Protein 2Y27 (pdb70)

Structure (mmCIF, N/CA/C/O backbone):
data_2Y27
#
_entry.id   2Y27
#
_cell.length_a   56.710
_cell.length_b   62.470
_cell.length_c   78.490
_cell.angle_alpha   90.97
_cell.angle_beta   109.81
_cell.angle_gamma   106.51
#
_symmetry.space_group_name_H-M   'P 1'
#
loop_
_entity.id
_entity.type
_entity.pdbx_description
1 polymer 'PHENYLACETATE-COENZYME A LIGASE'
2 non-polymer 'THIOCYANATE ION'
3 non-polymer GLYCEROL
4 non-polymer BETA-MERCAPTOETHANOL
5 non-polymer 'TETRAETHYLENE GLYCOL'
6 non-polymer "ADENOSINE-5'-TRIPHOSPHATE"
7 non-polymer 'MAGNESIUM ION'
8 water water
#
loop_
_atom_site.group_PDB
_atom_site.id
_atom_site.type_symbol
_atom_site.label_atom_id
_atom_site.label_alt_id
_atom_site.label_comp_id
_atom_site.label_asym_id
_atom_site.label_entity_id
_atom_site.label_seq_id
_atom_site.pdbx_PDB_ins_code
_atom_site.Cartn_x
_atom_site.Cartn_y
_atom_site.Cartn_z
_atom_site.occupancy
_atom_site.B_iso_or_equiv
_atom_site.auth_seq_id
_atom_site.auth_comp_id
_atom_site.auth_asym_id
_atom_site.auth_atom_id
_atom_site.pdbx_PDB_model_num
ATOM 1 N N . LEU A 1 12 ? 6.372 50.797 9.185 1.00 41.23 7 LEU A N 1
ATOM 2 C CA . LEU A 1 12 ? 6.283 49.319 8.961 1.00 40.37 7 LEU A CA 1
ATOM 3 C C . LEU A 1 12 ? 7.164 48.567 9.952 1.00 39.29 7 LEU A C 1
ATOM 4 O O . LEU A 1 12 ? 8.169 49.097 10.421 1.00 40.43 7 LEU A O 1
ATOM 9 N N . GLU A 1 13 ? 6.816 47.314 10.231 1.00 35.14 8 GLU A N 1
ATOM 10 C CA . GLU A 1 13 ? 7.703 46.430 10.983 1.00 33.21 8 GLU A CA 1
ATOM 11 C C . GLU A 1 13 ? 8.858 46.005 10.083 1.00 30.51 8 GLU A C 1
ATOM 12 O O . GLU A 1 13 ? 8.676 45.857 8.877 1.00 29.31 8 GLU A O 1
ATOM 18 N N . PRO A 1 14 ? 10.056 45.824 10.665 1.00 31.50 9 PRO A N 1
ATOM 19 C CA . PRO A 1 14 ? 11.213 45.314 9.928 1.00 31.78 9 PRO A CA 1
ATOM 20 C C . PRO A 1 14 ? 10.887 44.097 9.050 1.00 30.50 9 PRO A C 1
ATOM 21 O O . PRO A 1 14 ? 11.243 44.077 7.869 1.00 29.52 9 PRO A O 1
ATOM 25 N N . ILE A 1 15 ? 10.104 43.157 9.580 1.00 29.45 10 ILE A N 1
ATOM 26 C CA . ILE A 1 15 ? 9.824 41.917 8.859 1.00 25.96 10 ILE A CA 1
ATOM 27 C C . ILE A 1 15 ? 9.092 42.157 7.538 1.00 24.28 10 ILE A C 1
ATOM 28 O O . ILE A 1 15 ? 9.217 41.368 6.601 1.00 24.17 10 ILE A O 1
ATOM 33 N N . GLU A 1 16 ? 8.334 43.248 7.450 1.00 25.49 11 GLU A N 1
ATOM 34 C CA . GLU A 1 16 ? 7.497 43.483 6.281 1.00 27.17 11 GLU A CA 1
ATOM 35 C C . GLU A 1 16 ? 8.302 43.807 5.023 1.00 28.99 11 GLU A C 1
ATOM 36 O O . GLU A 1 16 ? 7.800 43.672 3.907 1.00 29.54 11 GLU A O 1
ATOM 42 N N . THR A 1 17 ? 9.553 44.217 5.212 1.00 30.45 12 THR A N 1
ATOM 43 C CA . THR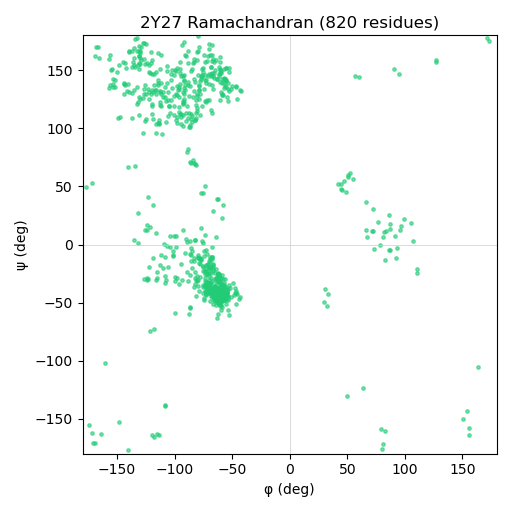 A 1 17 ? 10.456 44.461 4.091 1.00 32.94 12 THR A CA 1
ATOM 44 C C . THR A 1 17 ? 11.750 43.645 4.186 1.00 33.79 12 THR A C 1
ATOM 45 O O . THR A 1 17 ? 12.727 43.949 3.496 1.00 35.97 12 THR A O 1
ATOM 49 N N . ALA A 1 18 ? 11.757 42.613 5.028 1.00 31.09 13 ALA A N 1
ATOM 50 C CA . ALA A 1 18 ? 12.913 41.720 5.134 1.00 29.80 13 ALA A CA 1
ATOM 51 C C . ALA A 1 18 ? 13.161 41.057 3.789 1.00 28.24 13 ALA A C 1
ATOM 52 O O . ALA A 1 18 ? 12.231 40.909 2.995 1.00 30.83 13 ALA A O 1
ATOM 54 N N . SER A 1 19 ? 14.365 40.517 3.592 1.00 27.38 14 SER A N 1
ATOM 55 C CA . SER A 1 19 ? 14.613 39.667 2.424 1.00 27.39 14 SER A CA 1
ATOM 56 C C . SER A 1 19 ? 13.792 38.377 2.503 1.00 25.95 14 SER A C 1
ATOM 57 O O . SER A 1 19 ? 13.474 37.909 3.595 1.00 25.40 14 SER A O 1
ATOM 60 N N . ARG A 1 20 ? 13.555 37.753 1.354 1.00 26.64 15 ARG A N 1
ATOM 61 C CA . ARG A 1 20 ? 12.900 36.451 1.319 1.00 27.61 15 ARG A CA 1
ATOM 62 C C . ARG A 1 20 ? 13.726 35.383 2.035 1.00 27.68 15 ARG A C 1
ATOM 63 O O . ARG A 1 20 ? 13.173 34.522 2.714 1.00 27.20 15 ARG A O 1
ATOM 71 N N . ASP A 1 21 ? 15.049 35.510 1.985 1.00 25.99 16 ASP A N 1
ATOM 72 C CA . ASP A 1 21 ? 15.916 34.594 2.712 1.00 27.81 16 ASP A CA 1
ATOM 73 C C . ASP A 1 21 ? 15.664 34.721 4.214 1.00 24.16 16 ASP A C 1
ATOM 74 O O . ASP A 1 21 ? 15.662 33.731 4.942 1.00 23.78 16 ASP A O 1
ATOM 79 N N . GLU A 1 22 ? 15.565 35.958 4.687 1.00 24.94 17 GLU A N 1
ATOM 80 C CA . GLU A 1 22 ? 15.321 36.207 6.099 1.00 26.77 17 GLU A CA 1
ATOM 81 C C . GLU A 1 22 ? 13.943 35.677 6.508 1.00 24.47 17 GLU A C 1
ATOM 82 O O . GLU A 1 22 ? 13.803 35.062 7.560 1.00 24.42 17 GLU A O 1
ATOM 88 N N . LEU A 1 23 ? 12.941 35.913 5.665 1.00 25.21 18 LEU A N 1
ATOM 89 C CA . LEU A 1 23 ? 11.574 35.475 5.964 1.00 25.70 18 LEU A CA 1
ATOM 90 C C . LEU A 1 23 ? 11.489 33.955 6.030 1.00 26.79 18 LEU A C 1
ATOM 91 O O . LEU A 1 23 ? 11.044 33.393 7.041 1.00 26.05 18 LEU A O 1
ATOM 96 N N . THR A 1 24 ? 11.989 33.298 4.979 1.00 26.49 19 THR A N 1
ATOM 97 C CA . THR A 1 24 ? 12.129 31.841 4.955 1.00 27.96 19 THR A CA 1
ATOM 98 C C . THR A 1 24 ? 12.752 31.283 6.231 1.00 26.90 19 THR A C 1
ATOM 99 O O . THR A 1 24 ? 12.291 30.268 6.758 1.00 25.11 19 THR A O 1
ATOM 103 N N . ALA A 1 25 ? 13.888 31.838 6.642 1.00 24.49 20 ALA A N 1
ATOM 104 C CA . ALA A 1 25 ? 14.570 31.320 7.824 1.00 25.59 20 ALA A CA 1
ATOM 105 C C . ALA A 1 25 ? 13.674 31.426 9.055 1.00 23.36 20 ALA A C 1
ATOM 106 O O . ALA A 1 25 ? 13.651 30.531 9.903 1.00 23.08 20 ALA A O 1
ATOM 108 N N . LEU A 1 26 ? 12.972 32.551 9.160 1.00 23.22 21 LEU A N 1
ATOM 109 C CA . LEU A 1 26 ? 12.064 32.811 10.277 1.00 23.16 21 LEU A CA 1
ATOM 110 C C . LEU A 1 26 ? 10.902 31.814 10.252 1.00 21.05 21 LEU A C 1
ATOM 111 O O . LEU A 1 26 ? 10.599 31.192 11.271 1.00 20.93 21 LEU A O 1
ATOM 116 N N . GLN A 1 27 ? 10.369 31.556 9.057 1.00 21.64 22 GLN A N 1
ATOM 117 C CA . GLN A 1 27 ? 9.251 30.625 8.906 1.00 20.50 22 GLN A CA 1
ATOM 118 C C . GLN A 1 27 ? 9.651 29.222 9.303 1.00 20.73 22 GLN A C 1
ATOM 119 O O . GLN A 1 27 ? 8.868 28.486 9.910 1.00 18.07 22 GLN A O 1
ATOM 125 N N . LEU A 1 28 ? 10.853 28.827 8.905 1.00 22.00 23 LEU A N 1
ATOM 126 C CA . LEU A 1 28 ? 11.344 27.501 9.227 1.00 22.48 23 LEU A CA 1
ATOM 127 C C . LEU A 1 28 ? 11.488 27.279 10.734 1.00 22.82 23 LEU A C 1
ATOM 128 O O . LEU A 1 28 ? 10.988 26.286 11.268 1.00 21.03 23 LEU A O 1
ATOM 133 N N . GLU A 1 29 ? 12.129 28.223 11.423 1.00 21.75 24 GLU A N 1
ATOM 134 C CA . GLU A 1 29 ? 12.254 28.168 12.879 1.00 23.77 24 GLU A CA 1
ATOM 135 C C . GLU A 1 29 ? 10.877 28.091 13.529 1.00 20.72 24 GLU A C 1
ATOM 136 O O . GLU A 1 29 ? 10.632 27.256 14.403 1.00 20.15 24 GLU A O 1
ATOM 142 N N . ARG A 1 30 ? 9.952 28.922 13.065 1.00 18.04 25 ARG A N 1
ATOM 143 C CA . ARG A 1 30 ? 8.650 28.968 13.712 1.00 18.05 25 ARG A CA 1
ATOM 144 C C . ARG A 1 30 ? 7.796 27.744 13.390 1.00 16.09 25 ARG A C 1
ATOM 145 O O . ARG A 1 30 ? 7.118 27.211 14.276 1.00 17.56 25 ARG A O 1
ATOM 153 N N . LEU A 1 31 ? 7.917 27.238 12.166 1.00 16.04 26 LEU A N 1
ATOM 154 C CA . LEU A 1 31 ? 7.200 26.029 11.771 1.00 15.32 26 LEU A CA 1
ATOM 155 C C . LEU A 1 31 ? 7.663 24.835 12.604 1.00 16.66 26 LEU A C 1
ATOM 156 O O . LEU A 1 31 ? 6.858 24.030 13.057 1.00 18.21 26 LEU A O 1
ATOM 161 N N . LYS A 1 32 ? 8.965 24.710 12.798 1.00 17.25 27 LYS A N 1
ATOM 162 C CA . LYS A 1 32 ? 9.470 23.646 13.655 1.00 17.77 27 LYS A CA 1
ATOM 163 C C . LYS A 1 32 ? 8.874 23.754 15.059 1.00 17.20 27 LYS A C 1
ATOM 164 O O . LYS A 1 32 ? 8.499 22.746 15.663 1.00 18.67 27 LYS A O 1
ATOM 170 N N . TRP A 1 33 ? 8.826 24.970 15.601 1.00 16.48 28 TRP A N 1
ATOM 171 C CA . TRP A 1 33 ? 8.276 25.177 16.937 1.00 16.76 28 TRP A CA 1
ATOM 172 C C . TRP A 1 33 ? 6.808 24.756 16.947 1.00 13.15 28 TRP A C 1
ATOM 173 O O . TRP A 1 33 ? 6.342 24.064 17.868 1.00 15.60 28 TRP A O 1
ATOM 184 N N . SER A 1 34 ? 6.079 25.208 15.940 1.00 14.93 29 SER A N 1
ATOM 185 C CA . SER A 1 34 ? 4.626 24.985 15.891 1.00 13.33 29 SER A CA 1
ATOM 186 C C . SER A 1 34 ? 4.264 23.494 15.779 1.00 17.21 29 SER A C 1
ATOM 187 O O . SER A 1 34 ? 3.340 23.002 16.450 1.00 15.55 29 SER A O 1
ATOM 190 N N . LEU A 1 35 ? 4.969 22.786 14.899 1.00 16.70 30 LEU A N 1
ATOM 191 C CA . LEU A 1 35 ? 4.772 21.349 14.751 1.00 17.18 30 LEU A CA 1
ATOM 192 C C . LEU A 1 35 ? 5.080 20.608 16.041 1.00 15.43 30 LEU A C 1
ATOM 193 O O . LEU A 1 35 ? 4.349 19.702 16.421 1.00 15.15 30 LEU A O 1
ATOM 198 N N . ARG A 1 36 ? 6.175 20.979 16.711 1.00 16.22 31 ARG A N 1
ATOM 199 C CA . ARG A 1 36 ? 6.511 20.367 18.008 1.00 16.31 31 ARG A CA 1
ATOM 200 C C . ARG A 1 36 ? 5.474 20.686 19.095 1.00 16.41 31 ARG A C 1
ATOM 201 O O . ARG A 1 36 ? 5.099 19.826 19.900 1.00 16.06 31 ARG A O 1
ATOM 209 N N . HIS A 1 37 ? 5.045 21.940 19.136 1.00 15.66 32 HIS A N 1
ATOM 210 C CA . HIS A 1 37 ? 4.008 22.345 20.073 1.00 15.04 32 HIS A CA 1
ATOM 211 C C . HIS A 1 37 ? 2.692 21.596 19.869 1.00 13.77 32 HIS A C 1
ATOM 212 O O . HIS A 1 37 ? 2.154 21.028 20.819 1.00 12.68 32 HIS A O 1
ATOM 219 N N . ALA A 1 38 ? 2.309 21.402 18.611 1.00 15.01 33 ALA A N 1
ATOM 220 C CA . ALA A 1 38 ? 1.084 20.653 18.291 1.00 14.72 33 ALA A CA 1
ATOM 221 C C . ALA A 1 38 ? 1.235 19.183 18.716 1.00 15.71 33 ALA A C 1
ATOM 222 O O . ALA A 1 38 ? 0.363 18.621 19.376 1.00 13.51 33 ALA A O 1
ATOM 224 N N . TYR A 1 39 ? 2.360 18.573 18.345 1.00 14.83 34 TYR A N 1
ATOM 225 C CA . TYR A 1 39 ? 2.581 17.152 18.611 1.00 13.96 34 TYR A CA 1
ATOM 226 C C . TYR A 1 39 ? 2.632 16.876 20.120 1.00 15.17 34 TYR A C 1
ATOM 227 O O . TYR A 1 39 ? 2.109 15.869 20.617 1.00 13.75 34 TYR A O 1
ATOM 236 N N . ASP A 1 40 ? 3.253 17.788 20.861 1.00 15.30 35 ASP A N 1
ATOM 237 C CA . ASP A 1 40 ? 3.484 17.578 22.279 1.00 18.04 35 ASP A CA 1
ATOM 238 C C . ASP A 1 40 ? 2.268 17.932 23.119 1.00 16.91 35 ASP A C 1
ATOM 239 O O . ASP A 1 40 ? 2.048 17.331 24.166 1.00 15.80 35 ASP A O 1
ATOM 244 N N . HIS A 1 41 ? 1.508 18.947 22.691 1.00 15.49 36 HIS A N 1
ATOM 245 C CA . HIS A 1 41 ? 0.532 19.581 23.578 1.00 15.74 36 HIS A CA 1
ATOM 246 C C . HIS A 1 41 ? -0.903 19.485 23.088 1.00 14.68 36 HIS A C 1
ATOM 247 O O . HIS A 1 41 ? -1.833 19.756 23.846 1.00 17.37 36 HIS A O 1
ATOM 254 N N . SER A 1 42 ? -1.083 19.060 21.840 1.00 14.69 37 SER A N 1
ATOM 255 C CA . SER A 1 42 ? -2.431 18.923 21.291 1.00 16.35 37 SER A CA 1
ATOM 256 C C . SER A 1 42 ? -2.755 17.452 21.014 1.00 16.28 37 SER A C 1
ATOM 257 O O . SER A 1 42 ? -2.270 16.890 20.030 1.00 17.68 37 SER A O 1
ATOM 260 N N . PRO A 1 43 ? -3.573 16.822 21.879 1.00 17.51 38 PRO A N 1
ATOM 261 C CA . PRO A 1 43 ? -3.798 15.393 21.698 1.00 16.98 38 PRO A CA 1
ATOM 262 C C . PRO A 1 43 ? -4.266 15.027 20.285 1.00 15.99 38 PRO A C 1
ATOM 263 O O . PRO A 1 43 ? -3.919 13.956 19.761 1.00 14.85 38 PRO A O 1
ATOM 267 N N . VAL A 1 44 ? -5.111 15.864 19.689 1.00 15.88 39 VAL A N 1
ATOM 268 C CA . VAL A 1 44 ? -5.526 15.616 18.304 1.00 15.46 39 VAL A CA 1
ATOM 269 C C . VAL A 1 44 ? -4.365 15.486 17.309 1.00 14.74 39 VAL A C 1
ATOM 270 O O . VAL A 1 44 ? -4.355 14.585 16.461 1.00 14.08 39 VAL A O 1
ATOM 274 N N . TYR A 1 45 ? -3.330 16.302 17.488 1.00 15.93 40 TYR A N 1
ATOM 275 C CA . TYR A 1 45 ? -2.188 16.297 16.589 1.00 16.99 40 TYR A CA 1
ATOM 276 C C . TYR A 1 45 ? -1.176 15.211 16.912 1.00 13.40 40 TYR A C 1
ATOM 277 O O . TYR A 1 45 ? -0.609 14.611 15.996 1.00 15.64 40 TYR A O 1
ATOM 286 N N . ARG A 1 46 ? -1.096 14.821 18.181 1.00 13.45 41 ARG A N 1
ATOM 287 C CA . ARG A 1 46 ? -0.291 13.635 18.502 1.00 13.45 41 ARG A CA 1
ATOM 288 C C . ARG A 1 46 ? -0.855 12.442 17.728 1.00 14.11 41 ARG A C 1
ATOM 289 O O . ARG A 1 46 ? -0.117 11.703 17.066 1.00 14.75 41 ARG A O 1
ATOM 297 N N . ARG A 1 47 ? -2.176 12.266 17.795 1.00 13.03 42 ARG A N 1
ATOM 298 C CA . ARG A 1 47 ? -2.833 11.180 17.071 1.00 14.48 42 ARG A CA 1
ATOM 299 C C . ARG A 1 47 ? -2.733 11.311 15.545 1.00 14.68 42 ARG A C 1
ATOM 300 O O . ARG A 1 47 ? -2.398 10.357 14.854 1.00 15.35 42 ARG A O 1
ATOM 308 N N . LYS A 1 48 ? -3.049 12.491 15.011 1.00 13.82 43 LYS A N 1
ATOM 309 C CA . LYS A 1 48 ? -2.995 12.701 13.560 1.00 15.95 43 LYS A CA 1
ATOM 310 C C . LYS A 1 48 ? -1.622 12.450 12.954 1.00 15.05 43 LYS A C 1
ATOM 311 O O . LYS A 1 48 ? -1.515 11.773 11.939 1.00 15.65 43 LYS A O 1
ATOM 317 N N . PHE A 1 49 ? -0.581 12.946 13.621 1.00 14.94 44 PHE A N 1
ATOM 318 C CA . PHE A 1 49 ? 0.788 12.788 13.167 1.00 13.76 44 PHE A CA 1
ATOM 319 C C . PHE A 1 49 ? 1.202 11.315 13.262 1.00 13.37 44 PHE A C 1
ATOM 320 O O . PHE A 1 49 ? 1.612 10.730 12.254 1.00 15.22 44 PHE A O 1
ATOM 328 N N . ASP A 1 50 ? 0.884 10.671 14.385 1.00 15.25 45 ASP A N 1
ATOM 329 C CA . ASP A 1 50 ? 1.238 9.254 14.536 1.00 13.88 45 ASP A CA 1
ATOM 330 C C . ASP A 1 50 ? 0.509 8.390 13.517 1.00 14.15 45 ASP A C 1
ATOM 331 O O . ASP A 1 50 ? 1.106 7.501 12.886 1.00 14.86 45 ASP A O 1
ATOM 336 N N . GLU A 1 51 ? -0.789 8.646 13.345 1.00 12.23 46 GLU A N 1
ATOM 337 C CA . GLU A 1 51 ? -1.551 7.886 12.360 1.00 16.87 46 GLU A CA 1
ATOM 338 C C . GLU A 1 51 ? -1.212 8.236 10.902 1.00 18.60 46 GLU A C 1
ATOM 339 O O . GLU A 1 51 ? -1.558 7.476 9.992 1.00 21.36 46 GLU A O 1
ATOM 345 N N . ALA A 1 52 ? -0.408 9.279 10.690 1.00 16.68 47 ALA A N 1
ATOM 346 C CA . ALA A 1 52 ? 0.077 9.628 9.355 1.00 16.17 47 ALA A CA 1
ATOM 347 C C . ALA A 1 52 ? 1.522 9.164 9.157 1.00 17.45 47 ALA A C 1
ATOM 348 O O . ALA A 1 52 ? 2.090 9.315 8.073 1.00 17.59 47 ALA A O 1
ATOM 350 N N . GLY A 1 53 ? 2.140 8.721 10.249 1.00 18.65 48 GLY A N 1
ATOM 351 C CA . GLY A 1 53 ? 3.542 8.306 10.224 1.00 18.18 48 GLY A CA 1
ATOM 352 C C . GLY A 1 53 ? 4.594 9.393 10.101 1.00 21.47 48 GLY A C 1
ATOM 353 O O . GLY A 1 53 ? 5.726 9.112 9.694 1.00 21.48 48 GLY A O 1
ATOM 354 N N . VAL A 1 54 ? 4.292 10.582 10.628 1.00 19.88 49 VAL A N 1
ATOM 355 C CA . VAL A 1 54 ? 5.256 11.681 10.651 1.00 19.14 49 VAL A CA 1
ATOM 356 C C . VAL A 1 54 ? 5.523 12.189 12.067 1.00 17.93 49 VAL A C 1
ATOM 357 O O . VAL A 1 54 ? 4.677 12.076 12.945 1.00 18.07 49 VAL A O 1
ATOM 361 N N . HIS A 1 55 ? 6.703 12.775 12.248 1.00 16.51 50 HIS A N 1
ATOM 362 C CA A HIS A 1 55 ? 7.104 13.398 13.509 0.70 17.51 50 HIS A CA 1
ATOM 363 C CA B HIS A 1 55 ? 7.113 13.381 13.508 0.30 17.49 50 HIS A CA 1
ATOM 364 C C . HIS A 1 55 ? 7.544 14.805 13.181 1.00 18.23 50 HIS A C 1
ATOM 365 O O . HIS A 1 55 ? 8.011 15.055 12.087 1.00 19.44 50 HIS A O 1
ATOM 378 N N . PRO A 1 56 ? 7.439 15.724 14.152 1.00 19.08 51 PRO A N 1
ATOM 379 C CA . PRO A 1 56 ? 7.925 17.087 13.938 1.00 20.60 51 PRO A CA 1
ATOM 380 C C . PRO A 1 56 ? 9.349 17.128 13.377 1.00 23.26 51 PRO A C 1
ATOM 381 O O . PRO A 1 56 ? 9.668 18.006 12.574 1.00 22.98 51 PRO A O 1
ATOM 385 N N . ASP A 1 57 ? 10.178 16.163 13.757 1.00 24.74 52 ASP A N 1
ATOM 386 C CA . ASP A 1 57 ? 11.577 16.160 13.321 1.00 28.52 52 ASP A CA 1
ATOM 387 C C . ASP A 1 57 ? 11.748 15.947 11.817 1.00 26.50 52 ASP A C 1
ATOM 388 O O . ASP A 1 57 ? 12.840 16.147 11.276 1.00 28.20 52 ASP A O 1
ATOM 393 N N . ASP A 1 58 ? 10.703 15.456 11.162 1.00 22.63 53 ASP A N 1
ATOM 394 C CA . ASP A 1 58 ? 10.745 15.190 9.731 1.00 24.00 53 ASP A CA 1
ATOM 395 C C . ASP A 1 58 ? 10.758 16.469 8.898 1.00 25.14 53 ASP A C 1
ATOM 396 O O . ASP A 1 58 ? 11.035 16.432 7.709 1.00 28.37 53 ASP A O 1
ATOM 401 N N . LEU A 1 59 ? 10.388 17.595 9.501 1.00 23.49 54 LEU A N 1
ATOM 402 C CA . LEU A 1 59 ? 10.464 18.856 8.784 1.00 22.51 54 LEU A CA 1
ATOM 403 C C . LEU A 1 59 ? 11.882 19.409 8.839 1.00 23.88 54 LEU A C 1
ATOM 404 O O . LEU A 1 59 ? 12.291 19.977 9.856 1.00 24.30 54 LEU A O 1
ATOM 409 N N . LYS A 1 60 ? 12.577 19.336 7.708 1.00 23.54 55 LYS A N 1
ATOM 410 C CA . LYS A 1 60 ? 13.954 19.825 7.605 1.00 24.69 55 LYS A CA 1
ATOM 411 C C . LYS A 1 60 ? 13.967 21.107 6.793 1.00 23.63 55 LYS A C 1
ATOM 412 O O . LYS A 1 60 ? 14.770 22.001 7.044 1.00 24.87 55 LYS A O 1
ATOM 418 N N . THR A 1 61 ? 13.027 21.209 5.860 1.00 23.03 56 THR A N 1
ATOM 419 C CA . THR A 1 61 ? 12.854 22.402 5.043 1.00 23.18 56 THR A CA 1
ATOM 420 C C . THR A 1 61 ? 11.358 22.697 4.936 1.00 20.75 56 THR A C 1
ATOM 421 O O . THR A 1 61 ? 10.523 21.835 5.231 1.00 20.71 56 THR A O 1
ATOM 425 N N . LEU A 1 62 ? 11.023 23.890 4.458 1.00 21.35 57 LEU A N 1
ATOM 426 C CA . LEU A 1 62 ? 9.623 24.251 4.246 1.00 21.39 57 LEU A CA 1
ATOM 427 C C . LEU A 1 62 ? 8.904 23.314 3.280 1.00 23.47 57 LEU A C 1
ATOM 428 O O . LEU A 1 62 ? 7.703 23.064 3.429 1.00 20.90 57 LEU A O 1
ATOM 433 N N . ALA A 1 63 ? 9.627 22.808 2.281 1.00 24.37 58 ALA A N 1
ATOM 434 C CA . ALA A 1 63 ? 9.048 21.873 1.320 1.00 24.65 58 ALA A CA 1
ATOM 435 C C . ALA A 1 63 ? 8.579 20.580 1.986 1.00 24.89 58 ALA A C 1
ATOM 436 O O . ALA A 1 63 ? 7.608 19.962 1.530 1.00 24.42 58 ALA A O 1
ATOM 438 N N . ASP A 1 64 ? 9.168 20.255 3.135 1.00 22.80 59 ASP A N 1
ATOM 439 C CA . ASP A 1 64 ? 8.781 19.053 3.883 1.00 23.30 59 ASP A CA 1
ATOM 440 C C . ASP A 1 64 ? 7.397 19.124 4.516 1.00 22.05 59 ASP A C 1
ATOM 441 O O . ASP A 1 64 ? 6.940 18.149 5.103 1.00 21.80 59 ASP A O 1
ATOM 446 N N . LEU A 1 65 ? 6.789 20.307 4.526 1.00 20.17 60 LEU A N 1
ATOM 447 C CA . LEU A 1 65 ? 5.478 20.442 5.154 1.00 18.41 60 LEU A CA 1
ATOM 448 C C . LEU A 1 65 ? 4.458 19.533 4.497 1.00 19.10 60 LEU A C 1
ATOM 449 O O . LEU A 1 65 ? 3.497 19.092 5.130 1.00 20.46 60 LEU A O 1
ATOM 454 N N . SER A 1 66 ? 4.660 19.252 3.218 1.00 21.15 61 SER A N 1
ATOM 455 C CA . SER A 1 66 ? 3.724 18.415 2.478 1.00 20.97 61 SER A CA 1
ATOM 456 C C . SER A 1 66 ? 3.712 16.964 2.965 1.00 20.93 61 SER A C 1
ATOM 457 O O . SER A 1 66 ? 2.797 16.207 2.650 1.00 21.66 61 SER A O 1
ATOM 460 N N . ARG A 1 67 ? 4.694 16.583 3.775 1.00 20.54 62 ARG A N 1
ATOM 461 C CA . ARG A 1 67 ? 4.625 15.275 4.413 1.00 21.96 62 ARG A CA 1
ATOM 462 C C . ARG A 1 67 ? 3.463 15.142 5.390 1.00 23.25 62 ARG A C 1
ATOM 463 O O . ARG A 1 67 ? 2.826 14.082 5.465 1.00 29.11 62 ARG A O 1
ATOM 471 N N . PHE A 1 68 ? 3.066 16.265 6.000 1.00 19.00 63 PHE A N 1
ATOM 472 C CA . PHE A 1 68 ? 2.202 16.214 7.164 1.00 14.68 63 PHE A CA 1
ATOM 473 C C . PHE A 1 68 ? 0.746 16.145 6.743 1.00 16.13 63 PHE A C 1
ATOM 474 O O . PHE A 1 68 ? 0.379 16.611 5.669 1.00 16.58 63 PHE A O 1
ATOM 482 N N . PRO A 1 69 ? -0.079 15.493 7.565 1.00 16.47 64 PRO A N 1
ATOM 483 C CA . PRO A 1 69 ? -1.477 15.362 7.193 1.00 15.02 64 PRO A CA 1
ATOM 484 C C . PRO A 1 69 ? -2.197 16.705 7.202 1.00 14.31 64 PRO A C 1
ATOM 485 O O . PRO A 1 69 ? -1.765 17.642 7.870 1.00 16.52 64 PRO A O 1
ATOM 489 N N . PHE A 1 70 ? -3.357 16.737 6.554 1.00 15.82 65 PHE A N 1
ATOM 490 C CA . PHE A 1 70 ? -4.251 17.900 6.581 1.00 16.99 65 PHE A CA 1
ATOM 491 C C . PHE A 1 70 ? -5.137 17.895 7.824 1.00 16.88 65 PHE A C 1
ATOM 492 O O . PHE A 1 70 ? -5.448 16.836 8.379 1.00 16.36 65 PHE A O 1
ATOM 500 N N . THR A 1 71 ? -5.627 19.073 8.208 1.00 17.49 66 THR A N 1
ATOM 501 C CA . THR A 1 71 ? -6.695 19.178 9.188 1.00 16.56 66 THR A CA 1
ATOM 502 C C . THR A 1 71 ? -7.899 19.745 8.464 1.00 14.95 66 THR A C 1
ATOM 503 O O . THR A 1 71 ? -7.732 20.540 7.533 1.00 16.05 66 THR A O 1
ATOM 507 N N . THR A 1 72 ? -9.066 19.180 8.742 1.00 17.56 67 THR A N 1
ATOM 508 C CA . THR A 1 72 ? -10.306 19.613 8.095 1.00 18.60 67 THR A CA 1
ATOM 509 C C . THR A 1 72 ? -11.345 20.102 9.095 1.00 16.96 67 THR A C 1
ATOM 510 O O . THR A 1 72 ? -11.225 19.911 10.305 1.00 14.95 67 THR A O 1
ATOM 514 N N . LYS A 1 73 ? -12.366 20.773 8.573 1.00 16.36 68 LYS A N 1
ATOM 515 C CA . LYS A 1 73 ? -13.520 21.134 9.376 1.00 18.90 68 LYS A CA 1
ATOM 516 C C . LYS A 1 73 ? -13.987 19.995 10.295 1.00 18.35 68 LYS A C 1
ATOM 517 O O . LYS A 1 73 ? -14.280 20.216 11.469 1.00 15.75 68 LYS A O 1
ATOM 523 N N . GLY A 1 74 ? -14.059 18.786 9.751 1.00 17.57 69 GLY A N 1
ATOM 524 C CA . GLY A 1 74 ? -14.491 17.616 10.506 1.00 19.16 69 GLY A CA 1
ATOM 525 C C . GLY A 1 74 ? -13.693 17.364 11.767 1.00 19.79 69 GLY A C 1
ATOM 526 O O . GLY A 1 74 ? -14.243 16.921 12.773 1.00 20.49 69 GLY A O 1
ATOM 527 N N . ASP A 1 75 ? -12.378 17.550 11.687 1.00 19.31 70 ASP A N 1
ATOM 528 C CA . ASP A 1 75 ? -11.530 17.439 12.859 1.00 19.33 70 ASP A CA 1
ATOM 529 C C . ASP A 1 75 ? -12.018 18.364 13.962 1.00 18.17 70 ASP A C 1
ATOM 530 O O . ASP A 1 75 ? -12.058 17.981 15.129 1.00 17.34 70 ASP A O 1
ATOM 535 N N . LEU A 1 76 ? -12.356 19.600 13.606 1.00 16.85 71 LEU A N 1
ATOM 536 C CA . LEU A 1 76 ? -12.781 20.543 14.628 1.00 18.94 71 LEU A CA 1
ATOM 537 C C . LEU A 1 76 ? -14.173 20.214 15.145 1.00 18.55 71 LEU A C 1
ATOM 538 O O . LEU A 1 76 ? -14.426 20.250 16.354 1.00 19.22 71 LEU A O 1
ATOM 543 N N . ARG A 1 77 ? -15.060 19.817 14.239 1.00 16.48 72 ARG A N 1
ATOM 544 C CA . ARG A 1 77 ? -16.419 19.457 14.653 1.00 17.60 72 ARG A CA 1
ATOM 545 C C . ARG A 1 77 ? -16.411 18.265 15.606 1.00 19.74 72 ARG A C 1
ATOM 546 O O . ARG A 1 77 ? -17.145 18.239 16.592 1.00 21.08 72 ARG A O 1
ATOM 554 N N . ASP A 1 78 ? -15.520 17.315 15.341 1.00 18.34 73 ASP A N 1
ATOM 555 C CA . ASP A 1 78 ? -15.423 16.124 16.164 1.00 20.50 73 ASP A CA 1
ATOM 556 C C . ASP A 1 78 ? -14.900 16.409 17.564 1.00 19.22 73 ASP A C 1
ATOM 557 O O . ASP A 1 78 ? -15.088 15.608 18.477 1.00 20.29 73 ASP A O 1
ATOM 562 N N . SER A 1 79 ? -14.150 17.497 17.704 1.00 18.11 74 SER A N 1
ATOM 563 C CA . SER A 1 79 ? -13.502 17.808 18.980 1.00 19.19 74 SER A CA 1
ATOM 564 C C . SER A 1 79 ? -14.254 18.865 19.795 1.00 19.15 74 SER A C 1
ATOM 565 O O . SER A 1 79 ? -13.762 19.338 20.820 1.00 20.22 74 SER A O 1
ATOM 568 N N . TYR A 1 80 ? -15.444 19.243 19.342 1.00 18.35 75 TYR A N 1
ATOM 569 C CA . TYR A 1 80 ? -16.229 20.263 20.024 1.00 17.74 75 TYR A CA 1
ATOM 570 C C . TYR A 1 80 ? -16.500 19.924 21.493 1.00 16.84 75 TYR A C 1
ATOM 571 O O . TYR A 1 80 ? -16.800 18.764 21.829 1.00 17.35 75 TYR A O 1
ATOM 580 N N . PRO A 1 81 ? -16.478 20.942 22.383 1.00 15.70 76 PRO A N 1
ATOM 581 C CA . PRO A 1 81 ? -16.117 22.349 22.142 1.00 14.39 76 PRO A CA 1
ATOM 582 C C . PRO A 1 81 ? -14.596 22.628 22.174 1.00 13.25 76 PRO A C 1
ATOM 583 O O . PRO A 1 81 ? -14.142 23.552 21.502 1.00 14.16 76 PRO A O 1
ATOM 587 N N . PHE A 1 82 ? -13.861 21.959 23.060 1.00 15.20 77 PHE A N 1
ATOM 588 C CA . PHE A 1 82 ? -12.533 22.455 23.445 1.00 14.10 77 PHE A CA 1
ATOM 589 C C . PHE A 1 82 ? -11.420 21.454 23.158 1.00 16.02 77 PHE A C 1
ATOM 590 O O . PHE A 1 82 ? -10.304 21.629 23.627 1.00 17.11 77 PHE A O 1
ATOM 598 N N . GLY A 1 83 ? -11.692 20.437 22.347 1.00 14.53 78 GLY A N 1
ATOM 599 C CA . GLY A 1 83 ? -10.719 19.344 22.182 1.00 14.70 78 GLY A CA 1
ATOM 600 C C . GLY A 1 83 ? -9.479 19.671 21.353 1.00 16.11 78 GLY A C 1
ATOM 601 O O . GLY A 1 83 ? -8.472 18.955 21.435 1.00 18.96 78 GLY A O 1
ATOM 610 N N . PHE A 1 85 ? -7.649 22.310 21.910 1.00 12.97 80 PHE A N 1
ATOM 611 C CA . PHE A 1 85 ? -6.768 23.245 22.606 1.00 14.59 80 PHE A CA 1
ATOM 612 C C . PHE A 1 85 ? -5.470 22.574 23.058 1.00 16.61 80 PHE A C 1
ATOM 613 O O . PHE A 1 85 ? -5.470 21.409 23.473 1.00 17.88 80 PHE A O 1
ATOM 621 N N . ALA A 1 86 ? -4.385 23.343 23.018 1.00 14.33 81 ALA A N 1
ATOM 622 C CA . ALA A 1 86 ? -3.043 22.837 23.291 1.00 15.31 81 ALA A CA 1
ATOM 623 C C . ALA A 1 86 ? -2.443 23.491 24.538 1.00 15.58 81 ALA A C 1
ATOM 624 O O . ALA A 1 86 ? -1.214 23.495 24.734 1.00 14.26 81 ALA A O 1
ATOM 626 N N . VAL A 1 87 ? -3.288 24.214 25.258 1.00 14.45 82 VAL A N 1
ATOM 627 C CA . VAL A 1 87 ? -2.960 24.755 26.574 1.00 13.30 82 VAL A CA 1
ATOM 628 C C . VAL A 1 87 ? -4.088 24.429 27.559 1.00 14.54 82 VAL A C 1
ATOM 629 O O . VAL A 1 87 ? -5.247 24.216 27.159 1.00 16.76 82 VAL A O 1
ATOM 633 N N . PRO A 1 88 ? -3.796 24.519 28.861 1.00 16.25 83 PRO A N 1
ATOM 634 C CA . PRO A 1 88 ? -4.846 24.251 29.847 1.00 17.93 83 PRO A CA 1
ATOM 635 C C . PRO A 1 88 ? -5.923 25.337 29.817 1.00 16.64 83 PRO A C 1
ATOM 636 O O . PRO A 1 88 ? -5.669 26.455 29.353 1.00 16.02 83 PRO A O 1
ATOM 640 N N . GLN A 1 89 ? -7.142 24.978 30.204 1.00 19.24 84 GLN A N 1
ATOM 641 C CA . GLN A 1 89 ? -8.259 25.924 30.104 1.00 20.70 84 GLN A CA 1
ATOM 642 C C . GLN A 1 89 ? -8.018 27.260 30.842 1.00 20.03 84 GLN A C 1
ATOM 643 O O . GLN A 1 89 ? -8.431 28.321 30.362 1.00 20.06 84 GLN A O 1
ATOM 649 N N . ASP A 1 90 ? -7.228 27.241 31.909 1.00 18.30 85 ASP A N 1
ATOM 650 C CA . ASP A 1 90 ? -6.917 28.465 32.640 1.00 20.29 85 ASP A CA 1
ATOM 651 C C . ASP A 1 90 ? -6.015 29.439 31.875 1.00 21.66 85 ASP A C 1
ATOM 652 O O . ASP A 1 90 ? -5.937 30.617 32.220 1.00 23.70 85 ASP A O 1
ATOM 657 N N . ARG A 1 91 ? -5.417 28.979 30.782 1.00 16.68 86 ARG A N 1
ATOM 658 C CA . ARG A 1 91 ? -4.642 29.875 29.940 1.00 15.38 86 ARG A CA 1
ATOM 659 C C . ARG A 1 91 ? -5.407 30.368 28.730 1.00 13.88 86 ARG A C 1
ATOM 660 O O . ARG A 1 91 ? -4.897 31.179 27.966 1.00 15.19 86 ARG A O 1
ATOM 668 N N . ILE A 1 92 ? -6.637 29.896 28.560 1.00 14.40 87 ILE A N 1
ATOM 669 C CA . ILE A 1 92 ? -7.479 30.363 27.466 1.00 14.63 87 ILE A CA 1
ATOM 670 C C . ILE A 1 92 ? -8.099 31.688 27.882 1.00 14.74 87 ILE A C 1
ATOM 671 O O . ILE A 1 92 ? -8.865 31.746 28.836 1.00 16.65 87 ILE A O 1
ATOM 676 N N . SER A 1 93 ? -7.713 32.756 27.202 1.00 11.56 88 SER A N 1
ATOM 677 C CA . SER A 1 93 ? -8.187 34.097 27.558 1.00 12.62 88 SER A CA 1
ATOM 678 C C . SER A 1 93 ? -9.518 34.380 26.857 1.00 12.82 88 SER A C 1
ATOM 679 O O . SER A 1 93 ? -10.310 35.212 27.318 1.00 12.45 88 SER A O 1
ATOM 682 N N . ARG A 1 94 ? -9.735 33.715 25.716 1.00 10.72 89 ARG A N 1
ATOM 683 C CA . ARG A 1 94 ? -10.838 34.086 24.811 1.00 11.32 89 ARG A CA 1
ATOM 684 C C . ARG A 1 94 ? -11.325 32.884 24.022 1.00 11.51 89 ARG A C 1
ATOM 685 O O . ARG A 1 94 ? -10.521 32.098 23.515 1.00 12.19 89 ARG A O 1
ATOM 693 N N . ILE A 1 95 ? -12.648 32.754 23.944 1.00 10.01 90 ILE A N 1
ATOM 694 C CA . ILE A 1 95 ? -13.323 31.815 23.038 1.00 14.49 90 ILE A CA 1
ATOM 695 C C . ILE A 1 95 ? -13.999 32.571 21.908 1.00 12.42 90 ILE A C 1
ATOM 696 O O . ILE A 1 95 ? -14.665 33.568 22.153 1.00 13.43 90 ILE A O 1
ATOM 701 N N . HIS A 1 96 ? -13.849 32.068 20.682 1.00 12.68 91 HIS A N 1
ATOM 702 C CA . HIS A 1 96 ? -14.630 32.540 19.536 1.00 12.48 91 HIS A CA 1
ATOM 703 C C . HIS A 1 96 ? -15.113 31.322 18.740 1.00 11.96 91 HIS A C 1
ATOM 704 O O . HIS A 1 96 ? -14.880 30.182 19.157 1.00 11.49 91 HIS A O 1
ATOM 711 N N . ALA A 1 97 ? -16.024 31.561 17.801 1.00 11.01 92 ALA A N 1
ATOM 712 C CA . ALA A 1 97 ? -16.525 30.479 16.939 1.00 11.74 92 ALA A CA 1
ATOM 713 C C . ALA A 1 97 ? -16.597 30.908 15.486 1.00 13.67 92 ALA A C 1
ATOM 714 O O . ALA A 1 97 ? -16.617 32.102 15.186 1.00 14.84 92 ALA A O 1
ATOM 716 N N . SER A 1 98 ? -16.639 29.933 14.570 1.00 12.75 93 SER A N 1
ATOM 717 C CA . SER A 1 98 ? -16.936 30.251 13.173 1.00 13.97 93 SER A CA 1
ATOM 718 C C . SER A 1 98 ? -18.408 30.661 13.061 1.00 15.78 93 SER A C 1
ATOM 719 O O . SER A 1 98 ? -19.129 30.626 14.041 1.00 17.48 93 SER A O 1
ATOM 722 N N . SER A 1 99 ? -18.809 31.132 11.886 1.00 15.04 94 SER A N 1
ATOM 723 C CA . SER A 1 99 ? -20.109 31.793 11.747 1.00 15.15 94 SER A CA 1
ATOM 724 C C . SER A 1 99 ? -21.275 30.859 11.508 1.00 18.07 94 SER A C 1
ATOM 725 O O . SER A 1 99 ? -22.426 31.307 11.501 1.00 18.74 94 SER A O 1
ATOM 728 N N . GLY A 1 100 ? -20.984 29.605 11.164 1.00 16.35 95 GLY A N 1
ATOM 729 C CA . GLY A 1 100 ? -22.041 28.605 10.934 1.00 18.00 95 GLY A CA 1
ATOM 730 C C . GLY A 1 100 ? -22.519 28.509 9.498 1.00 20.08 95 GLY A C 1
ATOM 731 O O . GLY A 1 100 ? -23.570 27.913 9.224 1.00 21.11 95 GLY A O 1
ATOM 732 N N . THR A 1 101 ? -21.834 29.218 8.612 1.00 19.23 96 THR A N 1
ATOM 733 C CA . THR A 1 101 ? -22.161 29.247 7.186 1.00 22.42 96 THR A CA 1
ATOM 734 C C . THR A 1 101 ? -22.396 27.862 6.560 1.00 23.94 96 THR A C 1
ATOM 735 O O . THR A 1 101 ? -23.331 27.679 5.774 1.00 24.69 96 THR A O 1
ATOM 739 N N . THR A 1 102 ? -21.571 26.888 6.928 1.00 21.85 97 THR A N 1
ATOM 740 C CA . THR A 1 102 ? -21.639 25.551 6.330 1.00 22.87 97 THR A CA 1
ATOM 741 C C . THR A 1 102 ? -22.176 24.477 7.286 1.00 23.24 97 THR A C 1
ATOM 742 O O . THR A 1 102 ? -22.209 23.299 6.944 1.00 25.53 97 THR A O 1
ATOM 746 N N . GLY A 1 103 ? -22.513 24.855 8.511 1.00 20.85 98 GLY A N 1
ATOM 747 C CA . GLY A 1 103 ? -22.841 23.845 9.515 1.00 19.76 98 GLY A CA 1
ATOM 748 C C . GLY A 1 103 ? -22.622 24.328 10.933 1.00 18.92 98 GLY A C 1
ATOM 749 O O . GLY A 1 103 ? -22.606 25.529 11.181 1.00 20.75 98 GLY A O 1
ATOM 750 N N . LYS A 1 104 ? -22.579 23.390 11.878 1.00 21.12 99 LYS A N 1
ATOM 751 C CA . LYS A 1 104 ? -22.431 23.749 13.283 1.00 19.43 99 LYS A CA 1
ATOM 752 C C . LYS A 1 104 ? -21.122 24.521 13.457 1.00 17.95 99 LYS A C 1
ATOM 753 O O . LYS A 1 104 ? -20.065 24.019 13.074 1.00 18.67 99 LYS A O 1
ATOM 759 N N . PRO A 1 105 ? -21.171 25.677 14.150 1.00 17.54 100 PRO A N 1
ATOM 760 C CA . PRO A 1 105 ? -19.942 26.450 14.287 1.00 14.57 100 PRO A CA 1
ATOM 761 C C . PRO A 1 105 ? -18.877 25.632 14.977 1.00 15.56 100 PRO A C 1
ATOM 762 O O . PRO A 1 105 ? -19.173 24.826 15.878 1.00 16.03 100 PRO A O 1
ATOM 766 N N . THR A 1 106 ? -17.638 25.909 14.614 1.00 14.06 101 THR A N 1
ATOM 767 C CA . THR A 1 106 ? -16.526 25.343 15.319 1.00 15.42 101 THR A CA 1
ATOM 768 C C . THR A 1 106 ? -15.926 26.380 16.260 1.00 13.88 101 THR A C 1
ATOM 769 O O . THR A 1 106 ? -15.878 27.571 15.934 1.00 14.30 101 THR A O 1
ATOM 773 N N . VAL A 1 107 ? -15.366 25.894 17.355 1.00 12.50 102 VAL A N 1
ATOM 774 C CA . VAL A 1 107 ? -14.992 26.745 18.485 1.00 11.69 102 VAL A CA 1
ATOM 775 C C . VAL A 1 107 ? -13.470 26.866 18.464 1.00 14.22 102 VAL A C 1
ATOM 776 O O . VAL A 1 107 ? -12.759 25.902 18.144 1.00 16.10 102 VAL A O 1
ATOM 780 N N . VAL A 1 108 ? -12.986 28.069 18.727 1.00 11.40 103 VAL A N 1
ATOM 781 C CA . VAL A 1 108 ? -11.545 28.317 18.777 1.00 9.94 103 VAL A CA 1
ATOM 782 C C . VAL A 1 108 ? -11.227 29.059 20.061 1.00 11.56 103 VAL A C 1
ATOM 783 O O . VAL A 1 108 ? -12.114 29.602 20.718 1.00 16.29 103 VAL A O 1
ATOM 787 N N . GLY A 1 109 ? -9.957 29.004 20.460 1.00 11.93 104 GLY A N 1
ATOM 788 C CA . GLY A 1 109 ? -9.538 29.689 21.670 1.00 10.60 104 GLY A CA 1
ATOM 789 C C . GLY A 1 109 ? -8.187 30.349 21.487 1.00 11.37 104 GLY A C 1
ATOM 790 O O . GLY A 1 109 ? -7.489 30.084 20.515 1.00 12.69 104 GLY A O 1
ATOM 791 N N . TYR A 1 110 ? -7.855 31.227 22.424 1.00 9.06 105 TYR A N 1
ATOM 792 C CA . TYR A 1 110 ? -6.684 32.101 22.304 1.00 10.47 105 TYR A CA 1
ATOM 793 C C . TYR A 1 110 ? -6.097 32.248 23.691 1.00 12.61 105 TYR A C 1
ATOM 794 O O . TYR A 1 110 ? -6.814 32.558 24.632 1.00 12.39 105 TYR A O 1
ATOM 803 N N . THR A 1 111 ? -4.771 32.195 23.803 1.00 9.72 106 THR A N 1
ATOM 804 C CA . THR A 1 111 ? -4.125 32.749 24.993 1.00 12.87 106 THR A CA 1
ATOM 805 C C . THR A 1 111 ? -4.029 34.262 24.914 1.00 11.76 106 THR A C 1
ATOM 806 O O . THR A 1 111 ? -4.303 34.867 23.868 1.00 13.15 106 THR A O 1
ATOM 810 N N . ALA A 1 112 ? -3.651 34.889 26.034 1.00 12.58 107 ALA A N 1
ATOM 811 C CA . ALA A 1 112 ? -3.398 36.320 26.007 1.00 14.18 107 ALA A CA 1
ATOM 812 C C . ALA A 1 112 ? -2.367 36.714 24.948 1.00 12.82 107 ALA A C 1
ATOM 813 O O . ALA A 1 112 ? -2.563 37.695 24.237 1.00 12.97 107 ALA A O 1
ATOM 815 N N . ALA A 1 113 ? -1.268 35.960 24.824 1.00 13.95 108 ALA A N 1
ATOM 816 C CA . ALA A 1 113 ? -0.329 36.212 23.740 1.00 14.92 108 ALA A CA 1
ATOM 817 C C . ALA A 1 113 ? -0.920 36.089 22.344 1.00 14.16 108 ALA A C 1
ATOM 818 O O . ALA A 1 113 ? -0.631 36.917 21.487 1.00 13.54 108 ALA A O 1
ATOM 820 N N . ASP A 1 114 ? -1.861 35.156 22.160 1.00 14.44 109 ASP A N 1
ATOM 821 C CA . ASP A 1 114 ? -2.496 34.995 20.860 1.00 13.31 109 ASP A CA 1
ATOM 822 C C . ASP A 1 114 ? -3.367 36.229 20.577 1.00 13.85 109 ASP A C 1
ATOM 823 O O . ASP A 1 114 ? -3.367 36.752 19.463 1.00 12.90 109 ASP A O 1
ATOM 828 N N . ILE A 1 115 ? -4.064 36.723 21.603 1.00 15.15 110 ILE A N 1
ATOM 829 C CA . ILE A 1 115 ? -4.869 37.950 21.427 1.00 14.10 110 ILE A CA 1
ATOM 830 C C . ILE A 1 115 ? -3.962 39.113 21.000 1.00 10.90 110 ILE A C 1
ATOM 831 O O . ILE A 1 115 ? -4.339 39.934 20.172 1.00 11.82 110 ILE A O 1
ATOM 836 N N . ASP A 1 116 ? -2.801 39.212 21.648 1.00 11.10 111 ASP A N 1
ATOM 837 C CA A ASP A 1 116 ? -1.787 40.216 21.328 0.50 12.87 111 ASP A CA 1
ATOM 838 C CA B ASP A 1 116 ? -1.800 40.227 21.319 0.50 13.13 111 ASP A CA 1
ATOM 839 C C . ASP A 1 116 ? -1.295 40.121 19.876 1.00 15.35 111 ASP A C 1
ATOM 840 O O . ASP A 1 116 ? -1.214 41.127 19.154 1.00 13.96 111 ASP A O 1
ATOM 849 N N . THR A 1 117 ? -0.937 38.908 19.456 1.00 14.42 112 THR A N 1
ATOM 850 C CA . THR A 1 117 ? -0.519 38.646 18.086 1.00 16.02 112 THR A CA 1
ATOM 851 C C . THR A 1 117 ? -1.580 39.089 17.070 1.00 16.84 112 THR A C 1
ATOM 852 O O . THR A 1 117 ? -1.289 39.792 16.103 1.00 15.77 112 THR A O 1
ATOM 856 N N . TRP A 1 118 ? -2.807 38.639 17.295 1.00 12.80 113 TRP A N 1
ATOM 857 C CA . TRP A 1 118 ? -3.951 38.990 16.479 1.00 13.58 113 TRP A CA 1
ATOM 858 C C . TRP A 1 118 ? -4.151 40.502 16.392 1.00 12.72 113 TRP A C 1
ATOM 859 O O . TRP A 1 118 ? -4.311 41.045 15.302 1.00 13.48 113 TRP A O 1
ATOM 870 N N . ALA A 1 119 ? -4.042 41.187 17.534 1.00 11.43 114 ALA A N 1
ATOM 871 C CA . ALA A 1 119 ? -4.192 42.632 17.552 1.00 10.25 114 ALA A CA 1
ATOM 872 C C . ALA A 1 119 ? -3.100 43.303 16.723 1.00 11.61 114 ALA A C 1
ATOM 873 O O . ALA A 1 119 ? -3.380 44.243 15.978 1.00 11.56 114 ALA A O 1
ATOM 875 N N . ASN A 1 120 ? -1.866 42.802 16.834 1.00 12.06 115 ASN A N 1
ATOM 876 C CA . ASN A 1 120 ? -0.775 43.350 16.028 1.00 14.70 115 ASN A CA 1
ATOM 877 C C . ASN A 1 120 ? -0.979 43.109 14.543 1.00 13.62 115 ASN A C 1
ATOM 878 O O . ASN A 1 120 ? -0.600 43.938 13.717 1.00 15.04 115 ASN A O 1
ATOM 883 N N . LEU A 1 121 ? -1.547 41.963 14.193 1.00 14.10 116 LEU A N 1
ATOM 884 C CA . LEU A 1 121 ? -1.716 41.635 12.779 1.00 13.55 116 LEU A CA 1
ATOM 885 C C . LEU A 1 121 ? -2.857 42.445 12.186 1.00 15.62 116 LEU A C 1
ATOM 886 O O . LEU A 1 121 ? -2.788 42.863 11.034 1.00 18.21 116 LEU A O 1
ATOM 891 N N . VAL A 1 122 ? -3.912 42.665 12.965 1.00 13.17 117 VAL A N 1
ATOM 892 C CA . VAL A 1 122 ? -4.998 43.509 12.450 1.00 12.89 117 VAL A CA 1
ATOM 893 C C . VAL A 1 122 ? -4.539 44.968 12.338 1.00 15.38 117 VAL A C 1
ATOM 894 O O . VAL A 1 122 ? -4.826 45.650 11.345 1.00 15.66 117 VAL A O 1
ATOM 898 N N . ALA A 1 123 ? -3.740 45.415 13.303 1.00 14.49 118 ALA A N 1
ATOM 899 C CA . ALA A 1 123 ? -3.092 46.725 13.221 1.00 16.42 118 ALA A CA 1
ATOM 900 C C . ALA A 1 123 ? -2.184 46.852 12.008 1.00 16.86 118 ALA A C 1
ATOM 901 O O . ALA A 1 123 ? -2.256 47.840 11.279 1.00 15.83 118 ALA A O 1
ATOM 903 N N . ARG A 1 124 ? -1.379 45.822 11.739 1.00 16.80 119 ARG A N 1
ATOM 904 C CA . ARG A 1 124 ? -0.604 45.774 10.501 1.00 17.71 119 ARG A CA 1
ATOM 905 C C . ARG A 1 124 ? -1.456 45.928 9.235 1.00 17.24 119 ARG A C 1
ATOM 906 O O . ARG A 1 124 ? -1.099 46.662 8.298 1.00 17.82 119 ARG A O 1
ATOM 914 N N . SER A 1 125 ? -2.592 45.235 9.213 1.00 14.64 120 SER A N 1
ATOM 915 C CA . SER A 1 125 ? -3.504 45.275 8.091 1.00 14.70 120 SER A CA 1
ATOM 916 C C . SER A 1 125 ? -4.143 46.653 7.913 1.00 16.88 120 SER A C 1
ATOM 917 O O . SER A 1 125 ? -4.171 47.191 6.796 1.00 16.50 120 SER A O 1
ATOM 920 N N . ILE A 1 126 ? -4.473 47.290 9.042 1.00 15.15 121 ILE A N 1
ATOM 921 C CA . ILE A 1 126 ? -5.029 48.641 9.027 1.00 14.66 121 ILE A CA 1
ATOM 922 C C . ILE A 1 126 ? -3.976 49.652 8.538 1.00 16.12 121 ILE A C 1
ATOM 923 O O . ILE A 1 126 ? -4.283 50.538 7.744 1.00 15.69 121 ILE A O 1
ATOM 928 N N . ARG A 1 127 ? -2.723 49.476 8.950 1.00 15.70 122 ARG A N 1
ATOM 929 C CA . ARG A 1 127 ? -1.637 50.296 8.402 1.00 18.61 122 ARG A CA 1
ATOM 930 C C . ARG A 1 127 ? -1.516 50.109 6.890 1.00 19.57 122 ARG A C 1
ATOM 931 O O . ARG A 1 127 ? -1.277 51.071 6.138 1.00 18.68 122 ARG A O 1
ATOM 939 N N . ALA A 1 128 ? -1.584 48.856 6.455 1.00 19.75 123 ALA A N 1
ATOM 940 C CA . ALA A 1 128 ? -1.407 48.543 5.045 1.00 19.83 123 ALA A CA 1
ATOM 941 C C . ALA A 1 128 ? -2.493 49.217 4.211 1.00 21.00 123 ALA A C 1
ATOM 942 O O . ALA A 1 128 ? -2.320 49.438 3.006 1.00 19.35 123 ALA A O 1
ATOM 944 N N . ALA A 1 129 ? -3.632 49.472 4.846 1.00 19.96 124 ALA A N 1
ATOM 945 C CA . ALA A 1 129 ? -4.780 50.069 4.184 1.00 19.08 124 ALA A CA 1
ATOM 946 C C . ALA A 1 129 ? -4.605 51.571 3.993 1.00 20.53 124 ALA A C 1
ATOM 947 O O . ALA A 1 129 ? -5.429 52.204 3.340 1.00 19.47 124 ALA A O 1
ATOM 949 N N . GLY A 1 130 ? -3.602 52.136 4.664 1.00 20.14 125 GLY A N 1
ATOM 950 C CA . GLY A 1 130 ? -3.286 53.557 4.536 1.00 19.54 125 GLY A CA 1
ATOM 951 C C . GLY A 1 130 ? -3.707 54.407 5.721 1.00 20.62 125 GLY A C 1
ATOM 952 O O . GLY A 1 130 ? -3.767 55.629 5.610 1.00 20.26 125 GLY A O 1
ATOM 953 N N . ALA A 1 131 ? -3.954 53.773 6.867 1.00 15.01 126 ALA A N 1
ATOM 954 C CA . ALA A 1 131 ? -4.265 54.511 8.096 1.00 15.05 126 ALA A CA 1
ATOM 955 C C . ALA A 1 131 ? -3.198 55.525 8.467 1.00 17.50 126 ALA A C 1
ATOM 956 O O . ALA A 1 131 ? -1.997 55.294 8.258 1.00 20.40 126 ALA A O 1
ATOM 958 N N . ARG A 1 132 ? -3.640 56.571 9.158 1.00 19.22 127 ARG A N 1
ATOM 959 C CA . ARG A 1 132 ? -2.791 57.680 9.579 1.00 21.02 127 ARG A CA 1
ATOM 960 C C . ARG A 1 132 ? -3.054 57.909 11.063 1.00 20.80 127 ARG A C 1
ATOM 961 O O . ARG A 1 132 ? -4.192 57.779 11.523 1.00 20.89 127 ARG A O 1
ATOM 969 N N . ARG A 1 133 ? -2.047 58.402 11.772 1.00 19.87 128 ARG A N 1
ATOM 970 C CA . ARG A 1 133 ? -2.266 58.961 13.100 1.00 20.49 128 ARG A CA 1
ATOM 971 C C . ARG A 1 133 ? -3.461 59.910 13.089 1.00 19.76 128 ARG A C 1
ATOM 972 O O . ARG A 1 133 ? -3.602 60.730 12.170 1.00 19.39 128 ARG A O 1
ATOM 980 N N . GLY A 1 134 ? -4.321 59.788 14.104 1.00 21.22 129 GLY A N 1
ATOM 981 C CA . GLY A 1 134 ? -5.501 60.642 14.239 1.00 22.37 129 GLY A CA 1
ATOM 982 C C . GLY A 1 134 ? -6.758 60.075 13.611 1.00 17.35 129 GLY A C 1
ATOM 983 O O . GLY A 1 134 ? -7.845 60.639 13.775 1.00 20.58 129 GLY A O 1
ATOM 984 N N . ASP A 1 135 ? -6.608 59.009 12.820 1.00 16.45 130 ASP A N 1
ATOM 985 C CA . ASP A 1 135 ? -7.769 58.369 12.189 1.00 15.54 130 ASP A CA 1
ATOM 986 C C . ASP A 1 135 ? -8.744 57.778 13.220 1.00 16.82 130 ASP A C 1
ATOM 987 O O . ASP A 1 135 ? -8.333 57.249 14.258 1.00 16.31 130 ASP A O 1
ATOM 992 N N . LYS A 1 136 ? -10.037 57.887 12.932 1.00 13.32 131 LYS A N 1
ATOM 993 C CA . LYS A 1 136 ? -11.051 57.122 13.616 1.00 14.58 131 LYS A CA 1
ATOM 994 C C . LYS A 1 136 ? -11.471 55.935 12.772 1.00 14.89 131 LYS A C 1
ATOM 995 O O . LYS A 1 136 ? -11.624 56.042 11.546 1.00 15.58 131 LYS A O 1
ATOM 1001 N N . VAL A 1 137 ? -11.794 54.853 13.466 1.00 13.08 132 VAL A N 1
ATOM 1002 C CA . VAL A 1 137 ? -12.255 53.629 12.824 1.00 13.98 132 VAL A CA 1
ATOM 1003 C C . VAL A 1 137 ? -13.648 53.286 13.297 1.00 15.63 132 VAL A C 1
ATOM 1004 O O . VAL A 1 137 ? -13.865 53.028 14.490 1.00 15.53 132 VAL A O 1
ATOM 1008 N N . HIS A 1 138 ? -14.575 53.241 12.344 1.00 13.43 133 HIS A N 1
ATOM 1009 C CA . HIS A 1 138 ? -15.941 52.819 12.582 1.00 13.10 133 HIS A CA 1
ATOM 1010 C C . HIS A 1 138 ? -16.020 51.330 12.285 1.00 11.18 133 HIS A C 1
ATOM 1011 O O . HIS A 1 138 ? -15.863 50.915 11.131 1.00 13.77 133 HIS A O 1
ATOM 1018 N N . VAL A 1 139 ? -16.224 50.530 13.326 1.00 10.75 134 VAL A N 1
ATOM 1019 C CA . VAL A 1 139 ? -16.305 49.084 13.177 1.00 12.78 134 VAL A CA 1
ATOM 1020 C C . VAL A 1 139 ? -17.761 48.659 13.071 1.00 11.37 134 VAL A C 1
ATOM 1021 O O . VAL A 1 139 ? -18.500 48.747 14.042 1.00 15.91 134 VAL A O 1
ATOM 1025 N N . SER A 1 140 ? -18.111 48.059 11.931 1.00 10.23 135 SER A N 1
ATOM 1026 C CA . SER A 1 140 ? -19.467 47.535 11.709 1.00 14.74 135 SER A CA 1
ATOM 1027 C C . SER A 1 140 ? -19.535 46.005 11.622 1.00 14.13 135 SER A C 1
ATOM 1028 O O . SER A 1 140 ? -20.632 45.426 11.712 1.00 17.44 135 SER A O 1
ATOM 1031 N N . TYR A 1 141 ? -18.376 45.342 11.571 1.00 13.11 136 TYR A N 1
ATOM 1032 C CA A TYR A 1 141 ? -18.340 43.901 11.766 0.60 14.06 136 TYR A CA 1
ATOM 1033 C CA B TYR A 1 141 ? -18.286 43.895 11.792 0.40 13.97 136 TYR A CA 1
ATOM 1034 C C . TYR A 1 141 ? -18.993 43.547 13.100 1.00 14.70 136 TYR A C 1
ATOM 1035 O O . TYR A 1 141 ? -18.865 44.282 14.097 1.00 13.59 136 TYR A O 1
ATOM 1052 N N . GLY A 1 142 ? -19.678 42.408 13.129 1.00 14.57 137 GLY A N 1
ATOM 1053 C CA . GLY A 1 142 ? -20.438 42.014 14.316 1.00 14.78 137 GLY A CA 1
ATOM 1054 C C . GLY A 1 142 ? -19.580 41.704 15.533 1.00 14.26 137 GLY A C 1
ATOM 1055 O O . GLY A 1 142 ? -18.540 41.048 15.411 1.00 14.30 137 GLY A O 1
ATOM 1056 N N . TYR A 1 143 ? -19.969 42.234 16.693 1.00 13.53 138 TYR A N 1
ATOM 1057 C CA . TYR A 1 143 ? -19.297 41.904 17.952 1.00 13.64 138 TYR A CA 1
ATOM 1058 C C . TYR A 1 143 ? -19.993 40.712 18.575 1.00 15.27 138 TYR A C 1
ATOM 1059 O O . TYR A 1 143 ? -21.214 40.703 18.714 1.00 17.44 138 TYR A O 1
ATOM 1068 N N . GLY A 1 144 ? -19.218 39.730 19.008 1.00 13.78 139 GLY A N 1
ATOM 1069 C CA . GLY A 1 144 ? -19.788 38.588 19.712 1.00 13.16 139 GLY A CA 1
ATOM 1070 C C . GLY A 1 144 ? -18.884 37.388 19.516 1.00 13.31 139 GLY A C 1
ATOM 1071 O O . GLY A 1 144 ? -17.666 37.534 19.495 1.00 11.41 139 GLY A O 1
ATOM 1072 N N . LEU A 1 145 ? -19.454 36.196 19.376 1.00 14.32 140 LEU A N 1
ATOM 1073 C CA . LEU A 1 145 ? -18.610 34.991 19.203 1.00 15.92 140 LEU A CA 1
ATOM 1074 C C . LEU A 1 145 ? -17.919 34.952 17.838 1.00 14.77 140 LEU A C 1
ATOM 1075 O O . LEU A 1 145 ? -16.794 34.465 17.734 1.00 16.24 140 LEU A O 1
ATOM 1080 N N . PHE A 1 146 ? -18.500 35.630 16.847 1.00 14.72 141 PHE A N 1
ATOM 1081 C CA . PHE A 1 146 ? -17.845 35.890 15.562 1.00 14.60 141 PHE A CA 1
ATOM 1082 C C . PHE A 1 146 ? -16.508 36.578 15.781 1.00 13.75 141 PHE A C 1
ATOM 1083 O O . PHE A 1 146 ? -16.375 37.431 16.666 1.00 14.00 141 PHE A O 1
ATOM 1091 N N . THR A 1 147 ? -15.508 36.199 15.005 1.00 13.27 142 THR A N 1
ATOM 1092 C CA . THR A 1 147 ? -14.191 36.806 15.164 1.00 13.42 142 THR A CA 1
ATOM 1093 C C . THR A 1 147 ? -14.057 38.222 14.598 1.00 14.78 142 THR A C 1
ATOM 1094 O O . THR A 1 147 ? -13.136 38.952 14.969 1.00 15.60 142 THR A O 1
ATOM 1098 N N . GLY A 1 148 ? -14.961 38.618 13.712 1.00 14.03 143 GLY A N 1
ATOM 1099 C CA . GLY A 1 148 ? -14.763 39.847 12.935 1.00 16.06 143 GLY A CA 1
ATOM 1100 C C . GLY A 1 148 ? -14.707 41.109 13.794 1.00 16.63 143 GLY A C 1
ATOM 1101 O O . GLY A 1 148 ? -13.730 41.876 13.742 1.00 14.19 143 GLY A O 1
ATOM 1102 N N . GLY A 1 149 ? -15.810 41.403 14.475 1.00 12.39 144 GLY A N 1
ATOM 1103 C CA . GLY A 1 149 ? -15.901 42.628 15.279 1.00 12.95 144 GLY A CA 1
ATOM 1104 C C . GLY A 1 149 ? -14.789 42.825 16.307 1.00 13.20 144 GLY A C 1
ATOM 1105 O O . GLY A 1 149 ? -14.094 43.849 16.300 1.00 11.91 144 GLY A O 1
ATOM 1106 N N . LEU A 1 150 ? -14.620 41.852 17.195 1.00 11.89 145 LEU A N 1
ATOM 1107 C CA . LEU A 1 150 ? -13.646 42.010 18.266 1.00 13.63 145 LEU A CA 1
ATOM 1108 C C . LEU A 1 150 ? -12.244 41.963 17.690 1.00 12.46 145 LEU A C 1
ATOM 1109 O O . LEU A 1 150 ? -11.352 42.634 18.194 1.00 12.74 145 LEU A O 1
ATOM 1114 N N . GLY A 1 151 ? -12.046 41.219 16.600 1.00 12.62 146 GLY A N 1
ATOM 1115 C CA . GLY A 1 151 ? -10.739 41.255 15.945 1.00 12.69 146 GLY A CA 1
ATOM 1116 C C . GLY A 1 151 ? -10.401 42.605 15.335 1.00 12.54 146 GLY A C 1
ATOM 1117 O O . GLY A 1 151 ? -9.291 43.118 15.526 1.00 12.10 146 GLY A O 1
ATOM 1118 N N . ALA A 1 152 ? -11.382 43.229 14.678 1.00 11.49 147 ALA A N 1
ATOM 1119 C CA . ALA A 1 152 ? -11.206 44.565 14.094 1.00 12.24 147 ALA A CA 1
ATOM 1120 C C . ALA A 1 152 ? -10.986 45.604 15.207 1.00 10.36 147 ALA A C 1
ATOM 1121 O O . ALA A 1 152 ? -10.092 46.444 15.141 1.00 13.02 147 ALA A O 1
ATOM 1123 N N . HIS A 1 153 ? -11.808 45.492 16.234 1.00 11.31 148 HIS A N 1
ATOM 1124 C CA . HIS A 1 153 ? -11.751 46.353 17.416 1.00 11.27 148 HIS A CA 1
ATOM 1125 C C . HIS A 1 153 ? -10.338 46.385 18.011 1.00 11.47 148 HIS A C 1
ATOM 1126 O O . HIS A 1 153 ? -9.771 47.444 18.245 1.00 13.21 148 HIS A O 1
ATOM 1133 N N . TYR A 1 154 ? -9.853 45.220 18.419 1.00 11.70 149 TYR A N 1
ATOM 1134 C CA . TYR A 1 154 ? -8.550 45.172 19.077 1.00 12.80 149 TYR A CA 1
ATOM 1135 C C . TYR A 1 154 ? -7.425 45.687 18.185 1.00 12.79 149 TYR A C 1
ATOM 1136 O O . TYR A 1 154 ? -6.456 46.250 18.687 1.00 14.25 149 TYR A O 1
ATOM 1145 N N . GLY A 1 155 ? -7.500 45.406 16.884 1.00 12.56 150 GLY A N 1
ATOM 1146 C CA . GLY A 1 155 ? -6.450 45.842 15.971 1.00 14.73 150 GLY A CA 1
ATOM 1147 C C . GLY A 1 155 ? -6.438 47.347 15.746 1.00 13.58 150 GLY A C 1
ATOM 1148 O O . GLY A 1 155 ? -5.385 47.985 15.701 1.00 12.82 150 GLY A O 1
ATOM 1149 N N . ALA A 1 156 ? -7.620 47.933 15.621 1.00 12.75 151 ALA A N 1
ATOM 1150 C CA . ALA A 1 156 ? -7.719 49.401 15.506 1.00 14.43 151 ALA A CA 1
ATOM 1151 C C . ALA A 1 156 ? -7.250 50.088 16.792 1.00 12.67 151 ALA A C 1
ATOM 1152 O O . ALA A 1 156 ? -6.535 51.090 16.762 1.00 13.73 151 ALA A O 1
ATOM 1154 N N . GLU A 1 157 ? -7.534 49.459 17.919 1.00 12.25 152 GLU A N 1
ATOM 1155 C CA . GLU A 1 157 ? -7.147 50.010 19.217 1.00 10.56 152 GLU A CA 1
ATOM 1156 C C . GLU A 1 157 ? -5.627 49.907 19.351 1.00 12.89 152 GLU A C 1
ATOM 1157 O O . GLU A 1 157 ? -4.969 50.856 19.752 1.00 14.54 152 GLU A O 1
ATOM 1163 N N . ARG A 1 158 ? -5.077 48.781 18.900 1.00 12.80 153 ARG A N 1
ATOM 1164 C CA . ARG A 1 158 ? -3.630 48.540 18.973 1.00 12.70 153 ARG A CA 1
ATOM 1165 C C . ARG A 1 158 ? -2.872 49.512 18.074 1.00 16.13 153 ARG A C 1
ATOM 1166 O O . ARG A 1 158 ? -1.728 49.863 18.359 1.00 16.20 153 ARG A O 1
ATOM 1174 N N . ALA A 1 159 ? -3.463 49.827 16.925 1.00 13.99 154 ALA A N 1
ATOM 1175 C CA . ALA A 1 159 ? -2.908 50.799 15.985 1.00 15.33 154 ALA A CA 1
ATOM 1176 C C . ALA A 1 159 ? -2.901 52.241 16.512 1.00 16.88 154 ALA A C 1
ATOM 1177 O O . ALA A 1 159 ? -2.300 53.129 15.887 1.00 18.21 154 ALA A O 1
ATOM 1179 N N . GLY A 1 160 ? -3.434 52.450 17.715 1.00 15.03 155 GLY A N 1
ATOM 1180 C CA . GLY A 1 160 ? -3.464 53.777 18.329 1.00 13.97 155 GLY A CA 1
ATOM 1181 C C . GLY A 1 160 ? -4.527 54.700 17.766 1.00 14.90 155 GLY A C 1
ATOM 1182 O O . GLY A 1 160 ? -4.481 55.914 17.985 1.00 17.11 155 GLY A O 1
ATOM 1183 N N . LEU A 1 161 ? -5.527 54.119 17.104 1.00 14.42 156 LEU A N 1
ATOM 1184 C CA . LEU A 1 161 ? -6.620 54.895 16.494 1.00 13.72 156 LEU A CA 1
ATOM 1185 C C . LEU A 1 161 ? -7.828 55.044 17.405 1.00 13.31 156 LEU A C 1
ATOM 1186 O O . LEU A 1 161 ? -7.904 54.420 18.453 1.00 12.17 156 LEU A O 1
ATOM 1191 N N . THR A 1 162 ? -8.779 55.870 16.986 1.00 13.42 157 THR A N 1
ATOM 1192 C CA . THR A 1 162 ? -9.997 56.100 17.759 1.00 13.08 157 THR A CA 1
ATOM 1193 C C . THR A 1 162 ? -11.063 55.089 17.333 1.00 12.61 157 THR A C 1
ATOM 1194 O O . THR A 1 162 ? -11.478 55.079 16.175 1.00 12.88 157 THR A O 1
ATOM 1198 N N . VAL A 1 163 ? -11.430 54.180 18.240 1.00 10.68 158 VAL A N 1
ATOM 1199 C CA . VAL A 1 163 ? -12.292 53.082 17.867 1.00 12.62 158 VAL A CA 1
ATOM 1200 C C . VAL A 1 163 ? -13.720 53.439 18.199 1.00 10.83 158 VAL A C 1
ATOM 1201 O O . VAL A 1 163 ? -14.019 53.881 19.316 1.00 12.97 158 VAL A O 1
ATOM 1205 N N . ILE A 1 164 ? -14.569 53.303 17.189 1.00 12.08 159 ILE A N 1
ATOM 1206 C CA . ILE A 1 164 ? -16.014 53.490 17.313 1.00 10.59 159 ILE A CA 1
ATOM 1207 C C . ILE A 1 164 ? -16.698 52.146 17.154 1.00 10.96 159 ILE A C 1
ATOM 1208 O O . ILE A 1 164 ? -16.808 51.630 16.044 1.00 11.09 159 ILE A O 1
ATOM 1213 N N . PRO A 1 165 ? -16.996 51.477 18.288 1.00 10.48 160 PRO A N 1
ATOM 1214 C CA . PRO A 1 165 ? -17.365 50.069 18.215 1.00 10.77 160 PRO A CA 1
ATOM 1215 C C . PRO A 1 165 ? -18.862 49.870 17.955 1.00 13.56 160 PRO A C 1
ATOM 1216 O O . PRO A 1 165 ? -19.570 49.400 18.837 1.00 15.25 160 PRO A O 1
ATOM 1220 N N . PHE A 1 166 ? -19.328 50.172 16.755 1.00 12.96 161 PHE A N 1
ATOM 1221 C CA . PHE A 1 166 ? -20.772 50.141 16.530 1.00 13.51 161 PHE A CA 1
ATOM 1222 C C . PHE A 1 166 ? -21.317 48.714 16.439 1.00 14.84 161 PHE A C 1
ATOM 1223 O O . PHE A 1 166 ? -22.362 48.381 17.044 1.00 14.49 161 PHE A O 1
ATOM 1231 N N . GLY A 1 167 ? -20.640 47.882 15.649 1.00 13.75 162 GLY A N 1
ATOM 1232 C CA . GLY A 1 167 ? -21.110 46.532 15.346 1.00 16.18 162 GLY A CA 1
ATOM 1233 C C . GLY A 1 167 ? -22.186 46.525 14.271 1.00 16.32 162 GLY A C 1
ATOM 1234 O O . GLY A 1 167 ? -22.310 47.480 13.498 1.00 15.02 162 GLY A O 1
ATOM 1235 N N . GLY A 1 168 ? -22.972 45.456 14.232 1.00 16.61 163 GLY A N 1
ATOM 1236 C CA . GLY A 1 168 ? -23.908 45.233 13.143 1.00 16.46 163 GLY A CA 1
ATOM 1237 C C . GLY A 1 168 ? -25.230 45.954 13.303 1.00 18.80 163 GLY A C 1
ATOM 1238 O O . GLY A 1 168 ? -25.649 46.288 14.419 1.00 18.78 163 GLY A O 1
ATOM 1239 N N . GLY A 1 169 ? -25.891 46.191 12.176 1.00 19.30 164 GLY A N 1
ATOM 1240 C CA . GLY A 1 169 ? -27.297 46.590 12.179 1.00 19.26 164 GLY A CA 1
ATOM 1241 C C . GLY A 1 169 ? -27.538 48.062 12.450 1.00 19.42 164 GLY A C 1
ATOM 1242 O O . GLY A 1 169 ? -26.615 48.869 12.450 1.00 19.35 164 GLY A O 1
ATOM 1243 N N . GLN A 1 170 ? -28.806 48.416 12.624 1.00 18.13 165 GLN A N 1
ATOM 1244 C CA . GLN A 1 170 ? -29.202 49.810 12.824 1.00 18.07 165 GLN A CA 1
ATOM 1245 C C . GLN A 1 170 ? -28.622 50.752 11.763 1.00 19.17 165 GLN A C 1
ATOM 1246 O O . GLN A 1 170 ? -27.924 51.729 12.077 1.00 17.46 165 GLN A O 1
ATOM 1252 N N . THR A 1 171 ? -28.929 50.475 10.503 1.00 17.23 166 THR A N 1
ATOM 1253 C CA . THR A 1 171 ? -28.310 51.196 9.413 1.00 18.26 166 THR A CA 1
ATOM 1254 C C . THR A 1 171 ? -28.509 52.702 9.500 1.00 18.04 166 THR A C 1
ATOM 1255 O O . THR A 1 171 ? -27.582 53.458 9.265 1.00 15.85 166 THR A O 1
ATOM 1259 N N . GLU A 1 172 ? -29.722 53.138 9.817 1.00 16.68 167 GLU A N 1
ATOM 1260 C CA . GLU A 1 172 ? -29.992 54.570 9.943 1.00 19.77 167 GLU A CA 1
ATOM 1261 C C . GLU A 1 172 ? -29.119 55.242 11.005 1.00 18.76 167 GLU A C 1
ATOM 1262 O O . GLU A 1 172 ? -28.523 56.301 10.749 1.00 18.41 167 GLU A O 1
ATOM 1268 N N . LYS A 1 173 ? -28.926 54.561 12.137 1.00 19.02 168 LYS A N 1
ATOM 1269 C CA . LYS A 1 173 ? -28.040 55.076 13.180 1.00 16.70 168 LYS A CA 1
ATOM 1270 C C . LYS A 1 173 ? -26.579 55.083 12.754 1.00 16.30 168 LYS A C 1
ATOM 1271 O O . LYS A 1 173 ? -25.853 56.002 13.108 1.00 15.52 168 LYS A O 1
ATOM 1277 N N . GLN A 1 174 ? -26.131 54.049 12.032 1.00 16.40 169 GLN A N 1
ATOM 1278 C CA . GLN A 1 174 ? -24.735 54.008 11.600 1.00 15.87 169 GLN A CA 1
ATOM 1279 C C . GLN A 1 174 ? -24.442 55.187 10.683 1.00 16.59 169 GLN A C 1
ATOM 1280 O O . GLN A 1 174 ? -23.430 55.861 10.823 1.00 16.83 169 GLN A O 1
ATOM 1286 N N . VAL A 1 175 ? -25.413 55.522 9.848 1.00 16.67 170 VAL A N 1
ATOM 1287 C CA . VAL A 1 175 ? -25.262 56.653 8.945 1.00 16.41 170 VAL A CA 1
ATOM 1288 C C . VAL A 1 175 ? -25.289 57.986 9.696 1.00 14.32 170 VAL A C 1
ATOM 1289 O O . VAL A 1 175 ? -24.412 58.819 9.468 1.00 16.58 170 VAL A O 1
ATOM 1293 N N . GLN A 1 176 ? -26.119 58.076 10.737 1.00 15.49 171 GLN A N 1
ATOM 1294 C CA . GLN A 1 176 ? -26.113 59.261 11.610 1.00 16.30 171 GLN A CA 1
ATOM 1295 C C . GLN A 1 176 ? -24.746 59.472 12.242 1.00 16.15 171 GLN A C 1
ATOM 1296 O O . GLN A 1 176 ? -24.206 60.571 12.205 1.00 15.40 171 GLN A O 1
ATOM 1302 N N . LEU A 1 177 ? -24.131 58.391 12.714 1.00 14.19 172 LEU A N 1
ATOM 1303 C CA . LEU A 1 177 ? -22.827 58.511 13.354 1.00 16.40 172 LEU A CA 1
ATOM 1304 C C . LEU A 1 177 ? -21.659 58.673 12.396 1.00 14.21 172 LEU A C 1
ATOM 1305 O O . LEU A 1 177 ? -20.650 59.259 12.753 1.00 15.74 172 LEU A O 1
ATOM 1310 N N . ILE A 1 178 ? -21.775 58.150 11.184 1.00 13.98 173 ILE A N 1
ATOM 1311 C CA . ILE A 1 178 ? -20.776 58.480 10.190 1.00 13.70 173 ILE A CA 1
ATOM 1312 C C . ILE A 1 178 ? -20.747 59.986 9.887 1.00 15.68 173 ILE A C 1
ATOM 1313 O O . ILE A 1 178 ? -19.678 60.585 9.720 1.00 14.25 173 ILE A O 1
ATOM 1318 N N . GLN A 1 179 ? -21.922 60.597 9.798 1.00 15.64 174 GLN A N 1
ATOM 1319 C CA . GLN A 1 179 ? -22.001 62.048 9.646 1.00 15.45 174 GLN A CA 1
ATOM 1320 C C . GLN A 1 179 ? -21.442 62.782 10.870 1.00 15.83 174 GLN A C 1
ATOM 1321 O O . GLN A 1 179 ? -20.655 63.716 10.733 1.00 19.53 174 GLN A O 1
ATOM 1327 N N . ASP A 1 180 ? -21.838 62.352 12.060 1.00 15.38 175 ASP A N 1
ATOM 1328 C CA . ASP A 1 180 ? -21.593 63.155 13.264 1.00 14.81 175 ASP A CA 1
ATOM 1329 C C . ASP A 1 180 ? -20.168 62.963 13.782 1.00 14.96 175 ASP A C 1
ATOM 1330 O O . ASP A 1 180 ? -19.573 63.904 14.333 1.00 17.88 175 ASP A O 1
ATOM 1335 N N . PHE A 1 181 ? -19.714 61.710 13.824 1.00 13.63 176 PHE A N 1
ATOM 1336 C CA . PHE A 1 181 ? -18.376 61.400 14.361 1.00 13.85 176 PHE A CA 1
ATOM 1337 C C . PHE A 1 181 ? -17.255 61.549 13.328 1.00 14.11 176 PHE A C 1
ATOM 1338 O O . PHE A 1 181 ? -16.073 61.571 13.691 1.00 14.81 176 PHE A O 1
ATOM 1346 N N . ARG A 1 182 ? -17.602 61.521 12.039 1.00 14.74 177 ARG A N 1
ATOM 1347 C CA . ARG A 1 182 ? -16.627 61.632 10.954 1.00 16.97 177 ARG A CA 1
ATOM 1348 C C . ARG A 1 182 ? -15.476 60.640 11.078 1.00 15.47 177 ARG A C 1
ATOM 1349 O O . ARG A 1 182 ? -14.306 61.025 11.061 1.00 14.45 177 ARG A O 1
ATOM 1357 N N . PRO A 1 183 ? -15.802 59.347 11.039 1.00 14.59 178 PRO A N 1
ATOM 1358 C CA . PRO A 1 183 ? -14.756 58.330 10.931 1.00 15.74 178 PRO A CA 1
ATOM 1359 C C . PRO A 1 183 ? -14.005 58.396 9.607 1.00 14.54 178 PRO A C 1
ATOM 1360 O O . PRO A 1 183 ? -14.559 58.831 8.595 1.00 16.08 178 PRO A O 1
ATOM 1364 N N . ASP A 1 184 ? -12.721 58.038 9.656 1.00 13.79 179 ASP A N 1
ATOM 1365 C CA . ASP A 1 184 ? -11.859 58.031 8.470 1.00 14.25 179 ASP A CA 1
ATOM 1366 C C . ASP A 1 184 ? -11.843 56.660 7.823 1.00 15.70 179 ASP A C 1
ATOM 1367 O O . ASP A 1 184 ? -11.605 56.538 6.628 1.00 16.38 179 ASP A O 1
ATOM 1372 N N . ILE A 1 185 ? -12.012 55.625 8.643 1.00 14.19 180 ILE A N 1
ATOM 1373 C CA . ILE A 1 185 ? -11.966 54.231 8.176 1.00 15.19 180 ILE A CA 1
ATOM 1374 C C . ILE A 1 185 ? -13.244 53.501 8.591 1.00 16.46 180 ILE A C 1
ATOM 1375 O O . ILE A 1 185 ? -13.720 53.662 9.714 1.00 14.05 180 ILE A O 1
ATOM 1380 N N . ILE A 1 186 ? -13.801 52.702 7.688 1.00 14.43 181 ILE A N 1
ATOM 1381 C CA . ILE A 1 186 ? -14.851 51.762 8.068 1.00 14.62 181 ILE A CA 1
ATOM 1382 C C . ILE A 1 186 ? -14.397 50.330 7.817 1.00 14.83 181 ILE A C 1
ATOM 1383 O O . ILE A 1 186 ? -13.798 50.029 6.793 1.00 16.41 181 ILE A O 1
ATOM 1396 N N . VAL A 1 188 ? -16.060 46.662 7.597 1.00 13.69 183 VAL A N 1
ATOM 1397 C CA . VAL A 1 188 ? -17.433 46.189 7.407 1.00 12.82 183 VAL A CA 1
ATOM 1398 C C . VAL A 1 188 ? -17.431 45.194 6.226 1.00 12.75 183 VAL A C 1
ATOM 1399 O O . VAL A 1 188 ? -16.484 45.186 5.440 1.00 13.55 183 VAL A O 1
ATOM 1403 N N . THR A 1 189 ? -18.430 44.317 6.135 1.00 11.79 184 THR A N 1
ATOM 1404 C CA . THR A 1 189 ? -18.528 43.458 4.954 1.00 12.60 184 THR A CA 1
ATOM 1405 C C . THR A 1 189 ? -18.847 44.340 3.766 1.00 14.10 184 THR A C 1
ATOM 1406 O O . THR A 1 189 ? -19.530 45.358 3.914 1.00 14.18 184 THR A O 1
ATOM 1410 N N . PRO A 1 190 ? -18.526 43.850 2.566 1.00 12.07 185 PRO A N 1
ATOM 1411 C CA . PRO A 1 190 ? -18.815 44.670 1.392 1.00 16.44 185 PRO A CA 1
ATOM 1412 C C . PRO A 1 190 ? -20.311 44.715 1.136 1.00 14.71 185 PRO A C 1
ATOM 1413 O O . PRO A 1 190 ? -20.818 45.753 0.699 1.00 14.98 185 PRO A O 1
ATOM 1417 N N . SER A 1 191 ? -21.028 43.641 1.458 1.00 15.26 186 SER A N 1
ATOM 1418 C CA . SER A 1 191 ? -22.469 43.644 1.217 1.00 15.59 186 SER A CA 1
ATOM 1419 C C . SER A 1 191 ? -23.201 44.598 2.150 1.00 18.93 186 SER A C 1
ATOM 1420 O O . SER A 1 191 ? -24.210 45.212 1.768 1.00 16.37 186 SER A O 1
ATOM 1423 N N . TYR A 1 192 ? -22.725 44.712 3.381 1.00 16.56 187 TYR A N 1
ATOM 1424 C CA . TYR A 1 192 ? -23.363 45.643 4.304 1.00 18.04 187 TYR A CA 1
ATOM 1425 C C . TYR A 1 192 ? -22.988 47.082 3.986 1.00 17.42 187 TYR A C 1
ATOM 1426 O O . TYR A 1 192 ? -23.809 47.983 4.148 1.00 19.23 187 TYR A O 1
ATOM 1443 N N . LEU A 1 194 ? -22.945 48.247 1.143 1.00 21.02 189 LEU A N 1
ATOM 1444 C CA . LEU A 1 194 ? -23.923 48.684 0.143 1.00 22.95 189 LEU A CA 1
ATOM 1445 C C . LEU A 1 194 ? -25.181 49.236 0.809 1.00 22.81 189 LEU A C 1
ATOM 1446 O O . LEU A 1 194 ? -25.806 50.185 0.306 1.00 22.32 189 LEU A O 1
ATOM 1451 N N . SER A 1 195 ? -25.602 48.609 1.902 1.00 21.66 190 SER A N 1
ATOM 1452 C CA . SER A 1 195 ? -26.786 49.087 2.606 1.00 24.33 190 SER A CA 1
ATOM 1453 C C . SER A 1 195 ? -26.522 50.455 3.215 1.00 21.33 190 SER A C 1
ATOM 1454 O O . SER A 1 195 ? -27.379 51.328 3.186 1.00 20.68 190 SER A O 1
ATOM 1457 N N . ILE A 1 196 ? -25.311 50.656 3.724 1.00 19.67 191 ILE A N 1
ATOM 1458 C CA . ILE A 1 196 ? -24.969 51.926 4.367 1.00 17.60 191 ILE A CA 1
ATOM 1459 C C . ILE A 1 196 ? -24.922 53.030 3.307 1.00 19.57 191 ILE A C 1
ATOM 1460 O O . ILE A 1 196 ? -25.494 54.109 3.489 1.00 19.77 191 ILE A O 1
ATOM 1465 N N . ALA A 1 197 ? -24.401 52.683 2.136 1.00 17.34 192 ALA A N 1
ATOM 1466 C CA . ALA A 1 197 ? -24.321 53.622 1.015 1.00 19.60 192 ALA A CA 1
ATOM 1467 C C . ALA A 1 197 ? -25.725 54.000 0.543 1.00 20.23 192 ALA A C 1
ATOM 1468 O O . ALA A 1 197 ? -25.980 55.168 0.250 1.00 19.20 192 ALA A O 1
ATOM 1470 N N . ASP A 1 198 ? -26.624 53.015 0.486 1.00 20.75 193 ASP A N 1
ATOM 1471 C CA . ASP A 1 198 ? -28.020 53.263 0.096 1.00 22.08 193 ASP A CA 1
ATOM 1472 C C . ASP A 1 198 ? -28.658 54.256 1.058 1.00 24.56 193 ASP A C 1
ATOM 1473 O O . ASP A 1 198 ? -29.453 55.111 0.648 1.00 24.09 193 ASP A O 1
ATOM 1478 N N . GLU A 1 199 ? -28.509 53.983 2.350 1.00 23.29 194 GLU A N 1
ATOM 1479 C CA . GLU A 1 199 ? -29.083 54.843 3.378 1.00 23.19 194 GLU A CA 1
ATOM 1480 C C . GLU A 1 199 ? -28.572 56.285 3.318 1.00 25.24 194 GLU A C 1
ATOM 1481 O O . GLU A 1 199 ? -29.361 57.235 3.416 1.00 26.68 194 GLU A O 1
ATOM 1487 N N . ILE A 1 200 ? -27.275 56.449 3.072 1.00 24.04 195 ILE A N 1
ATOM 1488 C CA . ILE A 1 200 ? -26.708 57.773 2.855 1.00 25.44 195 ILE A CA 1
ATOM 1489 C C . ILE A 1 200 ? -27.407 58.507 1.709 1.00 29.18 195 ILE A C 1
ATOM 1490 O O . ILE A 1 200 ? -27.839 59.654 1.869 1.00 29.70 195 ILE A O 1
ATOM 1495 N N . GLU A 1 201 ? -27.600 57.808 0.591 1.00 28.94 196 GLU A N 1
ATOM 1496 C CA . GLU A 1 201 ? -28.270 58.387 -0.568 1.00 29.52 196 GLU A CA 1
ATOM 1497 C C . GLU A 1 201 ? -29.764 58.600 -0.320 1.00 31.46 196 GLU A C 1
ATOM 1498 O O . GLU A 1 201 ? -30.337 59.586 -0.779 1.00 32.24 196 GLU A O 1
ATOM 1504 N N . ARG A 1 202 ? -30.383 57.688 0.422 1.00 31.41 197 ARG A N 1
ATOM 1505 C CA . ARG A 1 202 ? -31.808 57.776 0.709 1.00 35.39 197 ARG A CA 1
ATOM 1506 C C . ARG A 1 202 ? -32.126 59.089 1.407 1.00 38.38 197 ARG A C 1
ATOM 1507 O O . ARG A 1 202 ? -33.195 59.668 1.212 1.00 39.78 197 ARG A O 1
ATOM 1515 N N . GLN A 1 203 ? -31.156 59.593 2.156 1.00 39.41 198 GLN A N 1
ATOM 1516 C CA . GLN A 1 203 ? -31.342 60.813 2.929 1.00 41.51 198 GLN A CA 1
ATOM 1517 C C . GLN A 1 203 ? -30.975 62.069 2.148 1.00 41.11 198 GLN A C 1
ATOM 1518 O O . GLN A 1 203 ? -30.924 63.158 2.717 1.00 43.64 198 GLN A O 1
ATOM 1524 N N . GLY A 1 204 ? -30.639 61.904 0.872 1.00 40.14 199 GLY A N 1
ATOM 1525 C CA . GLY A 1 204 ? -30.337 63.038 0.002 1.00 38.92 199 GLY A CA 1
ATOM 1526 C C . GLY A 1 204 ? -28.913 63.532 0.165 1.00 38.82 199 GLY A C 1
ATOM 1527 O O . GLY A 1 204 ? -28.559 64.611 -0.315 1.00 40.07 199 GLY A O 1
ATOM 1528 N N . LEU A 1 205 ? -28.094 62.759 0.869 1.00 35.59 200 LEU A N 1
ATOM 1529 C CA . LEU A 1 205 ? -26.691 63.115 1.031 1.00 32.28 200 LEU A CA 1
ATOM 1530 C C . LEU A 1 205 ? -25.858 62.554 -0.110 1.00 31.01 200 LEU A C 1
ATOM 1531 O O . LEU A 1 205 ? -26.262 61.604 -0.781 1.00 29.87 200 LEU A O 1
ATOM 1536 N N . ASP A 1 206 ? -24.718 63.183 -0.367 1.00 31.16 201 ASP A N 1
ATOM 1537 C CA . ASP A 1 206 ? -23.801 62.689 -1.383 1.00 30.67 201 ASP A CA 1
ATOM 1538 C C . ASP A 1 206 ? -22.679 61.862 -0.747 1.00 28.31 201 ASP A C 1
ATOM 1539 O O . ASP A 1 206 ? -21.777 62.413 -0.106 1.00 25.47 201 ASP A O 1
ATOM 1544 N N . PRO A 1 207 ? -22.704 60.537 -0.975 1.00 28.44 202 PRO A N 1
ATOM 1545 C CA . PRO A 1 207 ? -21.821 59.610 -0.258 1.00 26.33 202 PRO A CA 1
ATOM 1546 C C . PRO A 1 207 ? -20.343 59.876 -0.519 1.00 24.08 202 PRO A C 1
ATOM 1547 O O . PRO A 1 207 ? -19.517 59.663 0.367 1.00 25.78 202 PRO A O 1
ATOM 1551 N N . VAL A 1 208 ? -20.025 60.475 -1.665 1.00 23.63 203 VAL A N 1
ATOM 1552 C CA . VAL A 1 208 ? -18.639 60.835 -1.967 1.00 24.19 203 VAL A CA 1
ATOM 1553 C C . VAL A 1 208 ? -18.066 61.811 -0.938 1.00 23.95 203 VAL A C 1
ATOM 1554 O O . VAL A 1 208 ? -16.860 61.803 -0.661 1.00 25.74 203 VAL A O 1
ATOM 1558 N N . GLN A 1 209 ? -18.932 62.654 -0.378 1.00 24.57 204 GLN A N 1
ATOM 1559 C CA . GLN A 1 209 ? -18.499 63.701 0.547 1.00 26.61 204 GLN A CA 1
ATOM 1560 C C . GLN A 1 209 ? -18.464 63.217 2.006 1.00 26.22 204 GLN A C 1
ATOM 1561 O O . GLN A 1 209 ? -18.178 64.002 2.920 1.00 25.56 204 GLN A O 1
ATOM 1567 N N . SER A 1 210 ? -18.770 61.940 2.224 1.00 25.92 205 SER A N 1
ATOM 1568 C CA . SER A 1 210 ? -18.596 61.343 3.550 1.00 24.68 205 SER A CA 1
ATOM 1569 C C . SER A 1 210 ? -17.161 61.529 4.023 1.00 21.75 205 SER A C 1
ATOM 1570 O O . SER A 1 210 ? -16.239 61.641 3.211 1.00 21.87 205 SER A O 1
ATOM 1573 N N . SER A 1 211 ? -16.973 61.580 5.343 1.00 19.54 206 SER A N 1
ATOM 1574 C CA . SER A 1 211 ? -15.638 61.696 5.922 1.00 18.18 206 SER A CA 1
ATOM 1575 C C . SER A 1 211 ? -14.752 60.499 5.572 1.00 19.10 206 SER A C 1
ATOM 1576 O O . SER A 1 211 ? -13.524 60.592 5.612 1.00 18.50 206 SER A O 1
ATOM 1579 N N . LEU A 1 212 ? -15.376 59.361 5.304 1.00 18.56 207 LEU A N 1
ATOM 1580 C CA . LEU A 1 212 ? -14.628 58.128 5.063 1.00 17.69 207 LEU A CA 1
ATOM 1581 C C . LEU A 1 212 ? -13.611 58.295 3.944 1.00 19.16 207 LEU A C 1
ATOM 1582 O O . LEU A 1 212 ? -13.908 58.845 2.876 1.00 19.77 207 LEU A O 1
ATOM 1587 N N . ARG A 1 213 ? -12.417 57.776 4.192 1.00 15.92 208 ARG A N 1
ATOM 1588 C CA . ARG A 1 213 ? -11.302 57.849 3.259 1.00 19.10 208 ARG A CA 1
ATOM 1589 C C . ARG A 1 213 ? -10.960 56.417 2.835 1.00 17.79 208 ARG A C 1
ATOM 1590 O O . ARG A 1 213 ? -10.488 56.191 1.726 1.00 19.72 208 ARG A O 1
ATOM 1598 N N . ILE A 1 214 ? -11.202 55.469 3.748 1.00 16.16 209 ILE A N 1
ATOM 1599 C CA . ILE A 1 214 ? -10.755 54.064 3.608 1.00 17.29 209 ILE A CA 1
ATOM 1600 C C . ILE A 1 214 ? -11.879 53.121 4.031 1.00 16.40 209 ILE A C 1
ATOM 1601 O O . ILE A 1 214 ? -12.502 53.321 5.074 1.00 16.31 209 ILE A O 1
ATOM 1606 N N . GLY A 1 215 ? -12.172 52.122 3.189 1.00 14.88 210 GLY A N 1
ATOM 1607 C CA . GLY A 1 215 ? -12.965 50.971 3.603 1.00 15.80 210 GLY A CA 1
ATOM 1608 C C . GLY A 1 215 ? -12.098 49.728 3.611 1.00 17.30 210 GLY A C 1
ATOM 1609 O O . GLY A 1 215 ? -11.343 49.472 2.656 1.00 16.73 210 GLY A O 1
ATOM 1610 N N . ILE A 1 216 ? -12.181 48.979 4.707 1.00 14.54 211 ILE A N 1
ATOM 1611 C CA . ILE A 1 216 ? -11.506 47.686 4.814 1.00 14.87 211 ILE A CA 1
ATOM 1612 C C . ILE A 1 216 ? -12.581 46.616 4.904 1.00 15.64 211 ILE A C 1
ATOM 1613 O O . ILE A 1 216 ? -13.319 46.558 5.883 1.00 17.17 211 ILE A O 1
ATOM 1618 N N . PHE A 1 217 ? -12.783 45.905 3.792 1.00 15.50 212 PHE A N 1
ATOM 1619 C CA . PHE A 1 217 ? -13.940 45.035 3.610 1.00 16.49 212 PHE A CA 1
ATOM 1620 C C . PHE A 1 217 ? -13.465 43.577 3.585 1.00 16.28 212 PHE A C 1
ATOM 1621 O O . PHE A 1 217 ? -12.517 43.235 2.886 1.00 16.52 212 PHE A O 1
ATOM 1629 N N . GLY A 1 218 ? -14.217 42.703 4.238 1.00 17.77 213 GLY A N 1
ATOM 1630 C CA . GLY A 1 218 ? -13.850 41.290 4.263 1.00 16.61 213 GLY A CA 1
ATOM 1631 C C . GLY A 1 218 ? -15.015 40.447 4.713 1.00 17.43 213 GLY A C 1
ATOM 1632 O O . GLY A 1 218 ? -16.171 40.900 4.675 1.00 17.74 213 GLY A O 1
ATOM 1633 N N . ALA A 1 219 ? -14.713 39.213 5.119 1.00 16.08 214 ALA A N 1
ATOM 1634 C CA . ALA A 1 219 ? -15.713 38.260 5.612 1.00 16.03 214 ALA A CA 1
ATOM 1635 C C . ALA A 1 219 ? -16.468 37.501 4.531 1.00 15.12 214 ALA A C 1
ATOM 1636 O O . ALA A 1 219 ? -17.215 36.571 4.837 1.00 15.60 214 ALA A O 1
ATOM 1638 N N . GLU A 1 220 ? -16.352 37.968 3.285 1.00 15.03 215 GLU A N 1
ATOM 1639 C CA . GLU A 1 220 ? -17.052 37.331 2.176 1.00 15.54 215 GLU A CA 1
ATOM 1640 C C . GLU A 1 220 ? -16.460 37.833 0.872 1.00 15.01 215 GLU A C 1
ATOM 1641 O O . GLU A 1 220 ? -15.707 38.801 0.861 1.00 15.79 215 GLU A O 1
ATOM 1647 N N . PRO A 1 221 ? -16.685 37.084 -0.221 1.00 16.63 216 PRO A N 1
ATOM 1648 C CA . PRO A 1 221 ? -16.086 37.465 -1.493 1.00 17.00 216 PRO A CA 1
ATOM 1649 C C . PRO A 1 221 ? -16.656 38.761 -2.064 1.00 16.56 216 PRO A C 1
ATOM 1650 O O . PRO A 1 221 ? -17.847 39.050 -1.868 1.00 19.35 216 PRO A O 1
ATOM 1654 N N . TRP A 1 222 ? -15.813 39.510 -2.757 1.00 17.17 217 TRP A N 1
ATOM 1655 C CA . TRP A 1 222 ? -16.259 40.670 -3.507 1.00 18.62 217 TRP A CA 1
ATOM 1656 C C . TRP A 1 222 ? -15.267 40.951 -4.624 1.00 19.71 217 TRP A C 1
ATOM 1657 O O . TRP A 1 222 ? -14.053 40.847 -4.429 1.00 19.26 217 TRP A O 1
ATOM 1668 N N . THR A 1 223 ? -15.785 41.267 -5.807 1.00 20.11 218 THR A N 1
ATOM 1669 C CA . THR A 1 223 ? -14.941 41.385 -7.001 1.00 23.51 218 THR A CA 1
ATOM 1670 C C . THR A 1 223 ? -14.219 42.725 -7.069 1.00 26.36 218 THR A C 1
ATOM 1671 O O . THR A 1 223 ? -14.643 43.706 -6.450 1.00 24.44 218 THR A O 1
ATOM 1675 N N . ASN A 1 224 ? -13.135 42.765 -7.838 1.00 25.98 219 ASN A N 1
ATOM 1676 C CA . ASN A 1 224 ? -12.584 44.037 -8.313 1.00 28.66 219 ASN A CA 1
ATOM 1677 C C . ASN A 1 224 ? -13.595 45.026 -8.887 1.00 27.42 219 ASN A C 1
ATOM 1678 O O . ASN A 1 224 ? -13.504 46.225 -8.613 1.00 27.73 219 ASN A O 1
ATOM 1683 N N . ASP A 1 225 ? -14.566 44.521 -9.646 1.00 26.24 220 ASP A N 1
ATOM 1684 C CA . ASP A 1 225 ? -15.648 45.350 -10.170 1.00 27.70 220 ASP A CA 1
ATOM 1685 C C . ASP A 1 225 ? -16.408 46.005 -9.023 1.00 27.91 220 ASP A C 1
ATOM 1686 O O . ASP A 1 225 ? -16.776 47.182 -9.102 1.00 28.18 220 ASP A O 1
ATOM 1699 N N . ARG A 1 227 ? -15.238 46.517 -6.038 1.00 20.38 222 ARG A N 1
ATOM 1700 C CA . ARG A 1 227 ? -14.336 47.457 -5.377 1.00 21.74 222 ARG A CA 1
ATOM 1701 C C . ARG A 1 227 ? -14.380 48.809 -6.079 1.00 21.91 222 ARG A C 1
ATOM 1702 O O . ARG A 1 227 ? -14.538 49.846 -5.436 1.00 22.75 222 ARG A O 1
ATOM 1710 N N . VAL A 1 228 ? -14.239 48.797 -7.398 1.00 23.06 223 VAL A N 1
ATOM 1711 C CA . VAL A 1 228 ? -14.251 50.055 -8.153 1.00 22.16 223 VAL A CA 1
ATOM 1712 C C . VAL A 1 228 ? -15.586 50.788 -8.035 1.00 24.47 223 VAL A C 1
ATOM 1713 O O . VAL A 1 228 ? -15.604 51.989 -7.761 1.00 26.54 223 VAL A O 1
ATOM 1717 N N . ALA A 1 229 ? -16.689 50.043 -8.038 1.00 24.14 224 ALA A N 1
ATOM 1718 C CA . ALA A 1 229 ? -18.008 50.640 -7.853 1.00 23.78 224 ALA A CA 1
ATOM 1719 C C . ALA A 1 229 ? -18.130 51.317 -6.488 1.00 25.37 224 ALA A C 1
ATOM 1720 O O . ALA A 1 229 ? -18.614 52.448 -6.387 1.00 25.72 224 ALA A O 1
ATOM 1722 N N . ILE A 1 230 ? -17.761 50.590 -5.435 1.00 22.74 225 ILE A N 1
ATOM 1723 C CA . ILE A 1 230 ? -17.819 51.136 -4.088 1.00 21.13 225 ILE A CA 1
ATOM 1724 C C . ILE A 1 230 ? -16.890 52.329 -3.917 1.00 23.53 225 ILE A C 1
ATOM 1725 O O . ILE A 1 230 ? -17.284 53.348 -3.349 1.00 19.64 225 ILE A O 1
ATOM 1730 N N . GLU A 1 231 ? -15.674 52.228 -4.443 1.00 20.48 226 GLU A N 1
ATOM 1731 C CA . GLU A 1 231 ? -14.744 53.340 -4.373 1.00 20.26 226 GLU A CA 1
ATOM 1732 C C . GLU A 1 231 ? -15.306 54.610 -5.028 1.00 24.35 226 GLU A C 1
ATOM 1733 O O . GLU A 1 231 ? -15.179 55.707 -4.470 1.00 20.94 226 GLU A O 1
ATOM 1739 N N . GLN A 1 232 ? -15.949 54.457 -6.186 1.00 22.32 227 GLN A N 1
ATOM 1740 C CA . GLN A 1 232 ? -16.471 55.616 -6.915 1.00 25.01 227 GLN A CA 1
ATOM 1741 C C . GLN A 1 232 ? -17.667 56.188 -6.177 1.00 24.35 227 GLN A C 1
ATOM 1742 O O . GLN A 1 232 ? -17.886 57.400 -6.163 1.00 26.84 227 GLN A O 1
ATOM 1748 N N . ARG A 1 233 ? -18.456 55.312 -5.570 1.00 24.01 228 ARG A N 1
ATOM 1749 C CA . ARG A 1 233 ? -19.689 55.737 -4.940 1.00 25.70 228 ARG A CA 1
ATOM 1750 C C . ARG A 1 233 ? -19.428 56.422 -3.594 1.00 26.75 228 ARG A C 1
ATOM 1751 O O . ARG A 1 233 ? -20.085 57.413 -3.268 1.00 24.62 228 ARG A O 1
ATOM 1767 N N . GLY A 1 235 ? -16.346 57.544 -2.492 1.00 20.94 230 GLY A N 1
ATOM 1768 C CA . GLY A 1 235 ? -15.146 58.374 -2.494 1.00 21.64 230 GLY A CA 1
ATOM 1769 C C . GLY A 1 235 ? -14.109 57.879 -1.503 1.00 22.16 230 GLY A C 1
ATOM 1770 O O . GLY A 1 235 ? -13.597 58.654 -0.676 1.00 21.56 230 GLY A O 1
ATOM 1771 N N . ILE A 1 236 ? -13.775 56.592 -1.605 1.00 19.78 231 ILE A N 1
ATOM 1772 C CA . ILE A 1 236 ? -12.773 55.975 -0.729 1.00 19.86 231 ILE A CA 1
ATOM 1773 C C . ILE A 1 236 ? -11.763 55.146 -1.521 1.00 20.71 231 ILE A C 1
ATOM 1774 O O . ILE A 1 236 ? -12.003 54.813 -2.679 1.00 20.20 231 ILE A O 1
ATOM 1779 N N . ASP A 1 237 ? -10.666 54.764 -0.878 1.00 21.73 232 ASP A N 1
ATOM 1780 C CA . ASP A 1 237 ? -9.958 53.546 -1.253 1.00 20.63 232 ASP A CA 1
ATOM 1781 C C . ASP A 1 237 ? -10.575 52.365 -0.512 1.00 20.30 232 ASP A C 1
ATOM 1782 O O . ASP A 1 237 ? -10.872 52.459 0.677 1.00 19.76 232 ASP A O 1
ATOM 1787 N N . ALA A 1 238 ? -10.786 51.260 -1.214 1.00 19.02 233 ALA A N 1
ATOM 1788 C CA . ALA A 1 238 ? -11.307 50.068 -0.567 1.00 18.56 233 ALA A CA 1
ATOM 1789 C C . ALA A 1 238 ? -10.280 48.955 -0.719 1.00 21.17 233 ALA A C 1
ATOM 1790 O O . ALA A 1 238 ? -9.798 48.688 -1.824 1.00 20.32 233 ALA A O 1
ATOM 1792 N N . VAL A 1 239 ? -9.978 48.289 0.391 1.00 17.15 234 VAL A N 1
ATOM 1793 C CA . VAL A 1 239 ? -9.020 47.191 0.390 1.00 17.80 234 VAL A CA 1
ATOM 1794 C C . VAL A 1 239 ? -9.609 45.948 1.062 1.00 18.49 234 VAL A C 1
ATOM 1795 O O . VAL A 1 239 ? -10.572 46.038 1.820 1.00 16.69 234 VAL A O 1
ATOM 1799 N N . ASP A 1 240 ? -9.038 44.789 0.740 1.00 16.87 235 ASP A N 1
ATOM 1800 C CA . ASP A 1 240 ? -9.627 43.489 1.057 1.00 14.87 235 ASP A CA 1
ATOM 1801 C C . ASP A 1 240 ? -8.890 42.901 2.252 1.00 16.03 235 ASP A C 1
ATOM 1802 O O . ASP A 1 240 ? -7.663 42.863 2.254 1.00 19.69 235 ASP A O 1
ATOM 1807 N N . ILE A 1 241 ? -9.624 42.558 3.310 1.00 15.88 236 ILE A N 1
ATOM 1808 C CA . ILE A 1 241 ? -9.009 41.893 4.470 1.00 13.18 236 ILE A CA 1
ATOM 1809 C C . ILE A 1 241 ? -9.593 40.496 4.618 1.00 13.52 236 ILE A C 1
ATOM 1810 O O . ILE A 1 241 ? -10.800 40.296 4.467 1.00 15.71 236 ILE A O 1
ATOM 1815 N N . TYR A 1 242 ? -8.713 39.517 4.802 1.00 17.44 237 TYR A N 1
ATOM 1816 C CA . TYR A 1 242 ? -9.132 38.127 4.824 1.00 15.92 237 TYR A CA 1
ATOM 1817 C C . TYR A 1 242 ? -8.810 37.468 6.154 1.00 16.39 237 TYR A C 1
ATOM 1818 O O . TYR A 1 242 ? -7.827 37.803 6.819 1.00 15.16 237 TYR A O 1
ATOM 1827 N N . GLY A 1 243 ? -9.668 36.545 6.549 1.00 15.69 238 GLY A N 1
ATOM 1828 C CA . GLY A 1 243 ? -9.384 35.709 7.706 1.00 15.93 238 GLY A CA 1
ATOM 1829 C C . GLY A 1 243 ? -10.323 34.531 7.783 1.00 16.21 238 GLY A C 1
ATOM 1830 O O . GLY A 1 243 ? -11.330 34.490 7.090 1.00 15.19 238 GLY A O 1
ATOM 1831 N N . LEU A 1 244 ? -10.026 33.591 8.670 1.00 13.01 239 LEU A N 1
ATOM 1832 C CA . LEU A 1 244 ? -11.061 32.667 9.153 1.00 14.82 239 LEU A CA 1
ATOM 1833 C C . LEU A 1 244 ? -10.729 32.297 10.579 1.00 12.65 239 LEU A C 1
ATOM 1834 O O . LEU A 1 244 ? -9.549 32.301 10.969 1.00 13.97 239 LEU A O 1
ATOM 1839 N N . SER A 1 245 ? -11.766 31.922 11.318 1.00 15.21 240 SER A N 1
ATOM 1840 C CA . SER A 1 245 ? -11.706 31.735 12.761 1.00 13.46 240 SER A CA 1
ATOM 1841 C C . SER A 1 245 ? -10.761 30.605 13.154 1.00 16.38 240 SER A C 1
ATOM 1842 O O . SER A 1 245 ? -10.076 30.728 14.157 1.00 14.76 240 SER A O 1
ATOM 1845 N N . GLU A 1 246 ? -10.649 29.569 12.314 1.00 13.56 241 GLU A N 1
ATOM 1846 C CA . GLU A 1 246 ? -9.816 28.415 12.654 1.00 14.03 241 GLU A CA 1
ATOM 1847 C C . GLU A 1 246 ? -8.385 28.869 12.738 1.00 14.67 241 GLU A C 1
ATOM 1848 O O . GLU A 1 246 ? -7.586 28.291 13.487 1.00 18.24 241 GLU A O 1
ATOM 1854 N N . VAL A 1 247 ? -8.023 29.784 11.852 1.00 16.21 242 VAL A N 1
ATOM 1855 C CA . VAL A 1 247 ? -6.634 30.203 11.724 1.00 17.57 242 VAL A CA 1
ATOM 1856 C C . VAL A 1 247 ? -6.334 31.331 12.715 1.00 19.55 242 VAL A C 1
ATOM 1857 O O . VAL A 1 247 ? -5.386 31.244 13.488 1.00 19.21 242 VAL A O 1
ATOM 1874 N N . GLY A 1 249 ? -8.705 34.723 12.643 1.00 14.08 244 GLY A N 1
ATOM 1875 C CA . GLY A 1 249 ? -9.812 35.664 12.483 1.00 13.71 244 GLY A CA 1
ATOM 1876 C C . GLY A 1 249 ? -9.415 36.625 11.377 1.00 13.85 244 GLY A C 1
ATOM 1877 O O . GLY A 1 249 ? -8.532 36.320 10.603 1.00 16.01 244 GLY A O 1
ATOM 1878 N N . PRO A 1 250 ? -10.103 37.770 11.257 1.00 14.78 245 PRO A N 1
ATOM 1879 C CA . PRO A 1 250 ? -9.595 38.769 10.295 1.00 15.80 245 PRO A CA 1
ATOM 1880 C C . PRO A 1 250 ? -8.125 39.095 10.543 1.00 16.62 245 PRO A C 1
ATOM 1881 O O . PRO A 1 250 ? -7.704 39.196 11.706 1.00 14.39 245 PRO A O 1
ATOM 1885 N N . GLY A 1 251 ? -7.399 39.413 9.475 1.00 12.98 246 GLY A N 1
ATOM 1886 C CA . GLY A 1 251 ? -5.988 39.810 9.604 1.00 14.46 246 GLY A CA 1
ATOM 1887 C C . GLY A 1 251 ? -4.997 38.686 9.364 1.00 14.72 246 GLY A C 1
ATOM 1888 O O . GLY A 1 251 ? -3.810 38.841 9.642 1.00 17.24 246 GLY A O 1
ATOM 1889 N N . VAL A 1 252 ? -5.449 37.589 8.765 1.00 14.91 247 VAL A N 1
ATOM 1890 C CA . VAL A 1 252 ? -4.539 36.579 8.188 1.00 15.42 247 VAL A CA 1
ATOM 1891 C C . VAL A 1 252 ? -3.816 37.121 6.938 1.00 14.85 247 VAL A C 1
ATOM 1892 O O . VAL A 1 252 ? -2.632 36.864 6.737 1.00 16.42 247 VAL A O 1
ATOM 1896 N N . ALA A 1 253 ? -4.502 37.975 6.189 1.00 13.32 248 ALA A N 1
ATOM 1897 C CA . ALA A 1 253 ? -3.936 38.613 5.007 1.00 14.92 248 ALA A CA 1
ATOM 1898 C C . ALA A 1 253 ? -4.691 39.905 4.816 1.00 14.50 248 ALA A C 1
ATOM 1899 O O . ALA A 1 253 ? -5.893 39.968 5.067 1.00 15.99 248 ALA A O 1
ATOM 1901 N N . SER A 1 254 ? -4.035 40.891 4.230 1.00 15.02 249 SER A N 1
ATOM 1902 C CA . SER A 1 254 ? -4.734 42.136 3.923 1.00 16.27 249 SER A CA 1
ATOM 1903 C C . SER A 1 254 ? -4.046 42.849 2.771 1.00 16.43 249 SER A C 1
ATOM 1904 O O . SER A 1 254 ? -2.820 42.808 2.645 1.00 17.26 249 SER A O 1
ATOM 1907 N N . GLU A 1 255 ? -4.837 43.591 2.008 1.00 17.41 250 GLU A N 1
ATOM 1908 C CA . GLU A 1 255 ? -4.346 44.251 0.808 1.00 20.98 250 GLU A CA 1
ATOM 1909 C C . GLU A 1 255 ? -3.585 45.510 1.152 1.00 21.61 250 GLU A C 1
ATOM 1910 O O . GLU A 1 255 ? -4.055 46.335 1.949 1.00 21.21 250 GLU A O 1
ATOM 1916 N N . CYS A 1 256 ? -2.453 45.704 0.485 1.00 21.86 251 CYS A N 1
ATOM 1917 C CA . CYS A 1 256 ? -1.776 46.990 0.499 1.00 22.66 251 CYS A CA 1
ATOM 1918 C C . CYS A 1 256 ? -2.430 47.998 -0.443 1.00 21.33 251 CYS A C 1
ATOM 1919 O O . CYS A 1 256 ? -2.828 47.653 -1.554 1.00 21.52 251 CYS A O 1
ATOM 1922 N N . VAL A 1 257 ? -2.789 49.145 0.125 1.00 22.27 252 VAL A N 1
ATOM 1923 C CA . VAL A 1 257 ? -3.609 50.125 -0.578 1.00 22.96 252 VAL A CA 1
ATOM 1924 C C . VAL A 1 257 ? -2.863 50.702 -1.785 1.00 21.87 252 VAL A C 1
ATOM 1925 O O . VAL A 1 257 ? -3.483 51.103 -2.768 1.00 23.38 252 VAL A O 1
ATOM 1929 N N . GLU A 1 258 ? -1.537 50.658 -1.741 1.00 22.38 253 GLU A N 1
ATOM 1930 C CA . GLU A 1 258 ? -0.724 51.195 -2.832 1.00 26.92 253 GLU A CA 1
ATOM 1931 C C . GLU A 1 258 ? -0.669 50.287 -4.065 1.00 28.05 253 GLU A C 1
ATOM 1932 O O . GLU A 1 258 ? -0.354 50.758 -5.161 1.00 29.03 253 GLU A O 1
ATOM 1938 N N . THR A 1 259 ? -1.119 49.037 -3.920 1.00 26.68 254 THR A N 1
ATOM 1939 C CA . THR A 1 259 ? -1.153 48.100 -5.052 1.00 24.51 254 THR A CA 1
ATOM 1940 C C . THR A 1 259 ? -2.523 47.499 -5.356 1.00 25.32 254 THR A C 1
ATOM 1941 O O . THR A 1 259 ? -2.808 47.146 -6.503 1.00 26.61 254 THR A O 1
ATOM 1945 N N . LYS A 1 260 ? -3.356 47.330 -4.328 1.00 23.04 255 LYS A N 1
ATOM 1946 C CA . LYS A 1 260 ? -4.679 46.724 -4.504 1.00 19.89 255 LYS A CA 1
ATOM 1947 C C . LYS A 1 260 ? -4.650 45.519 -5.443 1.00 21.29 255 LYS A C 1
ATOM 1948 O O . LYS A 1 260 ? -5.552 45.327 -6.264 1.00 23.00 255 LYS A O 1
ATOM 1954 N N . ASP A 1 261 ? -3.748 44.595 -5.144 1.00 21.83 256 ASP A N 1
ATOM 1955 C CA . ASP A 1 261 ? -3.527 43.441 -6.013 1.00 20.61 256 ASP A CA 1
ATOM 1956 C C . ASP A 1 261 ? -3.730 42.129 -5.251 1.00 23.67 256 ASP A C 1
ATOM 1957 O O . ASP A 1 261 ? -3.031 41.138 -5.505 1.00 24.31 256 ASP A O 1
ATOM 1962 N N . GLY A 1 262 ? -4.761 42.101 -4.411 1.00 21.90 257 GLY A N 1
ATOM 1963 C CA . GLY A 1 262 ? -5.066 40.934 -3.584 1.00 20.99 257 GLY A CA 1
ATOM 1964 C C . GLY A 1 262 ? -4.381 40.978 -2.232 1.00 20.51 257 GLY A C 1
ATOM 1965 O O . GLY A 1 262 ? -3.264 41.488 -2.112 1.00 21.48 257 GLY A O 1
ATOM 1966 N N . PRO A 1 263 ? -5.006 40.362 -1.221 1.00 17.12 258 PRO A N 1
ATOM 1967 C CA . PRO A 1 263 ? -4.461 40.447 0.136 1.00 17.13 258 PRO A CA 1
ATOM 1968 C C . PRO A 1 263 ? -3.038 39.916 0.191 1.00 18.28 258 PRO A C 1
ATOM 1969 O O . PRO A 1 263 ? -2.772 38.823 -0.322 1.00 19.69 258 PRO A O 1
ATOM 1973 N N . THR A 1 264 ? -2.128 40.704 0.755 1.00 17.39 259 THR A N 1
ATOM 1974 C CA . THR A 1 264 ? -0.817 40.207 1.165 1.00 19.07 259 THR A CA 1
ATOM 1975 C C . THR A 1 264 ? -0.963 39.317 2.400 1.00 19.38 259 THR A C 1
ATOM 1976 O O . THR A 1 264 ? -1.539 39.726 3.410 1.00 16.78 259 THR A O 1
ATOM 1980 N N . ILE A 1 265 ? -0.474 38.086 2.285 1.00 17.14 260 ILE A N 1
ATOM 1981 C CA . ILE A 1 265 ? -0.540 37.110 3.369 1.00 15.76 260 ILE A CA 1
ATOM 1982 C C . ILE A 1 265 ? 0.513 37.376 4.437 1.00 18.14 260 ILE A C 1
ATOM 1983 O O . ILE A 1 265 ? 1.695 37.528 4.134 1.00 16.81 260 ILE A O 1
ATOM 1988 N N . TRP A 1 266 ? 0.101 37.432 5.699 1.00 18.55 261 TRP A N 1
ATOM 1989 C CA . TRP A 1 266 ? 1.072 37.656 6.760 1.00 15.22 261 TRP A CA 1
ATOM 1990 C C . TRP A 1 266 ? 1.763 36.348 7.105 1.00 17.32 261 TRP A C 1
ATOM 1991 O O . TRP A 1 266 ? 1.509 35.716 8.143 1.00 19.74 261 TRP A O 1
ATOM 2002 N N . GLU A 1 267 ? 2.553 35.885 6.145 1.00 18.94 262 GLU A N 1
ATOM 2003 C CA . GLU A 1 267 ? 3.123 34.552 6.212 1.00 17.98 262 GLU A CA 1
ATOM 2004 C C . GLU A 1 267 ? 4.294 34.401 7.179 1.00 18.03 262 GLU A C 1
ATOM 2005 O O . GLU A 1 267 ? 4.774 33.282 7.392 1.00 19.50 262 GLU A O 1
ATOM 2011 N N . ASP A 1 268 ? 4.639 35.471 7.898 1.00 17.68 263 ASP A N 1
ATOM 2012 C CA . ASP A 1 268 ? 5.490 35.347 9.086 1.00 20.23 263 ASP A CA 1
ATOM 2013 C C . ASP A 1 268 ? 4.721 34.754 10.277 1.00 18.38 263 ASP A C 1
ATOM 2014 O O . ASP A 1 268 ? 5.320 34.246 11.216 1.00 17.94 263 ASP A O 1
ATOM 2019 N N . HIS A 1 269 ? 3.402 34.657 10.115 1.00 15.92 264 HIS A N 1
ATOM 2020 C CA . HIS A 1 269 ? 2.520 34.069 11.122 1.00 17.19 264 HIS A CA 1
ATOM 2021 C C . HIS A 1 269 ? 1.652 32.907 10.629 1.00 16.41 264 HIS A C 1
ATOM 2022 O O . HIS A 1 269 ? 1.221 32.052 11.433 1.00 13.49 264 HIS A O 1
ATOM 2029 N N . PHE A 1 270 ? 1.313 32.920 9.344 1.00 15.10 265 PHE A N 1
ATOM 2030 C CA . PHE A 1 270 ? 0.414 31.927 8.775 1.00 14.90 265 PHE A CA 1
ATOM 2031 C C . PHE A 1 270 ? 0.926 31.466 7.438 1.00 17.34 265 PHE A C 1
ATOM 2032 O O . PHE A 1 270 ? 1.027 32.257 6.489 1.00 18.11 265 PHE A O 1
ATOM 2040 N N . TYR A 1 271 ? 1.403 30.230 7.402 1.00 18.14 266 TYR A N 1
ATOM 2041 C CA . TYR A 1 271 ? 2.107 29.742 6.225 1.00 16.06 266 TYR A CA 1
ATOM 2042 C C . TYR A 1 271 ? 1.151 29.109 5.211 1.00 15.54 266 TYR A C 1
ATOM 2043 O O . TYR A 1 271 ? 0.454 28.147 5.531 1.00 14.28 266 TYR A O 1
ATOM 2052 N N . PRO A 1 272 ? 1.090 29.667 3.988 1.00 15.40 267 PRO A N 1
ATOM 2053 C CA . PRO A 1 272 ? 0.065 29.293 3.027 1.00 14.59 267 PRO A CA 1
ATOM 2054 C C . PRO A 1 272 ? 0.576 28.209 2.080 1.00 16.00 267 PRO A C 1
ATOM 2055 O O . PRO A 1 272 ? 1.755 28.191 1.722 1.00 18.34 267 PRO A O 1
ATOM 2059 N N . GLU A 1 273 ? -0.317 27.318 1.699 1.00 16.03 268 GLU A N 1
ATOM 2060 C CA . GLU A 1 273 ? -0.105 26.457 0.543 1.00 16.18 268 GLU A CA 1
ATOM 2061 C C . GLU A 1 273 ? -1.327 26.494 -0.349 1.00 18.45 268 GLU A C 1
ATOM 2062 O O . GLU A 1 273 ? -2.419 26.825 0.096 1.00 19.03 268 GLU A O 1
ATOM 2068 N N . ILE A 1 274 ? -1.169 26.063 -1.597 1.00 16.65 269 ILE A N 1
ATOM 2069 C CA . ILE A 1 274 ? -2.333 25.803 -2.434 1.00 18.01 269 ILE A CA 1
ATOM 2070 C C . ILE A 1 274 ? -2.315 24.360 -2.913 1.00 19.08 269 ILE A C 1
ATOM 2071 O O . ILE A 1 274 ? -1.263 23.849 -3.294 1.00 20.96 269 ILE A O 1
ATOM 2076 N N . ILE A 1 275 ? -3.444 23.670 -2.761 1.00 17.17 270 ILE A N 1
ATOM 2077 C CA . ILE A 1 275 ? -3.521 22.278 -3.194 1.00 19.60 270 ILE A CA 1
ATOM 2078 C C . ILE A 1 275 ? -4.588 22.043 -4.249 1.00 18.69 270 ILE A C 1
ATOM 2079 O O . ILE A 1 275 ? -5.533 22.817 -4.388 1.00 17.88 270 ILE A O 1
ATOM 2084 N N . ASP A 1 276 ? -4.407 20.976 -5.027 1.00 19.16 271 ASP A N 1
ATOM 2085 C CA . ASP A 1 276 ? -5.520 20.387 -5.751 1.00 21.41 271 ASP A CA 1
ATOM 2086 C C . ASP A 1 276 ? -6.506 19.745 -4.770 1.00 22.65 271 ASP A C 1
ATOM 2087 O O . ASP A 1 276 ? -6.141 18.857 -4.007 1.00 25.15 271 ASP A O 1
ATOM 2092 N N . PRO A 1 277 ? -7.732 20.271 -4.711 1.00 23.90 272 PRO A N 1
ATOM 2093 C CA . PRO A 1 277 ? -8.685 19.804 -3.711 1.00 24.73 272 PRO A CA 1
ATOM 2094 C C . PRO A 1 277 ? -9.031 18.327 -3.881 1.00 25.79 272 PRO A C 1
ATOM 2095 O O . PRO A 1 277 ? -9.437 17.666 -2.929 1.00 27.45 272 PRO A O 1
ATOM 2099 N N . GLU A 1 278 ? -8.886 17.819 -5.100 1.00 27.52 273 GLU A N 1
ATOM 2100 C CA . GLU A 1 278 ? -9.276 16.452 -5.399 1.00 29.43 273 GLU A CA 1
ATOM 2101 C C . GLU A 1 278 ? -8.220 15.441 -4.979 1.00 28.85 273 GLU A C 1
ATOM 2102 O O . GLU A 1 278 ? -8.549 14.313 -4.611 1.00 33.13 273 GLU A O 1
ATOM 2108 N N . THR A 1 279 ? -6.954 15.844 -5.018 1.00 27.99 274 THR A N 1
ATOM 2109 C CA . THR A 1 279 ? -5.857 14.918 -4.782 1.00 26.86 274 THR A CA 1
ATOM 2110 C C . THR A 1 279 ? -5.057 15.246 -3.523 1.00 26.67 274 THR A C 1
ATOM 2111 O O . THR A 1 279 ? -4.298 14.412 -3.027 1.00 26.64 274 THR A O 1
ATOM 2115 N N . GLY A 1 280 ? -5.106 16.506 -3.106 1.00 23.86 275 GLY A N 1
ATOM 2116 C CA . GLY A 1 280 ? -4.334 16.951 -1.961 1.00 24.05 275 GLY A CA 1
ATOM 2117 C C . GLY A 1 280 ? -2.886 17.251 -2.299 1.00 23.16 275 GLY A C 1
ATOM 2118 O O . GLY A 1 280 ? -2.081 17.487 -1.402 1.00 25.77 275 GLY A O 1
ATOM 2119 N N . GLU A 1 281 ? -2.536 17.200 -3.586 1.00 23.51 276 GLU A N 1
ATOM 2120 C CA . GLU A 1 281 ? -1.183 17.554 -4.018 1.00 25.35 276 GLU A CA 1
ATOM 2121 C C . GLU A 1 281 ? -0.983 19.063 -4.032 1.00 23.11 276 GLU A C 1
ATOM 2122 O O . GLU A 1 281 ? -1.883 19.809 -4.399 1.00 23.27 276 GLU A O 1
ATOM 2128 N N . VAL A 1 282 ? 0.229 19.490 -3.702 1.00 23.82 277 VAL A N 1
ATOM 2129 C CA . VAL A 1 282 ? 0.576 20.902 -3.649 1.00 25.46 277 VAL A CA 1
ATOM 2130 C C . VAL A 1 282 ? 0.824 21.455 -5.053 1.00 26.01 277 VAL A C 1
ATOM 2131 O O . VAL A 1 282 ? 1.479 20.807 -5.880 1.00 28.43 277 VAL A O 1
ATOM 2135 N N . LEU A 1 283 ? 0.238 22.612 -5.347 1.00 23.39 278 LEU A N 1
ATOM 2136 C CA . LEU A 1 283 ? 0.374 23.234 -6.667 1.00 24.36 278 LEU A CA 1
ATOM 2137 C C . LEU A 1 283 ? 1.437 24.331 -6.670 1.00 24.54 278 LEU A C 1
ATOM 2138 O O . LEU A 1 283 ? 1.660 24.997 -5.651 1.00 24.54 278 LEU A O 1
ATOM 2143 N N . PRO A 1 284 ? 2.103 24.532 -7.819 1.00 27.56 279 PRO A N 1
ATOM 2144 C CA . PRO A 1 284 ? 3.066 25.637 -7.912 1.00 28.07 279 PRO A CA 1
ATOM 2145 C C . PRO A 1 284 ? 2.373 26.997 -7.869 1.00 26.76 279 PRO A C 1
ATOM 2146 O O . PRO A 1 284 ? 1.191 27.098 -8.209 1.00 25.84 279 PRO A O 1
ATOM 2150 N N . ASP A 1 285 ? 3.045 27.976 -7.277 1.00 27.59 280 ASP A N 1
ATOM 2151 C CA . ASP A 1 285 ? 2.489 29.322 -7.137 1.00 27.82 280 ASP A CA 1
ATOM 2152 C C . ASP A 1 285 ? 1.980 29.866 -8.473 1.00 26.59 280 ASP A C 1
ATOM 2153 O O . ASP A 1 285 ? 2.550 29.581 -9.527 1.00 25.58 280 ASP A O 1
ATOM 2158 N N . GLY A 1 286 ? 0.784 30.442 -8.450 1.00 24.34 281 GLY A N 1
ATOM 2159 C CA . GLY A 1 286 ? 0.153 30.879 -9.687 1.00 24.63 281 GLY A CA 1
ATOM 2160 C C . GLY A 1 286 ? -1.062 30.068 -10.078 1.00 23.98 281 GLY A C 1
ATOM 2161 O O . GLY A 1 286 ? -1.912 30.547 -10.827 1.00 26.24 281 GLY A O 1
ATOM 2162 N N . GLU A 1 287 ? -1.133 28.822 -9.616 1.00 25.47 282 GLU A N 1
ATOM 2163 C CA . GLU A 1 287 ? -2.246 27.952 -9.987 1.00 25.07 282 GLU A CA 1
ATOM 2164 C C . GLU A 1 287 ? -3.376 28.054 -8.985 1.00 24.19 282 GLU A C 1
ATOM 2165 O O . GLU A 1 287 ? -3.139 28.155 -7.778 1.00 24.21 282 GLU A O 1
ATOM 2171 N N . LEU A 1 288 ? -4.602 28.029 -9.495 1.00 21.22 283 LEU A N 1
ATOM 2172 C CA . LEU A 1 288 ? -5.795 28.064 -8.662 1.00 23.34 283 LEU A CA 1
ATOM 2173 C C . LEU A 1 288 ? -6.024 26.720 -7.970 1.00 23.32 283 LEU A C 1
ATOM 2174 O O . LEU A 1 288 ? -5.943 25.659 -8.597 1.00 22.79 283 LEU A O 1
ATOM 2179 N N . GLY A 1 289 ? -6.323 26.770 -6.675 1.00 19.01 284 GLY A N 1
ATOM 2180 C CA . GLY A 1 289 ? -6.849 25.611 -5.959 1.00 16.76 284 GLY A CA 1
ATOM 2181 C C . GLY A 1 289 ? -7.235 25.993 -4.539 1.00 18.22 284 GLY A C 1
ATOM 2182 O O . GLY A 1 289 ? -7.675 27.117 -4.293 1.00 18.27 284 GLY A O 1
ATOM 2183 N N . GLU A 1 290 ? -7.240 25.008 -3.651 1.00 15.98 285 GLU A N 1
ATOM 2184 C CA . GLU A 1 290 ? -7.652 25.227 -2.274 1.00 18.25 285 GLU A CA 1
ATOM 2185 C C . GLU A 1 290 ? -6.524 25.786 -1.409 1.00 15.08 285 GLU A C 1
ATOM 2186 O O . GLU A 1 290 ? -5.446 25.199 -1.315 1.00 17.88 285 GLU A O 1
ATOM 2192 N N . LEU A 1 291 ? -6.849 26.837 -0.655 1.00 14.84 286 LEU A N 1
ATOM 2193 C CA . LEU A 1 291 ? -5.936 27.475 0.287 1.00 13.61 286 LEU A CA 1
ATOM 2194 C C . LEU A 1 291 ? -5.837 26.722 1.613 1.00 13.15 286 LEU A C 1
ATOM 2195 O O . LEU A 1 291 ? -6.830 26.237 2.121 1.00 15.07 286 LEU A O 1
ATOM 2200 N N . VAL A 1 292 ? -4.598 26.433 1.998 1.00 13.05 287 VAL A N 1
ATOM 2201 C CA . VAL A 1 292 ? -4.268 25.654 3.201 1.00 15.03 287 VAL A CA 1
ATOM 2202 C C . VAL A 1 292 ? -3.335 26.522 4.072 1.00 15.95 287 VAL A C 1
ATOM 2203 O O . VAL A 1 292 ? -2.452 27.206 3.545 1.00 15.25 287 VAL A O 1
ATOM 2207 N N . PHE A 1 293 ? -3.607 26.591 5.380 1.00 13.79 288 PHE A N 1
ATOM 2208 C CA . PHE A 1 293 ? -2.743 27.353 6.289 1.00 12.39 288 PHE A CA 1
ATOM 2209 C C . PHE A 1 293 ? -2.194 26.508 7.411 1.00 12.05 288 PHE A C 1
ATOM 2210 O O . PHE A 1 293 ? -2.929 25.705 8.017 1.00 13.74 288 PHE A O 1
ATOM 2218 N N . THR A 1 294 ? -0.991 26.879 7.839 1.00 12.44 289 THR A N 1
ATOM 2219 C CA . THR A 1 294 ? -0.413 26.355 9.062 1.00 14.41 289 THR A CA 1
ATOM 2220 C C . THR A 1 294 ? 0.003 27.542 9.926 1.00 14.17 289 THR A C 1
ATOM 2221 O O . THR A 1 294 ? 0.694 28.458 9.448 1.00 15.31 289 THR A O 1
ATOM 2225 N N . SER A 1 295 ? -0.407 27.536 11.187 1.00 13.45 290 SER A N 1
ATOM 2226 C CA . SER A 1 295 ? -0.031 28.612 12.107 1.00 13.89 290 SER A CA 1
ATOM 2227 C C . SER A 1 295 ? 1.413 28.452 12.572 1.00 15.35 290 SER A C 1
ATOM 2228 O O . SER A 1 295 ? 1.897 27.332 12.741 1.00 15.47 290 SER A O 1
ATOM 2231 N N . LEU A 1 296 ? 2.097 29.578 12.744 1.00 14.83 291 LEU A N 1
ATOM 2232 C CA . LEU A 1 296 ? 3.529 29.567 13.061 1.00 13.27 291 LEU A CA 1
ATOM 2233 C C . LEU A 1 296 ? 3.786 30.088 14.481 1.00 16.16 291 LEU A C 1
ATOM 2234 O O . LEU A 1 296 ? 4.892 29.957 15.010 1.00 17.30 291 LEU A O 1
ATOM 2239 N N . THR A 1 297 ? 2.802 30.781 15.037 1.00 15.45 292 THR A N 1
ATOM 2240 C CA . THR A 1 297 ? 2.969 31.481 16.315 1.00 15.78 292 THR A CA 1
ATOM 2241 C C . THR A 1 297 ? 1.789 31.291 17.298 1.00 16.26 292 THR A C 1
ATOM 2242 O O . THR A 1 297 ? 1.772 31.911 18.366 1.00 17.76 292 THR A O 1
ATOM 2246 N N . LYS A 1 298 ? 0.804 30.468 16.934 1.00 14.33 293 LYS A N 1
ATOM 2247 C CA . LYS A 1 298 ? -0.389 30.276 17.756 1.00 14.55 293 LYS A CA 1
ATOM 2248 C C . LYS A 1 298 ? -0.142 29.308 18.894 1.00 12.55 293 LYS A C 1
ATOM 2249 O O . LYS A 1 298 ? 0.332 28.197 18.668 1.00 14.20 293 LYS A O 1
ATOM 2255 N N . GLU A 1 299 ? -0.507 29.727 20.101 1.00 12.06 294 GLU A N 1
ATOM 2256 C CA . GLU A 1 299 ? -0.398 28.886 21.309 1.00 11.31 294 GLU A CA 1
ATOM 2257 C C . GLU A 1 299 ? -1.588 27.983 21.608 1.00 14.07 294 GLU A C 1
ATOM 2258 O O . GLU A 1 299 ? -1.411 26.809 21.922 1.00 14.24 294 GLU A O 1
ATOM 2264 N N . ALA A 1 300 ? -2.753 28.599 21.803 1.00 11.37 295 ALA A N 1
ATOM 2265 C CA . ALA A 1 300 ? -3.903 27.867 22.328 1.00 13.31 295 ALA A CA 1
ATOM 2266 C C . ALA A 1 300 ? -4.378 26.812 21.332 1.00 13.20 295 ALA A C 1
ATOM 2267 O O . ALA A 1 300 ? -4.840 25.747 21.733 1.00 14.26 295 ALA A O 1
ATOM 2269 N N . LEU A 1 301 ? -4.349 27.152 20.049 1.00 12.45 296 LEU A N 1
ATOM 2270 C CA . LEU A 1 301 ? -4.959 26.295 19.026 1.00 12.18 296 LEU A CA 1
ATOM 2271 C C . LEU A 1 301 ? -4.068 26.275 17.801 1.00 11.49 296 LEU A C 1
ATOM 2272 O O . LEU A 1 301 ? -4.379 26.880 16.778 1.00 14.11 296 LEU A O 1
ATOM 2277 N N . PRO A 1 302 ? -2.870 25.693 17.954 1.00 12.12 297 PRO A N 1
ATOM 2278 C CA . PRO A 1 302 ? -2.061 25.522 16.755 1.00 12.67 297 PRO A CA 1
ATOM 2279 C C . PRO A 1 302 ? -2.831 24.720 15.715 1.00 12.25 297 PRO A C 1
ATOM 2280 O O . PRO A 1 302 ? -3.620 23.845 16.066 1.00 14.14 297 PRO A O 1
ATOM 2284 N N . ILE A 1 303 ? -2.721 25.135 14.459 1.00 11.30 298 ILE A N 1
ATOM 2285 C CA . ILE A 1 303 ? -3.494 24.499 13.404 1.00 13.38 298 ILE A CA 1
ATOM 2286 C C . ILE A 1 303 ? -2.610 24.173 12.214 1.00 15.52 298 ILE A C 1
ATOM 2287 O O . ILE A 1 303 ? -1.807 25.013 11.773 1.00 14.10 298 ILE A O 1
ATOM 2292 N N . ILE A 1 304 ? -2.554 22.889 11.877 1.00 13.73 299 ILE A N 1
ATOM 2293 C CA . ILE A 1 304 ? -1.530 22.400 10.964 1.00 15.41 299 ILE A CA 1
ATOM 2294 C C . ILE A 1 304 ? -2.146 21.956 9.639 1.00 14.20 299 ILE A C 1
ATOM 2295 O O . ILE A 1 304 ? -3.061 21.134 9.620 1.00 14.82 299 ILE A O 1
ATOM 2300 N N . ARG A 1 305 ? -1.730 22.609 8.552 1.00 12.41 300 ARG A N 1
ATOM 2301 C CA . ARG A 1 305 ? -2.263 22.350 7.200 1.00 12.35 300 ARG A CA 1
ATOM 2302 C C . ARG A 1 305 ? -3.774 22.287 7.153 1.00 13.08 300 ARG A C 1
ATOM 2303 O O . ARG A 1 305 ? -4.348 21.294 6.707 1.00 14.75 300 ARG A O 1
ATOM 2311 N N . TYR A 1 306 ? -4.411 23.351 7.643 1.00 13.81 301 TYR A N 1
ATOM 2312 C CA . TYR A 1 306 ? -5.870 23.447 7.632 1.00 14.52 301 TYR A CA 1
ATOM 2313 C C . TYR A 1 306 ? -6.411 23.700 6.236 1.00 15.04 301 TYR A C 1
ATOM 2314 O O . TYR A 1 306 ? -6.151 24.750 5.637 1.00 14.89 301 TYR A O 1
ATOM 2323 N N . ARG A 1 307 ? -7.280 22.809 5.782 1.00 16.36 302 ARG A N 1
ATOM 2324 C CA . ARG A 1 307 ? -7.875 22.978 4.472 1.00 17.51 302 ARG A CA 1
ATOM 2325 C C . ARG A 1 307 ? -9.030 23.964 4.615 1.00 14.82 302 ARG A C 1
ATOM 2326 O O . ARG A 1 307 ? -10.049 23.626 5.204 1.00 16.68 302 ARG A O 1
ATOM 2334 N N . THR A 1 308 ? -8.865 25.179 4.089 1.00 13.28 303 THR A N 1
ATOM 2335 C CA . THR A 1 308 ? -9.834 26.263 4.304 1.00 15.24 303 THR A CA 1
ATOM 2336 C C . THR A 1 308 ? -11.136 26.084 3.521 1.00 16.37 303 THR A C 1
ATOM 2337 O O . THR A 1 308 ? -12.171 26.651 3.887 1.00 17.99 303 THR A O 1
ATOM 2341 N N . ARG A 1 309 ? -11.066 25.344 2.416 1.00 15.94 304 ARG A N 1
ATOM 2342 C CA . ARG A 1 309 ? -12.162 25.287 1.433 1.00 17.47 304 ARG A CA 1
ATOM 2343 C C . ARG A 1 309 ? -12.395 26.613 0.716 1.00 17.64 304 ARG A C 1
ATOM 2344 O O . ARG A 1 309 ? -13.349 26.739 -0.047 1.00 17.64 304 ARG A O 1
ATOM 2352 N N . ASP A 1 310 ? -11.455 27.542 0.857 1.00 16.37 305 ASP A N 1
ATOM 2353 C CA . ASP A 1 310 ? -11.470 28.777 0.077 1.00 17.49 305 ASP A CA 1
ATOM 2354 C C . ASP A 1 310 ? -10.582 28.589 -1.147 1.00 16.77 305 ASP A C 1
ATOM 2355 O O . ASP A 1 310 ? -9.487 28.015 -1.045 1.00 18.70 305 ASP A O 1
ATOM 2360 N N . LEU A 1 311 ? -11.036 29.082 -2.299 1.00 16.79 306 LEU A N 1
ATOM 2361 C CA . LEU A 1 311 ? -10.338 28.856 -3.552 1.00 18.63 306 LEU A CA 1
ATOM 2362 C C . LEU A 1 311 ? -9.669 30.135 -4.048 1.00 18.77 306 LEU A C 1
ATOM 2363 O O . LEU A 1 311 ? -10.296 31.194 -4.103 1.00 21.40 306 LEU A O 1
ATOM 2368 N N . THR A 1 312 ? -8.372 30.046 -4.329 1.00 17.69 307 THR A N 1
ATOM 2369 C CA . THR A 1 312 ? -7.575 31.191 -4.751 1.00 18.83 307 THR A CA 1
ATOM 2370 C C . THR A 1 312 ? -6.220 30.687 -5.233 1.00 20.98 307 THR A C 1
ATOM 2371 O O . THR A 1 312 ? -6.064 29.496 -5.534 1.00 20.07 307 THR A O 1
ATOM 2375 N N . ARG A 1 313 ? -5.299 31.612 -5.478 1.00 18.88 308 ARG A N 1
ATOM 2376 C CA . ARG A 1 313 ? -3.974 31.262 -5.961 1.00 20.92 308 ARG A CA 1
ATOM 2377 C C . ARG A 1 313 ? -2.953 32.174 -5.320 1.00 21.30 308 ARG A C 1
ATOM 2378 O O . ARG A 1 313 ? -3.302 33.239 -4.818 1.00 21.80 308 ARG A O 1
ATOM 2386 N N . LEU A 1 314 ? -1.733 31.668 -5.178 1.00 19.44 309 LEU A N 1
ATOM 2387 C CA . LEU A 1 314 ? -0.649 32.422 -4.565 1.00 21.67 309 LEU A CA 1
ATOM 2388 C C . LEU A 1 314 ? 0.142 33.176 -5.620 1.00 22.93 309 LEU A C 1
ATOM 2389 O O . LEU A 1 314 ? 0.405 32.652 -6.710 1.00 23.07 309 LEU A O 1
ATOM 2394 N N . LEU A 1 315 ? 0.535 34.397 -5.274 1.00 20.80 310 LEU A N 1
ATOM 2395 C CA . LEU A 1 315 ? 1.165 35.322 -6.208 1.00 22.93 310 LEU A CA 1
ATOM 2396 C C . LEU A 1 315 ? 2.362 35.985 -5.532 1.00 23.02 310 LEU A C 1
ATOM 2397 O O . LEU A 1 315 ? 2.398 36.110 -4.307 1.00 23.99 310 LEU A O 1
ATOM 2402 N N . PRO A 1 316 ? 3.351 36.432 -6.330 1.00 24.70 311 PRO A N 1
ATOM 2403 C CA . PRO A 1 316 ? 4.593 36.966 -5.755 1.00 24.48 311 PRO A CA 1
ATOM 2404 C C . PRO A 1 316 ? 4.359 38.249 -4.950 1.00 23.03 311 PRO A C 1
ATOM 2405 O O . PRO A 1 316 ? 3.436 39.005 -5.255 1.00 23.93 311 PRO A O 1
ATOM 2409 N N . GLY A 1 317 ? 5.185 38.491 -3.938 1.00 23.39 312 GLY A N 1
ATOM 2410 C CA . GLY A 1 317 ? 5.088 39.727 -3.178 1.00 26.47 312 GLY A CA 1
ATOM 2411 C C . GLY A 1 317 ? 5.312 40.918 -4.091 1.00 31.25 312 GLY A C 1
ATOM 2412 O O . GLY A 1 317 ? 6.127 40.854 -5.015 1.00 29.76 312 GLY A O 1
ATOM 2413 N N . THR A 1 318 ? 4.531 41.974 -3.887 1.00 31.33 313 THR A N 1
ATOM 2414 C CA . THR A 1 318 ? 4.766 43.240 -4.573 1.00 32.70 313 THR A CA 1
ATOM 2415 C C . THR A 1 318 ? 5.067 44.343 -3.564 1.00 33.66 313 THR A C 1
ATOM 2416 O O . THR A 1 318 ? 6.227 44.687 -3.346 1.00 34.07 313 THR A O 1
ATOM 2420 N N . ALA A 1 319 ? 4.034 44.773 -2.841 1.00 33.10 314 ALA A N 1
ATOM 2421 C CA . ALA A 1 319 ? 4.152 45.868 -1.885 1.00 32.05 314 ALA A CA 1
ATOM 2422 C C . ALA A 1 319 ? 4.799 45.417 -0.584 1.00 31.98 314 ALA A C 1
ATOM 2423 O O . ALA A 1 319 ? 5.229 46.239 0.230 1.00 32.03 314 ALA A O 1
ATOM 2425 N N . ARG A 1 320 ? 4.826 44.106 -0.366 1.00 30.38 315 ARG A N 1
ATOM 2426 C CA . ARG A 1 320 ? 5.630 43.529 0.709 1.00 30.29 315 ARG A CA 1
ATOM 2427 C C . ARG A 1 320 ? 6.478 42.371 0.173 1.00 29.63 315 ARG A C 1
ATOM 2428 O O . ARG A 1 320 ? 6.245 41.885 -0.931 1.00 27.71 315 ARG A O 1
ATOM 2436 N N . THR A 1 321 ? 7.448 41.932 0.970 1.00 31.97 316 THR A N 1
ATOM 2437 C CA . THR A 1 321 ? 8.169 40.685 0.714 1.00 33.40 316 THR A CA 1
ATOM 2438 C C . THR A 1 321 ? 7.210 39.493 0.644 1.00 31.16 316 THR A C 1
ATOM 2439 O O . THR A 1 321 ? 7.418 38.539 -0.119 1.00 28.30 316 THR A O 1
ATOM 2451 N N . ARG A 1 323 ? 4.092 37.004 0.070 1.00 21.81 318 ARG A N 1
ATOM 2452 C CA . ARG A 1 323 ? 3.289 36.683 -1.101 1.00 20.80 318 ARG A CA 1
ATOM 2453 C C . ARG A 1 323 ? 1.861 37.158 -0.886 1.00 20.38 318 ARG A C 1
ATOM 2454 O O . ARG A 1 323 ? 1.492 37.508 0.230 1.00 20.50 318 ARG A O 1
ATOM 2462 N N . ARG A 1 324 ? 1.095 37.228 -1.967 1.00 20.90 319 ARG A N 1
ATOM 2463 C CA . ARG A 1 324 ? -0.317 37.596 -1.905 1.00 19.00 319 ARG A CA 1
ATOM 2464 C C . ARG A 1 324 ? -1.163 36.358 -2.175 1.00 20.21 319 ARG A C 1
ATOM 2465 O O . ARG A 1 324 ? -0.719 35.429 -2.868 1.00 20.80 319 ARG A O 1
ATOM 2481 N N . GLU A 1 326 ? -4.718 35.875 -4.521 1.00 17.35 321 GLU A N 1
ATOM 2482 C CA . GLU A 1 326 ? -5.754 36.490 -5.332 1.00 20.42 321 GLU A CA 1
ATOM 2483 C C . GLU A 1 326 ? -7.000 36.679 -4.472 1.00 20.81 321 GLU A C 1
ATOM 2484 O O . GLU A 1 326 ? -7.272 35.883 -3.568 1.00 19.90 321 GLU A O 1
ATOM 2490 N N . LYS A 1 327 ? -7.793 37.699 -4.772 1.00 20.04 322 LYS A N 1
ATOM 2491 C CA . LYS A 1 327 ? -9.139 37.750 -4.230 1.00 20.00 322 LYS A CA 1
ATOM 2492 C C . LYS A 1 327 ? -9.797 36.372 -4.309 1.00 21.01 322 LYS A C 1
ATOM 2493 O O . LYS A 1 327 ? -9.696 35.679 -5.337 1.00 19.57 322 LYS A O 1
ATOM 2499 N N . ILE A 1 328 ? -10.406 35.945 -3.205 1.00 19.95 323 ILE A N 1
ATOM 2500 C CA . ILE A 1 328 ? -11.110 34.652 -3.152 1.00 20.21 323 ILE A CA 1
ATOM 2501 C C . ILE A 1 328 ? -12.149 34.508 -4.266 1.00 20.93 323 ILE A C 1
ATOM 2502 O O . ILE A 1 328 ? -13.083 35.311 -4.370 1.00 21.22 323 ILE A O 1
ATOM 2507 N N . THR A 1 329 ? -12.014 33.454 -5.072 1.00 17.36 324 THR A N 1
ATOM 2508 C CA . THR A 1 329 ? -13.050 33.096 -6.033 1.00 20.64 324 THR A CA 1
ATOM 2509 C C . THR A 1 329 ? -14.370 32.691 -5.362 1.00 20.10 324 THR A C 1
ATOM 2510 O O . THR A 1 329 ? -15.462 33.118 -5.768 1.00 21.98 324 THR A O 1
ATOM 2514 N N . GLY A 1 330 ? -14.283 31.842 -4.341 1.00 17.45 325 GLY A N 1
ATOM 2515 C CA . GLY A 1 330 ? -15.466 31.448 -3.585 1.00 17.74 325 GLY A CA 1
ATOM 2516 C C . GLY A 1 330 ? -15.039 30.356 -2.632 1.00 16.88 325 GLY A C 1
ATOM 2517 O O . GLY A 1 330 ? -13.897 29.882 -2.713 1.00 19.64 325 GLY A O 1
ATOM 2518 N N . ARG A 1 331 ? -15.957 29.924 -1.777 1.00 16.09 326 ARG A N 1
ATOM 2519 C CA . ARG A 1 331 ? -15.765 28.674 -1.044 1.00 14.83 326 ARG A CA 1
ATOM 2520 C C . ARG A 1 331 ? -15.976 27.569 -2.062 1.00 18.80 326 ARG A C 1
ATOM 2521 O O . ARG A 1 331 ? -16.818 27.706 -2.947 1.00 19.05 326 ARG A O 1
ATOM 2529 N N . SER A 1 332 ? -15.418 26.396 -1.803 1.00 16.54 327 SER A N 1
ATOM 2530 C CA . SER A 1 332 ? -15.778 25.271 -2.646 1.00 19.63 327 SER A CA 1
ATOM 2531 C C . SER A 1 332 ? -17.281 25.019 -2.500 1.00 19.71 327 SER A C 1
ATOM 2532 O O . SER A 1 332 ? -17.944 24.635 -3.470 1.00 21.32 327 SER A O 1
ATOM 2535 N N . ASP A 1 333 ? -17.830 25.401 -1.341 1.00 20.55 328 ASP A N 1
ATOM 2536 C CA . ASP A 1 333 ? -19.255 25.227 -1.044 1.00 21.73 328 ASP A CA 1
ATOM 2537 C C . ASP A 1 333 ? -20.109 26.185 -1.850 1.00 21.52 328 ASP A C 1
ATOM 2538 O O . ASP A 1 333 ? -21.336 26.056 -1.864 1.00 22.83 328 ASP A O 1
ATOM 2543 N N . ASP A 1 334 ? -19.480 27.225 -2.382 1.00 19.56 329 ASP A N 1
ATOM 2544 C CA . ASP A 1 334 ? -20.214 28.268 -3.106 1.00 20.29 329 ASP A CA 1
ATOM 2545 C C . ASP A 1 334 ? -20.486 27.839 -4.541 1.00 22.33 329 ASP A C 1
ATOM 2546 O O . ASP A 1 334 ? -21.320 28.441 -5.230 1.00 21.17 329 ASP A O 1
ATOM 2572 N N . ILE A 1 337 ? -23.506 24.004 -9.737 1.00 18.72 332 ILE A N 1
ATOM 2573 C CA . ILE A 1 337 ? -23.480 23.257 -10.991 1.00 19.81 332 ILE A CA 1
ATOM 2574 C C . ILE A 1 337 ? -24.830 23.424 -11.645 1.00 19.16 332 ILE A C 1
ATOM 2575 O O . ILE A 1 337 ? -25.847 23.100 -11.044 1.00 21.73 332 ILE A O 1
ATOM 2580 N N . VAL A 1 338 ? -24.833 24.189 -12.728 1.00 18.07 333 VAL A N 1
ATOM 2581 C CA . VAL A 1 338 ? -26.068 24.584 -13.374 1.00 18.62 333 VAL A CA 1
ATOM 2582 C C . VAL A 1 338 ? -26.064 24.057 -14.798 1.00 18.35 333 VAL A C 1
ATOM 2583 O O . VAL A 1 338 ? -25.242 24.481 -15.619 1.00 18.74 333 VAL A O 1
ATOM 2587 N N . ARG A 1 339 ? -26.954 23.106 -15.058 1.00 18.52 334 ARG A N 1
ATOM 2588 C CA . ARG A 1 339 ? -27.063 22.471 -16.365 1.00 22.09 334 ARG A CA 1
ATOM 2589 C C . ARG A 1 339 ? -25.676 22.134 -16.897 1.00 22.42 334 ARG A C 1
ATOM 2590 O O . ARG A 1 339 ? -25.292 22.575 -17.981 1.00 24.48 334 ARG A O 1
ATOM 2598 N N . GLY A 1 340 ? -24.863 21.526 -16.042 1.00 20.86 335 GLY A N 1
ATOM 2599 C CA . GLY A 1 340 ? -23.549 21.039 -16.443 1.00 21.42 335 GLY A CA 1
ATOM 2600 C C . GLY A 1 340 ? -22.393 22.022 -16.357 1.00 22.34 335 GLY A C 1
ATOM 2601 O O . GLY A 1 340 ? -21.242 21.641 -16.549 1.00 23.54 335 GLY A O 1
ATOM 2602 N N . VAL A 1 341 ? -22.668 23.277 -16.017 1.00 20.73 336 VAL A N 1
ATOM 2603 C CA . VAL A 1 341 ? -21.603 24.274 -15.950 1.00 17.97 336 VAL A CA 1
ATOM 2604 C C . VAL A 1 341 ? -21.350 24.671 -14.496 1.00 18.36 336 VAL A C 1
ATOM 2605 O O . VAL A 1 341 ? -22.283 24.861 -13.741 1.00 19.72 336 VAL A O 1
ATOM 2609 N N . ASN A 1 342 ? -20.081 24.668 -14.096 1.00 19.25 337 ASN A N 1
ATOM 2610 C CA . ASN A 1 342 ? -19.678 25.123 -12.768 1.00 23.03 337 ASN A CA 1
ATOM 2611 C C . ASN A 1 342 ? -19.560 26.640 -12.721 1.00 23.01 337 ASN A C 1
ATOM 2612 O O . ASN A 1 342 ? -18.896 27.240 -13.565 1.00 26.27 337 ASN A O 1
ATOM 2617 N N . VAL A 1 343 ? -20.272 27.263 -11.787 1.00 22.92 338 VAL A N 1
ATOM 2618 C CA . VAL A 1 343 ? -20.325 28.719 -11.721 1.00 20.38 338 VAL A CA 1
ATOM 2619 C C . VAL A 1 343 ? -20.316 29.185 -10.269 1.00 18.63 338 VAL A C 1
ATOM 2620 O O . VAL A 1 343 ? -20.914 28.554 -9.412 1.00 18.46 338 VAL A O 1
ATOM 2624 N N 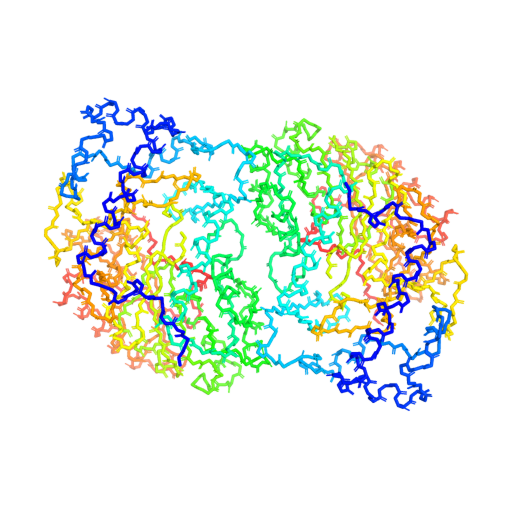. PHE A 1 344 ? -19.466 30.159 -9.981 1.00 18.86 339 PHE A N 1
ATOM 2625 C CA . PHE A 1 344 ? -19.463 30.806 -8.676 1.00 17.23 339 PHE A CA 1
ATOM 2626 C C . PHE A 1 344 ? -20.295 32.078 -8.662 1.00 16.94 339 PHE A C 1
ATOM 2627 O O . PHE A 1 344 ? -20.274 32.836 -9.639 1.00 17.88 339 PHE A O 1
ATOM 2635 N N . PRO A 1 345 ? -20.756 32.477 -7.463 1.00 19.13 340 PRO A N 1
ATOM 2636 C CA . PRO A 1 345 ? -21.472 33.756 -7.373 1.00 18.79 340 PRO A CA 1
ATOM 2637 C C . PRO A 1 345 ? -20.641 34.975 -7.793 1.00 19.78 340 PRO A C 1
ATOM 2638 O O . PRO A 1 345 ? -21.178 35.885 -8.432 1.00 18.99 340 PRO A O 1
ATOM 2642 N N . THR A 1 346 ? -19.328 34.969 -7.539 1.00 15.64 341 THR A N 1
ATOM 2643 C CA . THR A 1 346 ? -18.503 36.099 -7.961 1.00 18.58 341 THR A CA 1
ATOM 2644 C C . THR A 1 346 ? -18.509 36.291 -9.478 1.00 16.31 341 THR A C 1
ATOM 2645 O O . THR A 1 346 ? -18.273 37.407 -9.959 1.00 19.29 341 THR A O 1
ATOM 2649 N N . GLN A 1 347 ? -18.634 35.195 -10.229 1.00 15.62 342 GLN A N 1
ATOM 2650 C CA . GLN A 1 347 ? -18.639 35.310 -11.683 1.00 17.08 342 GLN A CA 1
ATOM 2651 C C . GLN A 1 347 ? -19.874 36.076 -12.126 1.00 16.83 342 GLN A C 1
ATOM 2652 O O . GLN A 1 347 ? -19.803 36.940 -12.998 1.00 18.66 342 GLN A O 1
ATOM 2658 N N . ILE A 1 348 ? -20.994 35.769 -11.493 1.00 16.02 343 ILE A N 1
ATOM 2659 C CA . ILE A 1 348 ? -22.242 36.457 -11.770 1.00 17.74 343 ILE A CA 1
ATOM 2660 C C . ILE A 1 348 ? -22.136 37.924 -11.362 1.00 20.93 343 ILE A C 1
ATOM 2661 O O . ILE A 1 348 ? -22.528 38.838 -12.110 1.00 19.38 343 ILE A O 1
ATOM 2666 N N . GLU A 1 349 ? -21.599 38.149 -10.165 1.00 19.55 344 GLU A N 1
ATOM 2667 C CA . GLU A 1 349 ? -21.409 39.500 -9.643 1.00 18.06 344 GLU A CA 1
ATOM 2668 C C . GLU A 1 349 ? -20.600 40.404 -10.586 1.00 18.44 344 GLU A C 1
ATOM 2669 O O . GLU A 1 349 ? -20.980 41.548 -10.824 1.00 16.62 344 GLU A O 1
ATOM 2675 N N . GLU A 1 350 ? -19.536 39.866 -11.188 1.00 16.27 345 GLU A N 1
ATOM 2676 C CA . GLU A 1 350 ? -18.705 40.628 -12.108 1.00 19.57 345 GLU A CA 1
ATOM 2677 C C . GLU A 1 350 ? -19.535 41.172 -13.284 1.00 17.99 345 GLU A C 1
ATOM 2678 O O . GLU A 1 350 ? -19.389 42.334 -13.667 1.00 18.33 345 GLU A O 1
ATOM 2684 N N . GLN A 1 351 ? -20.445 40.342 -13.801 1.00 18.04 346 GLN A N 1
ATOM 2685 C CA . GLN A 1 351 ? -21.316 40.751 -14.901 1.00 16.94 346 GLN A CA 1
ATOM 2686 C C . GLN A 1 351 ? -22.402 41.734 -14.477 1.00 16.47 346 GLN A C 1
ATOM 2687 O O . GLN A 1 351 ? -22.653 42.738 -15.166 1.00 14.32 346 GLN A O 1
ATOM 2693 N N . LEU A 1 352 ? -23.004 41.485 -13.319 1.00 16.67 347 LEU A N 1
ATOM 2694 C CA . LEU A 1 352 ? -24.004 42.411 -12.768 1.00 17.73 347 LEU A CA 1
ATOM 2695 C C . LEU A 1 352 ? -23.436 43.808 -12.598 1.00 18.17 347 LEU A C 1
ATOM 2696 O O . LEU A 1 352 ? -24.048 44.798 -13.003 1.00 15.38 347 LEU A O 1
ATOM 2701 N N . LEU A 1 353 ? -22.204 43.890 -12.114 1.00 17.13 348 LEU A N 1
ATOM 2702 C CA . LEU A 1 353 ? -21.635 45.192 -11.802 1.00 19.78 348 LEU A CA 1
ATOM 2703 C C . LEU A 1 353 ? -21.223 46.004 -13.041 1.00 17.85 348 LEU A C 1
ATOM 2704 O O . LEU A 1 353 ? -21.000 47.207 -12.946 1.00 20.94 348 LEU A O 1
ATOM 2709 N N . LYS A 1 354 ? -21.319 45.397 -14.224 1.00 15.71 349 LYS A N 1
ATOM 2710 C CA . LYS A 1 354 ? -21.166 46.139 -15.476 1.00 15.04 349 LYS A CA 1
ATOM 2711 C C . LYS A 1 354 ? -22.376 47.016 -15.775 1.00 13.99 349 LYS A C 1
ATOM 2712 O O . LYS A 1 354 ? -22.294 47.924 -16.597 1.00 18.60 349 LYS A O 1
ATOM 2718 N N . GLN A 1 355 ? -23.521 46.672 -15.196 1.00 16.25 350 GLN A N 1
ATOM 2719 C CA . GLN A 1 355 ? -24.756 47.390 -15.502 1.00 12.61 350 GLN A CA 1
ATOM 2720 C C . GLN A 1 355 ? -24.942 48.565 -14.553 1.00 15.78 350 GLN A C 1
ATOM 2721 O O . GLN A 1 355 ? -25.369 48.384 -13.409 1.00 16.02 350 GLN A O 1
ATOM 2727 N N . ARG A 1 356 ? -24.722 49.777 -15.064 1.00 15.21 351 ARG A N 1
ATOM 2728 C CA . ARG A 1 356 ? -24.843 50.984 -14.237 1.00 16.31 351 ARG A CA 1
ATOM 2729 C C . ARG A 1 356 ? -26.297 51.303 -13.857 1.00 17.77 351 ARG A C 1
ATOM 2730 O O . ARG A 1 356 ? -26.557 51.970 -12.844 1.00 17.82 351 ARG A O 1
ATOM 2738 N N . ALA A 1 357 ? -27.243 50.761 -14.615 1.00 19.16 352 ALA A N 1
ATOM 2739 C CA . ALA A 1 357 ? -28.656 51.021 -14.365 1.00 19.04 352 ALA A CA 1
ATOM 2740 C C . ALA A 1 357 ? -29.230 50.110 -13.273 1.00 18.57 352 ALA A C 1
ATOM 2741 O O . ALA A 1 357 ? -30.333 50.343 -12.785 1.00 18.92 352 ALA A O 1
ATOM 2743 N N . LEU A 1 358 ? -28.478 49.075 -12.889 1.00 15.03 353 LEU A N 1
ATOM 2744 C CA . LEU A 1 358 ? -28.949 48.123 -11.864 1.00 14.83 353 LEU A CA 1
ATOM 2745 C C . LEU A 1 358 ? -28.216 48.340 -10.540 1.00 15.03 353 LEU A C 1
ATOM 2746 O O . LEU A 1 358 ? -27.047 48.746 -10.540 1.00 15.32 353 LEU A O 1
ATOM 2751 N N . ALA A 1 359 ? -28.854 47.973 -9.431 1.00 16.78 354 ALA A N 1
ATOM 2752 C CA . ALA A 1 359 ? -28.194 48.040 -8.110 1.00 15.92 354 ALA A CA 1
ATOM 2753 C C . ALA A 1 359 ? -27.130 46.952 -8.017 1.00 16.09 354 ALA A C 1
ATOM 2754 O O . ALA A 1 359 ? -27.156 45.984 -8.772 1.00 17.76 354 ALA A O 1
ATOM 2756 N N . PRO A 1 360 ? -26.205 47.091 -7.062 1.00 17.10 355 PRO A N 1
ATOM 2757 C CA . PRO A 1 360 ? -25.202 46.040 -6.846 1.00 18.73 355 PRO A CA 1
ATOM 2758 C C . PRO A 1 360 ? -25.725 44.878 -5.977 1.00 19.89 355 PRO A C 1
ATOM 2759 O O . PRO A 1 360 ? -24.980 43.936 -5.690 1.00 22.88 355 PRO A O 1
ATOM 2763 N N . HIS A 1 361 ? -27.001 44.925 -5.600 1.00 20.22 356 HIS A N 1
ATOM 2764 C CA . HIS A 1 361 ? -27.645 43.865 -4.820 1.00 22.24 356 HIS A CA 1
ATOM 2765 C C . HIS A 1 361 ? -28.111 42.756 -5.754 1.00 22.85 356 HIS A C 1
ATOM 2766 O O . HIS A 1 361 ? -28.696 43.036 -6.796 1.00 22.97 356 HIS A O 1
ATOM 2773 N N . TYR A 1 362 ? -27.992 41.506 -5.324 1.00 20.45 357 TYR A N 1
ATOM 2774 C CA . TYR A 1 362 ? -28.548 40.405 -6.115 1.00 21.33 357 TYR A CA 1
ATOM 2775 C C . TYR A 1 362 ? -28.816 39.203 -5.224 1.00 22.51 357 TYR A C 1
ATOM 2776 O O . TYR A 1 362 ? -28.209 39.059 -4.170 1.00 24.02 357 TYR A O 1
ATOM 2785 N N . GLN A 1 363 ? -29.674 38.312 -5.695 1.00 23.65 358 GLN A N 1
ATOM 2786 C CA . GLN A 1 363 ? -29.712 36.964 -5.166 1.00 25.65 358 GLN A CA 1
ATOM 2787 C C . GLN A 1 363 ? -29.985 35.964 -6.278 1.00 22.72 358 GLN A C 1
ATOM 2788 O O . GLN A 1 363 ? -30.724 36.248 -7.220 1.00 19.64 358 GLN A O 1
ATOM 2794 N N . ILE A 1 364 ? -29.255 34.858 -6.241 1.00 20.61 359 ILE A N 1
ATOM 2795 C CA . ILE A 1 364 ? -29.426 33.793 -7.227 1.00 19.95 359 ILE A CA 1
ATOM 2796 C C . ILE A 1 364 ? -30.310 32.692 -6.625 1.00 22.53 359 ILE A C 1
ATOM 2797 O O . ILE A 1 364 ? -30.086 32.257 -5.483 1.00 21.11 359 ILE A O 1
ATOM 2802 N N . VAL A 1 365 ? -31.350 32.296 -7.362 1.00 20.64 360 VAL A N 1
ATOM 2803 C CA . VAL A 1 365 ? -32.274 31.262 -6.918 1.00 20.76 360 VAL A CA 1
ATOM 2804 C C . VAL A 1 365 ? -32.249 30.109 -7.918 1.00 21.03 360 VAL A C 1
ATOM 2805 O O . VAL A 1 365 ? -32.397 30.329 -9.124 1.00 21.83 360 VAL A O 1
ATOM 2809 N N . LEU A 1 366 ? -31.892 28.917 -7.435 1.00 21.20 361 LEU A N 1
ATOM 2810 C CA . LEU A 1 366 ? -31.793 27.743 -8.295 1.00 20.24 361 LEU A CA 1
ATOM 2811 C C . LEU A 1 366 ? -33.032 26.864 -8.157 1.00 25.06 361 LEU A C 1
ATOM 2812 O O . LEU A 1 366 ? -33.467 26.564 -7.043 1.00 25.76 361 LEU A O 1
ATOM 2817 N N . THR A 1 367 ? -33.650 26.534 -9.288 1.00 25.15 362 THR A N 1
ATOM 2818 C CA . THR A 1 367 ? -34.805 25.639 -9.287 1.00 27.05 362 THR A CA 1
ATOM 2819 C C . THR A 1 367 ? -34.681 24.584 -10.376 1.00 29.04 362 THR A C 1
ATOM 2820 O O . THR A 1 367 ? -33.736 24.592 -11.171 1.00 26.97 362 THR A O 1
ATOM 2824 N N . LYS A 1 368 ? -35.654 23.681 -10.406 1.00 31.51 363 LYS A N 1
ATOM 2825 C CA . LYS A 1 368 ? -35.805 22.738 -11.500 1.00 32.93 363 LYS A CA 1
ATOM 2826 C C . LYS A 1 368 ? -37.149 22.972 -12.176 1.00 36.10 363 LYS A C 1
ATOM 2827 O O . LYS A 1 368 ? -38.141 23.283 -11.514 1.00 37.25 363 LYS A O 1
ATOM 2833 N N . GLU A 1 369 ? -37.142 22.946 -13.504 1.00 37.80 364 GLU A N 1
ATOM 2834 C CA . GLU A 1 369 ? -38.371 22.962 -14.284 1.00 40.43 364 GLU A CA 1
ATOM 2835 C C . GLU A 1 369 ? -38.378 21.760 -15.223 1.00 40.82 364 GLU A C 1
ATOM 2836 O O . GLU A 1 369 ? -37.514 21.640 -16.093 1.00 40.53 364 GLU A O 1
ATOM 2842 N N . GLY A 1 370 ? -39.229 20.784 -14.917 1.00 41.54 365 GLY A N 1
ATOM 2843 C CA . GLY A 1 370 ? -38.964 19.402 -15.305 1.00 40.71 365 GLY A CA 1
ATOM 2844 C C . GLY A 1 370 ? -37.561 18.975 -14.913 1.00 41.10 365 GLY A C 1
ATOM 2845 O O . GLY A 1 370 ? -37.118 19.252 -13.798 1.00 44.12 365 GLY A O 1
ATOM 2846 N N . PRO A 1 371 ? -36.815 18.382 -15.862 1.00 40.53 366 PRO A N 1
ATOM 2847 C CA . PRO A 1 371 ? -35.479 17.859 -15.579 1.00 38.46 366 PRO A CA 1
ATOM 2848 C C . PRO A 1 371 ? -34.360 18.899 -15.685 1.00 38.04 366 PRO A C 1
ATOM 2849 O O . PRO A 1 371 ? -33.227 18.620 -15.290 1.00 37.63 366 PRO A O 1
ATOM 2853 N N . LEU A 1 372 ? -34.674 20.090 -16.190 1.00 34.52 367 LEU A N 1
ATOM 2854 C CA . LEU A 1 372 ? -33.643 21.108 -16.429 1.00 32.54 367 LEU A CA 1
ATOM 2855 C C . LEU A 1 372 ? -33.432 22.046 -15.232 1.00 28.97 367 LEU A C 1
ATOM 2856 O O . LEU A 1 372 ? -34.396 22.524 -14.621 1.00 27.51 367 LEU A O 1
ATOM 2861 N N . ASP A 1 373 ? -32.164 22.335 -14.933 1.00 25.17 368 ASP A N 1
ATOM 2862 C CA . ASP A 1 373 ? -31.813 23.401 -13.993 1.00 25.51 368 ASP A CA 1
ATOM 2863 C C . ASP A 1 373 ? -32.278 24.753 -14.512 1.00 24.46 368 ASP A C 1
ATOM 2864 O O . ASP A 1 373 ? -32.051 25.084 -15.684 1.00 25.14 368 ASP A O 1
ATOM 2869 N N . VAL A 1 374 ? -32.735 25.601 -13.590 1.00 22.27 369 VAL A N 1
ATOM 2870 C CA . VAL A 1 374 ? -33.031 26.999 -13.899 1.00 22.48 369 VAL A CA 1
ATOM 2871 C C . VAL A 1 374 ? -32.318 27.921 -12.911 1.00 22.00 369 VAL A C 1
ATOM 2872 O O . VAL A 1 374 ? -32.420 27.757 -11.689 1.00 21.63 369 VAL A O 1
ATOM 2876 N N . LEU A 1 375 ? -31.549 28.858 -13.445 1.00 19.23 370 LEU A N 1
ATOM 2877 C CA . LEU A 1 375 ? -30.950 29.875 -12.595 1.00 18.70 370 LEU A CA 1
ATOM 2878 C C . LEU A 1 375 ? -31.690 31.192 -12.787 1.00 20.17 370 LEU A C 1
ATOM 2879 O O . LEU A 1 375 ? -31.670 31.777 -13.874 1.00 20.38 370 LEU A O 1
ATOM 2884 N N . THR A 1 376 ? -32.277 31.683 -11.704 1.00 18.98 371 THR A N 1
ATOM 2885 C CA . THR A 1 376 ? -32.944 32.972 -11.708 1.00 20.87 371 THR A CA 1
ATOM 2886 C C . THR A 1 376 ? -32.110 33.983 -10.938 1.00 20.55 371 THR A C 1
ATOM 2887 O O . THR A 1 376 ? -31.644 33.698 -9.834 1.00 22.11 371 THR A O 1
ATOM 2891 N N . LEU A 1 377 ? -31.758 35.075 -11.609 1.00 18.68 372 LEU A N 1
ATOM 2892 C CA . LEU A 1 377 ? -30.983 36.127 -10.975 1.00 20.08 372 LEU A CA 1
ATOM 2893 C C . LEU A 1 377 ? -31.912 37.282 -10.655 1.00 22.89 372 LEU A C 1
ATOM 2894 O O . LEU A 1 377 ? -32.457 37.928 -11.558 1.00 23.01 372 LEU A O 1
ATOM 2899 N N . ASN A 1 378 ? -32.114 37.519 -9.366 1.00 21.36 373 ASN A N 1
ATOM 2900 C CA . ASN A 1 378 ? -32.985 38.599 -8.919 1.00 21.78 373 ASN A CA 1
ATOM 2901 C C . ASN A 1 378 ? -32.165 39.854 -8.677 1.00 21.31 373 ASN A C 1
ATOM 2902 O O . ASN A 1 378 ? -31.125 39.806 -8.023 1.00 20.88 373 ASN A O 1
ATOM 2907 N N . VAL A 1 379 ? -32.537 40.920 -9.382 1.00 19.00 374 VAL A N 1
ATOM 2908 C CA . VAL A 1 379 ? -31.818 42.186 -9.332 1.00 18.51 374 VAL A CA 1
ATOM 2909 C C . VAL A 1 379 ? -32.828 43.323 -9.097 1.00 19.32 374 VAL A C 1
ATOM 2910 O O . VAL A 1 379 ? -34.034 43.077 -9.015 1.00 18.75 374 VAL A O 1
ATOM 2914 N N . GLU A 1 380 ? -32.313 44.521 -8.830 1.00 18.70 375 GLU A N 1
ATOM 2915 C CA . GLU A 1 380 ? -33.147 45.727 -8.663 1.00 18.39 375 GLU A CA 1
ATOM 2916 C C . GLU A 1 380 ? -32.583 46.839 -9.544 1.00 17.81 375 GLU A C 1
ATOM 2917 O O . GLU A 1 380 ? -31.367 46.951 -9.693 1.00 16.22 375 GLU A O 1
ATOM 2923 N N . PRO A 1 381 ? -33.433 47.797 -9.933 1.00 17.39 376 PRO A N 1
ATOM 2924 C CA . PRO A 1 381 ? -32.900 49.033 -10.509 1.00 17.20 376 PRO A CA 1
ATOM 2925 C C . PRO A 1 381 ? -32.242 49.877 -9.425 1.00 19.87 376 PRO A C 1
ATOM 2926 O O . PRO A 1 381 ? -32.528 49.674 -8.251 1.00 21.08 376 PRO A O 1
ATOM 2930 N N . CYS A 1 382 ? -31.343 50.781 -9.812 1.00 20.50 377 CYS A N 1
ATOM 2931 C CA . CYS A 1 382 ? -30.989 51.909 -8.956 1.00 21.57 377 CYS A CA 1
ATOM 2932 C C . CYS A 1 382 ? -32.230 52.735 -8.698 1.00 24.22 377 CYS A C 1
ATOM 2933 O O . CYS A 1 382 ? -33.098 52.812 -9.550 1.00 24.17 377 CYS A O 1
ATOM 2936 N N . PRO A 1 383 ? -32.300 53.400 -7.536 1.00 24.24 378 PRO A N 1
ATOM 2937 C CA . PRO A 1 383 ? -33.549 54.094 -7.280 1.00 24.76 378 PRO A CA 1
ATOM 2938 C C . PRO A 1 383 ? -33.809 55.190 -8.305 1.00 26.45 378 PRO A C 1
ATOM 2939 O O . PRO A 1 383 ? -34.953 55.381 -8.712 1.00 28.46 378 PRO A O 1
ATOM 2943 N N . GLU A 1 384 ? -32.748 55.784 -8.844 1.00 24.88 379 GLU A N 1
ATOM 2944 C CA . GLU A 1 384 ? -32.904 56.837 -9.846 1.00 29.83 379 GLU A CA 1
ATOM 2945 C C . GLU A 1 384 ? -33.411 56.270 -11.171 1.00 29.00 379 GLU A C 1
ATOM 2946 O O . GLU A 1 384 ? -34.188 56.911 -11.880 1.00 32.32 379 GLU A O 1
ATOM 2952 N N . THR A 1 385 ? -32.998 55.050 -11.489 1.00 25.75 380 THR A N 1
ATOM 2953 C CA . THR A 1 385 ? -33.310 54.482 -12.796 1.00 25.85 380 THR A CA 1
ATOM 2954 C C . THR A 1 385 ? -34.608 53.677 -12.835 1.00 24.99 380 THR A C 1
ATOM 2955 O O . THR A 1 385 ? -34.984 53.161 -13.889 1.00 21.30 380 THR A O 1
ATOM 2959 N N . ALA A 1 386 ? -35.216 53.455 -11.670 1.00 22.97 381 ALA A N 1
ATOM 2960 C CA . ALA A 1 386 ? -36.411 52.614 -11.587 1.00 23.43 381 ALA A CA 1
ATOM 2961 C C . ALA A 1 386 ? -37.481 52.974 -12.627 1.00 24.13 381 ALA A C 1
ATOM 2962 O O . ALA A 1 386 ? -38.073 52.085 -13.239 1.00 26.29 381 ALA A O 1
ATOM 2964 N N . PRO A 1 387 ? -37.731 54.275 -12.829 1.00 24.59 382 PRO A N 1
ATOM 2965 C CA . PRO A 1 387 ? -38.813 54.588 -13.770 1.00 25.67 382 PRO A CA 1
ATOM 2966 C C . PRO A 1 387 ? -38.356 54.485 -15.229 1.00 23.65 382 PRO A C 1
ATOM 2967 O O . PRO A 1 387 ? -39.169 54.569 -16.160 1.00 24.52 382 PRO A O 1
ATOM 2971 N N . ASP A 1 388 ? -37.054 54.322 -15.432 1.00 20.83 383 ASP A N 1
ATOM 2972 C CA . ASP A 1 388 ? -36.500 54.395 -16.768 1.00 19.03 383 ASP A CA 1
ATOM 2973 C C . ASP A 1 388 ? -36.509 53.015 -17.423 1.00 19.58 383 ASP A C 1
ATOM 2974 O O . ASP A 1 388 ? -35.514 52.299 -17.400 1.00 17.79 383 ASP A O 1
ATOM 2979 N N . THR A 1 389 ? -37.667 52.604 -17.931 1.00 19.19 384 THR A N 1
ATOM 2980 C CA . THR A 1 389 ? -37.835 51.270 -18.480 1.00 18.80 384 THR A CA 1
ATOM 2981 C C . THR A 1 389 ? -36.833 50.925 -19.569 1.00 18.14 384 THR A C 1
ATOM 2982 O O . THR A 1 389 ? -36.384 49.787 -19.657 1.00 19.59 384 THR A O 1
ATOM 2986 N N . ALA A 1 390 ? -36.480 51.906 -20.396 1.00 17.08 385 ALA A N 1
ATOM 2987 C CA . ALA A 1 390 ? -35.581 51.670 -21.510 1.00 15.71 385 ALA A CA 1
ATOM 2988 C C . ALA A 1 390 ? -34.206 51.279 -20.969 1.00 14.56 385 ALA A C 1
ATOM 2989 O O . ALA A 1 390 ? -33.629 50.280 -21.390 1.00 17.95 385 ALA A O 1
ATOM 2991 N N . ALA A 1 391 ? -33.761 51.990 -19.941 1.00 13.14 386 ALA A N 1
ATOM 2992 C CA . ALA A 1 391 ? -32.460 51.670 -19.343 1.00 12.60 386 ALA A CA 1
ATOM 2993 C C . ALA A 1 391 ? -32.459 50.308 -18.678 1.00 13.70 386 ALA A C 1
ATOM 2994 O O . ALA A 1 391 ? -31.475 49.533 -18.790 1.00 14.88 386 ALA A O 1
ATOM 2996 N N . ILE A 1 392 ? -33.555 49.988 -17.989 1.00 14.46 387 ILE A N 1
ATOM 2997 C CA . ILE A 1 392 ? -33.621 48.724 -17.272 1.00 16.44 387 ILE A CA 1
ATOM 2998 C C . ILE A 1 392 ? -33.672 47.558 -18.276 1.00 16.50 387 ILE A C 1
ATOM 2999 O O . ILE A 1 392 ? -33.051 46.506 -18.069 1.00 15.70 387 ILE A O 1
ATOM 3004 N N . GLN A 1 393 ? -34.448 47.738 -19.340 1.00 15.58 388 GLN A N 1
ATOM 3005 C CA . GLN A 1 393 ? -34.589 46.711 -20.364 1.00 18.47 388 GLN A CA 1
ATOM 3006 C C . GLN A 1 393 ? -33.245 46.360 -21.006 1.00 18.41 388 GLN A C 1
ATOM 3007 O O . GLN A 1 393 ? -32.930 45.188 -21.198 1.00 19.24 388 GLN A O 1
ATOM 3013 N N . VAL A 1 394 ? -32.456 47.378 -21.331 1.00 16.99 389 VAL A N 1
ATOM 3014 C CA . VAL A 1 394 ? -31.144 47.168 -21.942 1.00 17.27 389 VAL A CA 1
ATOM 3015 C C . VAL A 1 394 ? -30.260 46.430 -20.940 1.00 15.37 389 VAL A C 1
ATOM 3016 O O . VAL A 1 394 ? -29.552 45.479 -21.297 1.00 15.35 389 VAL A O 1
ATOM 3020 N N . ALA A 1 395 ? -30.301 46.878 -19.683 1.00 14.25 390 ALA A N 1
ATOM 3021 C CA . ALA A 1 395 ? -29.518 46.221 -18.637 1.00 13.45 390 ALA A CA 1
ATOM 3022 C C . ALA A 1 395 ? -29.834 44.741 -18.500 1.00 13.38 390 ALA A C 1
ATOM 3023 O O . ALA A 1 395 ? -28.921 43.923 -18.383 1.00 16.80 390 ALA A O 1
ATOM 3025 N N . LYS A 1 396 ? -31.120 44.404 -18.457 1.00 15.50 391 LYS A N 1
ATOM 3026 C CA . LYS A 1 396 ? -31.549 43.033 -18.269 1.00 14.53 391 LYS A CA 1
ATOM 3027 C C . LYS A 1 396 ? -31.057 42.176 -19.443 1.00 14.58 391 LYS A C 1
ATOM 3028 O O . LYS A 1 396 ? -30.473 41.117 -19.237 1.00 16.34 391 LYS A O 1
ATOM 3034 N N . GLN A 1 397 ? -31.113 42.719 -20.659 1.00 14.89 392 GLN A N 1
ATOM 3035 C CA . GLN A 1 397 ? -30.757 41.937 -21.829 1.00 13.94 392 GLN A CA 1
ATOM 3036 C C . GLN A 1 397 ? -29.245 41.779 -21.920 1.00 13.62 392 GLN A C 1
ATOM 3037 O O . GLN A 1 397 ? -28.750 40.717 -22.304 1.00 15.52 392 GLN A O 1
ATOM 3043 N N . ALA A 1 398 ? -28.528 42.860 -21.638 1.00 14.07 393 ALA A N 1
ATOM 3044 C CA . ALA A 1 398 ? -27.070 42.856 -21.757 1.00 12.45 393 ALA A CA 1
ATOM 3045 C C . ALA A 1 398 ? -26.502 41.939 -20.676 1.00 14.97 393 ALA A C 1
ATOM 3046 O O . ALA A 1 398 ? -25.537 41.210 -20.913 1.00 14.37 393 ALA A O 1
ATOM 3048 N N . LEU A 1 399 ? -27.069 42.017 -19.477 1.00 13.36 394 LEU A N 1
ATOM 3049 C CA . LEU A 1 399 ? -26.646 41.105 -18.399 1.00 14.04 394 LEU A CA 1
ATOM 3050 C C . LEU A 1 399 ? -26.855 39.626 -18.744 1.00 16.42 394 LEU A C 1
ATOM 3051 O O . LEU A 1 399 ? -25.959 38.789 -18.545 1.00 15.55 394 LEU A O 1
ATOM 3056 N N . ALA A 1 400 ? -28.030 39.296 -19.275 1.00 14.68 395 ALA A N 1
ATOM 3057 C CA . ALA A 1 400 ? -28.275 37.937 -19.741 1.00 16.01 395 ALA A CA 1
ATOM 3058 C C . ALA A 1 400 ? -27.280 37.498 -20.815 1.00 14.23 395 ALA A C 1
ATOM 3059 O O . ALA A 1 400 ? -26.734 36.399 -20.745 1.00 13.41 395 ALA A O 1
ATOM 3061 N N . TYR A 1 401 ? -26.943 38.404 -21.733 1.00 14.67 396 TYR A N 1
ATOM 3062 C CA . TYR A 1 401 ? -26.034 38.077 -22.813 1.00 14.89 396 TYR A CA 1
ATOM 3063 C C . TYR A 1 401 ? -24.613 37.902 -22.290 1.00 13.60 396 TYR A C 1
ATOM 3064 O O . TYR A 1 401 ? -23.922 36.958 -22.671 1.00 16.38 396 TYR A O 1
ATOM 3073 N N . ASP A 1 402 ? -24.226 38.726 -21.320 1.00 14.05 397 ASP A N 1
ATOM 3074 C CA . ASP A 1 402 ? -22.893 38.583 -20.707 1.00 14.80 397 ASP A CA 1
ATOM 3075 C C . ASP A 1 402 ? -22.754 37.275 -19.936 1.00 15.40 397 ASP A C 1
ATOM 3076 O O . ASP A 1 402 ? -21.724 36.597 -20.019 1.00 16.66 397 ASP A O 1
ATOM 3081 N N . ILE A 1 403 ? -23.793 36.885 -19.216 1.00 14.36 398 ILE A N 1
ATOM 3082 C CA . ILE A 1 403 ? -23.709 35.655 -18.443 1.00 15.85 398 ILE A CA 1
ATOM 3083 C C . ILE A 1 403 ? -23.645 34.452 -19.395 1.00 17.78 398 ILE A C 1
ATOM 3084 O O . ILE A 1 403 ? -22.794 33.573 -19.245 1.00 15.20 398 ILE A O 1
ATOM 3089 N N . LYS A 1 404 ? -24.488 34.454 -20.426 1.00 16.02 399 LYS A N 1
ATOM 3090 C CA . LYS A 1 404 ? -24.451 33.371 -21.414 1.00 18.46 399 LYS A CA 1
ATOM 3091 C C . LYS A 1 404 ? -23.095 33.280 -22.140 1.00 18.77 399 LYS A C 1
ATOM 3092 O O . LYS A 1 404 ? -22.472 32.213 -22.209 1.00 18.33 399 LYS A O 1
ATOM 3098 N N . SER A 1 405 ? -22.623 34.404 -22.668 1.00 17.11 400 SER A N 1
ATOM 3099 C CA . SER A 1 405 ? -21.461 34.384 -23.520 1.00 19.49 400 SER A CA 1
ATOM 3100 C C . SER A 1 405 ? -20.184 34.161 -22.724 1.00 20.51 400 SER A C 1
ATOM 3101 O O . SER A 1 405 ? -19.251 33.533 -23.214 1.00 22.62 400 SER A O 1
ATOM 3104 N N . LEU A 1 406 ? -20.117 34.686 -21.504 1.00 17.48 401 LEU A N 1
ATOM 3105 C CA . LEU A 1 406 ? -18.848 34.645 -20.769 1.00 19.67 401 LEU A CA 1
ATOM 3106 C C . LEU A 1 406 ? -18.798 33.523 -19.748 1.00 21.67 401 LEU A C 1
ATOM 3107 O O . LEU A 1 406 ? -17.718 33.046 -19.407 1.00 25.70 401 LEU A O 1
ATOM 3112 N N . ILE A 1 407 ? -19.960 33.123 -19.240 1.00 21.40 402 ILE A N 1
ATOM 3113 C CA . ILE A 1 407 ? -20.019 32.109 -18.187 1.00 20.80 402 ILE A CA 1
ATOM 3114 C C . ILE A 1 407 ? -20.567 30.780 -18.702 1.00 21.73 402 ILE A C 1
ATOM 3115 O O . ILE A 1 407 ? -20.214 29.707 -18.195 1.00 24.16 402 ILE A O 1
ATOM 3120 N N . GLY A 1 408 ? -21.480 30.852 -19.666 1.00 22.11 403 GLY A N 1
ATOM 3121 C CA . GLY A 1 408 ? -22.070 29.666 -20.266 1.00 23.36 403 GLY A CA 1
ATOM 3122 C C . GLY A 1 408 ? -23.403 29.285 -19.644 1.00 24.19 403 GLY A C 1
ATOM 3123 O O . GLY A 1 408 ? -23.956 28.228 -19.943 1.00 27.45 403 GLY A O 1
ATOM 3124 N N . VAL A 1 409 ? -23.973 30.183 -18.849 1.00 21.29 404 VAL A N 1
ATOM 3125 C CA . VAL A 1 409 ? -25.258 29.902 -18.232 1.00 21.73 404 VAL A CA 1
ATOM 3126 C C . VAL A 1 409 ? -26.359 30.815 -18.729 1.00 20.93 404 VAL A C 1
ATOM 3127 O O . VAL A 1 409 ? -26.122 31.976 -19.082 1.00 19.38 404 VAL A O 1
ATOM 3131 N N . THR A 1 410 ? -27.519 30.211 -18.947 1.00 20.46 405 THR A N 1
ATOM 3132 C CA . THR A 1 410 ? -28.724 30.950 -19.277 1.00 23.10 405 THR A CA 1
ATOM 3133 C C . THR A 1 410 ? -29.432 31.356 -17.991 1.00 25.69 405 THR A C 1
ATOM 3134 O O . THR A 1 410 ? -29.699 30.517 -17.122 1.00 29.11 405 THR A O 1
ATOM 3138 N N . ALA A 1 411 ? -29.458 32.658 -17.751 1.00 22.10 406 ALA A N 1
ATOM 3139 C CA . ALA A 1 411 ? -29.982 33.191 -16.508 1.00 21.05 406 ALA A CA 1
ATOM 3140 C C . ALA A 1 411 ? -31.273 33.903 -16.813 1.00 22.76 406 ALA A C 1
ATOM 3141 O O . ALA A 1 411 ? -31.338 34.682 -17.763 1.00 25.12 406 ALA A O 1
ATOM 3143 N N . VAL A 1 412 ? -32.322 33.535 -16.092 1.00 21.17 407 VAL A N 1
ATOM 3144 C CA . VAL A 1 412 ? -33.562 34.306 -16.095 1.00 22.37 407 VAL A CA 1
ATOM 3145 C C . VAL A 1 412 ? -33.354 35.522 -15.203 1.00 25.15 407 VAL A C 1
ATOM 3146 O O . VAL A 1 412 ? -33.037 35.371 -14.022 1.00 25.06 407 VAL A O 1
ATOM 3150 N N . ILE A 1 413 ? -33.315 36.706 -15.811 1.00 23.32 408 ILE A N 1
ATOM 3151 C CA . ILE A 1 413 ? -33.112 37.925 -15.045 1.00 22.86 408 ILE A CA 1
ATOM 3152 C C . ILE A 1 413 ? -34.470 38.418 -14.581 1.00 23.45 408 ILE A C 1
ATOM 3153 O O . ILE A 1 413 ? -35.350 38.701 -15.391 1.00 25.53 408 ILE A O 1
ATOM 3158 N N . ASN A 1 414 ? -34.590 38.661 -13.287 1.00 21.96 409 ASN A N 1
ATOM 3159 C CA . ASN A 1 414 ? -35.861 39.063 -12.738 1.00 21.59 409 ASN A CA 1
ATOM 3160 C C . ASN A 1 414 ? -35.693 40.374 -11.971 1.00 20.77 409 ASN A C 1
ATOM 3161 O O . ASN A 1 414 ? -34.970 40.419 -10.985 1.00 19.08 409 ASN A O 1
ATOM 3166 N N . VAL A 1 415 ? -36.182 41.473 -12.544 1.00 20.15 410 VAL A N 1
ATOM 3167 C CA . VAL A 1 415 ? -35.993 42.791 -11.947 1.00 21.91 410 VAL A CA 1
ATOM 3168 C C . VAL A 1 415 ? -37.083 43.080 -10.926 1.00 23.68 410 VAL A C 1
ATOM 3169 O O . VAL A 1 415 ? -38.267 43.170 -11.270 1.00 24.06 410 VAL A O 1
ATOM 3173 N N . LEU A 1 416 ? -36.692 43.154 -9.658 1.00 25.72 411 LEU A N 1
ATOM 3174 C CA . LEU A 1 416 ? -37.642 43.400 -8.576 1.00 25.49 411 LEU A CA 1
ATOM 3175 C C . LEU A 1 416 ? -37.777 44.898 -8.317 1.00 26.59 411 LEU A C 1
ATOM 3176 O O . LEU A 1 416 ? -36.944 45.686 -8.772 1.00 22.52 411 LEU A O 1
ATOM 3181 N N . PRO A 1 417 ? -38.851 45.306 -7.622 1.00 27.28 412 PRO A N 1
ATOM 3182 C CA . PRO A 1 417 ? -38.902 46.687 -7.149 1.00 28.25 412 PRO A CA 1
ATOM 3183 C C . PRO A 1 417 ? -37.697 47.033 -6.263 1.00 28.35 412 PRO A C 1
ATOM 3184 O O . PRO A 1 417 ? -37.060 46.135 -5.699 1.00 26.60 412 PRO A O 1
ATOM 3188 N N . VAL A 1 418 ? -37.303 48.303 -6.271 1.00 26.48 413 VAL A N 1
ATOM 3189 C CA . VAL A 1 418 ? -36.345 48.824 -5.292 1.00 27.86 413 VAL A CA 1
ATOM 3190 C C . VAL A 1 418 ? -36.662 48.290 -3.893 1.00 27.97 413 VAL A C 1
ATOM 3191 O O . VAL A 1 418 ? -37.835 48.191 -3.510 1.00 26.62 413 VAL A O 1
ATOM 3195 N N . ASN A 1 419 ? -35.630 47.792 -3.213 1.00 27.57 414 ASN A N 1
ATOM 3196 C CA . ASN A 1 419 ? -35.775 47.151 -1.898 1.00 29.92 414 ASN A CA 1
ATOM 3197 C C . ASN A 1 419 ? -36.422 45.766 -1.920 1.00 28.63 414 ASN A C 1
ATOM 3198 O O . ASN A 1 419 ? -36.638 45.151 -0.868 1.00 28.66 414 ASN A O 1
ATOM 3203 N N . GLY A 1 420 ? -36.558 45.201 -3.114 1.00 29.22 415 GLY A N 1
ATOM 3204 C CA . GLY A 1 420 ? -37.126 43.861 -3.263 1.00 28.13 415 GLY A CA 1
ATOM 3205 C C . GLY A 1 420 ? -36.270 42.738 -2.705 1.00 27.89 415 GLY A C 1
ATOM 3206 O O . GLY A 1 420 ? -36.788 41.708 -2.284 1.00 29.82 415 GLY A O 1
ATOM 3207 N N . ILE A 1 421 ? -34.954 42.911 -2.755 1.00 26.41 416 ILE A N 1
ATOM 3208 C CA . ILE A 1 421 ? -34.025 41.878 -2.299 1.00 27.46 416 ILE A CA 1
ATOM 3209 C C . ILE A 1 421 ? -33.676 42.122 -0.836 1.00 26.85 416 ILE A C 1
ATOM 3210 O O . ILE A 1 421 ? -33.390 43.256 -0.448 1.00 26.41 416 ILE A O 1
ATOM 3215 N N . GLU A 1 422 ? -33.757 41.078 -0.013 1.00 29.76 417 GLU A N 1
ATOM 3216 C CA . GLU A 1 422 ? -33.375 41.209 1.389 1.00 30.54 417 GLU A CA 1
ATOM 3217 C C . GLU A 1 422 ? -31.922 41.656 1.511 1.00 29.96 417 GLU A C 1
ATOM 3218 O O . GLU A 1 422 ? -31.035 41.089 0.866 1.00 28.63 417 GLU A O 1
ATOM 3224 N N . ARG A 1 423 ? -31.704 42.712 2.293 1.00 31.14 418 ARG A N 1
ATOM 3225 C CA . ARG A 1 423 ? -30.382 43.311 2.447 1.00 32.08 418 ARG A CA 1
ATOM 3226 C C . ARG A 1 423 ? -29.526 42.434 3.357 1.00 31.43 418 ARG A C 1
ATOM 3227 O O . ARG A 1 423 ? -30.058 41.665 4.157 1.00 31.99 418 ARG A O 1
ATOM 3235 N N . SER A 1 424 ? -28.211 42.466 3.159 1.00 29.75 419 SER A N 1
ATOM 3236 C CA . SER A 1 424 ? -27.308 41.690 3.999 1.00 29.57 419 SER A CA 1
ATOM 3237 C C . SER A 1 424 ? -27.298 42.258 5.407 1.00 32.24 419 SER A C 1
ATOM 3238 O O . SER A 1 424 ? -27.366 43.474 5.585 1.00 31.23 419 SER A O 1
ATOM 3241 N N . VAL A 1 425 ? -27.177 41.375 6.398 1.00 33.53 420 VAL A N 1
ATOM 3242 C CA . VAL A 1 425 ? -26.909 41.788 7.775 1.00 34.21 420 VAL A CA 1
ATOM 3243 C C . VAL A 1 425 ? -25.453 41.542 8.164 1.00 34.03 420 VAL A C 1
ATOM 3244 O O . VAL A 1 425 ? -25.079 41.729 9.320 1.00 35.93 420 VAL A O 1
ATOM 3248 N N . GLY A 1 426 ? -24.632 41.152 7.192 1.00 29.29 421 GLY A N 1
ATOM 3249 C CA . GLY A 1 426 ? -23.274 40.686 7.468 1.00 26.50 421 GLY A CA 1
ATOM 3250 C C . GLY A 1 426 ? -22.682 39.937 6.286 1.00 25.98 421 GLY A C 1
ATOM 3251 O O . GLY A 1 426 ? -22.324 40.544 5.272 1.00 24.67 421 GLY A O 1
ATOM 3252 N N . LYS A 1 427 ? -22.605 38.614 6.398 1.00 23.03 422 LYS A N 1
ATOM 3253 C CA . LYS A 1 427 ? -22.233 37.776 5.257 1.00 23.08 422 LYS A CA 1
ATOM 3254 C C . LYS A 1 427 ? -23.473 37.541 4.405 1.00 25.50 422 LYS A C 1
ATOM 3255 O O . LYS A 1 427 ? -24.425 36.918 4.861 1.00 27.04 422 LYS A O 1
ATOM 3261 N N . ALA A 1 428 ? -23.525 38.181 3.242 1.00 23.38 423 ALA A N 1
ATOM 3262 C CA . ALA A 1 428 ? -24.662 38.029 2.343 1.00 23.91 423 ALA A CA 1
ATOM 3263 C C . ALA A 1 428 ? -24.850 36.573 1.955 1.00 25.97 423 ALA A C 1
ATOM 3264 O O . ALA A 1 428 ? -23.880 35.867 1.669 1.00 26.58 423 ALA A O 1
ATOM 3266 N N . ARG A 1 429 ? -26.100 36.135 1.916 1.00 26.22 424 ARG A N 1
ATOM 3267 C CA . ARG A 1 429 ? -26.442 34.860 1.290 1.00 29.30 424 ARG A CA 1
ATOM 3268 C C . ARG A 1 429 ? -26.677 35.033 -0.218 1.00 28.12 424 ARG A C 1
ATOM 3269 O O . ARG A 1 429 ? -27.727 35.509 -0.641 1.00 30.63 424 ARG A O 1
ATOM 3277 N N . ARG A 1 430 ? -25.676 34.676 -1.018 1.00 30.08 425 ARG A N 1
ATOM 3278 C CA . ARG A 1 430 ? -25.701 34.944 -2.463 1.00 31.99 425 ARG A CA 1
ATOM 3279 C C . ARG A 1 430 ? -26.689 34.024 -3.201 1.00 31.88 425 ARG A C 1
ATOM 3280 O O . ARG A 1 430 ? -27.075 34.310 -4.333 1.00 29.87 425 ARG A O 1
ATOM 3288 N N . VAL A 1 431 ? -27.028 32.886 -2.594 1.00 28.66 426 VAL A N 1
ATOM 3289 C CA . VAL A 1 431 ? -27.639 31.775 -3.332 1.00 25.76 426 VAL A CA 1
ATOM 3290 C C . VAL A 1 431 ? -28.682 31.023 -2.496 1.00 26.28 426 VAL A C 1
ATOM 3291 O O . VAL A 1 431 ? -28.405 30.613 -1.364 1.00 29.45 426 VAL A O 1
ATOM 3295 N N . VAL A 1 432 ? -29.866 30.835 -3.071 1.00 24.68 427 VAL A N 1
ATOM 3296 C CA . VAL A 1 432 ? -30.902 29.969 -2.508 1.00 25.61 427 VAL A CA 1
ATOM 3297 C C . VAL A 1 432 ? -31.165 28.811 -3.473 1.00 25.65 427 VAL A C 1
ATOM 3298 O O . VAL A 1 432 ? -31.685 29.020 -4.570 1.00 23.37 427 VAL A O 1
ATOM 3302 N N . ASP A 1 433 ? -30.650 27.632 -3.129 1.00 24.65 428 ASP A N 1
ATOM 3303 C CA . ASP A 1 433 ? -30.796 26.448 -3.972 1.00 27.17 428 ASP A CA 1
ATOM 3304 C C . ASP A 1 433 ? -32.028 25.648 -3.547 1.00 30.42 428 ASP A C 1
ATOM 3305 O O . ASP A 1 433 ? -32.037 25.011 -2.487 1.00 30.98 428 ASP A O 1
ATOM 3310 N N . LYS A 1 434 ? -33.106 25.798 -4.312 1.00 29.93 429 LYS A N 1
ATOM 3311 C CA . LYS A 1 434 ? -34.378 25.155 -4.002 1.00 32.34 429 LYS A CA 1
ATOM 3312 C C . LYS A 1 434 ? -34.563 23.802 -4.682 1.00 35.23 429 LYS A C 1
ATOM 3313 O O . LYS A 1 434 ? -35.662 23.251 -4.677 1.00 37.92 429 LYS A O 1
ATOM 3319 N N . ARG A 1 435 ? -33.496 23.253 -5.254 1.00 37.24 430 ARG A N 1
ATOM 3320 C CA . ARG A 1 435 ? -33.632 22.077 -6.105 1.00 39.19 430 ARG A CA 1
ATOM 3321 C C . ARG A 1 435 ? -33.907 20.788 -5.335 1.00 43.45 430 ARG A C 1
ATOM 3322 O O . ARG A 1 435 ? -34.740 19.980 -5.751 1.00 45.33 430 ARG A O 1
ATOM 3330 N N . LYS A 1 436 ? -33.242 20.614 -4.196 1.00 46.22 431 LYS A N 1
ATOM 3331 C CA . LYS A 1 436 ? -33.586 19.538 -3.263 1.00 51.35 431 LYS A CA 1
ATOM 3332 C C . LYS A 1 436 ? -33.558 18.168 -3.940 1.00 52.27 431 LYS A C 1
ATOM 3333 O O . LYS A 1 436 ? -32.509 17.528 -4.028 1.00 54.11 431 LYS A O 1
ATOM 3339 N N . PRO B 1 9 ? -8.577 32.512 46.620 1.00 38.94 4 PRO B N 1
ATOM 3340 C CA . PRO B 1 9 ? -9.211 33.719 46.105 1.00 36.88 4 PRO B CA 1
ATOM 3341 C C . PRO B 1 9 ? -8.266 34.511 45.201 1.00 32.08 4 PRO B C 1
ATOM 3342 O O . PRO B 1 9 ? -7.045 34.515 45.411 1.00 31.45 4 PRO B O 1
ATOM 3346 N N . LEU B 1 10 ? -8.822 35.165 44.188 1.00 26.48 5 LEU B N 1
ATOM 3347 C CA . LEU B 1 10 ? -8.051 36.129 43.441 1.00 24.91 5 LEU B CA 1
ATOM 3348 C C . LEU B 1 10 ? -7.704 37.315 44.338 1.00 24.18 5 LEU B C 1
ATOM 3349 O O . LEU B 1 10 ? -8.433 37.627 45.275 1.00 26.29 5 LEU B O 1
ATOM 3354 N N . PRO B 1 11 ? -6.504 37.870 44.159 1.00 25.38 6 PRO B N 1
ATOM 3355 C CA . PRO B 1 11 ? -5.961 38.744 45.198 1.00 26.22 6 PRO B CA 1
ATOM 3356 C C . PRO B 1 11 ? -6.673 40.089 45.249 1.00 23.46 6 PRO B C 1
ATOM 3357 O O . PRO B 1 11 ? -6.817 40.737 44.217 1.00 25.25 6 PRO B O 1
ATOM 3361 N N . LEU B 1 12 ? -6.874 40.600 46.462 1.00 20.96 7 LEU B N 1
ATOM 3362 C CA . LEU B 1 12 ? -7.173 42.017 46.672 1.00 19.07 7 LEU B CA 1
ATOM 3363 C C . LEU B 1 12 ? -6.040 42.923 46.186 1.00 20.93 7 LEU B C 1
ATOM 3364 O O . LEU B 1 12 ? -4.856 42.619 46.392 1.00 21.21 7 LEU B O 1
ATOM 3369 N N . GLU B 1 13 ? -6.384 44.109 45.691 1.00 18.74 8 GLU B N 1
ATOM 3370 C CA . GLU B 1 13 ? -5.381 45.180 45.629 1.00 16.82 8 GLU B CA 1
ATOM 3371 C C . GLU B 1 13 ? -5.189 45.748 47.033 1.00 17.99 8 GLU B C 1
ATOM 3372 O O . GLU B 1 13 ? -6.151 45.921 47.768 1.00 15.85 8 GLU B O 1
ATOM 3378 N N . PRO B 1 14 ? -3.961 46.157 47.368 1.00 15.83 9 PRO B N 1
ATOM 3379 C CA . PRO B 1 14 ? -3.781 46.688 48.707 1.00 15.33 9 PRO B CA 1
ATOM 3380 C C . PRO B 1 14 ? -4.709 47.861 49.047 1.00 16.32 9 PRO B C 1
ATOM 3381 O O . PRO B 1 14 ? -5.184 47.966 50.178 1.00 16.18 9 PRO B O 1
ATOM 3385 N N . ILE B 1 15 ? -4.955 48.750 48.091 1.00 15.01 10 ILE B N 1
ATOM 3386 C CA . ILE B 1 15 ? -5.782 49.908 48.369 1.00 14.60 10 ILE B CA 1
ATOM 3387 C C . ILE B 1 15 ? -7.183 49.500 48.848 1.00 14.63 10 ILE B C 1
ATOM 3388 O O . ILE B 1 15 ? -7.867 50.272 49.537 1.00 15.33 10 ILE B O 1
ATOM 3393 N N . GLU B 1 16 ? -7.627 48.316 48.452 1.00 14.64 11 GLU B N 1
ATOM 3394 C CA . GLU B 1 16 ? -9.011 47.917 48.779 1.00 14.76 11 GLU B CA 1
ATOM 3395 C C . GLU B 1 16 ? -9.252 47.822 50.291 1.00 17.06 11 GLU B C 1
ATOM 3396 O O . GLU B 1 16 ? -10.375 47.988 50.757 1.00 15.18 11 GLU B O 1
ATOM 3402 N N . THR B 1 17 ? -8.202 47.563 51.066 1.00 16.71 12 THR B N 1
ATOM 3403 C CA . THR B 1 17 ? -8.364 47.515 52.520 1.00 15.81 12 THR B CA 1
ATOM 3404 C C . THR B 1 17 ? -7.310 48.322 53.275 1.00 14.02 12 THR B C 1
ATOM 3405 O O . THR B 1 17 ? -7.112 48.116 54.474 1.00 19.56 12 THR B O 1
ATOM 3409 N N . ALA B 1 18 ? -6.782 49.345 52.621 1.00 16.46 13 ALA B N 1
ATOM 3410 C CA . ALA B 1 18 ? -5.824 50.247 53.260 1.00 18.50 13 ALA B CA 1
ATOM 3411 C C . ALA B 1 18 ? -6.595 51.249 54.110 1.00 19.09 13 ALA B C 1
ATOM 3412 O O . ALA B 1 18 ? -7.808 51.338 54.002 1.00 19.36 13 ALA B O 1
ATOM 3414 N N . SER B 1 19 ? -5.916 51.963 55.001 1.00 17.77 14 SER B N 1
ATOM 3415 C CA . SER B 1 19 ? -6.630 52.816 55.955 1.00 20.68 14 SER B CA 1
ATOM 3416 C C . SER B 1 19 ? -7.460 53.906 55.281 1.00 18.88 14 SER B C 1
ATOM 3417 O O . SER B 1 19 ? -7.084 54.436 54.236 1.00 18.22 14 SER B O 1
ATOM 3420 N N . ARG B 1 20 ? -8.538 54.310 55.933 1.00 20.31 15 ARG B N 1
ATOM 3421 C CA . ARG B 1 20 ? -9.323 55.432 55.438 1.00 19.92 15 ARG B CA 1
ATOM 3422 C C . ARG B 1 20 ? -8.503 56.722 55.376 1.00 19.52 15 ARG B C 1
ATOM 3423 O O . ARG B 1 20 ? -8.702 57.543 54.481 1.00 18.23 15 ARG B O 1
ATOM 3431 N N . ASP B 1 21 ? -7.549 56.899 56.292 1.00 19.12 16 ASP B N 1
ATOM 3432 C CA . ASP B 1 21 ? -6.676 58.062 56.220 1.00 22.91 16 ASP B CA 1
ATOM 3433 C C . ASP B 1 21 ? -5.871 58.097 54.920 1.00 19.20 16 ASP B C 1
ATOM 3434 O O . ASP B 1 21 ? -5.716 59.152 54.321 1.00 16.68 16 ASP B O 1
ATOM 3439 N N . GLU B 1 22 ? -5.280 56.964 54.545 1.00 18.75 17 GLU B N 1
ATOM 3440 C CA . GLU B 1 22 ? -4.525 56.871 53.306 1.00 20.38 17 GLU B CA 1
ATOM 3441 C C . GLU B 1 22 ? -5.409 57.115 52.073 1.00 18.62 17 GLU B C 1
ATOM 3442 O O . GLU B 1 22 ? -5.049 57.894 51.195 1.00 17.78 17 GLU B O 1
ATOM 3448 N N . LEU B 1 23 ? -6.621 56.569 52.107 1.00 18.01 18 LEU B N 1
ATOM 3449 C CA . LEU B 1 23 ? -7.586 56.738 51.016 1.00 15.39 18 LEU B CA 1
ATOM 3450 C C . LEU B 1 23 ? -8.004 58.191 50.846 1.00 13.89 18 LEU B C 1
ATOM 3451 O O . LEU B 1 23 ? -7.953 58.735 49.739 1.00 14.63 18 LEU B O 1
ATOM 3456 N N . THR B 1 24 ? -8.264 58.872 51.965 1.00 14.02 19 THR B N 1
ATOM 3457 C CA . THR B 1 24 ? -8.618 60.286 51.905 1.00 14.85 19 THR B CA 1
ATOM 3458 C C . THR B 1 24 ? -7.500 61.091 51.263 1.00 16.32 19 THR B C 1
ATOM 3459 O O . THR B 1 24 ? -7.743 62.001 50.460 1.00 15.23 19 THR B O 1
ATOM 3463 N N . ALA B 1 25 ? -6.272 60.814 51.682 1.00 16.01 20 ALA B N 1
ATOM 3464 C CA . ALA B 1 25 ? -5.167 61.607 51.220 1.00 15.65 20 ALA B CA 1
ATOM 3465 C C . ALA B 1 25 ? -4.989 61.444 49.708 1.00 14.48 20 ALA B C 1
ATOM 3466 O O . ALA B 1 25 ? -4.763 62.428 48.998 1.00 16.94 20 ALA B O 1
ATOM 3468 N N . LEU B 1 26 ? -5.105 60.218 49.210 1.00 16.51 21 LEU B N 1
ATOM 3469 C CA . LEU B 1 26 ? -4.966 59.993 47.773 1.00 17.90 21 LEU B CA 1
ATOM 3470 C C . LEU B 1 26 ? -6.155 60.493 46.960 1.00 16.03 21 LEU B C 1
ATOM 3471 O O . LEU B 1 26 ? -5.967 61.099 45.914 1.00 15.62 21 LEU B O 1
ATOM 3476 N N . GLN B 1 27 ? -7.350 60.439 47.537 1.00 15.96 22 GLN B N 1
ATOM 3477 C CA . GLN B 1 27 ? -8.485 61.092 46.884 1.00 16.12 22 GLN B CA 1
ATOM 3478 C C . GLN B 1 27 ? -8.245 62.593 46.728 1.00 16.43 22 GLN B C 1
ATOM 3479 O O . GLN B 1 27 ? -8.502 63.176 45.667 1.00 14.40 22 GLN B O 1
ATOM 3485 N N . LEU B 1 28 ? -7.859 63.248 47.821 1.00 16.52 23 LEU B N 1
ATOM 3486 C CA . LEU B 1 28 ? -7.595 64.682 47.762 1.00 15.43 23 LEU B CA 1
ATOM 3487 C C . LEU B 1 28 ? -6.590 65.050 46.671 1.00 13.74 23 LEU B C 1
ATOM 3488 O O . LEU B 1 28 ? -6.809 65.986 45.900 1.00 14.36 23 LEU B O 1
ATOM 3493 N N . GLU B 1 29 ? -5.469 64.334 46.603 1.00 14.46 24 GLU B N 1
ATOM 3494 C CA . GLU B 1 29 ? -4.462 64.648 45.595 1.00 15.75 24 GLU B CA 1
ATOM 3495 C C . GLU B 1 29 ? -4.990 64.451 44.169 1.00 14.26 24 GLU B C 1
ATOM 3496 O O . GLU B 1 29 ? -4.754 65.275 43.272 1.00 15.11 24 GLU B O 1
ATOM 3502 N N . ARG B 1 30 ? -5.780 63.396 43.985 1.00 13.61 25 ARG B N 1
ATOM 3503 C CA . ARG B 1 30 ? -6.284 63.069 42.657 1.00 14.45 25 ARG B CA 1
ATOM 3504 C C . ARG B 1 30 ? -7.370 64.075 42.265 1.00 12.56 25 ARG B C 1
ATOM 3505 O O . ARG B 1 30 ? -7.452 64.508 41.109 1.00 13.18 25 ARG B O 1
ATOM 3513 N N . LEU B 1 31 ? -8.146 64.492 43.251 1.00 13.63 26 LEU B N 1
ATOM 3514 C CA . LEU B 1 31 ? -9.232 65.454 42.998 1.00 15.25 26 LEU B CA 1
ATOM 3515 C C . LEU B 1 31 ? -8.648 66.812 42.596 1.00 16.22 26 LEU B C 1
ATOM 3516 O O . LEU B 1 31 ? -9.197 67.497 41.737 1.00 14.80 26 LEU B O 1
ATOM 3521 N N . LYS B 1 32 ? -7.563 67.217 43.253 1.00 15.07 27 LYS B N 1
ATOM 3522 C CA . LYS B 1 32 ? -6.910 68.463 42.883 1.00 15.60 27 LYS B CA 1
ATOM 3523 C C . LYS B 1 32 ? -6.444 68.408 41.434 1.00 13.03 27 LYS B C 1
ATOM 3524 O O . LYS B 1 32 ? -6.646 69.364 40.683 1.00 15.03 27 LYS B O 1
ATOM 3530 N N . TRP B 1 33 ? -5.908 67.263 41.017 1.00 13.75 28 TRP B N 1
ATOM 3531 C CA . TRP B 1 33 ? -5.457 67.081 39.645 1.00 15.12 28 TRP B CA 1
ATOM 3532 C C . TRP B 1 33 ? -6.628 67.116 38.686 1.00 12.86 28 TRP B C 1
ATOM 3533 O O . TRP B 1 33 ? -6.591 67.799 37.670 1.00 15.30 28 TRP B O 1
ATOM 3544 N N . SER B 1 34 ? -7.706 66.433 39.055 1.00 14.72 29 SER B N 1
ATOM 3545 C CA . SER B 1 34 ? -8.839 66.315 38.145 1.00 11.89 29 SER B CA 1
ATOM 3546 C C . SER B 1 34 ? -9.536 67.659 37.920 1.00 11.27 29 SER B C 1
ATOM 3547 O O . SER B 1 34 ? -9.877 68.015 36.795 1.00 13.23 29 SER B O 1
ATOM 3550 N N . LEU B 1 35 ? -9.670 68.447 38.987 1.00 11.04 30 LEU B N 1
ATOM 3551 C CA . LEU B 1 35 ? -10.283 69.765 38.851 1.00 10.93 30 LEU B CA 1
ATOM 3552 C C . LEU B 1 35 ? -9.416 70.677 37.987 1.00 10.07 30 LEU B C 1
ATOM 3553 O O . LEU B 1 35 ? -9.926 71.450 37.197 1.00 14.38 30 LEU B O 1
ATOM 3558 N N . ARG B 1 36 ? -8.091 70.600 38.158 1.00 11.60 31 ARG B N 1
ATOM 3559 C CA . ARG B 1 36 ? -7.217 71.391 37.314 1.00 13.71 31 ARG B CA 1
ATOM 3560 C C . ARG B 1 36 ? -7.293 70.946 35.848 1.00 13.96 31 ARG B C 1
ATOM 3561 O O . ARG B 1 36 ? -7.188 71.771 34.929 1.00 15.44 31 ARG B O 1
ATOM 3569 N N . HIS B 1 37 ? -7.267 69.636 35.634 1.00 14.20 32 HIS B N 1
ATOM 3570 C CA . HIS B 1 37 ? -7.294 69.073 34.279 1.00 14.02 32 HIS B CA 1
ATOM 3571 C C . HIS B 1 37 ? -8.576 69.493 33.554 1.00 14.95 32 HIS B C 1
ATOM 3572 O O . HIS B 1 37 ? -8.530 69.988 32.422 1.00 16.32 32 HIS B O 1
ATOM 3579 N N . ALA B 1 38 ? -9.695 69.397 34.262 1.00 14.46 33 ALA B N 1
ATOM 3580 C CA . ALA B 1 38 ? -10.993 69.838 33.740 1.00 14.49 33 ALA B CA 1
ATOM 3581 C C . ALA B 1 38 ? -10.958 71.321 33.399 1.00 16.11 33 ALA B C 1
ATOM 3582 O O . ALA B 1 38 ? -11.299 71.722 32.296 1.00 15.72 33 ALA B O 1
ATOM 3584 N N . TYR B 1 39 ? -10.615 72.149 34.386 1.00 14.96 34 TYR B N 1
ATOM 3585 C CA . TYR B 1 39 ? -10.584 73.594 34.166 1.00 13.95 34 TYR B CA 1
ATOM 3586 C C . TYR B 1 39 ? -9.660 73.984 33.019 1.00 15.17 34 TYR B C 1
ATOM 3587 O O . TYR B 1 39 ? -9.970 74.883 32.238 1.00 17.39 34 TYR B O 1
ATOM 3596 N N . ASP B 1 40 ? -8.498 73.349 32.952 1.00 15.60 35 ASP B N 1
ATOM 3597 C CA . ASP B 1 40 ? -7.476 73.757 32.005 1.00 15.12 35 ASP B CA 1
ATOM 3598 C C . ASP B 1 40 ? -7.734 73.247 30.595 1.00 16.83 35 ASP B C 1
ATOM 3599 O O . ASP B 1 40 ? -7.301 73.864 29.629 1.00 18.54 35 ASP B O 1
ATOM 3604 N N . HIS B 1 41 ? -8.376 72.089 30.478 1.00 15.18 36 HIS B N 1
ATOM 3605 C CA . HIS B 1 41 ? -8.395 71.371 29.201 1.00 13.64 36 HIS B CA 1
ATOM 3606 C C . HIS B 1 41 ? -9.790 71.089 28.644 1.00 15.80 36 HIS B C 1
ATOM 3607 O O . HIS B 1 41 ? -9.925 70.627 27.508 1.00 16.03 36 HIS B O 1
ATOM 3614 N N . SER B 1 42 ? -10.792 71.154 29.508 1.00 14.34 37 SER B N 1
ATOM 3615 C CA . SER B 1 42 ? -12.168 70.951 29.065 1.00 14.33 37 SER B CA 1
ATOM 3616 C C . SER B 1 42 ? -12.886 72.281 28.909 1.00 17.27 37 SER B C 1
ATOM 3617 O O . SER B 1 42 ? -13.163 72.961 29.905 1.00 15.89 37 SER B O 1
ATOM 3620 N N . PRO B 1 43 ? -13.202 72.660 27.666 1.00 19.03 38 PRO B N 1
ATOM 3621 C CA . PRO B 1 43 ? -13.683 74.026 27.510 1.00 21.53 38 PRO B CA 1
ATOM 3622 C C . PRO B 1 43 ? -15.039 74.232 28.189 1.00 19.86 38 PRO B C 1
ATOM 3623 O O . PRO B 1 43 ? -15.321 75.333 28.655 1.00 20.00 38 PRO B O 1
ATOM 3627 N N . VAL B 1 44 ? -15.795 73.154 28.400 1.00 17.35 39 VAL B N 1
ATOM 3628 C CA . VAL B 1 44 ? -17.040 73.249 29.156 1.00 16.67 39 VAL B CA 1
ATOM 3629 C C . VAL B 1 44 ? -16.828 73.583 30.633 1.00 15.54 39 VAL B C 1
ATOM 3630 O O . VAL B 1 44 ? -17.583 74.353 31.216 1.00 14.33 39 VAL B O 1
ATOM 3634 N N . TYR B 1 45 ? -15.820 72.971 31.254 1.00 14.92 40 TYR B N 1
ATOM 3635 C CA . TYR B 1 45 ? -15.524 73.253 32.654 1.00 13.99 40 TYR B CA 1
ATOM 3636 C C . TYR B 1 45 ? -14.877 74.609 32.876 1.00 14.04 40 TYR B C 1
ATOM 3637 O O . TYR B 1 45 ? -15.056 75.220 33.942 1.00 14.82 40 TYR B O 1
ATOM 3646 N N . ARG B 1 46 ? -14.107 75.070 31.899 1.00 14.56 41 ARG B N 1
ATOM 3647 C CA . ARG B 1 46 ? -13.584 76.423 31.974 1.00 17.14 41 ARG B CA 1
ATOM 3648 C C . ARG B 1 46 ? -14.761 77.385 32.107 1.00 17.11 41 ARG B C 1
ATOM 3649 O O . ARG B 1 46 ? -14.794 78.210 33.024 1.00 16.28 41 ARG B O 1
ATOM 3657 N N . ARG B 1 47 ? -15.775 77.201 31.259 1.00 17.19 42 ARG B N 1
ATOM 3658 C CA . ARG B 1 47 ? -16.974 78.046 31.291 1.00 17.73 42 ARG B CA 1
ATOM 3659 C C . ARG B 1 47 ? -17.758 77.859 32.591 1.00 17.62 42 ARG B C 1
ATOM 3660 O O . ARG B 1 47 ? -18.122 78.827 33.273 1.00 16.23 42 ARG B O 1
ATOM 3668 N N . LYS B 1 48 ? -17.968 76.602 32.974 1.00 15.42 43 LYS B N 1
ATOM 3669 C CA . LYS B 1 48 ? -18.775 76.298 34.153 1.00 16.65 43 LYS B CA 1
ATOM 3670 C C . LYS B 1 48 ? -18.162 76.854 35.444 1.00 15.80 43 LYS B C 1
ATOM 3671 O O . LYS B 1 48 ? -18.848 77.425 36.272 1.00 16.56 43 LYS B O 1
ATOM 3677 N N . PHE B 1 49 ? -16.872 76.622 35.636 1.00 13.94 44 PHE B N 1
ATOM 3678 C CA . PHE B 1 49 ? -16.213 77.097 36.850 1.00 14.80 44 PHE B CA 1
ATOM 3679 C C . PHE B 1 49 ? -16.176 78.632 36.860 1.00 16.84 44 PHE B C 1
ATOM 3680 O O . PHE B 1 49 ? -16.365 79.252 37.899 1.00 16.63 44 PHE B O 1
ATOM 3688 N N . ASP B 1 50 ? -15.855 79.226 35.718 1.00 15.56 45 ASP B N 1
ATOM 3689 C CA . ASP B 1 50 ? -15.789 80.690 35.605 1.00 16.89 45 ASP B CA 1
ATOM 3690 C C . ASP B 1 50 ? -17.144 81.302 35.944 1.00 18.67 45 ASP B C 1
ATOM 3691 O O . ASP B 1 50 ? -17.224 82.250 36.720 1.00 18.38 45 ASP B O 1
ATOM 3696 N N . GLU B 1 51 ? -18.215 80.686 35.454 1.00 19.37 46 GLU B N 1
ATOM 3697 C CA . GLU B 1 51 ? -19.558 81.190 35.724 1.00 19.90 46 GLU B CA 1
ATOM 3698 C C . GLU B 1 51 ? -20.016 81.015 37.170 1.00 20.58 46 GLU B C 1
ATOM 3699 O O . GLU B 1 51 ? -20.771 81.837 37.677 1.00 23.39 46 GLU B O 1
ATOM 3705 N N . ALA B 1 52 ? -19.479 80.002 37.855 1.00 18.94 47 ALA B N 1
ATOM 3706 C CA . ALA B 1 52 ? -19.770 79.749 39.259 1.00 19.15 47 ALA B CA 1
ATOM 3707 C C . ALA B 1 52 ? -18.838 80.553 40.182 1.00 19.63 47 ALA B C 1
ATOM 3708 O O . ALA B 1 52 ? -18.942 80.472 41.404 1.00 21.83 47 ALA B O 1
ATOM 3710 N N . GLY B 1 53 ? -17.833 81.196 39.597 1.00 18.60 48 GLY B N 1
ATOM 3711 C CA . GLY B 1 53 ? -16.847 81.942 40.382 1.00 21.43 48 GLY B CA 1
ATOM 3712 C C . GLY B 1 53 ? -15.975 81.076 41.278 1.00 22.45 48 GLY B C 1
ATOM 3713 O O . GLY B 1 53 ? -15.646 81.459 42.405 1.00 21.43 48 GLY B O 1
ATOM 3714 N N . VAL B 1 54 ? -15.625 79.890 40.793 1.00 19.39 49 VAL B N 1
ATOM 3715 C CA . VAL B 1 54 ? -14.657 79.035 41.485 1.00 22.32 49 VAL B CA 1
ATOM 3716 C C . VAL B 1 54 ? -13.443 78.761 40.605 1.00 23.17 49 VAL B C 1
ATOM 3717 O O . VAL B 1 54 ? -13.523 78.868 39.384 1.00 23.49 49 VAL B O 1
ATOM 3721 N N . HIS B 1 55 ? -12.329 78.394 41.233 1.00 21.66 50 HIS B N 1
ATOM 3722 C CA . HIS B 1 55 ? -11.124 77.954 40.536 1.00 21.74 50 HIS B CA 1
ATOM 3723 C C . HIS B 1 55 ? -10.695 76.662 41.227 1.00 20.26 50 HIS B C 1
ATOM 3724 O O . HIS B 1 55 ? -11.058 76.427 42.388 1.00 20.76 50 HIS B O 1
ATOM 3731 N N . PRO B 1 56 ? -9.977 75.793 40.500 1.00 19.66 51 PRO B N 1
ATOM 3732 C CA . PRO B 1 56 ? -9.448 74.548 41.058 1.00 20.88 51 PRO B CA 1
ATOM 3733 C C . PRO B 1 56 ? -8.765 74.726 42.410 1.00 22.82 51 PRO B C 1
ATOM 3734 O O . PRO B 1 56 ? -8.894 73.859 43.276 1.00 21.94 51 PRO B O 1
ATOM 3738 N N . ASP B 1 57 ? -7.983 75.789 42.570 1.00 24.51 52 ASP B N 1
ATOM 3739 C CA A ASP B 1 57 ? -7.227 75.961 43.811 0.50 26.02 52 ASP B CA 1
ATOM 3740 C CA B ASP B 1 57 ? -7.223 76.005 43.803 0.50 26.10 52 ASP B CA 1
ATOM 3741 C C . ASP B 1 57 ? -8.095 76.333 45.013 1.00 26.30 52 ASP B C 1
ATOM 3742 O O . ASP B 1 57 ? -7.601 76.410 46.140 1.00 26.47 52 ASP B O 1
ATOM 3751 N N . ASP B 1 58 ? -9.391 76.528 44.784 1.00 23.19 53 ASP B N 1
ATOM 3752 C CA . ASP B 1 58 ? -10.343 76.660 45.881 1.00 22.93 53 ASP B CA 1
ATOM 3753 C C . ASP B 1 58 ? -10.562 75.353 46.638 1.00 25.33 53 ASP B C 1
ATOM 3754 O O . ASP B 1 58 ? -11.245 75.335 47.670 1.00 28.37 53 ASP B O 1
ATOM 3759 N N . LEU B 1 59 ? -10.140 74.237 46.051 1.00 21.88 54 LEU B N 1
ATOM 3760 C CA . LEU B 1 59 ? -10.269 72.971 46.749 1.00 21.39 54 LEU B CA 1
ATOM 3761 C C . LEU B 1 59 ? -9.060 72.728 47.648 1.00 22.90 54 LEU B C 1
ATOM 3762 O O . LEU B 1 59 ? -8.001 72.337 47.175 1.00 23.28 54 LEU B O 1
ATOM 3767 N N . LYS B 1 60 ? -9.233 72.936 48.950 1.00 21.72 55 LYS B N 1
ATOM 3768 C CA . LYS B 1 60 ? -8.146 72.679 49.899 1.00 19.41 55 LYS B CA 1
ATOM 3769 C C . LYS B 1 60 ? -8.241 71.306 50.552 1.00 17.97 55 LYS B C 1
ATOM 3770 O O . LYS B 1 60 ? -7.226 70.688 50.868 1.00 19.51 55 LYS B O 1
ATOM 3776 N N . THR B 1 61 ? -9.467 70.845 50.787 1.00 17.59 56 THR B N 1
ATOM 3777 C CA . THR B 1 61 ? -9.710 69.493 51.292 1.00 17.05 56 THR B CA 1
ATOM 3778 C C . THR B 1 61 ? -10.943 68.957 50.572 1.00 17.51 56 THR B C 1
ATOM 3779 O O . THR B 1 61 ? -11.585 69.693 49.813 1.00 14.60 56 THR B O 1
ATOM 3783 N N . LEU B 1 62 ? -11.371 67.759 50.951 1.00 16.82 57 LEU B N 1
ATOM 3784 C CA . LEU B 1 62 ? -12.499 67.121 50.262 1.00 17.70 57 LEU B CA 1
ATOM 3785 C C . LEU B 1 62 ? -13.798 67.823 50.606 1.00 18.40 57 LEU B C 1
ATOM 3786 O O . LEU B 1 62 ? -14.734 67.824 49.808 1.00 18.53 57 LEU B O 1
ATOM 3791 N N . ALA B 1 63 ? -13.833 68.478 51.767 1.00 17.96 58 ALA B N 1
ATOM 3792 C CA . ALA B 1 63 ? -15.034 69.187 52.210 1.00 18.48 58 ALA B CA 1
ATOM 3793 C C . ALA B 1 63 ? -15.361 70.382 51.316 1.00 18.22 58 ALA B C 1
ATOM 3794 O O . ALA B 1 63 ? -16.466 70.942 51.387 1.00 21.40 58 ALA B O 1
ATOM 3796 N N . ASP B 1 64 ? -14.375 70.823 50.542 1.00 16.96 59 ASP B N 1
ATOM 3797 C CA . ASP B 1 64 ? -14.570 71.928 49.593 1.00 15.74 59 ASP B CA 1
ATOM 3798 C C . ASP B 1 64 ? -15.254 71.520 48.282 1.00 16.97 59 ASP B C 1
ATOM 3799 O O . ASP B 1 64 ? -15.515 72.377 47.429 1.00 16.52 59 ASP B O 1
ATOM 3804 N N . LEU B 1 65 ? -15.389 70.218 48.043 1.00 15.97 60 LEU B N 1
ATOM 3805 C CA . LEU B 1 65 ? -15.920 69.781 46.755 1.00 14.10 60 LEU B CA 1
ATOM 3806 C C . LEU B 1 65 ? -17.308 70.378 46.476 1.00 13.69 60 LEU B C 1
ATOM 3807 O O . LEU B 1 65 ? -17.599 70.757 45.345 1.00 14.65 60 LEU B O 1
ATOM 3812 N N . SER B 1 66 ? -18.115 70.539 47.521 1.00 15.13 61 SER B N 1
ATOM 3813 C CA . SER B 1 66 ? -19.481 71.046 47.329 1.00 15.04 61 SER B CA 1
ATOM 3814 C C . SER B 1 66 ? -19.592 72.538 47.043 1.00 16.63 61 SER B C 1
ATOM 3815 O O . SER B 1 66 ? -20.669 73.042 46.742 1.00 16.72 61 SER B O 1
ATOM 3818 N N . ARG B 1 67 ? -18.450 73.212 46.974 1.00 16.24 62 ARG B N 1
ATOM 3819 C CA . ARG B 1 67 ? -18.369 74.577 46.455 1.00 16.51 62 ARG B CA 1
ATOM 3820 C C . ARG B 1 67 ? -18.463 74.653 44.921 1.00 18.70 62 ARG B C 1
ATOM 3821 O O . ARG B 1 67 ? -18.678 75.735 44.353 1.00 19.41 62 ARG B O 1
ATOM 3829 N N . PHE B 1 68 ? -18.132 73.549 44.261 1.00 15.14 63 PHE B N 1
ATOM 3830 C CA . PHE B 1 68 ? -18.083 73.503 42.805 1.00 14.68 63 PHE B CA 1
ATOM 3831 C C . PHE B 1 68 ? -19.461 73.214 42.227 1.00 14.72 63 PHE B C 1
ATOM 3832 O O . PHE B 1 68 ? -20.286 72.575 42.874 1.00 15.15 63 PHE B O 1
ATOM 3840 N N . PRO B 1 69 ? -19.715 73.712 41.009 1.00 15.24 64 PRO B N 1
ATOM 3841 C CA . PRO B 1 69 ? -21.037 73.555 40.404 1.00 14.64 64 PRO B CA 1
ATOM 3842 C C . PRO B 1 69 ? -21.242 72.124 39.924 1.00 15.96 64 PRO B C 1
ATOM 3843 O O . PRO B 1 69 ? -20.306 71.324 39.914 1.00 14.36 64 PRO B O 1
ATOM 3847 N N . PHE B 1 70 ? -22.501 71.785 39.678 1.00 15.48 65 PHE B N 1
ATOM 3848 C CA . PHE B 1 70 ? -22.874 70.466 39.189 1.00 14.16 65 PHE B CA 1
ATOM 3849 C C . PHE B 1 70 ? -22.710 70.385 37.684 1.00 13.58 65 PHE B C 1
ATOM 3850 O O . PHE B 1 70 ? -22.808 71.388 36.963 1.00 15.20 65 PHE B O 1
ATOM 3858 N N . THR B 1 71 ? -22.617 69.154 37.203 1.00 11.93 66 THR B N 1
ATOM 3859 C CA . THR B 1 71 ? -22.789 68.847 35.801 1.00 12.03 66 THR B CA 1
ATOM 3860 C C . THR B 1 71 ? -24.048 67.986 35.673 1.00 12.23 66 THR B C 1
ATOM 3861 O O . THR B 1 71 ? -24.299 67.135 36.522 1.00 12.90 66 THR B O 1
ATOM 3865 N N . THR B 1 72 ? -24.816 68.220 34.612 1.00 15.66 67 THR B N 1
ATOM 3866 C CA . THR B 1 72 ? -26.056 67.493 34.378 1.00 14.50 67 THR B CA 1
ATOM 3867 C C . THR B 1 72 ? -26.057 66.840 33.001 1.00 15.93 67 THR B C 1
ATOM 3868 O O . THR B 1 72 ? -25.286 67.209 32.122 1.00 14.01 67 THR B O 1
ATOM 3872 N N . LYS B 1 73 ? -27.082 66.033 32.763 1.00 13.04 68 LYS B N 1
ATOM 3873 C CA . LYS B 1 73 ? -27.298 65.412 31.473 1.00 12.26 68 LYS B CA 1
ATOM 3874 C C . LYS B 1 73 ? -27.328 66.467 30.356 1.00 14.20 68 LYS B C 1
ATOM 3875 O O . LYS B 1 73 ? -26.828 66.221 29.263 1.00 13.12 68 LYS B O 1
ATOM 3881 N N . GLY B 1 74 ? -28.039 67.572 30.591 1.00 15.07 69 GLY B N 1
ATOM 3882 C CA . GLY B 1 74 ? -28.154 68.633 29.608 1.00 14.94 69 GLY B CA 1
ATOM 3883 C C . GLY B 1 74 ? -26.819 69.200 29.177 1.00 16.03 69 GLY B C 1
ATOM 3884 O O . GLY B 1 74 ? -26.620 69.552 28.009 1.00 17.59 69 GLY B O 1
ATOM 3885 N N . ASP B 1 75 ? -25.878 69.274 30.105 1.00 15.84 70 ASP B N 1
ATOM 3886 C CA . ASP B 1 75 ? -24.528 69.707 29.735 1.00 16.48 70 ASP B CA 1
ATOM 3887 C C . ASP B 1 75 ? -23.937 68.780 28.678 1.00 16.73 70 ASP B C 1
ATOM 3888 O O . ASP B 1 75 ? -23.319 69.224 27.693 1.00 16.69 70 ASP B O 1
ATOM 3893 N N . LEU B 1 76 ? -24.059 67.480 28.911 1.00 15.45 71 LEU B N 1
ATOM 3894 C CA . LEU B 1 76 ? -23.576 66.537 27.929 1.00 15.47 71 LEU B CA 1
ATOM 3895 C C . LEU B 1 76 ? -24.339 66.651 26.618 1.00 15.56 71 LEU B C 1
ATOM 3896 O O . LEU B 1 76 ? -23.747 66.557 25.540 1.00 15.28 71 LEU B O 1
ATOM 3901 N N . ARG B 1 77 ? -25.663 66.733 26.687 1.00 14.92 72 ARG B N 1
ATOM 3902 C CA . ARG B 1 77 ? -26.421 66.813 25.449 1.00 14.70 72 ARG B CA 1
ATOM 3903 C C . ARG B 1 77 ? -26.051 68.035 24.622 1.00 14.92 72 ARG B C 1
ATOM 3904 O O . ARG B 1 77 ? -25.903 67.946 23.400 1.00 17.16 72 ARG B O 1
ATOM 3912 N N . ASP B 1 78 ? -25.827 69.159 25.296 1.00 16.18 73 ASP B N 1
ATOM 3913 C CA . ASP B 1 78 ? -25.470 70.399 24.612 1.00 16.82 73 ASP B CA 1
ATOM 3914 C C . ASP B 1 78 ? -24.075 70.324 23.982 1.00 18.26 73 ASP B C 1
ATOM 3915 O O . ASP B 1 78 ? -23.767 71.095 23.070 1.00 20.92 73 ASP B O 1
ATOM 3920 N N . SER B 1 79 ? -23.257 69.371 24.426 1.00 16.04 74 SER B N 1
ATOM 3921 C CA A SER B 1 79 ? -21.871 69.243 23.994 0.50 16.00 74 SER B CA 1
ATOM 3922 C CA B SER B 1 79 ? -21.892 69.303 23.930 0.50 15.45 74 SER B CA 1
ATOM 3923 C C . SER B 1 79 ? -21.688 68.176 22.913 1.00 15.77 74 SER B C 1
ATOM 3924 O O . SER B 1 79 ? -20.572 67.862 22.559 1.00 18.65 74 SER B O 1
ATOM 3929 N N . TYR B 1 80 ? -22.770 67.511 22.516 1.00 12.63 75 TYR B N 1
ATOM 3930 C CA . TYR B 1 80 ? -22.691 66.470 21.462 1.00 13.60 75 TYR B CA 1
ATOM 3931 C C . TYR B 1 80 ? -22.025 66.993 20.188 1.00 15.62 75 TYR B C 1
ATOM 3932 O O . TYR B 1 80 ? -22.371 68.073 19.706 1.00 13.69 75 TYR B O 1
ATOM 3941 N N . PRO B 1 81 ? -21.157 66.176 19.559 1.00 13.41 76 PRO B N 1
ATOM 3942 C CA . PRO B 1 81 ? -20.727 64.848 20.024 1.00 12.60 76 PRO B CA 1
ATOM 3943 C C . PRO B 1 81 ? -19.506 64.843 20.961 1.00 13.51 76 PRO B C 1
ATOM 3944 O O . PRO B 1 81 ? -19.380 63.933 21.790 1.00 14.70 76 PRO B O 1
ATOM 3948 N N . PHE B 1 82 ? -18.588 65.797 20.799 1.00 12.58 77 PHE B N 1
ATOM 3949 C CA . PHE B 1 82 ? -17.256 65.691 21.423 1.00 14.48 77 PHE B CA 1
ATOM 3950 C C . PHE B 1 82 ? -16.864 66.900 22.281 1.00 15.20 77 PHE B C 1
ATOM 3951 O O . PHE B 1 82 ? -15.690 67.070 22.628 1.00 14.98 77 PHE B O 1
ATOM 3959 N N . GLY B 1 83 ? -17.833 67.755 22.570 1.00 16.13 78 GLY B N 1
ATOM 3960 C CA . GLY B 1 83 ? -17.583 69.029 23.236 1.00 17.88 78 GLY B CA 1
ATOM 3961 C C . GLY B 1 83 ? -17.029 68.935 24.643 1.00 17.47 78 GLY B C 1
ATOM 3962 O O . GLY B 1 83 ? -16.396 69.882 25.107 1.00 20.77 78 GLY B O 1
ATOM 3971 N N . PHE B 1 85 ? -14.769 66.675 25.554 1.00 15.79 80 PHE B N 1
ATOM 3972 C CA . PHE B 1 85 ? -13.441 66.032 25.551 1.00 17.02 80 PHE B CA 1
ATOM 3973 C C . PHE B 1 85 ? -12.330 66.987 26.012 1.00 15.88 80 PHE B C 1
ATOM 3974 O O . PHE B 1 85 ? -12.356 68.186 25.709 1.00 16.62 80 PHE B O 1
ATOM 3982 N N . ALA B 1 86 ? -11.339 66.442 26.724 1.00 13.55 81 ALA B N 1
ATOM 3983 C CA . ALA B 1 86 ? -10.309 67.259 27.350 1.00 16.05 81 ALA B CA 1
ATOM 3984 C C . ALA B 1 86 ? -8.908 66.835 26.895 1.00 17.56 81 ALA B C 1
ATOM 3985 O O . ALA B 1 86 ? -7.903 67.286 27.460 1.00 17.85 81 ALA B O 1
ATOM 3987 N N . VAL B 1 87 ? -8.842 66.009 25.849 1.00 13.56 82 VAL B N 1
ATOM 3988 C CA . VAL B 1 87 ? -7.566 65.682 25.197 1.00 17.54 82 VAL B CA 1
ATOM 3989 C C . VAL B 1 87 ? -7.758 65.735 23.681 1.00 18.75 82 VAL B C 1
ATOM 3990 O O . VAL B 1 87 ? -8.883 65.661 23.207 1.00 17.51 82 VAL B O 1
ATOM 3994 N N . PRO B 1 88 ? -6.671 65.934 22.916 1.00 19.22 83 PRO B N 1
ATOM 3995 C CA . PRO B 1 88 ? -6.783 65.963 21.454 1.00 20.67 83 PRO B CA 1
ATOM 3996 C C . PRO B 1 88 ? -7.321 64.646 20.895 1.00 21.27 83 PRO B C 1
ATOM 3997 O O . PRO B 1 88 ? -7.145 63.587 21.504 1.00 19.77 83 PRO B O 1
ATOM 4001 N N . GLN B 1 89 ? -7.901 64.704 19.704 1.00 22.96 84 GLN B N 1
ATOM 4002 C CA A GLN B 1 89 ? -8.561 63.567 19.038 0.50 23.40 84 GLN B CA 1
ATOM 4003 C CA B GLN B 1 89 ? -8.596 63.535 19.208 0.50 23.19 84 GLN B CA 1
ATOM 4004 C C . GLN B 1 89 ? -7.671 62.337 18.953 1.00 22.44 84 GLN B C 1
ATOM 4005 O O . GLN B 1 89 ? -8.113 61.182 19.097 1.00 20.80 84 GLN B O 1
ATOM 4016 N N . ASP B 1 90 ? -6.392 62.580 18.679 1.00 22.21 85 ASP B N 1
ATOM 4017 C CA . ASP B 1 90 ? -5.455 61.484 18.489 1.00 23.94 85 ASP B CA 1
ATOM 4018 C C . ASP B 1 90 ? -5.076 60.754 19.774 1.00 22.81 85 ASP B C 1
ATOM 4019 O O . ASP B 1 90 ? -4.416 59.717 19.736 1.00 26.61 85 ASP B O 1
ATOM 4024 N N . ARG B 1 91 ? -5.556 61.254 20.908 1.00 16.97 86 ARG B N 1
ATOM 4025 C CA . ARG B 1 91 ? -5.410 60.528 22.151 1.00 15.54 86 ARG B CA 1
ATOM 4026 C C . ARG B 1 91 ? -6.699 59.804 22.546 1.00 14.37 86 ARG B C 1
ATOM 4027 O O . ARG B 1 91 ? -6.714 59.050 23.534 1.00 15.67 86 ARG B O 1
ATOM 4035 N N . ILE B 1 92 ? -7.777 60.010 21.793 1.00 15.28 87 ILE B N 1
ATOM 4036 C CA . ILE B 1 92 ? -9.016 59.267 22.086 1.00 13.93 87 ILE B CA 1
ATOM 4037 C C . ILE B 1 92 ? -8.940 57.857 21.507 1.00 13.46 87 ILE B C 1
ATOM 4038 O O . ILE B 1 92 ? -8.850 57.679 20.293 1.00 15.18 87 ILE B O 1
ATOM 4043 N N . SER B 1 93 ? -8.934 56.852 22.383 1.00 12.84 88 SER B N 1
ATOM 4044 C CA . SER B 1 93 ? -8.796 55.459 21.961 1.00 11.76 88 SER B CA 1
ATOM 4045 C C . SER B 1 93 ? -10.158 54.814 21.671 1.00 10.45 88 SER B C 1
ATOM 4046 O O . SER B 1 93 ? -10.253 53.866 20.876 1.00 10.60 88 SER B O 1
ATOM 4049 N N . ARG B 1 94 ? -11.198 55.369 22.285 1.00 10.13 89 ARG B N 1
ATOM 4050 C CA . ARG B 1 94 ? -12.512 54.698 22.342 1.00 9.31 89 ARG B CA 1
ATOM 4051 C C . ARG B 1 94 ? -13.617 55.727 22.472 1.00 11.30 89 ARG B C 1
ATOM 4052 O O . ARG B 1 94 ? -13.502 56.669 23.269 1.00 10.76 89 ARG B O 1
ATOM 4060 N N . ILE B 1 95 ? -14.697 55.500 21.727 1.00 11.38 90 ILE B N 1
ATOM 4061 C CA A ILE B 1 95 ? -15.957 56.237 21.886 0.50 12.68 90 ILE B CA 1
ATOM 4062 C CA B ILE B 1 95 ? -15.928 56.249 21.922 0.50 12.49 90 ILE B CA 1
ATOM 4063 C C . ILE B 1 95 ? -17.033 55.273 22.345 1.00 13.83 90 ILE B C 1
ATOM 4064 O O . ILE B 1 95 ? -17.107 54.157 21.831 1.00 14.03 90 ILE B O 1
ATOM 4073 N N . HIS B 1 96 ? -17.804 55.669 23.360 1.00 11.20 91 HIS B N 1
ATOM 4074 C CA . HIS B 1 96 ? -19.035 54.929 23.755 1.00 11.99 91 HIS B CA 1
ATOM 4075 C C . HIS B 1 96 ? -20.163 55.922 23.939 1.00 11.57 91 HIS B C 1
ATOM 4076 O O . HIS B 1 96 ? -19.994 57.118 23.727 1.00 11.47 91 HIS B O 1
ATOM 4083 N N . ALA B 1 97 ? -21.346 55.414 24.244 1.00 12.25 92 ALA B N 1
ATOM 4084 C CA . ALA B 1 97 ? -22.508 56.298 24.380 1.00 14.32 92 ALA B CA 1
ATOM 4085 C C . ALA B 1 97 ? -23.399 55.742 25.480 1.00 13.68 92 ALA B C 1
ATOM 4086 O O . ALA B 1 97 ? -23.269 54.578 25.850 1.00 14.24 92 ALA B O 1
ATOM 4088 N N . SER B 1 98 ? -24.228 56.599 26.072 1.00 12.35 93 SER B N 1
ATOM 4089 C CA . SER B 1 98 ? -25.284 56.121 26.941 1.00 12.12 93 SER B CA 1
ATOM 4090 C C . SER B 1 98 ? -26.348 55.345 26.160 1.00 10.12 93 SER B C 1
ATOM 4091 O O . SER B 1 98 ? -26.32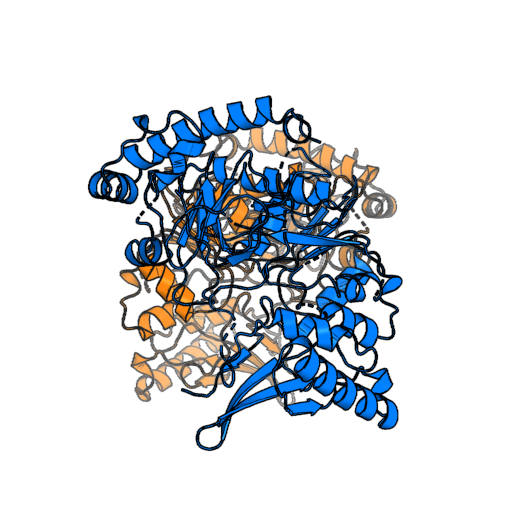5 55.307 24.925 1.00 14.74 93 SER B O 1
ATOM 4094 N N . SER B 1 99 ? -27.274 54.719 26.892 1.00 12.87 94 SER B N 1
ATOM 4095 C CA . SER B 1 99 ? -28.208 53.757 26.271 1.00 13.64 94 SER B CA 1
ATOM 4096 C C . SER B 1 99 ? -29.442 54.377 25.600 1.00 14.21 94 SER B C 1
ATOM 4097 O O . SER B 1 99 ? -30.122 53.698 24.833 1.00 16.53 94 SER B O 1
ATOM 4100 N N . GLY B 1 100 ? -29.717 55.655 25.872 1.00 14.52 95 GLY B N 1
ATOM 4101 C CA . GLY B 1 100 ? -30.858 56.365 25.262 1.00 14.34 95 GLY B CA 1
ATOM 4102 C C . GLY B 1 100 ? -32.138 56.175 26.054 1.00 18.97 95 GLY B C 1
ATOM 4103 O O . GLY B 1 100 ? -33.222 56.560 25.611 1.00 18.02 95 GLY B O 1
ATOM 4104 N N . THR B 1 101 ? -32.007 55.657 27.269 1.00 17.62 96 THR B N 1
ATOM 4105 C CA . THR B 1 101 ? -33.169 55.371 28.105 1.00 18.60 96 THR B CA 1
ATOM 4106 C C . THR B 1 101 ? -34.068 56.600 28.265 1.00 19.94 96 THR B C 1
ATOM 4107 O O . THR B 1 101 ? -35.303 56.483 28.238 1.00 22.22 96 THR B O 1
ATOM 4111 N N . THR B 1 102 ? -33.457 57.751 28.547 1.00 17.29 97 THR B N 1
ATOM 4112 C CA . THR B 1 102 ? -34.210 58.965 28.887 1.00 18.18 97 THR B CA 1
ATOM 4113 C C . THR B 1 102 ? -34.214 59.999 27.753 1.00 20.22 97 THR B C 1
ATOM 4114 O O . THR B 1 102 ? -34.796 61.081 27.890 1.00 22.85 97 THR B O 1
ATOM 4118 N N . GLY B 1 103 ? -33.534 59.686 26.657 1.00 17.24 98 GLY B N 1
ATOM 4119 C CA . GLY B 1 103 ? -33.452 60.607 25.525 1.00 18.86 98 GLY B CA 1
ATOM 4120 C C . GLY B 1 103 ? -32.229 60.369 24.666 1.00 18.37 98 GLY B C 1
ATOM 4121 O O . GLY B 1 103 ? -31.684 59.269 24.643 1.00 18.55 98 GLY B O 1
ATOM 4122 N N . LYS B 1 104 ? -31.825 61.384 23.912 1.00 20.24 99 LYS B N 1
ATOM 4123 C CA . LYS B 1 104 ? -30.742 61.208 22.981 1.00 19.50 99 LYS B CA 1
ATOM 4124 C C . LYS B 1 104 ? -29.520 60.765 23.772 1.00 17.16 99 LYS B C 1
ATOM 4125 O O . LYS B 1 104 ? -29.142 61.416 24.737 1.00 15.19 99 LYS B O 1
ATOM 4131 N N . PRO B 1 105 ? -28.878 59.689 23.328 1.00 15.19 100 PRO B N 1
ATOM 4132 C CA . PRO B 1 105 ? -27.665 59.207 23.974 1.00 14.01 100 PRO B CA 1
ATOM 4133 C C . PRO B 1 105 ? -26.578 60.260 24.039 1.00 13.91 100 PRO B C 1
ATOM 4134 O O . PRO B 1 105 ? -26.420 61.075 23.123 1.00 15.70 100 PRO B O 1
ATOM 4138 N N . THR B 1 106 ? -25.860 60.261 25.150 1.00 14.56 101 THR B N 1
ATOM 4139 C CA . THR B 1 106 ? -24.725 61.154 25.301 1.00 11.35 101 THR B CA 1
ATOM 4140 C C . THR B 1 106 ? -23.428 60.387 25.108 1.00 13.83 101 THR B C 1
ATOM 4141 O O . THR B 1 106 ? -23.317 59.230 25.516 1.00 13.98 101 THR B O 1
ATOM 4145 N N . VAL B 1 107 ? -22.478 61.044 24.448 1.00 15.08 102 VAL B N 1
ATOM 4146 C CA . VAL B 1 107 ? -21.265 60.408 23.927 1.00 13.34 102 VAL B CA 1
ATOM 4147 C C . VAL B 1 107 ? -20.125 60.637 24.905 1.00 15.06 102 VAL B C 1
ATOM 4148 O O . VAL B 1 107 ? -20.055 61.690 25.559 1.00 13.67 102 VAL B O 1
ATOM 4152 N N . VAL B 1 108 ? -19.367 59.571 25.143 1.00 13.19 103 VAL B N 1
ATOM 4153 C CA . VAL B 1 108 ? -18.193 59.627 26.006 1.00 14.75 103 VAL B CA 1
ATOM 4154 C C . VAL B 1 108 ? -16.961 59.112 25.277 1.00 14.32 103 VAL B C 1
ATOM 4155 O O . VAL B 1 108 ? -17.050 58.461 24.226 1.00 11.33 103 VAL B O 1
ATOM 4159 N N . GLY B 1 109 ? -15.798 59.562 25.726 1.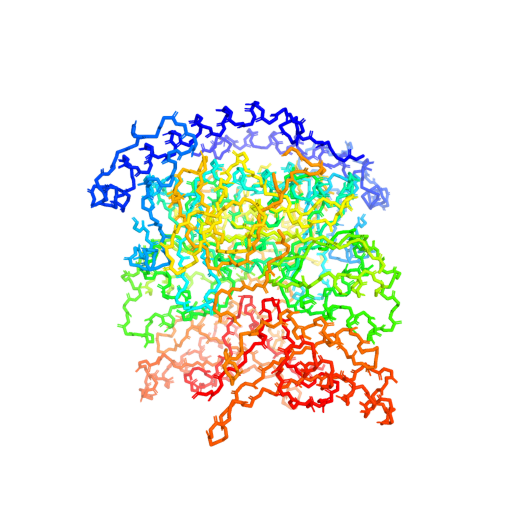00 12.31 104 GLY B N 1
ATOM 4160 C CA . GLY B 1 109 ? -14.540 59.076 25.153 1.00 12.97 104 GLY B CA 1
ATOM 4161 C C . GLY B 1 109 ? -13.561 58.654 26.234 1.00 13.19 104 GLY B C 1
ATOM 4162 O O . GLY B 1 109 ? -13.691 59.067 27.389 1.00 12.06 104 GLY B O 1
ATOM 4163 N N . TYR B 1 110 ? -12.513 57.941 25.819 1.00 11.91 105 TYR B N 1
ATOM 4164 C CA . TYR B 1 110 ? -11.512 57.374 26.729 1.00 12.65 105 TYR B CA 1
ATOM 4165 C C . TYR B 1 110 ? -10.152 57.439 26.055 1.00 12.34 105 TYR B C 1
ATOM 4166 O O . TYR B 1 110 ? -10.020 57.082 24.892 1.00 11.20 105 TYR B O 1
ATOM 4175 N N . THR B 1 111 ? -9.118 57.795 26.798 1.00 12.74 106 THR B N 1
ATOM 4176 C CA . THR B 1 111 ? -7.769 57.523 26.325 1.00 12.42 106 THR B CA 1
ATOM 4177 C C . THR B 1 111 ? -7.403 56.058 26.590 1.00 13.72 106 THR B C 1
ATOM 4178 O O . THR B 1 111 ? -8.131 55.345 27.251 1.00 11.98 106 THR B O 1
ATOM 4182 N N . ALA B 1 112 ? -6.199 55.663 26.196 1.00 13.48 107 ALA B N 1
ATOM 4183 C CA . ALA B 1 112 ? -5.695 54.328 26.512 1.00 13.15 107 ALA B CA 1
ATOM 4184 C C . ALA B 1 112 ? -5.617 54.117 28.021 1.00 14.37 107 ALA B C 1
ATOM 4185 O O . ALA B 1 112 ? -5.983 53.052 28.528 1.00 11.86 107 ALA B O 1
ATOM 4187 N N . ALA B 1 113 ? -5.150 55.138 28.747 1.00 13.56 108 ALA B N 1
ATOM 4188 C CA . ALA B 1 113 ? -5.072 55.066 30.197 1.00 13.96 108 ALA B CA 1
ATOM 4189 C C . ALA B 1 113 ? -6.461 54.851 30.804 1.00 11.41 108 ALA B C 1
ATOM 4190 O O . ALA B 1 113 ? -6.633 54.034 31.699 1.00 11.66 108 ALA B O 1
ATOM 4192 N N . ASP B 1 114 ? -7.449 55.572 30.285 1.00 11.45 109 ASP B N 1
ATOM 4193 C CA . ASP B 1 114 ? -8.819 55.405 30.746 1.00 12.06 109 ASP B CA 1
ATOM 4194 C C . ASP B 1 114 ? -9.335 53.977 30.550 1.00 9.64 109 ASP B C 1
ATOM 4195 O O . ASP B 1 114 ? -9.966 53.389 31.454 1.00 11.82 109 ASP B O 1
ATOM 4200 N N . ILE B 1 115 ? -9.102 53.429 29.364 1.00 10.14 110 ILE B N 1
ATOM 4201 C CA . ILE B 1 115 ? -9.505 52.061 29.076 1.00 9.64 110 ILE B CA 1
ATOM 4202 C C . ILE B 1 115 ? -8.819 51.078 30.026 1.00 8.77 110 ILE B C 1
ATOM 4203 O O . ILE B 1 115 ? -9.429 50.156 30.579 1.00 11.99 110 ILE B O 1
ATOM 4208 N N . ASP B 1 116 ? -7.549 51.338 30.309 1.00 9.23 111 ASP B N 1
ATOM 4209 C CA . ASP B 1 116 ? -6.821 50.495 31.248 1.00 10.47 111 ASP B CA 1
ATOM 4210 C C . ASP B 1 116 ? -7.420 50.541 32.664 1.00 9.43 111 ASP B C 1
ATOM 4211 O O . ASP B 1 116 ? -7.553 49.510 33.336 1.00 13.41 111 ASP B O 1
ATOM 4216 N N . THR B 1 117 ? -7.660 51.738 33.169 1.00 10.56 112 THR B N 1
ATOM 4217 C CA . THR B 1 117 ? -8.306 51.896 34.471 1.00 13.70 112 THR B CA 1
ATOM 4218 C C . THR B 1 117 ? -9.652 51.163 34.526 1.00 11.81 112 THR B C 1
ATOM 4219 O O . THR B 1 117 ? -9.960 50.464 35.494 1.00 10.72 112 THR B O 1
ATOM 4223 N N . TRP B 1 118 ? -10.469 51.368 33.509 1.00 13.39 113 TRP B N 1
ATOM 4224 C CA . TRP B 1 118 ? -11.763 50.709 33.447 1.00 12.86 113 TRP B CA 1
ATOM 4225 C C . TRP B 1 118 ? -11.649 49.184 33.523 1.00 14.09 113 TRP B C 1
ATOM 4226 O O . TRP B 1 118 ? -12.385 48.534 34.287 1.00 13.13 113 TRP B O 1
ATOM 4237 N N . ALA B 1 119 ? -10.689 48.624 32.779 1.00 12.93 114 ALA B N 1
ATOM 4238 C CA . ALA B 1 119 ? -10.424 47.180 32.775 1.00 12.96 114 ALA B CA 1
ATOM 4239 C C . ALA B 1 119 ? -9.996 46.730 34.163 1.00 12.83 114 ALA B C 1
ATOM 4240 O O . ALA B 1 119 ? -10.531 45.753 34.690 1.00 12.17 114 ALA B O 1
ATOM 4242 N N . ASN B 1 120 ? -9.134 47.514 34.806 1.00 12.18 115 ASN B N 1
ATOM 4243 C CA . ASN B 1 120 ? -8.783 47.249 36.207 1.00 12.77 115 ASN B CA 1
ATOM 4244 C C . ASN B 1 120 ? -9.931 47.270 37.216 1.00 10.46 115 ASN B C 1
ATOM 4245 O O . ASN B 1 120 ? -9.984 46.411 38.102 1.00 13.26 115 ASN B O 1
ATOM 4250 N N . LEU B 1 121 ? -10.882 48.189 37.044 1.00 12.57 116 LEU B N 1
ATOM 4251 C CA . LEU B 1 121 ? -11.979 48.333 37.981 1.00 14.23 116 LEU B CA 1
ATOM 4252 C C . LEU B 1 121 ? -13.074 47.306 37.752 1.00 10.61 116 LEU B C 1
ATOM 4253 O O . LEU B 1 121 ? -13.576 46.711 38.710 1.00 11.90 116 LEU B O 1
ATOM 4258 N N . VAL B 1 122 ? -13.250 46.898 36.495 1.00 11.49 117 VAL B N 1
ATOM 4259 C CA . VAL B 1 122 ? -14.164 45.789 36.249 1.00 11.55 117 VAL B CA 1
ATOM 4260 C C . VAL B 1 122 ? -13.538 44.465 36.726 1.00 10.30 117 VAL B C 1
ATOM 4261 O O . VAL B 1 122 ? -14.187 43.675 37.424 1.00 11.45 117 VAL B O 1
ATOM 4265 N N . ALA B 1 123 ? -12.228 44.315 36.561 1.00 12.46 118 ALA B N 1
ATOM 4266 C CA . ALA B 1 123 ? -11.603 43.133 37.124 1.00 8.91 118 ALA B CA 1
ATOM 4267 C C . ALA B 1 123 ? -11.778 43.098 38.661 1.00 8.69 118 ALA B C 1
ATOM 4268 O O . ALA B 1 123 ? -12.030 42.036 39.241 1.00 10.81 118 ALA B O 1
ATOM 4270 N N . ARG B 1 124 ? -11.532 44.228 39.315 1.00 10.54 119 ARG B N 1
ATOM 4271 C CA . ARG B 1 124 ? -11.706 44.350 40.742 1.00 10.83 119 ARG B CA 1
ATOM 4272 C C . ARG B 1 124 ? -13.133 43.929 41.163 1.00 13.80 119 ARG B C 1
ATOM 4273 O O . ARG B 1 124 ? -13.320 43.169 42.119 1.00 12.77 119 ARG B O 1
ATOM 4281 N N . SER B 1 125 ? -14.112 44.341 40.367 1.00 12.55 120 SER B N 1
ATOM 4282 C CA . SER B 1 125 ? -15.509 44.009 40.623 1.00 14.51 120 SER B CA 1
ATOM 4283 C C . SER B 1 125 ? -15.802 42.515 40.487 1.00 14.48 120 SER B C 1
ATOM 4284 O O . SER B 1 125 ? -16.471 41.897 41.347 1.00 12.38 120 SER B O 1
ATOM 4287 N N . ILE B 1 126 ? -15.193 41.903 39.474 1.00 12.47 121 ILE B N 1
ATOM 4288 C CA . ILE B 1 126 ? -15.326 40.486 39.246 1.00 11.86 121 ILE B CA 1
ATOM 4289 C C . ILE B 1 126 ? -14.619 39.682 40.337 1.00 10.46 121 ILE B C 1
ATOM 4290 O O . ILE B 1 126 ? -15.143 38.694 40.832 1.00 12.20 121 ILE B O 1
ATOM 4295 N N . ARG B 1 127 ? -13.452 40.152 40.771 1.00 11.99 122 ARG B N 1
ATOM 4296 C CA . ARG B 1 127 ? -12.814 39.519 41.921 1.00 13.97 122 ARG B CA 1
ATOM 4297 C C . ARG B 1 127 ? -13.717 39.604 43.160 1.00 13.50 122 ARG B C 1
ATOM 4298 O O . ARG B 1 127 ? -13.818 38.633 43.931 1.00 15.00 122 ARG B O 1
ATOM 4306 N N . ALA B 1 128 ? -14.376 40.752 43.352 1.00 13.76 123 ALA B N 1
ATOM 4307 C CA . ALA B 1 128 ? -15.231 40.967 44.531 1.00 12.98 123 ALA B CA 1
ATOM 4308 C C . ALA B 1 128 ? -16.455 40.059 44.519 1.00 13.44 123 ALA B C 1
ATOM 4309 O O . ALA B 1 128 ? -16.937 39.681 45.583 1.00 12.97 123 ALA B O 1
ATOM 4311 N N . ALA B 1 129 ? -16.799 39.567 43.332 1.00 13.06 124 ALA B N 1
ATOM 4312 C CA . ALA B 1 129 ? -17.944 38.669 43.143 1.00 14.34 124 ALA B CA 1
ATOM 4313 C C . ALA B 1 129 ? -17.602 37.244 43.569 1.00 15.60 124 ALA B C 1
ATOM 4314 O O . ALA B 1 129 ? -18.485 36.393 43.659 1.00 15.32 124 ALA B O 1
ATOM 4316 N N . GLY B 1 130 ? -16.315 36.986 43.802 1.00 13.02 125 GLY B N 1
ATOM 4317 C CA . GLY B 1 130 ? -15.852 35.658 44.222 1.00 14.23 125 GLY B CA 1
ATOM 4318 C C . GLY B 1 130 ? -15.277 34.829 43.076 1.00 16.88 125 GLY B C 1
ATOM 4319 O O . GLY B 1 130 ? -15.163 33.618 43.190 1.00 17.62 125 GLY B O 1
ATOM 4320 N N . ALA B 1 131 ? -14.835 35.488 42.002 1.00 14.90 126 ALA B N 1
ATOM 4321 C CA . ALA B 1 131 ? -14.236 34.779 40.863 1.00 14.25 126 ALA B CA 1
ATOM 4322 C C . ALA B 1 131 ? -12.979 34.027 41.326 1.00 14.96 126 ALA B C 1
ATOM 4323 O O . ALA B 1 131 ? -12.338 34.431 42.288 1.00 17.81 126 ALA B O 1
ATOM 4325 N N . ARG B 1 132 ? -12.661 32.940 40.634 1.00 16.87 127 ARG B N 1
ATOM 4326 C CA . ARG B 1 132 ? -11.456 32.153 40.934 1.00 18.20 127 ARG B CA 1
ATOM 4327 C C . ARG B 1 132 ? -10.623 31.975 39.684 1.00 19.10 127 ARG B C 1
ATOM 4328 O O . ARG B 1 132 ? -11.153 31.917 38.584 1.00 16.74 127 ARG B O 1
ATOM 4336 N N . ARG B 1 133 ? -9.345 31.664 39.876 1.00 18.49 128 ARG B N 1
ATOM 4337 C CA . ARG B 1 133 ? -8.508 31.278 38.748 1.00 21.37 128 ARG B CA 1
ATOM 4338 C C . ARG B 1 133 ? -9.164 30.141 37.984 1.00 16.50 128 ARG B C 1
ATOM 4339 O O . ARG B 1 133 ? -9.655 29.180 38.587 1.00 18.33 128 ARG B O 1
ATOM 4347 N N . GLY B 1 134 ? -9.196 30.264 36.655 1.00 17.61 129 GLY B N 1
ATOM 4348 C CA . GLY B 1 134 ? -9.706 29.212 35.792 1.00 17.56 129 GLY B CA 1
ATOM 4349 C C . GLY B 1 134 ? -11.176 29.385 35.462 1.00 16.82 129 GLY B C 1
ATOM 4350 O O . GLY B 1 134 ? -11.729 28.636 34.674 1.00 18.04 129 GLY B O 1
ATOM 4351 N N . ASP B 1 135 ? -11.801 30.401 36.033 1.00 16.05 130 ASP B N 1
ATOM 4352 C CA . ASP B 1 135 ? -13.227 30.618 35.761 1.00 15.51 130 ASP B CA 1
ATOM 4353 C C . ASP B 1 135 ? -13.431 31.015 34.293 1.00 14.59 130 ASP B C 1
ATOM 4354 O O . ASP B 1 135 ? -12.636 31.773 33.723 1.00 14.77 130 ASP B O 1
ATOM 4359 N N . LYS B 1 136 ? -14.549 30.568 33.728 1.00 15.92 131 LYS B N 1
ATOM 4360 C CA . LYS B 1 136 ? -15.004 31.027 32.417 1.00 15.98 131 LYS B CA 1
ATOM 4361 C C . LYS B 1 136 ? -16.120 32.026 32.642 1.00 16.14 131 LYS B C 1
ATOM 4362 O O . LYS B 1 136 ? -16.992 31.802 33.477 1.00 15.44 131 LYS B O 1
ATOM 4368 N N . VAL B 1 137 ? -16.059 33.142 31.928 1.00 12.69 132 VAL B N 1
ATOM 4369 C CA . VAL B 1 137 ? -17.072 34.193 32.065 1.00 14.22 132 VAL B CA 1
ATOM 4370 C C . VAL B 1 137 ? -17.893 34.301 30.789 1.00 13.93 132 VAL B C 1
ATOM 4371 O O . VAL B 1 137 ? -17.359 34.636 29.727 1.00 14.92 132 VAL B O 1
ATOM 4375 N N . HIS B 1 138 ? -19.209 34.096 30.922 1.00 14.04 133 HIS B N 1
ATOM 4376 C CA . HIS B 1 138 ? -20.142 34.238 29.836 1.00 14.75 133 HIS B CA 1
ATOM 4377 C C . HIS B 1 138 ? -20.722 35.652 29.884 1.00 12.42 133 HIS B C 1
ATOM 4378 O O . HIS B 1 138 ? -21.398 36.011 30.850 1.00 14.44 133 HIS B O 1
ATOM 4385 N N . VAL B 1 139 ? -20.341 36.479 28.911 1.00 12.12 134 VAL B N 1
ATOM 4386 C CA . VAL B 1 139 ? -20.748 37.885 28.913 1.00 13.49 134 VAL B CA 1
ATOM 4387 C C . VAL B 1 139 ? -21.975 38.062 28.039 1.00 12.27 134 VAL B C 1
ATOM 4388 O O . VAL B 1 139 ? -21.934 37.731 26.846 1.00 12.44 134 VAL B O 1
ATOM 4392 N N . SER B 1 140 ? -23.091 38.423 28.668 1.00 14.11 135 SER B N 1
ATOM 4393 C CA . SER B 1 140 ? -24.368 38.551 27.979 1.00 14.47 135 SER B CA 1
ATOM 4394 C C . SER B 1 140 ? -24.777 40.016 27.836 1.00 17.01 135 SER B C 1
ATOM 4395 O O . SER B 1 140 ? -25.826 40.286 27.262 1.00 16.33 135 SER B O 1
ATOM 4398 N N . TYR B 1 141 ? -24.077 40.931 28.513 1.00 14.68 136 TYR B N 1
ATOM 4399 C CA A TYR B 1 141 ? -24.270 42.354 28.241 0.70 15.57 136 TYR B CA 1
ATOM 4400 C CA B TYR B 1 141 ? -24.203 42.376 28.243 0.30 14.57 136 TYR B CA 1
ATOM 4401 C C . TYR B 1 141 ? -24.005 42.673 26.754 1.00 15.01 136 TYR B C 1
ATOM 4402 O O . TYR B 1 141 ? -23.144 42.081 26.116 1.00 13.98 136 TYR B O 1
ATOM 4419 N N . GLY B 1 142 ? -24.779 43.607 26.199 1.00 12.63 137 GLY B N 1
ATOM 4420 C CA . GLY B 1 142 ? -24.602 44.032 24.790 1.00 14.38 137 GLY B CA 1
ATOM 4421 C C . GLY B 1 142 ? -23.216 44.560 24.438 1.00 13.32 137 GLY B C 1
ATOM 4422 O O . GLY B 1 142 ? -22.675 45.420 25.136 1.00 13.91 137 GLY B O 1
ATOM 4423 N N . TYR B 1 143 ? -22.687 44.101 23.310 1.00 11.33 138 TYR B N 1
ATOM 4424 C CA . TYR B 1 143 ? -21.442 44.640 22.751 1.00 13.29 138 TYR B CA 1
ATOM 4425 C C . TYR B 1 143 ? -21.808 45.688 21.706 1.00 16.35 138 TYR B C 1
ATOM 4426 O O . TYR B 1 143 ? -22.574 45.416 20.780 1.00 15.29 138 TYR B O 1
ATOM 4435 N N . GLY B 1 144 ? -21.139 46.830 21.776 1.00 14.64 139 GLY B N 1
ATOM 4436 C CA . GLY B 1 144 ? -21.394 47.919 20.839 1.00 13.60 139 GLY B CA 1
ATOM 4437 C C . GLY B 1 144 ? -21.104 49.253 21.501 1.00 13.77 139 GLY B C 1
ATOM 4438 O O . GLY B 1 144 ? -20.190 49.362 22.318 1.00 13.11 139 GLY B O 1
ATOM 4439 N N . LEU B 1 145 ? -21.813 50.300 21.080 1.00 13.29 140 LEU B N 1
ATOM 4440 C CA . LEU B 1 145 ? -21.599 51.620 21.678 1.00 14.13 140 LEU B CA 1
ATOM 4441 C C . LEU B 1 145 ? -21.970 51.684 23.151 1.00 14.67 140 LEU B C 1
ATOM 4442 O O . LEU B 1 145 ? -21.402 52.475 23.901 1.00 14.92 140 LEU B O 1
ATOM 4447 N N . PHE B 1 146 ? -22.927 50.861 23.580 1.00 14.33 141 PHE B N 1
ATOM 4448 C CA . PHE B 1 146 ? -23.249 50.697 25.006 1.00 15.49 141 PHE B CA 1
ATOM 4449 C C . PHE B 1 146 ? -21.979 50.301 25.776 1.00 12.97 141 PHE B C 1
ATOM 4450 O O . PHE B 1 146 ? -21.116 49.610 25.229 1.00 14.37 141 PHE B O 1
ATOM 4458 N N . THR B 1 147 ? -21.799 50.822 26.990 1.00 12.13 142 THR B N 1
ATOM 4459 C CA . THR B 1 147 ? -20.563 50.494 27.721 1.00 12.63 142 THR B CA 1
ATOM 4460 C C . THR B 1 147 ? -20.534 49.075 28.310 1.00 13.81 142 THR B C 1
ATOM 4461 O O . THR B 1 147 ? -19.501 48.623 28.774 1.00 14.22 142 THR B O 1
ATOM 4465 N N . GLY B 1 148 ? -21.688 48.438 28.467 1.00 10.40 143 GLY B N 1
ATOM 4466 C CA . GLY B 1 148 ? -21.776 47.263 29.318 1.00 10.68 143 GLY B CA 1
ATOM 4467 C C . GLY B 1 148 ? -20.915 46.106 28.825 1.00 13.52 143 GLY B C 1
ATOM 4468 O O . GLY B 1 148 ? -20.118 45.535 29.582 1.00 14.01 143 GLY B O 1
ATOM 4469 N N . GLY B 1 149 ? -21.199 45.648 27.615 1.00 10.90 144 GLY B N 1
ATOM 4470 C CA . GLY B 1 149 ? -20.565 44.445 27.098 1.00 11.53 144 GLY B CA 1
ATOM 4471 C C . GLY B 1 149 ? -19.051 44.579 27.013 1.00 9.52 144 GLY B C 1
ATOM 4472 O O . GLY B 1 149 ? -18.320 43.717 27.522 1.00 13.26 144 GLY B O 1
ATOM 4473 N N . LEU B 1 150 ? -18.576 45.634 26.361 1.00 8.96 145 LEU B N 1
ATOM 4474 C CA . LEU B 1 150 ? -17.126 45.784 26.212 1.00 10.06 145 LEU B CA 1
ATOM 4475 C C . LEU B 1 150 ? -16.442 46.071 27.530 1.00 11.64 145 LEU B C 1
ATOM 4476 O O . LEU B 1 150 ? -15.283 45.688 27.723 1.00 10.08 145 LEU B O 1
ATOM 4481 N N . GLY B 1 151 ? -17.115 46.786 28.409 1.00 11.84 146 GLY B N 1
ATOM 4482 C CA . GLY B 1 151 ? -16.625 46.993 29.777 1.00 11.83 146 GLY B CA 1
ATOM 4483 C C . GLY B 1 151 ? -16.476 45.708 30.573 1.00 13.35 146 GLY B C 1
ATOM 4484 O O . GLY B 1 151 ? -15.408 45.413 31.122 1.00 11.86 146 GLY B O 1
ATOM 4485 N N . ALA B 1 152 ? -17.501 44.867 30.549 1.00 8.55 147 ALA B N 1
ATOM 4486 C CA . ALA B 1 152 ? -17.403 43.543 31.171 1.00 11.07 147 ALA B CA 1
ATOM 4487 C C . ALA B 1 152 ? -16.305 42.682 30.525 1.00 11.33 147 ALA B C 1
ATOM 4488 O O . ALA B 1 152 ? -15.550 42.006 31.231 1.00 12.66 147 ALA B O 1
ATOM 4490 N N . HIS B 1 153 ? -16.227 42.723 29.189 1.00 11.44 148 HIS B N 1
ATOM 4491 C CA . HIS B 1 153 ? -15.302 41.904 28.395 1.00 11.17 148 HIS B CA 1
ATOM 4492 C C . HIS B 1 153 ? -13.868 42.214 28.828 1.00 10.05 148 HIS B C 1
ATOM 4493 O O . HIS B 1 153 ? -13.102 41.310 29.223 1.00 11.80 148 HIS B O 1
ATOM 4500 N N . TYR B 1 154 ? -13.534 43.501 28.802 1.00 11.19 149 TYR B N 1
ATOM 4501 C CA . TYR B 1 154 ? -12.150 43.907 29.067 1.00 10.88 149 TYR B CA 1
ATOM 4502 C C . TYR B 1 154 ? -11.771 43.573 30.491 1.00 11.52 149 TYR B C 1
ATOM 4503 O O . TYR B 1 154 ? -10.603 43.281 30.762 1.00 10.74 149 TYR B O 1
ATOM 4512 N N . GLY B 1 155 ? -12.718 43.721 31.412 1.00 11.84 150 GLY B N 1
ATOM 4513 C CA . GLY B 1 155 ? -12.497 43.468 32.833 1.00 12.37 150 GLY B CA 1
ATOM 4514 C C . GLY B 1 155 ? -12.286 41.982 33.082 1.00 12.76 150 GLY B C 1
ATOM 4515 O O . GLY B 1 155 ? -11.368 41.583 33.818 1.00 11.59 150 GLY B O 1
ATOM 4516 N N . ALA B 1 156 ? -13.096 41.139 32.435 1.00 10.20 151 ALA B N 1
ATOM 4517 C CA . ALA B 1 156 ? -12.952 39.696 32.633 1.00 11.78 151 ALA B CA 1
ATOM 4518 C C . ALA B 1 156 ? -11.611 39.236 32.064 1.00 10.98 151 ALA B C 1
ATOM 4519 O O . ALA B 1 156 ? -10.953 38.350 32.620 1.00 13.70 151 ALA B O 1
ATOM 4521 N N . GLU B 1 157 ? -11.225 39.835 30.945 1.00 13.36 152 GLU B N 1
ATOM 4522 C CA . GLU B 1 157 ? -9.986 39.481 30.268 1.00 12.65 152 GLU B CA 1
ATOM 4523 C C . GLU B 1 157 ? -8.800 39.960 31.122 1.00 12.99 152 GLU B C 1
ATOM 4524 O O . GLU B 1 157 ? -7.851 39.192 31.378 1.00 13.49 152 GLU B O 1
ATOM 4530 N N . ARG B 1 158 ? -8.977 41.114 31.766 1.00 12.30 153 ARG B N 1
ATOM 4531 C CA . ARG B 1 158 ? -7.919 41.692 32.607 1.00 11.66 153 ARG B CA 1
ATOM 4532 C C . ARG B 1 158 ? -7.712 40.877 33.878 1.00 13.01 153 ARG B C 1
ATOM 4533 O O . ARG B 1 158 ? -6.581 40.718 34.357 1.00 13.82 153 ARG B O 1
ATOM 4541 N N . ALA B 1 159 ? -8.793 40.304 34.389 1.00 13.26 154 ALA B N 1
ATOM 4542 C CA . ALA B 1 159 ? -8.722 39.390 35.523 1.00 11.34 154 ALA B CA 1
ATOM 4543 C C . ALA B 1 159 ? -8.025 38.067 35.247 1.00 12.64 154 ALA B C 1
ATOM 4544 O O . ALA B 1 159 ? -7.925 37.225 36.151 1.00 14.53 154 ALA B O 1
ATOM 4546 N N . GLY B 1 160 ? -7.766 37.793 33.968 1.00 12.01 155 GLY B N 1
ATOM 4547 C CA . GLY B 1 160 ? -7.078 36.567 33.531 1.00 13.02 155 GLY B CA 1
ATOM 4548 C C . GLY B 1 160 ? -8.003 35.388 33.308 1.00 14.76 155 GLY B C 1
ATOM 4549 O O . GLY B 1 160 ? -7.592 34.234 33.378 1.00 15.90 155 GLY B O 1
ATOM 4550 N N . LEU B 1 161 ? -9.290 35.673 33.168 1.00 12.67 156 LEU B N 1
ATOM 4551 C CA . LEU B 1 161 ? -10.284 34.635 33.073 1.00 13.44 156 LEU B CA 1
ATOM 4552 C C . LEU B 1 161 ? -10.530 34.276 31.598 1.00 12.31 156 LEU B C 1
ATOM 4553 O O . LEU B 1 161 ? -10.060 34.974 30.682 1.00 14.36 156 LEU B O 1
ATOM 4558 N N . THR B 1 162 ? -11.343 33.250 31.379 1.00 12.87 157 THR B N 1
ATOM 4559 C CA . THR B 1 162 ? -11.639 32.806 30.028 1.00 11.91 157 THR B CA 1
ATOM 4560 C C . THR B 1 162 ? -12.928 33.493 29.637 1.00 12.27 157 THR B C 1
ATOM 4561 O O . THR B 1 162 ? -13.987 33.158 30.157 1.00 16.82 157 THR B O 1
ATOM 4565 N N . VAL B 1 163 ? -12.818 34.399 28.672 1.00 11.55 158 VAL B N 1
ATOM 4566 C CA . VAL B 1 163 ? -13.934 35.213 28.225 1.00 11.10 158 VAL B CA 1
ATOM 4567 C C . VAL B 1 163 ? -14.670 34.567 27.054 1.00 11.07 158 VAL B C 1
ATOM 4568 O O . VAL B 1 163 ? -14.078 34.272 26.010 1.00 12.73 158 VAL B O 1
ATOM 4572 N N . ILE B 1 164 ? -15.994 34.479 27.212 1.00 12.68 159 ILE B N 1
ATOM 4573 C CA . ILE B 1 164 ? -16.915 33.965 26.214 1.00 12.79 159 ILE B CA 1
ATOM 4574 C C . ILE B 1 164 ? -17.823 35.130 25.810 1.00 12.75 159 ILE B C 1
ATOM 4575 O O . ILE B 1 164 ? -18.706 35.503 26.571 1.00 14.45 159 ILE B O 1
ATOM 4580 N N . PRO B 1 165 ? -17.469 35.822 24.707 1.00 14.06 160 PRO B N 1
ATOM 4581 C CA . PRO B 1 165 ? -18.086 37.112 24.413 1.00 13.66 160 PRO B CA 1
ATOM 4582 C C . PRO B 1 165 ? -19.391 36.969 23.647 1.00 13.95 160 PRO B C 1
ATOM 4583 O O . PRO B 1 165 ? -19.461 37.321 22.465 1.00 17.29 160 PRO B O 1
ATOM 4587 N N . PHE B 1 166 ? -20.428 36.466 24.294 1.00 14.61 161 PHE B N 1
ATOM 4588 C CA . PHE B 1 166 ? -21.660 36.218 23.554 1.00 11.80 161 PHE B CA 1
ATOM 4589 C C . PHE B 1 166 ? -22.461 37.472 23.207 1.00 9.46 161 PHE B C 1
ATOM 4590 O O . PHE B 1 166 ? -22.839 37.684 22.059 1.00 12.04 161 PHE B O 1
ATOM 4598 N N . GLY B 1 167 ? -22.625 38.357 24.178 1.00 11.61 162 GLY B N 1
ATOM 4599 C CA . GLY B 1 167 ? -23.459 39.540 23.964 1.00 13.04 162 GLY B CA 1
ATOM 4600 C C . GLY B 1 167 ? -24.930 39.221 24.170 1.00 15.27 162 GLY B C 1
ATOM 4601 O O . GLY B 1 167 ? -25.280 38.230 24.806 1.00 15.22 162 GLY B O 1
ATOM 4602 N N . GLY B 1 168 ? -25.794 40.074 23.634 1.00 17.33 163 GLY B N 1
ATOM 4603 C CA . GLY B 1 168 ? -27.224 39.976 23.932 1.00 18.66 163 GLY B CA 1
ATOM 4604 C C . GLY B 1 168 ? -27.979 39.097 22.948 1.00 19.08 163 GLY B C 1
ATOM 4605 O O . GLY B 1 168 ? -27.497 38.815 21.855 1.00 19.27 163 GLY B O 1
ATOM 4606 N N . GLY B 1 169 ? -29.175 38.670 23.334 1.00 20.71 164 GLY B N 1
ATOM 4607 C CA . GLY B 1 169 ? -30.074 37.983 22.403 1.00 22.40 164 GLY B CA 1
ATOM 4608 C C . GLY B 1 169 ? -29.782 36.505 22.175 1.00 21.06 164 GLY B C 1
ATOM 4609 O O . GLY B 1 169 ? -28.855 35.933 22.759 1.00 18.58 164 GLY B O 1
ATOM 4610 N N . GLN B 1 170 ? -30.541 35.897 21.267 1.00 19.95 165 GLN B N 1
ATOM 4611 C CA . GLN B 1 170 ? -30.345 34.504 20.896 1.00 20.25 165 GLN B CA 1
ATOM 4612 C C . GLN B 1 170 ? -30.395 33.625 22.141 1.00 19.02 165 GLN B C 1
ATOM 4613 O O . GLN B 1 170 ? -29.479 32.839 22.397 1.00 18.11 165 GLN B O 1
ATOM 4619 N N . THR B 1 171 ? -31.496 33.721 22.882 1.00 18.96 166 THR B N 1
ATOM 4620 C CA . THR B 1 171 ? -31.609 33.064 24.181 1.00 19.29 166 THR B CA 1
ATOM 4621 C C . THR B 1 171 ? -31.427 31.554 24.136 1.00 17.82 166 THR B C 1
ATOM 4622 O O . THR B 1 171 ? -30.754 30.989 24.997 1.00 17.81 166 THR B O 1
ATOM 4626 N N . GLU B 1 172 ? -31.992 30.902 23.116 1.00 17.98 167 GLU B N 1
ATOM 4627 C CA . GLU B 1 172 ? -31.843 29.457 22.981 1.00 19.90 167 GLU B CA 1
ATOM 4628 C C . GLU B 1 172 ? -30.379 29.100 22.863 1.00 16.91 167 GLU B C 1
ATOM 4629 O O . GLU B 1 172 ? -29.925 28.150 23.500 1.00 16.20 167 GLU B O 1
ATOM 4635 N N . LYS B 1 173 ? -29.637 29.892 22.080 1.00 16.03 168 LYS B N 1
ATOM 4636 C CA . LYS B 1 173 ? -28.222 29.607 21.860 1.00 17.77 168 LYS B CA 1
ATOM 4637 C C . LYS B 1 173 ? -27.373 29.896 23.089 1.00 17.33 168 LYS B C 1
ATOM 4638 O O . LYS B 1 173 ? -26.457 29.126 23.399 1.00 16.98 168 LYS B O 1
ATOM 4644 N N . GLN B 1 174 ? -27.739 30.918 23.859 1.00 17.02 169 GLN B N 1
ATOM 4645 C CA . GLN B 1 174 ? -26.996 31.214 25.087 1.00 16.26 169 GLN B CA 1
ATOM 4646 C C . GLN B 1 174 ? -27.111 30.041 26.036 1.00 16.77 169 GLN B C 1
ATOM 4647 O O . GLN B 1 174 ? -26.121 29.584 26.590 1.00 16.74 169 GLN B O 1
ATOM 4653 N N . VAL B 1 175 ? -28.320 29.490 26.128 1.00 15.79 170 VAL B N 1
ATOM 4654 C CA . VAL B 1 175 ? -28.540 28.310 26.942 1.00 16.85 170 VAL B CA 1
ATOM 4655 C C . VAL B 1 175 ? -27.775 27.081 26.443 1.00 15.74 170 VAL B C 1
ATOM 4656 O O . VAL B 1 175 ? -27.178 26.362 27.248 1.00 18.27 170 VAL B O 1
ATOM 4660 N N . GLN B 1 176 ? -27.781 26.840 25.132 1.00 16.49 171 GLN B N 1
ATOM 4661 C CA . GLN B 1 176 ? -26.963 25.768 24.570 1.00 17.24 171 GLN B CA 1
ATOM 4662 C C . GLN B 1 176 ? -25.500 25.931 24.969 1.00 17.59 171 GLN B C 1
ATOM 4663 O O . GLN B 1 176 ? -24.845 24.964 25.368 1.00 17.25 171 GLN B O 1
ATOM 4669 N N . LEU B 1 177 ? -25.005 27.159 24.952 1.00 16.25 172 LEU B N 1
ATOM 4670 C CA . LEU B 1 177 ? -23.578 27.347 25.252 1.00 16.48 172 LEU B CA 1
ATOM 4671 C C . LEU B 1 177 ? -23.252 27.375 26.745 1.00 18.40 172 LEU B C 1
ATOM 4672 O O . LEU B 1 177 ? -22.140 27.011 27.150 1.00 17.25 172 LEU B O 1
ATOM 4677 N N . ILE B 1 178 ? -24.237 27.714 27.571 1.00 16.36 173 ILE B N 1
ATOM 4678 C CA . ILE B 1 178 ? -24.128 27.473 29.003 1.00 18.93 173 ILE B CA 1
ATOM 4679 C C . ILE B 1 178 ? -24.014 25.985 29.355 1.00 18.52 173 ILE B C 1
ATOM 4680 O O . ILE B 1 178 ? -23.128 25.587 30.120 1.00 18.98 173 ILE B O 1
ATOM 4685 N N . GLN B 1 179 ? -24.730 25.158 28.597 1.00 20.20 174 GLN B N 1
ATOM 4686 C CA . GLN B 1 179 ? -24.581 23.706 28.700 1.00 22.19 174 GLN B CA 1
ATOM 4687 C C . GLN B 1 179 ? -23.232 23.238 28.179 1.00 21.15 174 GLN B C 1
ATOM 4688 O O . GLN B 1 179 ? -22.583 22.410 28.820 1.00 21.40 174 GLN B O 1
ATOM 4694 N N . ASP B 1 180 ? -22.855 23.709 26.989 1.00 19.38 175 ASP B N 1
ATOM 4695 C CA . ASP B 1 180 ? -21.731 23.122 26.252 1.00 19.12 175 ASP B CA 1
ATOM 4696 C C . ASP B 1 180 ? -20.385 23.611 26.804 1.00 18.33 175 ASP B C 1
ATOM 4697 O O . ASP B 1 180 ? -19.420 22.842 26.862 1.00 19.44 175 ASP B O 1
ATOM 4702 N N . PHE B 1 181 ? -20.307 24.896 27.157 1.00 17.18 176 PHE B N 1
ATOM 4703 C CA . PHE B 1 181 ? -19.018 25.502 27.547 1.00 16.22 176 PHE B CA 1
ATOM 4704 C C . PHE B 1 181 ? -18.849 25.465 29.070 1.00 17.01 176 PHE B C 1
ATOM 4705 O O . PHE B 1 181 ? -17.748 25.649 29.588 1.00 17.38 176 PHE B O 1
ATOM 4713 N N . ARG B 1 182 ? -19.952 25.252 29.781 1.00 15.70 177 ARG B N 1
ATOM 4714 C CA . ARG B 1 182 ? -19.962 25.216 31.239 1.00 15.86 177 ARG B CA 1
ATOM 4715 C C . ARG B 1 182 ? -19.261 26.434 31.867 1.00 14.08 177 ARG B C 1
ATOM 4716 O O . ARG B 1 182 ? -18.282 26.296 32.599 1.00 16.81 177 ARG B O 1
ATOM 4724 N N . PRO B 1 183 ? -19.765 27.644 31.575 1.00 14.77 178 PRO B N 1
ATOM 4725 C CA . PRO B 1 183 ? -19.209 28.805 32.271 1.00 12.87 178 PRO B CA 1
ATOM 4726 C C . PRO B 1 183 ? -19.443 28.796 33.781 1.00 15.01 178 PRO B C 1
ATOM 4727 O O . PRO B 1 183 ? -20.427 28.219 34.266 1.00 14.57 178 PRO B O 1
ATOM 4731 N N . ASP B 1 184 ? -18.622 29.556 34.492 1.00 13.54 179 ASP B N 1
ATOM 4732 C CA . ASP B 1 184 ? -18.690 29.668 35.947 1.00 14.71 179 ASP B CA 1
ATOM 4733 C C . ASP B 1 184 ? -19.408 30.938 36.394 1.00 14.90 179 ASP B C 1
ATOM 4734 O O . ASP B 1 184 ? -19.948 31.003 37.513 1.00 14.99 179 ASP B O 1
ATOM 4739 N N . ILE B 1 185 ? -19.273 31.991 35.587 1.00 14.12 180 ILE B N 1
ATOM 4740 C CA . ILE B 1 185 ? -19.784 33.316 35.928 1.00 13.97 180 ILE B CA 1
ATOM 4741 C C . ILE B 1 185 ? -20.541 33.842 34.726 1.00 14.15 180 ILE B C 1
ATOM 4742 O O . ILE B 1 185 ? -20.141 33.621 33.580 1.00 14.25 180 ILE B O 1
ATOM 4747 N N . ILE B 1 186 ? -21.710 34.425 34.962 1.00 12.98 181 ILE B N 1
ATOM 4748 C CA . ILE B 1 186 ? -22.407 35.084 33.882 1.00 11.21 181 ILE B CA 1
ATOM 4749 C C . ILE B 1 186 ? -22.607 36.541 34.198 1.00 12.56 181 ILE B C 1
ATOM 4750 O O . ILE B 1 186 ? -22.784 36.911 35.353 1.00 11.94 181 ILE B O 1
ATOM 4763 N N . VAL B 1 188 ? -24.682 39.822 33.145 1.00 14.42 183 VAL B N 1
ATOM 4764 C CA . VAL B 1 188 ? -25.962 39.951 32.433 1.00 14.20 183 VAL B CA 1
ATOM 4765 C C . VAL B 1 188 ? -26.909 40.835 33.252 1.00 10.68 183 VAL B C 1
ATOM 4766 O O . VAL B 1 188 ? -26.679 41.044 34.428 1.00 13.05 183 VAL B O 1
ATOM 4770 N N . THR B 1 189 ? -27.911 41.452 32.618 1.00 13.74 184 THR B N 1
ATOM 4771 C CA . THR B 1 189 ? -28.918 42.179 33.376 1.00 12.81 184 THR B CA 1
ATOM 4772 C C . THR B 1 189 ? -29.816 41.197 34.123 1.00 12.65 184 THR B C 1
ATOM 4773 O O . THR B 1 189 ? -29.998 40.064 33.679 1.00 12.44 184 THR B O 1
ATOM 4777 N N . PRO B 1 190 ? -30.256 41.591 35.317 1.00 13.91 185 PRO B N 1
ATOM 4778 C CA . PRO B 1 190 ? -31.136 40.685 36.053 1.00 15.71 185 PRO B CA 1
ATOM 4779 C C . PRO B 1 190 ? -32.390 40.347 35.234 1.00 16.39 185 PRO B C 1
ATOM 4780 O O . PRO B 1 190 ? -32.882 39.219 35.317 1.00 15.85 185 PRO B O 1
ATOM 4784 N N . SER B 1 191 ? -32.925 41.297 34.466 1.00 15.55 186 SER B N 1
ATOM 4785 C CA . SER B 1 191 ? -34.149 40.980 33.739 1.00 14.83 186 SER B CA 1
ATOM 4786 C C . SER B 1 191 ? -33.924 39.983 32.601 1.00 15.32 186 SER B C 1
ATOM 4787 O O . SER B 1 191 ? -34.768 39.118 32.357 1.00 16.13 186 SER B O 1
ATOM 4790 N N . TYR B 1 192 ? -32.761 40.038 31.972 1.00 14.31 187 TYR B N 1
ATOM 4791 C CA . TYR B 1 192 ? -32.445 39.064 30.928 1.00 14.59 187 TYR B CA 1
ATOM 4792 C C . TYR B 1 192 ? -32.052 37.707 31.527 1.00 14.59 187 TYR B C 1
ATOM 4793 O O . TYR B 1 192 ? -32.370 36.670 30.950 1.00 14.61 187 TYR B O 1
ATOM 4810 N N . LEU B 1 194 ? -33.613 36.355 33.876 1.00 15.36 189 LEU B N 1
ATOM 4811 C CA . LEU B 1 194 ? -34.891 35.664 34.087 1.00 16.84 189 LEU B CA 1
ATOM 4812 C C . LEU B 1 194 ? -35.289 34.883 32.839 1.00 15.36 189 LEU B C 1
ATOM 4813 O O . LEU B 1 194 ? -35.840 33.784 32.947 1.00 17.77 189 LEU B O 1
ATOM 4818 N N . SER B 1 195 ? -35.102 35.497 31.672 1.00 14.36 190 SER B N 1
ATOM 4819 C CA . SER B 1 195 ? -35.369 34.847 30.387 1.00 16.43 190 SER B CA 1
ATOM 4820 C C . SER B 1 195 ? -34.477 33.641 30.159 1.00 18.25 190 SER B C 1
ATOM 4821 O O . SER B 1 195 ? -34.905 32.624 29.619 1.00 17.95 190 SER B O 1
ATOM 4824 N N . ILE B 1 196 ? -33.191 33.809 30.424 1.00 16.30 191 ILE B N 1
ATOM 4825 C CA . ILE B 1 196 ? -32.280 32.682 30.341 1.00 16.79 191 ILE B CA 1
ATOM 4826 C C . ILE B 1 196 ? -32.722 31.513 31.237 1.00 17.42 191 ILE B C 1
ATOM 4827 O O . ILE B 1 196 ? -32.758 30.369 30.791 1.00 19.30 191 ILE B O 1
ATOM 4832 N N . ALA B 1 197 ? -33.092 31.806 32.479 1.00 14.53 192 ALA B N 1
ATOM 4833 C CA . ALA B 1 197 ? -33.566 30.786 33.412 1.00 16.36 192 ALA B CA 1
ATOM 4834 C C . ALA B 1 197 ? -34.821 30.091 32.874 1.00 18.94 192 ALA B C 1
ATOM 4835 O O . ALA B 1 197 ? -34.936 28.861 32.950 1.00 22.07 192 ALA B O 1
ATOM 4837 N N . ASP B 1 198 ? -35.707 30.855 32.238 1.00 19.98 193 ASP B N 1
ATOM 4838 C CA . ASP B 1 198 ? -36.944 30.274 31.710 1.00 18.21 193 ASP B CA 1
ATOM 4839 C C . ASP B 1 198 ? -36.613 29.275 30.611 1.00 20.91 193 ASP B C 1
ATOM 4840 O O . ASP B 1 198 ? -37.308 28.277 30.438 1.00 21.69 193 ASP B O 1
ATOM 4845 N N . GLU B 1 199 ? -35.609 29.617 29.809 1.00 18.72 194 GLU B N 1
ATOM 4846 C CA . GLU B 1 199 ? -35.257 28.832 28.633 1.00 20.43 194 GLU B CA 1
ATOM 4847 C C . GLU B 1 199 ? -34.527 27.555 29.046 1.00 23.61 194 GLU B C 1
ATOM 4848 O O . GLU B 1 199 ? -34.668 26.517 28.387 1.00 23.89 194 GLU B O 1
ATOM 4854 N N . ILE B 1 200 ? -33.727 27.641 30.108 1.00 22.40 195 ILE B N 1
ATOM 4855 C CA . ILE B 1 200 ? -33.139 26.450 30.718 1.00 22.92 195 ILE B CA 1
ATOM 4856 C C . ILE B 1 200 ? -34.248 25.483 31.134 1.00 25.33 195 ILE B C 1
ATOM 4857 O O . ILE B 1 200 ? -34.200 24.298 30.800 1.00 27.12 195 ILE B O 1
ATOM 4862 N N . GLU B 1 201 ? -35.295 26.010 31.758 1.00 26.45 196 GLU B N 1
ATOM 4863 C CA . GLU B 1 201 ? -36.358 25.151 32.281 1.00 28.85 196 GLU B CA 1
ATOM 4864 C C . GLU B 1 201 ? -37.206 24.617 31.140 1.00 31.18 196 GLU B C 1
ATOM 4865 O O . GLU B 1 201 ? -37.675 23.481 31.189 1.00 33.75 196 GLU B O 1
ATOM 4871 N N . ARG B 1 202 ? -37.291 25.390 30.063 1.00 30.28 197 ARG B N 1
ATOM 4872 C CA . ARG B 1 202 ? -38.059 24.997 28.887 1.00 33.44 197 ARG B CA 1
ATOM 4873 C C . ARG B 1 202 ? -37.381 23.869 28.104 1.00 34.54 197 ARG B C 1
ATOM 4874 O O . ARG B 1 202 ? -38.058 22.993 27.570 1.00 37.50 197 ARG B O 1
ATOM 4882 N N . GLN B 1 203 ? -36.055 23.923 27.999 1.00 36.23 198 GLN B N 1
ATOM 4883 C CA . GLN B 1 203 ? -35.272 22.840 27.396 1.00 36.84 198 GLN B CA 1
ATOM 4884 C C . GLN B 1 203 ? -35.188 21.613 28.312 1.00 39.11 198 GLN B C 1
ATOM 4885 O O . GLN B 1 203 ? -34.381 20.710 28.075 1.00 41.70 198 GLN B O 1
ATOM 4891 N N . GLY B 1 204 ? -35.954 21.627 29.402 1.00 40.51 199 GLY B N 1
ATOM 4892 C CA . GLY B 1 204 ? -36.088 20.463 30.280 1.00 40.05 199 GLY B CA 1
ATOM 4893 C C . GLY B 1 204 ? -34.998 20.285 31.329 1.00 42.00 199 GLY B C 1
ATOM 4894 O O . GLY B 1 204 ? -34.927 19.242 31.992 1.00 43.29 199 GLY B O 1
ATOM 4895 N N . LEU B 1 205 ? -34.173 21.312 31.520 1.00 39.09 200 LEU B N 1
ATOM 4896 C CA . LEU B 1 205 ? -33.047 21.230 32.448 1.00 35.93 200 LEU B CA 1
ATOM 4897 C C . LEU B 1 205 ? -33.383 21.840 33.807 1.00 34.36 200 LEU B C 1
ATOM 4898 O O . LEU B 1 205 ? -34.295 22.665 33.920 1.00 31.52 200 LEU B O 1
ATOM 4903 N N . ASP B 1 206 ? -32.729 21.329 34.846 1.00 31.34 201 ASP B N 1
ATOM 4904 C CA . ASP B 1 206 ? -32.778 21.920 36.181 1.00 31.27 201 ASP B CA 1
ATOM 4905 C C . ASP B 1 206 ? -31.735 23.031 36.296 1.00 30.15 201 ASP B C 1
ATOM 4906 O O . ASP B 1 206 ? -30.532 22.756 36.344 1.00 28.77 201 ASP B O 1
ATOM 4911 N N . PRO B 1 207 ? -32.200 24.288 36.384 1.00 29.47 202 PRO B N 1
ATOM 4912 C CA . PRO B 1 207 ? -31.302 25.445 36.346 1.00 28.71 202 PRO B CA 1
ATOM 4913 C C . PRO B 1 207 ? -30.343 25.508 37.530 1.00 28.31 202 PRO B C 1
ATOM 4914 O O . PRO B 1 207 ? -29.196 25.926 37.371 1.00 26.87 202 PRO B O 1
ATOM 4918 N N . VAL B 1 208 ? -30.752 24.961 38.671 1.00 24.89 203 VAL B N 1
ATOM 4919 C CA . VAL B 1 208 ? -29.862 24.830 39.822 1.00 24.63 203 VAL B CA 1
ATOM 4920 C C . VAL B 1 208 ? -28.603 24.038 39.483 1.00 22.93 203 VAL B C 1
ATOM 4921 O O . VAL B 1 208 ? -27.506 24.336 39.974 1.00 25.32 203 VAL B O 1
ATOM 4925 N N . GLN B 1 209 ? -28.749 23.070 38.585 1.00 22.02 204 GLN B N 1
ATOM 4926 C CA . GLN B 1 209 ? -27.638 22.204 38.214 1.00 26.18 204 GLN B CA 1
ATOM 4927 C C . GLN B 1 209 ? -26.770 22.772 37.082 1.00 24.98 204 GLN B C 1
ATOM 4928 O O . GLN B 1 209 ? -25.790 22.136 36.673 1.00 23.97 204 GLN B O 1
ATOM 4934 N N . SER B 1 210 ? -27.086 23.982 36.616 1.00 22.15 205 SER B N 1
ATOM 4935 C CA . SER B 1 210 ? -26.156 24.700 35.724 1.00 21.62 205 SER B CA 1
ATOM 4936 C C . SER B 1 210 ? -24.731 24.814 36.281 1.00 20.12 205 SER B C 1
ATOM 4937 O O . SER B 1 210 ? -24.520 24.817 37.504 1.00 21.37 205 SER B O 1
ATOM 4940 N N . SER B 1 211 ? -23.750 24.898 35.384 1.00 19.04 206 SER B N 1
ATOM 4941 C CA . SER B 1 211 ? -22.365 25.084 35.808 1.00 17.22 206 SER B CA 1
ATOM 4942 C C . SER B 1 211 ? -22.166 26.403 36.563 1.00 16.05 206 SER B C 1
ATOM 4943 O O . SER B 1 211 ? -21.173 26.577 37.269 1.00 17.81 206 SER B O 1
ATOM 4946 N N . LEU B 1 212 ? -22.959 27.403 36.202 1.00 15.33 207 LEU B N 1
ATOM 4947 C CA . LEU B 1 212 ? -22.843 28.717 36.812 1.00 15.62 207 LEU B CA 1
ATOM 4948 C C . LEU B 1 212 ? -22.835 28.686 38.340 1.00 16.14 207 LEU B C 1
ATOM 4949 O O . LEU B 1 212 ? -23.631 27.973 38.983 1.00 16.06 207 LEU B O 1
ATOM 4954 N N . ARG B 1 213 ? -21.918 29.474 38.902 1.00 16.53 208 ARG B N 1
ATOM 4955 C CA . ARG B 1 213 ? -21.732 29.618 40.329 1.00 16.93 208 ARG B CA 1
ATOM 4956 C C . ARG B 1 213 ? -22.058 31.072 40.751 1.00 14.09 208 ARG B C 1
ATOM 4957 O O . ARG B 1 213 ? -22.338 31.341 41.919 1.00 14.77 208 ARG B O 1
ATOM 4965 N N . ILE B 1 214 ? -21.851 32.021 39.831 1.00 14.33 209 ILE B N 1
ATOM 4966 C CA . ILE B 1 214 ? -21.879 33.452 40.152 1.00 12.92 209 ILE B CA 1
ATOM 4967 C C . ILE B 1 214 ? -22.589 34.170 39.0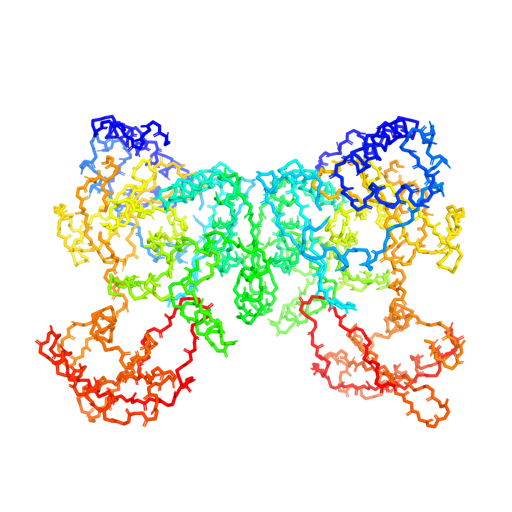17 1.00 11.63 209 ILE B C 1
ATOM 4968 O O . ILE B 1 214 ? -22.325 33.891 37.838 1.00 13.43 209 ILE B O 1
ATOM 4973 N N . GLY B 1 215 ? -23.549 35.021 39.375 1.00 12.71 210 GLY B N 1
ATOM 4974 C CA . GLY B 1 215 ? -24.094 35.991 38.452 1.00 11.62 210 GLY B CA 1
ATOM 4975 C C . GLY B 1 215 ? -23.736 37.387 38.880 1.00 12.13 210 GLY B C 1
ATOM 4976 O O . GLY B 1 215 ? -23.808 37.721 40.063 1.00 12.31 210 GLY B O 1
ATOM 4977 N N . ILE B 1 216 ? -23.237 38.181 37.936 1.00 10.58 211 ILE B N 1
ATOM 4978 C CA . ILE B 1 216 ? -22.925 39.572 38.225 1.00 12.47 211 ILE B CA 1
ATOM 4979 C C . ILE B 1 216 ? -23.890 40.417 37.415 1.00 12.30 211 ILE B C 1
ATOM 4980 O O . ILE B 1 216 ? -23.827 40.424 36.192 1.00 13.47 211 ILE B O 1
ATOM 4985 N N . PHE B 1 217 ? -24.855 41.021 38.098 1.00 12.39 212 PHE B N 1
ATOM 4986 C CA . PHE B 1 217 ? -26.035 41.598 37.428 1.00 13.39 212 PHE B CA 1
ATOM 4987 C C . PHE B 1 217 ? -26.026 43.101 37.644 1.00 11.53 212 PHE B C 1
ATOM 4988 O O . PHE B 1 217 ? -25.946 43.570 38.792 1.00 12.66 212 PHE B O 1
ATOM 4996 N N . GLY B 1 218 ? -26.177 43.854 36.560 1.00 11.15 213 GLY B N 1
ATOM 4997 C CA . GLY B 1 218 ? -26.309 45.291 36.671 1.00 12.37 213 GLY B CA 1
ATOM 4998 C C . GLY B 1 218 ? -27.168 45.917 35.597 1.00 14.06 213 GLY B C 1
ATOM 4999 O O . GLY B 1 218 ? -27.947 45.221 34.923 1.00 14.01 213 GLY B O 1
ATOM 5000 N N . ALA B 1 219 ? -26.867 47.188 35.325 1.00 13.18 214 ALA B N 1
ATOM 5001 C CA . ALA B 1 219 ? -27.455 47.990 34.252 1.00 12.24 214 ALA B CA 1
ATOM 5002 C C . ALA B 1 219 ? -28.893 48.420 34.525 1.00 11.86 214 ALA B C 1
ATOM 5003 O O . ALA B 1 219 ? -29.442 49.246 33.791 1.00 13.62 214 ALA B O 1
ATOM 5005 N N . GLU B 1 220 ? -29.448 47.957 35.640 1.00 14.51 215 GLU B N 1
ATOM 5006 C CA . GLU B 1 220 ? -30.834 48.294 35.995 1.00 15.72 215 GLU B CA 1
ATOM 5007 C C . GLU B 1 220 ? -31.148 47.869 37.435 1.00 15.63 215 GLU B C 1
ATOM 5008 O O . GLU B 1 220 ? -30.481 46.990 37.989 1.00 13.02 215 GLU B O 1
ATOM 5014 N N . PRO B 1 221 ? -32.216 48.427 38.026 1.00 16.40 216 PRO B N 1
ATOM 5015 C CA . PRO B 1 221 ? -32.452 48.125 39.438 1.00 15.10 216 PRO B CA 1
ATOM 5016 C C . PRO B 1 221 ? -33.007 46.711 39.623 1.00 14.82 216 PRO B C 1
ATOM 5017 O O . PRO B 1 221 ? -33.609 46.140 38.689 1.00 15.45 216 PRO B O 1
ATOM 5021 N N . TRP B 1 222 ? -32.658 46.108 40.753 1.00 14.51 217 TRP B N 1
ATOM 5022 C CA . TRP B 1 222 ? -33.185 44.798 41.124 1.00 14.70 217 TRP B CA 1
ATOM 5023 C C . TRP B 1 222 ? -33.069 44.649 42.635 1.00 16.05 217 TRP B C 1
ATOM 5024 O O . TRP B 1 222 ? -32.071 45.082 43.237 1.00 18.50 217 TRP B O 1
ATOM 5035 N N . THR B 1 223 ? -34.136 44.164 43.268 1.00 15.36 218 THR B N 1
ATOM 5036 C CA . THR B 1 223 ? -34.212 44.177 44.726 1.00 16.34 218 THR B CA 1
ATOM 5037 C C . THR B 1 223 ? -33.411 43.037 45.338 1.00 14.97 218 THR B C 1
ATOM 5038 O O . THR B 1 223 ? -32.995 42.104 44.649 1.00 14.23 218 THR B O 1
ATOM 5042 N N . ASN B 1 224 ? -33.198 43.131 46.636 1.00 15.65 219 ASN B N 1
ATOM 5043 C CA . ASN B 1 224 ? -32.697 41.991 47.404 1.00 17.20 219 ASN B CA 1
ATOM 5044 C C . ASN B 1 224 ? -33.610 40.786 47.285 1.00 16.23 219 ASN B C 1
ATOM 5045 O O . ASN B 1 224 ? -33.148 39.657 47.248 1.00 18.12 219 ASN B O 1
ATOM 5050 N N . ASP B 1 225 ? -34.916 41.014 47.210 1.00 17.69 220 ASP B N 1
ATOM 5051 C CA . ASP B 1 225 ? -35.823 39.892 47.051 1.00 17.37 220 ASP B CA 1
ATOM 5052 C C . ASP B 1 225 ? -35.660 39.204 45.698 1.00 16.54 220 ASP B C 1
ATOM 5053 O O . ASP B 1 225 ? -35.749 37.972 45.605 1.00 18.26 220 ASP B O 1
ATOM 5066 N N . ARG B 1 227 ? -32.796 39.208 44.102 1.00 15.75 222 ARG B N 1
ATOM 5067 C CA . ARG B 1 227 ? -31.550 38.493 44.293 1.00 14.89 222 ARG B CA 1
ATOM 5068 C C . ARG B 1 227 ? -31.772 37.089 44.859 1.00 17.23 222 ARG B C 1
ATOM 5069 O O . ARG B 1 227 ? -31.251 36.095 44.334 1.00 18.01 222 ARG B O 1
ATOM 5077 N N . VAL B 1 228 ? -32.507 37.012 45.954 1.00 18.35 223 VAL B N 1
ATOM 5078 C CA . VAL B 1 228 ? -32.750 35.724 46.619 1.00 20.46 223 VAL B CA 1
ATOM 5079 C C . VAL B 1 228 ? -33.536 34.778 45.692 1.00 18.58 223 VAL B C 1
ATOM 5080 O O . VAL B 1 228 ? -33.179 33.611 45.528 1.00 19.49 223 VAL B O 1
ATOM 5084 N N . ALA B 1 229 ? -34.496 35.326 44.957 1.00 18.28 224 ALA B N 1
ATOM 5085 C CA . ALA B 1 229 ? -35.228 34.545 43.970 1.00 19.48 224 ALA B CA 1
ATOM 5086 C C . ALA B 1 229 ? -34.314 33.930 42.899 1.00 22.09 224 ALA B C 1
ATOM 5087 O O . ALA B 1 229 ? -34.356 32.719 42.675 1.00 21.78 224 ALA B O 1
ATOM 5089 N N . ILE B 1 230 ? -33.414 34.734 42.324 1.00 17.86 225 ILE B N 1
ATOM 5090 C CA . ILE B 1 230 ? -32.559 34.246 41.254 1.00 18.17 225 ILE B CA 1
ATOM 5091 C C . ILE B 1 230 ? -31.553 33.259 41.818 1.00 15.74 225 ILE B C 1
ATOM 5092 O O . ILE B 1 230 ? -31.237 32.239 41.193 1.00 16.88 225 ILE B O 1
ATOM 5097 N N . GLU B 1 231 ? -31.061 33.555 43.014 1.00 15.91 226 GLU B N 1
ATOM 5098 C CA . GLU B 1 231 ? -30.078 32.684 43.657 1.00 17.01 226 GLU B CA 1
ATOM 5099 C C . GLU B 1 231 ? -30.613 31.277 43.891 1.00 20.12 226 GLU B C 1
ATOM 5100 O O . GLU B 1 231 ? -29.941 30.286 43.593 1.00 20.66 226 GLU B O 1
ATOM 5106 N N . GLN B 1 232 ? -31.874 31.207 44.294 1.00 19.55 227 GLN B N 1
ATOM 5107 C CA . GLN B 1 232 ? -32.510 29.931 44.609 1.00 24.27 227 GLN B CA 1
ATOM 5108 C C . GLN B 1 232 ? -32.766 29.179 43.311 1.00 23.33 227 GLN B C 1
ATOM 5109 O O . GLN B 1 232 ? -32.471 27.988 43.192 1.00 25.82 227 GLN B O 1
ATOM 5115 N N . ARG B 1 233 ? -33.237 29.911 42.313 1.00 21.80 228 ARG B N 1
ATOM 5116 C CA . ARG B 1 233 ? -33.571 29.338 41.016 1.00 23.01 228 ARG B CA 1
ATOM 5117 C C . ARG B 1 233 ? -32.364 28.769 40.273 1.00 24.40 228 ARG B C 1
ATOM 5118 O O . ARG B 1 233 ? -32.461 27.702 39.655 1.00 24.35 228 ARG B O 1
ATOM 5134 N N . GLY B 1 235 ? -29.158 28.462 41.554 1.00 19.02 230 GLY B N 1
ATOM 5135 C CA . GLY B 1 235 ? -28.114 27.876 42.395 1.00 18.82 230 GLY B CA 1
ATOM 5136 C C . GLY B 1 235 ? -26.802 28.637 42.258 1.00 20.23 230 GLY B C 1
ATOM 5137 O O . GLY B 1 235 ? -25.740 28.045 41.981 1.00 18.92 230 GLY B O 1
ATOM 5138 N N . ILE B 1 236 ? -26.884 29.961 42.379 1.00 18.45 231 ILE B N 1
ATOM 5139 C CA . ILE B 1 236 ? -25.690 30.820 42.284 1.00 16.29 231 ILE B CA 1
ATOM 5140 C C . ILE B 1 236 ? -25.607 31.770 43.475 1.00 17.46 231 ILE B C 1
ATOM 5141 O O . ILE B 1 236 ? -26.605 31.981 44.171 1.00 18.11 231 ILE B O 1
ATOM 5146 N N . ASP B 1 237 ? -24.468 32.454 43.606 1.00 15.89 232 ASP B N 1
ATOM 5147 C CA . ASP B 1 237 ? -24.409 33.751 44.282 1.00 15.11 232 ASP B CA 1
ATOM 5148 C C . ASP B 1 237 ? -24.587 34.861 43.252 1.00 15.27 232 ASP B C 1
ATOM 5149 O O . ASP B 1 237 ? -24.049 34.771 42.154 1.00 15.98 232 ASP B O 1
ATOM 5154 N N . ALA B 1 238 ? -25.423 35.841 43.581 1.00 14.39 233 ALA B N 1
ATOM 5155 C CA . ALA B 1 238 ? -25.716 36.937 42.676 1.00 13.85 233 ALA B CA 1
ATOM 5156 C C . ALA B 1 238 ? -25.308 38.231 43.359 1.00 14.20 233 ALA B C 1
ATOM 5157 O O . ALA B 1 238 ? -25.563 38.414 44.549 1.00 13.97 233 ALA B O 1
ATOM 5159 N N . VAL B 1 239 ? -24.534 39.055 42.651 1.00 14.56 234 VAL B N 1
ATOM 5160 C CA . VAL B 1 239 ? -24.065 40.327 43.188 1.00 12.57 234 VAL B CA 1
ATOM 5161 C C . VAL B 1 239 ? -24.329 41.437 42.168 1.00 10.47 234 VAL B C 1
ATOM 5162 O O . VAL B 1 239 ? -24.448 41.189 40.968 1.00 12.57 234 VAL B O 1
ATOM 5166 N N . ASP B 1 240 ? -24.414 42.647 42.693 1.00 12.07 235 ASP B N 1
ATOM 5167 C CA . ASP B 1 240 ? -24.836 43.827 41.949 1.00 11.26 235 ASP B CA 1
ATOM 5168 C C . ASP B 1 240 ? -23.567 44.590 41.488 1.00 12.03 235 ASP B C 1
ATOM 5169 O O . ASP B 1 240 ? -22.776 45.047 42.332 1.00 15.73 235 ASP B O 1
ATOM 5174 N N . ILE B 1 241 ? -23.497 44.908 40.192 1.00 13.12 236 ILE B N 1
ATOM 5175 C CA . ILE B 1 241 ? -22.437 45.802 39.648 1.00 11.24 236 ILE B CA 1
ATOM 5176 C C . ILE B 1 241 ? -23.085 47.055 39.082 1.00 11.26 236 ILE B C 1
ATOM 5177 O O . ILE B 1 241 ? -24.151 46.972 38.478 1.00 12.37 236 ILE B O 1
ATOM 5182 N N . TYR B 1 242 ? -22.541 48.220 39.415 1.00 10.95 237 TYR B N 1
ATOM 5183 C CA . TYR B 1 242 ? -23.152 49.494 39.018 1.00 10.16 237 TYR B CA 1
ATOM 5184 C C . TYR B 1 242 ? -22.230 50.239 38.087 1.00 14.96 237 TYR B C 1
ATOM 5185 O O . TYR B 1 242 ? -21.009 50.203 38.267 1.00 12.11 237 TYR B O 1
ATOM 5194 N N . GLY B 1 243 ? -22.804 50.998 37.168 1.00 11.34 238 GLY B N 1
ATOM 5195 C CA . GLY B 1 243 ? -22.027 51.960 36.418 1.00 16.12 238 GLY B CA 1
ATOM 5196 C C . GLY B 1 243 ? -22.918 52.895 35.644 1.00 12.40 238 GLY B C 1
ATOM 5197 O O . GLY B 1 243 ? -24.135 52.716 35.584 1.00 12.85 238 GLY B O 1
ATOM 5198 N N . LEU B 1 244 ? -22.303 53.927 35.090 1.00 11.47 239 LEU B N 1
ATOM 5199 C CA . LEU B 1 244 ? -22.938 54.747 34.072 1.00 12.21 239 LEU B CA 1
ATOM 5200 C C . 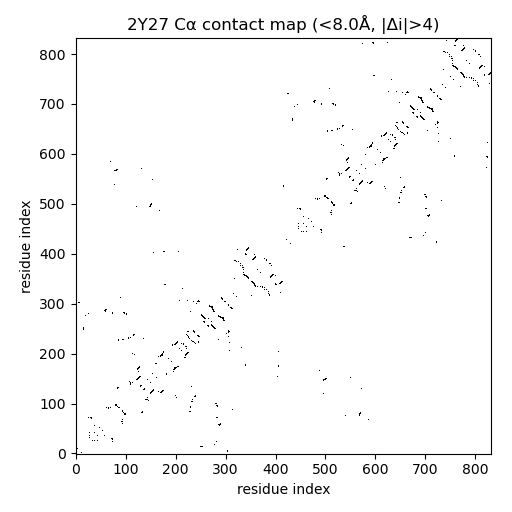LEU B 1 244 ? -21.915 55.349 33.169 1.00 13.19 239 LEU B C 1
ATOM 5201 O O . LEU B 1 244 ? -20.761 55.562 33.572 1.00 11.89 239 LEU B O 1
ATOM 5206 N N . SER B 1 245 ? -22.274 55.390 31.895 1.00 12.16 240 SER B N 1
ATOM 5207 C CA . SER B 1 245 ? -21.363 55.781 30.815 1.00 11.49 240 SER B CA 1
ATOM 5208 C C . SER B 1 245 ? -20.653 57.129 31.010 1.00 13.09 240 SER B C 1
ATOM 5209 O O . SER B 1 245 ? -19.461 57.268 30.656 1.00 13.28 240 SER B O 1
ATOM 5212 N N . GLU B 1 246 ? -21.336 58.105 31.619 1.00 11.31 241 GLU B N 1
ATOM 5213 C CA . GLU B 1 246 ? -20.756 59.430 31.810 1.00 13.22 241 GLU B CA 1
ATOM 5214 C C . GLU B 1 246 ? -19.527 59.318 32.688 1.00 15.99 241 GLU B C 1
ATOM 5215 O O . GLU B 1 246 ? -18.555 60.059 32.504 1.00 19.50 241 GLU B O 1
ATOM 5221 N N . VAL B 1 247 ? -19.612 58.452 33.694 1.00 16.18 242 VAL B N 1
ATOM 5222 C CA . VAL B 1 247 ? -18.557 58.331 34.710 1.00 19.27 242 VAL B CA 1
ATOM 5223 C C . VAL B 1 247 ? -17.487 57.353 34.236 1.00 19.82 242 VAL B C 1
ATOM 5224 O O . VAL B 1 247 ? -16.298 57.707 34.179 1.00 19.38 242 VAL B O 1
ATOM 5241 N N . GLY B 1 249 ? -18.614 53.507 33.017 1.00 12.69 244 GLY B N 1
ATOM 5242 C CA . GLY B 1 249 ? -19.293 52.318 32.496 1.00 10.68 244 GLY B CA 1
ATOM 5243 C C . GLY B 1 249 ? -19.520 51.403 33.682 1.00 10.15 244 GLY B C 1
ATOM 5244 O O . GLY B 1 249 ? -19.440 51.865 34.824 1.00 11.48 244 GLY B O 1
ATOM 5245 N N . PRO B 1 250 ? -19.804 50.115 33.439 1.00 11.80 245 PRO B N 1
ATOM 5246 C CA . PRO B 1 250 ? -19.935 49.179 34.578 1.00 11.67 245 PRO B CA 1
ATOM 5247 C C . PRO B 1 250 ? -18.602 49.127 35.316 1.00 12.80 245 PRO B C 1
ATOM 5248 O O . PRO B 1 250 ? -17.570 49.418 34.721 1.00 14.52 245 PRO B O 1
ATOM 5252 N N . GLY B 1 251 ? -18.661 48.992 36.630 1.00 12.21 246 GLY B N 1
ATOM 5253 C CA . GLY B 1 251 ? -17.428 48.910 37.414 1.00 13.37 246 GLY B CA 1
ATOM 5254 C C . GLY B 1 251 ? -17.149 50.161 38.212 1.00 11.53 246 GLY B C 1
ATOM 5255 O O . GLY B 1 251 ? -16.042 50.331 38.718 1.00 13.05 246 GLY B O 1
ATOM 5256 N N . VAL B 1 252 ? -18.055 51.141 38.178 1.00 9.56 247 VAL B N 1
ATOM 5257 C CA . VAL B 1 252 ? -17.980 52.230 39.146 1.00 11.33 247 VAL B CA 1
ATOM 5258 C C . VAL B 1 252 ? -18.075 51.710 40.592 1.00 12.08 247 VAL B C 1
ATOM 5259 O O . VAL B 1 252 ? -17.515 52.295 41.517 1.00 11.83 247 VAL B O 1
ATOM 5263 N N . ALA B 1 253 ? -18.968 50.752 40.815 1.00 11.39 248 ALA B N 1
ATOM 5264 C CA . ALA B 1 253 ? -19.157 50.157 42.134 1.00 13.10 248 ALA B CA 1
ATOM 5265 C C . ALA B 1 253 ? -19.614 48.717 41.934 1.00 12.63 248 ALA B C 1
ATOM 5266 O O . ALA B 1 253 ? -20.231 48.377 40.913 1.00 12.45 248 ALA B O 1
ATOM 5268 N N . SER B 1 254 ? -19.239 47.845 42.858 1.00 13.91 249 SER B N 1
ATOM 5269 C CA . SER B 1 254 ? -19.668 46.455 42.750 1.00 16.25 249 SER B CA 1
ATOM 5270 C C . SER B 1 254 ? -19.739 45.771 44.117 1.00 14.42 249 SER B C 1
ATOM 5271 O O . SER B 1 254 ? -18.992 46.114 45.037 1.00 13.98 249 SER B O 1
ATOM 5274 N N . GLU B 1 255 ? -20.739 44.918 44.287 1.00 12.65 250 GLU B N 1
ATOM 5275 C CA . GLU B 1 255 ? -20.954 44.282 45.574 1.00 14.04 250 GLU B CA 1
ATOM 5276 C C . GLU B 1 255 ? -19.873 43.271 45.891 1.00 13.85 250 GLU B C 1
ATOM 5277 O O . GLU B 1 255 ? -19.572 42.428 45.048 1.00 14.99 250 GLU B O 1
ATOM 5283 N N . CYS B 1 256 ? -19.565 43.160 47.181 1.00 14.44 251 CYS B N 1
ATOM 5284 C CA . CYS B 1 256 ? -18.671 42.094 47.674 1.00 15.15 251 CYS B CA 1
ATOM 5285 C C . CYS B 1 256 ? -19.504 40.885 48.081 1.00 17.30 251 CYS B C 1
ATOM 5286 O O . CYS B 1 256 ? -20.522 41.039 48.745 1.00 15.01 251 CYS B O 1
ATOM 5289 N N . VAL B 1 257 ? -19.185 39.721 47.513 1.00 14.30 252 VAL B N 1
ATOM 5290 C CA . VAL B 1 257 ? -20.057 38.547 47.624 1.00 15.57 252 VAL B CA 1
ATOM 5291 C C . VAL B 1 257 ? -20.115 38.058 49.079 1.00 18.17 252 VAL B C 1
ATOM 5292 O O . VAL B 1 257 ? -21.106 37.469 49.519 1.00 16.19 252 VAL B O 1
ATOM 5296 N N . GLU B 1 258 ? -19.132 38.459 49.873 1.00 16.63 253 GLU B N 1
ATOM 5297 C CA . GLU B 1 258 ? -19.082 38.014 51.265 1.00 19.03 253 GLU B CA 1
ATOM 5298 C C . GLU B 1 258 ? -20.024 38.802 52.188 1.00 17.59 253 GLU B C 1
ATOM 5299 O O . GLU B 1 258 ? -20.345 38.333 53.289 1.00 19.87 253 GLU B O 1
ATOM 5305 N N . THR B 1 259 ? -20.564 39.920 51.687 1.00 16.47 254 THR B N 1
ATOM 5306 C CA . THR B 1 259 ? -21.496 40.748 52.463 1.00 18.14 254 THR B CA 1
ATOM 5307 C C . THR B 1 259 ? -22.813 41.034 51.756 1.00 17.40 254 THR B C 1
ATOM 5308 O O . THR B 1 259 ? -23.855 41.147 52.413 1.00 19.98 254 THR B O 1
ATOM 5312 N N . LYS B 1 260 ? -22.799 41.081 50.423 1.00 15.78 255 LYS B N 1
ATOM 5313 C CA . LYS B 1 260 ? -24.038 41.330 49.664 1.00 17.15 255 LYS B CA 1
ATOM 5314 C C . LYS B 1 260 ? -24.843 42.485 50.260 1.00 17.98 255 LYS B C 1
ATOM 5315 O O . LYS B 1 260 ? -26.077 42.411 50.387 1.00 17.68 255 LYS B O 1
ATOM 5321 N N . ASP B 1 261 ? -24.150 43.583 50.543 1.00 17.96 256 ASP B N 1
ATOM 5322 C CA . ASP B 1 261 ? -24.750 44.688 51.273 1.00 16.77 256 ASP B CA 1
ATOM 5323 C C . ASP B 1 261 ? -24.755 45.978 50.447 1.00 16.04 256 ASP B C 1
ATOM 5324 O O . ASP B 1 261 ? -24.679 47.069 50.990 1.00 16.03 256 ASP B O 1
ATOM 5329 N N . GLY B 1 262 ? -24.922 45.836 49.135 1.00 14.99 257 GLY B N 1
ATOM 5330 C CA . GLY B 1 262 ? -24.904 46.980 48.233 1.00 16.96 257 GLY B CA 1
ATOM 5331 C C . GLY B 1 262 ? -23.535 47.231 47.619 1.00 17.10 257 GLY B C 1
ATOM 5332 O O . GLY B 1 262 ? -22.507 46.888 48.207 1.00 18.14 257 GLY B O 1
ATOM 5333 N N . PRO B 1 263 ? -23.514 47.712 46.369 1.00 15.20 258 PRO B N 1
ATOM 5334 C CA . PRO B 1 263 ? -22.239 47.884 45.672 1.00 15.78 258 PRO B CA 1
ATOM 5335 C C . PRO B 1 263 ? -21.268 48.750 46.495 1.00 15.33 258 PRO B C 1
ATOM 5336 O O . PRO B 1 263 ? -21.648 49.788 47.026 1.00 14.38 258 PRO B O 1
ATOM 5340 N N . THR B 1 264 ? -20.060 48.239 46.718 1.00 14.80 259 THR B N 1
ATOM 5341 C CA . THR B 1 264 ? -18.950 49.062 47.202 1.00 14.39 259 THR B CA 1
ATOM 5342 C C . THR B 1 264 ? -18.422 49.981 46.091 1.00 11.75 259 THR B C 1
ATOM 5343 O O . THR B 1 264 ? -18.148 49.531 44.972 1.00 12.83 259 THR B O 1
ATOM 5347 N N . ILE B 1 265 ? -18.414 51.277 46.372 1.00 12.28 260 ILE B N 1
ATOM 5348 C CA . ILE B 1 265 ? -18.009 52.276 45.398 1.00 11.72 260 ILE B CA 1
ATOM 5349 C C . ILE B 1 265 ? -16.488 52.306 45.327 1.00 13.42 260 ILE B C 1
ATOM 5350 O O . ILE B 1 265 ? -15.821 52.413 46.353 1.00 13.79 260 ILE B O 1
ATOM 5355 N N . TRP B 1 266 ? -15.959 52.295 44.107 1.00 8.13 261 TRP B N 1
ATOM 5356 C CA . TRP B 1 266 ? -14.476 52.369 43.931 1.00 9.43 261 TRP B CA 1
ATOM 5357 C C . TRP B 1 266 ? -14.039 53.827 43.984 1.00 8.49 261 TRP B C 1
ATOM 5358 O O . TRP B 1 266 ? -13.747 54.496 42.974 1.00 9.75 261 TRP B O 1
ATOM 5369 N N . GLU B 1 267 ? -14.078 54.359 45.200 1.00 10.45 262 GLU B N 1
ATOM 5370 C CA . GLU B 1 267 ? -13.928 55.778 45.400 1.00 12.79 262 GLU B CA 1
ATOM 5371 C C . GLU B 1 267 ? -12.476 56.226 45.420 1.00 11.63 262 GLU B C 1
ATOM 5372 O O . GLU B 1 267 ? -12.206 57.418 45.562 1.00 14.61 262 GLU B O 1
ATOM 5378 N N . ASP B 1 268 ? -11.559 55.293 45.179 1.00 11.36 263 ASP B N 1
ATOM 5379 C CA . ASP B 1 268 ? -10.230 55.692 44.727 1.00 10.61 263 ASP B CA 1
ATOM 5380 C C . ASP B 1 268 ? -10.203 56.250 43.297 1.00 13.26 263 ASP B C 1
ATOM 5381 O O . ASP B 1 268 ? -9.277 56.968 42.946 1.00 13.27 263 ASP B O 1
ATOM 5386 N N . HIS B 1 269 ? -11.283 56.056 42.531 1.00 11.83 264 HIS B N 1
ATOM 5387 C CA . HIS B 1 269 ? -11.361 56.630 41.185 1.00 8.32 264 HIS B CA 1
ATOM 5388 C C . HIS B 1 269 ? -12.577 57.533 40.977 1.00 11.94 264 HIS B C 1
ATOM 5389 O O . HIS B 1 269 ? -12.562 58.387 40.088 1.00 11.81 264 HIS B O 1
ATOM 5396 N N . PHE B 1 270 ? -13.661 57.241 41.689 1.00 12.75 265 PHE B N 1
ATOM 5397 C CA . PHE B 1 270 ? -14.933 57.991 41.496 1.00 11.29 265 PHE B CA 1
ATOM 5398 C C . PHE B 1 270 ? -15.491 58.439 42.834 1.00 11.69 265 PHE B C 1
ATOM 5399 O O . PHE B 1 270 ? -15.869 57.595 43.671 1.00 12.69 265 PHE B O 1
ATOM 5407 N N . TYR B 1 271 ? -15.471 59.742 43.080 1.00 11.55 266 TYR B N 1
ATOM 5408 C CA . TYR B 1 271 ? -15.788 60.233 44.428 1.00 11.31 266 TYR B CA 1
ATOM 5409 C C . TYR B 1 271 ? -17.277 60.545 44.500 1.00 9.63 266 TYR B C 1
ATOM 5410 O O . TYR B 1 271 ? -17.772 61.374 43.736 1.00 11.13 266 TYR B O 1
ATOM 5419 N N . PRO B 1 272 ? -17.987 59.884 45.428 1.00 11.39 267 PRO B N 1
ATOM 5420 C CA . PRO B 1 272 ? -19.444 59.980 45.470 1.00 12.83 267 PRO B CA 1
ATOM 5421 C C . PRO B 1 272 ? -19.920 61.058 46.460 1.00 11.83 267 PRO B C 1
ATOM 5422 O O . PRO B 1 272 ? -19.324 61.235 47.526 1.00 14.17 267 PRO B O 1
ATOM 5426 N N . GLU B 1 273 ? -21.083 61.647 46.178 1.00 12.24 268 GLU B N 1
ATOM 5427 C CA . GLU B 1 273 ? -21.780 62.474 47.157 1.00 11.96 268 GLU B CA 1
ATOM 5428 C C . GLU B 1 273 ? -23.251 62.118 47.005 1.00 11.02 268 GLU B C 1
ATOM 5429 O O . GLU B 1 273 ? -23.648 61.530 45.999 1.00 13.20 268 GLU B O 1
ATOM 5435 N N . ILE B 1 274 ? -24.040 62.518 47.988 1.00 13.68 269 ILE B N 1
ATOM 5436 C CA . ILE B 1 274 ? -25.502 62.380 47.908 1.00 11.18 269 ILE B CA 1
ATOM 5437 C C . ILE B 1 274 ? -26.094 63.746 48.179 1.00 12.75 269 ILE B C 1
ATOM 5438 O O . ILE B 1 274 ? -25.747 64.390 49.179 1.00 15.99 269 ILE B O 1
ATOM 5443 N N . ILE B 1 275 ? -27.061 64.158 47.354 1.00 13.95 270 ILE B N 1
ATOM 5444 C CA . ILE B 1 275 ? -27.685 65.459 47.519 1.00 11.52 270 ILE B CA 1
ATOM 5445 C C . ILE B 1 275 ? -29.186 65.316 47.656 1.00 16.10 270 ILE B C 1
ATOM 5446 O O . ILE B 1 275 ? -29.760 64.347 47.202 1.00 17.86 270 ILE B O 1
ATOM 5451 N N . ASP B 1 276 ? -29.803 66.307 48.278 1.00 15.43 271 ASP B N 1
ATOM 5452 C CA . ASP B 1 276 ? -31.232 66.560 48.109 1.00 17.73 271 ASP B CA 1
ATOM 5453 C C . ASP B 1 276 ? -31.502 67.028 46.686 1.00 18.49 271 ASP B C 1
ATOM 5454 O O . ASP B 1 276 ? -30.939 68.009 46.243 1.00 19.06 271 ASP B O 1
ATOM 5459 N N . PRO B 1 277 ? -32.220 66.216 45.905 1.00 22.18 272 PRO B N 1
ATOM 5460 C CA . PRO B 1 277 ? -32.328 66.519 44.478 1.00 22.90 272 PRO B CA 1
ATOM 5461 C C . PRO B 1 277 ? -33.051 67.841 44.219 1.00 25.53 272 PRO B C 1
ATOM 5462 O O . PRO B 1 277 ? -32.828 68.474 43.184 1.00 26.34 272 PRO B O 1
ATOM 5466 N N . GLU B 1 278 ? -33.839 68.296 45.187 1.00 28.11 273 GLU B N 1
ATOM 5467 C CA . GLU B 1 278 ? -34.579 69.554 45.033 1.00 29.52 273 GLU B CA 1
ATOM 5468 C C . GLU B 1 278 ? -33.727 70.793 45.288 1.00 28.61 273 GLU B C 1
ATOM 5469 O O . GLU B 1 278 ? -33.860 71.788 44.582 1.00 31.10 273 GLU B O 1
ATOM 5475 N N . THR B 1 279 ? -32.800 70.705 46.240 1.00 25.43 274 THR B N 1
ATOM 5476 C CA . THR B 1 279 ? -32.035 71.872 46.677 1.00 24.57 274 THR B CA 1
ATOM 5477 C C . THR B 1 279 ? -30.563 71.822 46.267 1.00 22.70 274 THR B C 1
ATOM 5478 O O . THR B 1 279 ? -29.877 72.838 46.278 1.00 24.51 274 THR B O 1
ATOM 5482 N N . GLY B 1 280 ? -30.069 70.628 45.959 1.00 21.62 275 GLY B N 1
ATOM 5483 C CA . GLY B 1 280 ? -28.648 70.456 45.682 1.00 19.35 275 GLY B CA 1
ATOM 5484 C C . GLY B 1 280 ? -27.747 70.399 46.902 1.00 22.45 275 GLY B C 1
ATOM 5485 O O . GLY B 1 280 ? -26.526 70.271 46.768 1.00 20.30 275 GLY B O 1
ATOM 5486 N N . GLU B 1 281 ? -28.327 70.514 48.098 1.00 20.84 276 GLU B N 1
ATOM 5487 C CA . GLU B 1 281 ? -27.529 70.429 49.318 1.00 22.19 276 GLU B CA 1
ATOM 5488 C C . GLU B 1 281 ? -27.021 69.012 49.548 1.00 20.06 276 GLU B C 1
ATOM 5489 O O . GLU B 1 281 ? -27.777 68.047 49.469 1.00 20.03 276 GLU B O 1
ATOM 5495 N N . VAL B 1 282 ? -25.763 68.902 49.954 1.00 18.15 277 VAL B N 1
ATOM 5496 C CA . VAL B 1 282 ? -25.220 67.623 50.347 1.00 18.55 277 VAL B CA 1
ATOM 5497 C C . VAL B 1 282 ? -25.849 67.083 51.641 1.00 20.07 277 VAL B C 1
ATOM 5498 O O . VAL B 1 282 ? -26.094 67.839 52.597 1.00 20.98 277 VAL B O 1
ATOM 5502 N N . LEU B 1 283 ? -26.152 65.788 51.641 1.00 19.54 278 LEU B N 1
ATOM 5503 C CA . LEU B 1 283 ? -26.781 65.115 52.788 1.00 19.67 278 LEU B CA 1
ATOM 5504 C C . LEU B 1 283 ? -25.737 64.305 53.558 1.00 20.73 278 LEU B C 1
ATOM 5505 O O . LEU B 1 283 ? -24.809 63.756 52.961 1.00 21.68 278 LEU B O 1
ATOM 5510 N N . PRO B 1 284 ? -25.894 64.200 54.884 1.00 23.68 279 PRO B N 1
ATOM 5511 C CA . PRO B 1 284 ? -25.035 63.270 55.614 1.00 23.94 279 PRO B CA 1
ATOM 5512 C C . PRO B 1 284 ? -25.186 61.823 55.138 1.00 23.77 279 PRO B C 1
ATOM 5513 O O . PRO B 1 284 ? -26.277 61.403 54.727 1.00 22.66 279 PRO B O 1
ATOM 5517 N N . ASP B 1 285 ? -24.093 61.068 55.200 1.00 22.25 280 ASP B N 1
ATOM 5518 C CA . ASP B 1 285 ? -24.103 59.678 54.776 1.00 22.31 280 ASP B CA 1
ATOM 5519 C C . ASP B 1 285 ? -25.169 58.913 55.551 1.00 22.71 280 ASP B C 1
ATOM 5520 O O . ASP B 1 285 ? -25.343 59.118 56.759 1.00 22.36 280 ASP B O 1
ATOM 5525 N N . GLY B 1 286 ? -25.919 58.086 54.831 1.00 20.54 281 GLY B N 1
ATOM 5526 C CA . GLY B 1 286 ? -27.009 57.334 55.417 1.00 18.57 281 GLY B CA 1
ATOM 5527 C C . GLY B 1 286 ? -28.370 57.805 54.952 1.00 17.21 281 GLY B C 1
ATOM 5528 O O . GLY B 1 286 ? -29.347 57.056 55.032 1.00 19.46 281 GLY B O 1
ATOM 5529 N N . GLU B 1 287 ? -28.441 59.042 54.461 1.00 17.99 282 GLU B N 1
ATOM 5530 C CA . GLU B 1 287 ? -29.716 59.566 53.970 1.00 16.73 282 GLU B CA 1
ATOM 5531 C C . GLU B 1 287 ? -29.878 59.313 52.471 1.00 17.59 282 GLU B C 1
ATOM 5532 O O . GLU B 1 287 ? -28.927 59.471 51.685 1.00 18.91 282 GLU B O 1
ATOM 5538 N N . LEU B 1 288 ? -31.121 59.069 52.062 1.00 17.14 283 LEU B N 1
ATOM 5539 C CA . LEU B 1 288 ? -31.432 58.809 50.674 1.00 16.03 283 LEU B CA 1
ATOM 5540 C C . LEU B 1 288 ? -31.468 60.127 49.894 1.00 16.14 283 LEU B C 1
ATOM 5541 O O . LEU B 1 288 ? -32.043 61.126 50.346 1.00 19.20 283 LEU B O 1
ATOM 5546 N N . GLY B 1 289 ? -30.880 60.116 48.706 1.00 14.54 284 GLY B N 1
ATOM 5547 C CA . GLY B 1 289 ? -30.900 61.277 47.841 1.00 12.76 284 GLY B CA 1
ATOM 5548 C C . GLY B 1 289 ? -30.341 60.915 46.485 1.00 12.84 284 GLY B C 1
ATOM 5549 O O . GLY B 1 289 ? -30.263 59.737 46.130 1.00 13.90 284 GLY B O 1
ATOM 5550 N N . GLU B 1 290 ? -29.955 61.930 45.715 1.00 13.66 285 GLU B N 1
ATOM 5551 C CA . GLU B 1 290 ? -29.425 61.712 44.375 1.00 12.06 285 GLU B CA 1
ATOM 5552 C C . GLU B 1 290 ? -27.925 61.505 44.455 1.00 13.35 285 GLU B C 1
ATOM 5553 O O . GLU B 1 290 ? -27.221 62.324 45.027 1.00 13.76 285 GLU B O 1
ATOM 5559 N N . LEU B 1 291 ? -27.446 60.527 43.700 1.00 11.69 286 LEU B N 1
ATOM 5560 C CA . LEU B 1 291 ? -26.017 60.197 43.690 1.00 10.33 286 LEU B CA 1
ATOM 5561 C C . LEU B 1 291 ? -25.303 61.166 42.742 1.00 11.29 286 LEU B C 1
ATOM 5562 O O . LEU B 1 291 ? -25.726 61.368 41.600 1.00 12.71 286 LEU B O 1
ATOM 5567 N N . VAL B 1 292 ? -24.118 61.615 43.150 1.00 10.95 287 VAL B N 1
ATOM 5568 C CA . VAL B 1 292 ? -23.346 62.591 42.369 1.00 9.46 287 VAL B CA 1
ATOM 5569 C C . VAL B 1 292 ? -21.918 62.057 42.375 1.00 12.49 287 VAL B C 1
ATOM 5570 O O . VAL B 1 292 ? -21.487 61.539 43.401 1.00 12.43 287 VAL B O 1
ATOM 5574 N N . PHE B 1 293 ? -21.282 62.021 41.197 1.00 9.64 288 PHE B N 1
ATOM 5575 C CA . PHE B 1 293 ? -19.891 61.487 41.068 1.00 10.70 288 PHE B CA 1
ATOM 5576 C C . PHE B 1 293 ? -18.931 62.521 40.514 1.00 12.01 288 PHE B C 1
ATOM 5577 O O . PHE B 1 293 ? -19.244 63.246 39.564 1.00 11.84 288 PHE B O 1
ATOM 5585 N N . THR B 1 294 ? -17.680 62.431 40.959 1.00 9.71 289 THR B N 1
ATOM 5586 C CA . THR B 1 294 ? -16.611 63.211 40.368 1.00 11.09 289 THR B CA 1
ATOM 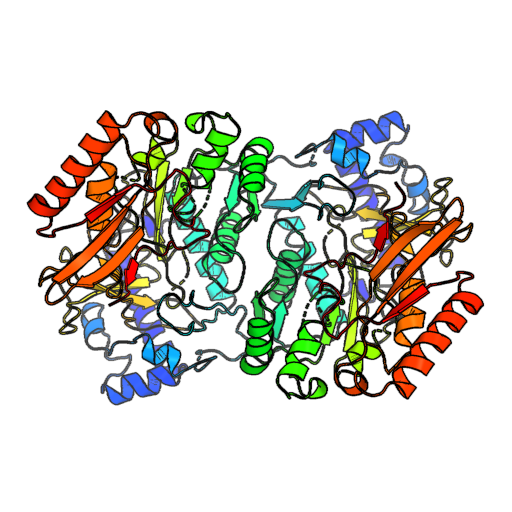5587 C C . THR B 1 294 ? -15.465 62.264 40.045 1.00 10.98 289 THR B C 1
ATOM 5588 O O . THR B 1 294 ? -15.081 61.438 40.897 1.00 13.38 289 THR B O 1
ATOM 5592 N N . SER B 1 295 ? -15.019 62.267 38.795 1.00 11.86 290 SER B N 1
ATOM 5593 C CA . SER B 1 295 ? -13.888 61.382 38.428 1.00 10.09 290 SER B CA 1
ATOM 5594 C C . SER B 1 295 ? -12.600 61.941 38.988 1.00 11.53 290 SER B C 1
ATOM 5595 O O . SER B 1 295 ? -12.414 63.146 39.050 1.00 13.77 290 SER B O 1
ATOM 5598 N N . LEU B 1 296 ? -11.749 61.034 39.459 1.00 8.20 291 LEU B N 1
ATOM 5599 C CA . LEU B 1 296 ? -10.480 61.417 40.079 1.00 13.39 291 LEU B CA 1
ATOM 5600 C C . LEU B 1 296 ? -9.283 61.146 39.172 1.00 14.86 291 LEU B C 1
ATOM 5601 O O . LEU B 1 296 ? -8.206 61.727 39.382 1.00 14.87 291 LEU B O 1
ATOM 5606 N N . THR B 1 297 ? -9.436 60.275 38.171 1.00 15.30 292 THR B N 1
ATOM 5607 C CA . THR B 1 297 ? -8.295 59.847 37.357 1.00 15.35 292 THR B CA 1
ATOM 5608 C C . THR B 1 297 ? -8.492 59.883 35.835 1.00 14.78 292 THR B C 1
ATOM 5609 O O . THR B 1 297 ? -7.621 59.468 35.073 1.00 15.23 292 THR B O 1
ATOM 5613 N N . LYS B 1 298 ? -9.665 60.325 35.391 1.00 13.28 293 LYS B N 1
ATOM 5614 C CA . LYS B 1 298 ? -10.023 60.236 33.984 1.00 11.71 293 LYS B CA 1
ATOM 5615 C C . LYS B 1 298 ? -9.349 61.334 33.163 1.00 10.39 293 LYS B C 1
ATOM 5616 O O . LYS B 1 298 ? -9.412 62.505 33.524 1.00 12.25 293 LYS B O 1
ATOM 5622 N N . GLU B 1 299 ? -8.911 60.980 31.958 1.00 10.12 294 GLU B N 1
ATOM 5623 C CA . GLU B 1 299 ? -8.190 61.904 31.083 1.00 11.56 294 GLU B CA 1
ATOM 5624 C C . GLU B 1 299 ? -9.105 62.502 30.033 1.00 12.84 294 GLU B C 1
ATOM 5625 O O . GLU B 1 299 ? -9.149 63.714 29.868 1.00 12.72 294 GLU B O 1
ATOM 5631 N N . ALA B 1 300 ? -9.723 61.647 29.210 1.00 12.09 295 ALA B N 1
ATOM 5632 C CA . ALA B 1 300 ? -10.394 62.169 28.032 1.00 13.31 295 ALA B CA 1
ATOM 5633 C C . ALA B 1 300 ? -11.653 62.952 28.401 1.00 11.42 295 ALA B C 1
ATOM 5634 O O . ALA B 1 300 ? -11.982 63.936 27.730 1.00 13.10 295 ALA B O 1
ATOM 5636 N N . LEU B 1 301 ? -12.396 62.463 29.388 1.00 13.07 296 LEU B N 1
ATOM 5637 C CA . LEU B 1 301 ? -13.678 63.084 29.755 1.00 15.06 296 LEU B CA 1
ATOM 5638 C C . LEU B 1 301 ? -13.795 63.245 31.269 1.00 11.95 296 LEU B C 1
ATOM 5639 O O . LEU B 1 301 ? -14.491 62.478 31.938 1.00 13.46 296 LEU B O 1
ATOM 5644 N N . PRO B 1 302 ? -12.958 64.119 31.846 1.00 11.35 297 PRO B N 1
ATOM 5645 C CA . PRO B 1 302 ? -13.157 64.341 33.269 1.00 11.75 297 PRO B CA 1
ATOM 5646 C C . PRO B 1 302 ? -14.586 64.820 33.509 1.00 12.62 297 PRO B C 1
ATOM 5647 O O . PRO B 1 302 ? -15.138 65.574 32.701 1.00 12.35 297 PRO B O 1
ATOM 5651 N N . ILE B 1 303 ? -15.159 64.359 34.606 1.00 12.79 298 ILE B N 1
ATOM 5652 C CA . ILE B 1 303 ? -16.515 64.705 34.965 1.00 12.57 298 ILE B CA 1
ATOM 5653 C C . ILE B 1 303 ? -16.588 65.144 36.425 1.00 12.76 298 ILE B C 1
ATOM 5654 O O . ILE B 1 303 ? -16.156 64.430 37.330 1.00 12.63 298 ILE B O 1
ATOM 5659 N N . ILE B 1 304 ? -17.079 66.352 36.644 1.00 10.94 299 ILE B N 1
ATOM 5660 C CA . ILE B 1 304 ? -17.040 66.972 37.954 1.00 11.24 299 ILE B CA 1
ATOM 5661 C C . ILE B 1 304 ? -18.461 67.098 38.500 1.00 12.99 299 ILE B C 1
ATOM 5662 O O . ILE B 1 304 ? -19.274 67.762 37.883 1.00 13.16 299 ILE B O 1
ATOM 5667 N N . ARG B 1 305 ? -18.710 66.510 39.676 1.00 12.91 300 ARG B N 1
ATOM 5668 C CA . ARG B 1 305 ? -20.027 66.550 40.353 1.00 9.77 300 ARG B CA 1
ATOM 5669 C C . ARG B 1 305 ? -21.211 66.284 39.423 1.00 11.01 300 ARG B C 1
ATOM 5670 O O . ARG B 1 305 ? -22.114 67.148 39.272 1.00 12.31 300 ARG B O 1
ATOM 5678 N N . TYR B 1 306 ? -21.116 65.179 38.683 1.00 12.65 301 TYR B N 1
ATOM 5679 C CA . TYR B 1 306 ? -22.186 64.743 37.796 1.00 12.19 301 TYR B CA 1
ATOM 5680 C C . TYR B 1 306 ? -23.395 64.237 38.578 1.00 10.39 301 TYR B C 1
ATOM 5681 O O . TYR B 1 306 ? -23.290 63.256 39.325 1.00 10.79 301 TYR B O 1
ATOM 5690 N N . ARG B 1 307 ? -24.559 64.835 38.306 1.00 12.11 302 ARG B N 1
ATOM 5691 C CA . ARG B 1 307 ? -25.826 64.474 38.946 1.00 13.37 302 ARG B CA 1
ATOM 5692 C C . ARG B 1 307 ? -26.431 63.301 38.183 1.00 14.44 302 ARG B C 1
ATOM 5693 O O . ARG B 1 307 ? -26.726 63.435 37.001 1.00 17.25 302 ARG B O 1
ATOM 5701 N N . THR B 1 308 ? -26.350 62.108 38.772 1.00 10.67 303 THR B N 1
ATOM 5702 C CA . THR B 1 308 ? -26.609 60.881 38.002 1.00 12.07 303 THR B CA 1
ATOM 5703 C C . THR B 1 308 ? -28.084 60.702 37.720 1.00 12.64 303 THR B C 1
ATOM 5704 O O . THR B 1 308 ? -28.433 59.931 36.838 1.00 13.39 303 THR B O 1
ATOM 5708 N N . ARG B 1 309 ? -28.911 61.325 38.549 1.00 14.97 304 ARG B N 1
ATOM 5709 C CA . ARG B 1 309 ? -30.342 60.989 38.677 1.00 13.56 304 ARG B CA 1
ATOM 5710 C C . ARG B 1 309 ? -30.674 59.622 39.261 1.00 14.87 304 ARG B C 1
ATOM 5711 O O . ARG B 1 309 ? -31.824 59.193 39.229 1.00 17.21 304 ARG B O 1
ATOM 5719 N N . ASP B 1 310 ? -29.666 58.897 39.730 1.00 12.29 305 ASP B N 1
ATOM 5720 C CA . ASP B 1 310 ? -29.895 57.656 40.444 1.00 11.64 305 ASP B CA 1
ATOM 5721 C C . ASP B 1 310 ? -30.063 57.951 41.930 1.00 13.16 305 ASP B C 1
ATOM 5722 O O . ASP B 1 310 ? -29.342 58.783 42.496 1.00 14.89 305 ASP B O 1
ATOM 5727 N N . LEU B 1 311 ? -31.007 57.260 42.570 1.00 12.35 306 LEU B N 1
ATOM 5728 C CA . LEU B 1 311 ? -31.351 57.551 43.968 1.00 12.58 306 LEU B CA 1
ATOM 5729 C C . LEU B 1 311 ? -30.929 56.408 44.872 1.00 15.33 306 LEU B C 1
ATOM 5730 O O . LEU B 1 311 ? -31.192 55.235 44.584 1.00 13.63 306 LEU B O 1
ATOM 5735 N N . THR B 1 312 ? -30.220 56.764 45.936 1.00 13.92 307 THR B N 1
ATOM 5736 C CA . THR B 1 312 ? -29.587 55.785 46.819 1.00 14.94 307 THR B CA 1
ATOM 5737 C C . THR B 1 312 ? -29.058 56.517 48.061 1.00 13.67 307 THR B C 1
ATOM 5738 O O . THR B 1 312 ? -29.402 57.673 48.286 1.00 14.48 307 THR B O 1
ATOM 5742 N N . ARG B 1 313 ? -28.288 55.825 48.899 1.00 12.90 308 ARG B N 1
ATOM 5743 C CA . ARG B 1 313 ? -27.688 56.464 50.058 1.00 14.15 308 ARG B CA 1
ATOM 5744 C C . ARG B 1 313 ? -26.311 55.857 50.249 1.00 14.89 308 ARG B C 1
ATOM 5745 O O . ARG B 1 313 ? -26.050 54.750 49.770 1.00 15.41 308 ARG B O 1
ATOM 5753 N N . LEU B 1 314 ? -25.438 56.602 50.901 1.00 12.95 309 LEU B N 1
ATOM 5754 C CA . LEU B 1 314 ? -24.084 56.117 51.137 1.00 14.74 309 LEU B CA 1
ATOM 5755 C C . LEU B 1 314 ? -24.025 55.429 52.485 1.00 15.39 309 LEU B C 1
ATOM 5756 O O . LEU B 1 314 ? -24.583 55.926 53.467 1.00 16.85 309 LEU B O 1
ATOM 5761 N N . LEU B 1 315 ? -23.218 54.376 52.570 1.00 13.24 310 LEU B N 1
ATOM 5762 C CA . LEU B 1 315 ? -23.166 53.553 53.763 1.00 14.33 310 LEU B CA 1
ATOM 5763 C C . LEU B 1 315 ? -21.691 53.262 54.030 1.00 16.09 310 LEU B C 1
ATOM 5764 O O . LEU B 1 315 ? -20.894 53.293 53.102 1.00 17.79 310 LEU B O 1
ATOM 5769 N N . PRO B 1 316 ? -21.321 53.017 55.301 1.00 16.73 311 PRO B N 1
ATOM 5770 C CA . PRO B 1 316 ? -19.894 52.859 55.609 1.00 16.40 311 PRO B CA 1
ATOM 5771 C C . PRO B 1 316 ? -19.322 51.586 54.999 1.00 17.13 311 PRO B C 1
ATOM 5772 O O . PRO B 1 316 ? -20.035 50.594 54.856 1.00 17.03 311 PRO B O 1
ATOM 5776 N N . GLY B 1 317 ? -18.020 51.596 54.718 1.00 16.02 312 GLY B N 1
ATOM 5777 C CA . GLY B 1 317 ? -17.358 50.400 54.215 1.00 17.21 312 GLY B CA 1
ATOM 5778 C C . GLY B 1 317 ? -17.542 49.238 55.169 1.00 19.75 312 GLY B C 1
ATOM 5779 O O . GLY B 1 317 ? -17.483 49.406 56.393 1.00 18.23 312 GLY B O 1
ATOM 5780 N N . THR B 1 318 ? -17.706 48.048 54.608 1.00 17.30 313 THR B N 1
ATOM 5781 C CA . THR B 1 318 ? -17.757 46.835 55.404 1.00 16.25 313 THR B CA 1
ATOM 5782 C C . THR B 1 318 ? -16.642 45.883 54.951 1.00 19.64 313 THR B C 1
ATOM 5783 O O . THR B 1 318 ? -15.551 45.883 55.542 1.00 21.64 313 THR B O 1
ATOM 5787 N N . ALA B 1 319 ? -16.823 45.257 53.784 1.00 15.98 314 ALA B N 1
ATOM 5788 C CA . ALA B 1 319 ? -15.845 44.300 53.275 1.00 16.25 314 ALA B CA 1
ATOM 5789 C C . ALA B 1 319 ? -14.631 45.002 52.648 1.00 14.66 314 ALA B C 1
ATOM 5790 O O . ALA B 1 319 ? -13.607 44.364 52.372 1.00 17.85 314 ALA B O 1
ATOM 5792 N N . ARG B 1 320 ? -14.778 46.293 52.369 1.00 13.77 315 ARG B N 1
ATOM 5793 C CA . ARG B 1 320 ? -13.680 47.133 51.885 1.00 14.59 315 ARG B CA 1
ATOM 5794 C C . ARG B 1 320 ? -13.593 48.409 52.719 1.00 15.31 315 ARG B C 1
ATOM 5795 O O . ARG B 1 320 ? -14.548 48.797 53.380 1.00 16.60 315 ARG B O 1
ATOM 5803 N N . THR B 1 321 ? -12.476 49.121 52.624 1.00 14.14 316 THR B N 1
ATOM 5804 C CA . THR B 1 321 ? -12.418 50.448 53.207 1.00 16.80 316 THR B CA 1
ATOM 5805 C C . THR B 1 321 ? -13.414 51.398 52.567 1.00 17.02 316 THR B C 1
ATOM 5806 O O . THR B 1 321 ? -13.976 52.262 53.239 1.00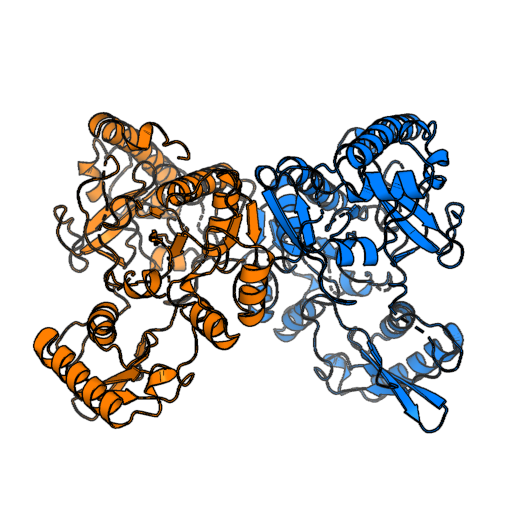 16.29 316 THR B O 1
ATOM 5823 N N . ARG B 1 323 ? -16.656 53.105 50.879 1.00 12.79 318 ARG B N 1
ATOM 5824 C CA . ARG B 1 323 ? -18.064 53.163 51.213 1.00 13.87 318 ARG B CA 1
ATOM 5825 C C . ARG B 1 323 ? -18.901 52.374 50.211 1.00 14.26 318 ARG B C 1
ATOM 5826 O O . ARG B 1 323 ? -18.465 52.100 49.104 1.00 14.28 318 ARG B O 1
ATOM 5834 N N . ARG B 1 324 ? -20.143 52.057 50.597 1.00 13.37 319 ARG B N 1
ATOM 5835 C CA . ARG B 1 324 ? -21.064 51.382 49.697 1.00 12.11 319 ARG B CA 1
ATOM 5836 C C . ARG B 1 324 ? -22.127 52.385 49.271 1.00 13.77 319 ARG B C 1
ATOM 5837 O O . ARG B 1 324 ? -22.369 53.383 49.957 1.00 15.33 319 ARG B O 1
ATOM 5853 N N . GLU B 1 326 ? -26.363 51.873 48.843 1.00 15.14 321 GLU B N 1
ATOM 5854 C CA . GLU B 1 326 ? -27.521 50.990 48.811 1.00 15.73 321 GLU B CA 1
ATOM 5855 C C . GLU B 1 326 ? -27.877 50.596 47.373 1.00 17.23 321 GLU B C 1
ATOM 5856 O O . GLU B 1 326 ? -27.680 51.376 46.438 1.00 16.22 321 GLU B O 1
ATOM 5862 N N . LYS B 1 327 ? -28.391 49.387 47.181 1.00 15.01 322 LYS B N 1
ATOM 5863 C CA . LYS B 1 327 ? -28.963 49.052 45.878 1.00 15.47 322 LYS B CA 1
ATOM 5864 C C . LYS B 1 327 ? -29.863 50.212 45.450 1.00 14.19 322 LYS B C 1
ATOM 5865 O O . LYS B 1 327 ? -30.496 50.840 46.296 1.00 18.13 322 LYS B O 1
ATOM 5871 N N . ILE B 1 328 ? -29.746 50.595 44.178 1.00 14.03 323 ILE B N 1
ATOM 5872 C CA . ILE B 1 328 ? -30.402 51.787 43.633 1.00 14.24 323 ILE B CA 1
ATOM 5873 C C . ILE B 1 328 ? -31.923 51.648 43.769 1.00 14.13 323 ILE B C 1
ATOM 5874 O O . ILE B 1 328 ? -32.499 50.661 43.306 1.00 16.98 323 ILE B O 1
ATOM 5879 N N . THR B 1 329 ? -32.565 52.617 44.424 1.00 11.75 324 THR B N 1
ATOM 5880 C CA . THR B 1 329 ? -34.045 52.643 44.524 1.00 13.28 324 THR B CA 1
ATOM 5881 C C . THR B 1 329 ? -34.705 52.782 43.151 1.00 17.11 324 THR B C 1
ATOM 5882 O O . THR B 1 329 ? -35.667 52.061 42.823 1.00 18.04 324 THR B O 1
ATOM 5886 N N . GLY B 1 330 ? -34.156 53.673 42.331 1.00 13.60 325 GLY B N 1
ATOM 5887 C CA . GLY B 1 330 ? -34.601 53.905 40.971 1.00 17.04 325 GLY B CA 1
ATOM 5888 C C . GLY B 1 330 ? -33.890 55.134 40.430 1.00 16.85 325 GLY B C 1
ATOM 5889 O O . GLY B 1 330 ? -33.254 55.880 41.193 1.00 15.10 325 GLY B O 1
ATOM 5890 N N . ARG B 1 331 ? -34.160 55.454 39.172 1.00 14.67 326 ARG B N 1
ATOM 5891 C CA . ARG B 1 331 ? -33.882 56.786 38.618 1.00 13.76 326 ARG B CA 1
ATOM 5892 C C . ARG B 1 331 ? -34.937 57.772 39.133 1.00 17.67 326 ARG B C 1
ATOM 5893 O O . ARG B 1 331 ? -36.093 57.388 39.361 1.00 17.28 326 ARG B O 1
ATOM 5901 N N . SER B 1 332 ? -34.568 59.048 39.243 1.00 18.13 327 SER B N 1
ATOM 5902 C CA . SER B 1 332 ? -35.569 60.118 39.347 1.00 18.74 327 SER B CA 1
ATOM 5903 C C . SER B 1 332 ? -36.636 59.921 38.273 1.00 17.19 327 SER B C 1
ATOM 5904 O O . SER B 1 332 ? -37.838 60.112 38.523 1.00 21.00 327 SER B O 1
ATOM 5907 N N . ASP B 1 333 ? -36.193 59.472 37.106 1.00 19.76 328 ASP B N 1
ATOM 5908 C CA . ASP B 1 333 ? -37.050 59.291 35.937 1.00 20.76 328 ASP B CA 1
ATOM 5909 C C . ASP B 1 333 ? -38.046 58.147 36.120 1.00 20.81 328 ASP B C 1
ATOM 5910 O O . ASP B 1 333 ? -39.059 58.080 35.409 1.00 21.05 328 ASP B O 1
ATOM 5915 N N . ASP B 1 334 ? -37.748 57.248 37.056 1.00 17.24 329 ASP B N 1
ATOM 5916 C CA . ASP B 1 334 ? -38.604 56.089 37.350 1.00 18.04 329 ASP B CA 1
ATOM 5917 C C . ASP B 1 334 ? -39.760 56.413 38.294 1.00 18.03 329 ASP B C 1
ATOM 5918 O O . ASP B 1 334 ? -40.627 55.567 38.507 1.00 18.55 329 ASP B O 1
ATOM 5939 N N . ILE B 1 337 ? -45.820 59.282 40.240 1.00 20.30 332 ILE B N 1
ATOM 5940 C CA . ILE B 1 337 ? -46.681 59.911 41.215 1.00 21.45 332 ILE B CA 1
ATOM 5941 C C . ILE B 1 337 ? -48.125 59.501 40.944 1.00 20.31 332 ILE B C 1
ATOM 5942 O O . ILE B 1 337 ? -48.671 59.777 39.876 1.00 21.69 332 ILE B O 1
ATOM 5947 N N . VAL B 1 338 ? -48.642 58.679 41.846 1.00 18.28 333 VAL B N 1
ATOM 5948 C CA . VAL B 1 338 ? -49.896 57.979 41.634 1.00 20.99 333 VAL B CA 1
ATOM 5949 C C . VAL B 1 338 ? -50.846 58.445 42.716 1.00 18.89 333 VAL B C 1
ATOM 5950 O O . VAL B 1 338 ? -50.685 58.120 43.894 1.00 20.59 333 VAL B O 1
ATOM 5954 N N . ARG B 1 339 ? -51.827 59.254 42.315 1.00 21.66 334 ARG B N 1
ATOM 5955 C CA . ARG B 1 339 ? -52.761 59.836 43.264 1.00 22.98 334 ARG B CA 1
ATOM 5956 C C . ARG B 1 339 ? -52.048 60.465 44.461 1.00 21.14 334 ARG B C 1
ATOM 5957 O O . ARG B 1 339 ? -52.451 60.283 45.608 1.00 23.81 334 ARG B O 1
ATOM 5965 N N . GLY B 1 340 ? -50.987 61.219 44.177 1.00 23.28 335 GLY B N 1
ATOM 5966 C CA . GLY B 1 340 ? -50.275 61.972 45.200 1.00 20.86 335 GLY B CA 1
ATOM 5967 C C . GLY B 1 340 ? -49.201 61.187 45.938 1.00 25.70 335 GLY B C 1
ATOM 5968 O O . GLY B 1 340 ? -48.531 61.720 46.815 1.00 26.63 335 GLY B O 1
ATOM 5969 N N . VAL B 1 341 ? -49.085 59.897 45.649 1.00 22.12 336 VAL B N 1
ATOM 5970 C CA . VAL B 1 341 ? -48.124 59.051 46.365 1.00 23.11 336 VAL B CA 1
ATOM 5971 C C . VAL B 1 341 ? -46.939 58.744 45.448 1.00 19.63 336 VAL B C 1
ATOM 5972 O O . VAL B 1 341 ? -47.128 58.382 44.289 1.00 20.19 336 VAL B O 1
ATOM 5976 N N . ASN B 1 342 ? -45.715 58.920 45.950 1.00 20.68 337 ASN B N 1
ATOM 5977 C CA . ASN B 1 342 ? -44.525 58.591 45.162 1.00 20.63 337 ASN B CA 1
ATOM 5978 C C . ASN B 1 342 ? -44.176 57.115 45.252 1.00 18.88 337 ASN B C 1
ATOM 5979 O O . ASN B 1 342 ? -44.162 56.534 46.344 1.00 22.03 337 ASN B O 1
ATOM 5984 N N . VAL B 1 343 ? -44.032 56.474 44.101 1.00 15.48 338 VAL B N 1
ATOM 5985 C CA . VAL B 1 343 ? -43.789 55.035 44.096 1.00 19.13 338 VAL B CA 1
ATOM 5986 C C . VAL B 1 343 ? -42.786 54.653 43.025 1.00 15.13 338 VAL B C 1
ATOM 5987 O O . VAL B 1 343 ? -42.777 55.230 41.943 1.00 15.30 338 VAL B O 1
ATOM 5991 N N . PHE B 1 344 ? -41.874 53.747 43.380 1.00 16.50 339 PHE B N 1
ATOM 5992 C CA . PHE B 1 344 ? -40.906 53.235 42.433 1.00 15.87 339 PHE B CA 1
ATOM 5993 C C . PHE B 1 344 ? -41.219 51.800 42.006 1.00 14.50 339 PHE B C 1
ATOM 5994 O O . PHE B 1 344 ? -41.697 50.984 42.812 1.00 15.40 339 PHE B O 1
ATOM 6002 N N . PRO B 1 345 ? -40.850 51.452 40.764 1.00 15.22 340 PRO B N 1
ATOM 6003 C CA . PRO B 1 345 ? -40.982 50.064 40.333 1.00 14.86 340 PRO B CA 1
ATOM 6004 C C . PRO B 1 345 ? -40.344 49.038 41.270 1.00 14.74 340 PRO B C 1
ATOM 6005 O O . PRO B 1 345 ? -40.925 47.978 41.502 1.00 15.26 340 PRO B O 1
ATOM 6009 N N . THR B 1 346 ? -39.195 49.359 41.870 1.00 12.79 341 THR B N 1
ATOM 6010 C CA . THR B 1 346 ? -38.615 48.420 42.843 1.00 14.23 341 THR B CA 1
ATOM 6011 C C . THR B 1 346 ? -39.509 48.142 44.058 1.00 14.00 341 THR B C 1
ATOM 6012 O O . THR B 1 346 ? -39.435 47.063 44.668 1.00 13.68 341 THR B O 1
ATOM 6016 N N . GLN B 1 347 ? -40.338 49.113 44.435 1.00 15.87 342 GLN B N 1
ATOM 6017 C CA . GLN B 1 347 ? -41.246 48.886 45.551 1.00 15.23 342 GLN B CA 1
ATOM 6018 C C . GLN B 1 347 ? -42.341 47.898 45.165 1.00 16.06 342 GLN B C 1
ATOM 6019 O O . GLN B 1 347 ? -42.726 47.038 45.964 1.00 14.38 342 GLN B O 1
ATOM 6025 N N . ILE B 1 348 ? -42.825 48.043 43.943 1.00 14.29 343 ILE B N 1
ATOM 6026 C CA . ILE B 1 348 ? -43.798 47.106 43.355 1.00 15.60 343 ILE B CA 1
ATOM 6027 C C . ILE B 1 348 ? -43.209 45.701 43.182 1.00 16.79 343 ILE B C 1
ATOM 6028 O O . ILE B 1 348 ? -43.816 44.699 43.616 1.00 14.81 343 ILE B O 1
ATOM 6033 N N . GLU B 1 349 ? -41.937 45.660 42.782 1.00 13.52 344 GLU B N 1
ATOM 6034 C CA . GLU B 1 349 ? -41.218 44.401 42.593 1.00 14.38 344 GLU B CA 1
ATOM 6035 C C . GLU B 1 349 ? -41.149 43.609 43.905 1.00 14.91 344 GLU B C 1
ATOM 6036 O O . GLU B 1 349 ? -41.362 42.400 43.921 1.00 13.17 344 GLU B O 1
ATOM 6042 N N . GLU B 1 350 ? -40.883 44.308 45.014 1.00 13.76 345 GLU B N 1
ATOM 6043 C CA . GLU B 1 350 ? -40.755 43.670 46.307 1.00 15.24 345 GLU B CA 1
ATOM 6044 C C . GLU B 1 350 ? -42.050 42.924 46.656 1.00 14.94 345 GLU B C 1
ATOM 6045 O O . GLU B 1 350 ? -42.022 41.811 47.161 1.00 19.22 345 GLU B O 1
ATOM 6051 N N . GLN B 1 351 ? -43.187 43.559 46.386 1.00 12.94 346 GLN B N 1
ATOM 6052 C CA . GLN B 1 351 ? -44.459 42.925 46.712 1.00 13.89 346 GLN B CA 1
ATOM 6053 C C . GLN B 1 351 ? -44.773 41.770 45.749 1.00 14.43 346 GLN B C 1
ATOM 6054 O O . GLN B 1 351 ? -45.235 40.707 46.172 1.00 15.88 346 GLN B O 1
ATOM 6060 N N . LEU B 1 352 ? -44.539 41.991 44.462 1.00 14.13 347 LEU B N 1
ATOM 6061 C CA . LEU B 1 352 ? -44.709 40.940 43.454 1.00 12.98 347 LEU B CA 1
ATOM 6062 C C . LEU B 1 352 ? -43.978 39.649 43.815 1.00 14.94 347 LEU B C 1
ATOM 6063 O O . LEU B 1 352 ? -44.539 38.565 43.732 1.00 15.93 347 LEU B O 1
ATOM 6068 N N . LEU B 1 353 ? -42.731 39.780 44.256 1.00 15.08 348 LEU B N 1
ATOM 6069 C CA . LEU B 1 353 ? -41.923 38.623 44.577 1.00 17.10 348 LEU B CA 1
ATOM 6070 C C . LEU B 1 353 ? -42.360 37.799 45.785 1.00 17.05 348 LEU B C 1
ATOM 6071 O O . LEU B 1 353 ? -41.891 36.670 45.969 1.00 16.36 348 LEU B O 1
ATOM 6076 N N . LYS B 1 354 ? -43.305 38.326 46.568 1.00 14.76 349 LYS B N 1
ATOM 6077 C CA . LYS B 1 354 ? -43.898 37.575 47.682 1.00 16.65 349 LYS B CA 1
ATOM 6078 C C . LYS B 1 354 ? -44.839 36.487 47.184 1.00 15.47 349 LYS B C 1
ATOM 6079 O O . LYS B 1 354 ? -45.142 35.539 47.924 1.00 16.98 349 LYS B O 1
ATOM 6085 N N . GLN B 1 355 ? -45.263 36.610 45.930 1.00 16.05 350 GLN B N 1
ATOM 6086 C CA . GLN B 1 355 ? -46.239 35.687 45.341 1.00 15.68 350 GLN B CA 1
ATOM 6087 C C . GLN B 1 355 ? -45.544 34.557 44.596 1.00 15.05 350 GLN B C 1
ATOM 6088 O O . GLN B 1 355 ? -45.110 34.723 43.460 1.00 15.30 350 GLN B O 1
ATOM 6094 N N . ARG B 1 356 ? -45.527 33.383 45.222 1.00 16.08 351 ARG B N 1
ATOM 6095 C CA . ARG B 1 356 ? -44.857 32.230 44.649 1.00 14.85 351 ARG B CA 1
ATOM 6096 C C . ARG B 1 356 ? -45.580 31.685 43.425 1.00 16.49 351 ARG B C 1
ATOM 6097 O O . ARG B 1 356 ? -44.977 31.001 42.588 1.00 20.52 351 ARG B O 1
ATOM 6105 N N . ALA B 1 357 ? -46.870 31.987 43.313 1.00 15.78 352 ALA B N 1
ATOM 6106 C CA . ALA B 1 357 ? -47.648 31.533 42.176 1.00 15.71 352 ALA B CA 1
ATOM 6107 C C . ALA B 1 357 ? -47.424 32.364 40.908 1.00 16.78 352 ALA B C 1
ATOM 6108 O O . ALA B 1 357 ? -47.815 31.949 39.815 1.00 17.37 352 ALA B O 1
ATOM 6110 N N . LEU B 1 358 ? -46.763 33.514 41.049 1.00 15.19 353 LEU B N 1
ATOM 6111 C CA . LEU B 1 358 ? -46.582 34.429 39.929 1.00 15.61 353 LEU B CA 1
ATOM 6112 C C . LEU B 1 358 ? -45.113 34.479 39.555 1.00 16.17 353 LEU B C 1
ATOM 6113 O O . LEU B 1 358 ? -44.269 34.107 40.356 1.00 15.59 353 LEU B O 1
ATOM 6118 N N . ALA B 1 359 ? -44.862 34.736 38.277 1.00 14.67 354 ALA B N 1
ATOM 6119 C CA . ALA B 1 359 ? -43.498 34.853 37.765 1.00 17.59 354 ALA B CA 1
ATOM 6120 C C . ALA B 1 359 ? -42.830 36.126 38.284 1.00 15.23 354 ALA B C 1
ATOM 6121 O O . ALA B 1 359 ? -43.483 37.012 38.819 1.00 14.96 354 ALA B O 1
ATOM 6123 N N . PRO B 1 360 ? -41.508 36.230 38.095 1.00 15.43 355 PRO B N 1
ATOM 6124 C CA . PRO B 1 360 ? -40.835 37.462 38.462 1.00 14.20 355 PRO B CA 1
ATOM 6125 C C . PRO B 1 360 ? -40.881 38.532 37.345 1.00 16.19 355 PRO B C 1
ATOM 6126 O O . PRO B 1 360 ? -40.299 39.607 37.499 1.00 18.00 355 PRO B O 1
ATOM 6130 N N . HIS B 1 361 ? -41.454 38.184 36.194 1.00 15.55 356 HIS B N 1
ATOM 6131 C CA . HIS B 1 361 ? -41.626 39.130 35.090 1.00 14.94 356 HIS B CA 1
ATOM 6132 C C . HIS B 1 361 ? -42.722 40.133 35.443 1.00 18.14 356 HIS B C 1
ATOM 6133 O O . HIS B 1 361 ? -43.791 39.743 35.893 1.00 17.15 356 HIS B O 1
ATOM 6140 N N . TYR B 1 362 ? -42.519 41.403 35.123 1.00 14.35 357 TYR B N 1
ATOM 6141 C CA . TYR B 1 362 ? -43.607 42.367 35.259 1.00 12.76 357 TYR B CA 1
ATOM 6142 C C . TYR B 1 362 ? -43.419 43.562 34.359 1.00 13.56 357 TYR B C 1
ATOM 6143 O O . TYR B 1 362 ? -42.309 43.873 33.919 1.00 16.96 357 TYR B O 1
ATOM 6152 N N . GLN B 1 363 ? -44.509 44.292 34.158 1.00 13.37 358 GLN B N 1
ATOM 6153 C CA . GLN B 1 363 ? -44.425 45.600 33.517 1.00 14.40 358 GLN B CA 1
ATOM 6154 C C . GLN B 1 363 ? -45.609 46.407 34.029 1.00 15.76 358 GLN B C 1
ATOM 6155 O O . GLN B 1 363 ? -46.696 45.864 34.228 1.00 16.77 358 GLN B O 1
ATOM 6161 N N . ILE B 1 364 ? -45.343 47.656 34.389 1.00 14.03 359 ILE B N 1
ATOM 6162 C CA . ILE B 1 364 ? -46.380 48.575 34.852 1.00 14.74 359 ILE B CA 1
ATOM 6163 C C . ILE B 1 364 ? -46.876 49.457 33.725 1.00 16.36 359 ILE B C 1
ATOM 6164 O O . ILE B 1 364 ? -46.081 49.972 32.943 1.00 17.61 359 ILE B O 1
ATOM 6169 N N . VAL B 1 365 ? -48.193 49.618 33.627 1.00 14.59 360 VAL B N 1
ATOM 6170 C CA . VAL B 1 365 ? -48.775 50.511 32.634 1.00 17.87 360 VAL B CA 1
ATOM 6171 C C . VAL B 1 365 ? -49.614 51.554 33.366 1.00 16.17 360 VAL B C 1
ATOM 6172 O O . VAL B 1 365 ? -50.471 51.208 34.191 1.00 17.53 360 VAL B O 1
ATOM 6176 N N . LEU B 1 366 ? -49.322 52.832 33.111 1.00 16.96 361 LEU B N 1
ATOM 6177 C CA . LEU B 1 366 ? -50.032 53.930 33.767 1.00 15.25 361 LEU B CA 1
ATOM 6178 C C . LEU B 1 366 ? -50.987 54.575 32.778 1.00 16.25 361 LEU B C 1
ATOM 6179 O O . LEU B 1 366 ? -50.605 54.875 31.634 1.00 18.29 361 LEU B O 1
ATOM 6184 N N . THR B 1 367 ? -52.262 54.634 33.163 1.00 15.25 362 THR B N 1
ATOM 6185 C CA . THR B 1 367 ? -53.267 55.334 32.378 1.00 14.35 362 THR B CA 1
ATOM 6186 C C . THR B 1 367 ? -54.022 56.322 33.269 1.00 16.52 362 THR B C 1
ATOM 6187 O O . THR B 1 367 ? -53.895 56.307 34.495 1.00 15.66 362 THR B O 1
ATOM 6191 N N . LYS B 1 368 ? -54.880 57.121 32.647 1.00 17.50 363 LYS B N 1
ATOM 6192 C CA . LYS B 1 368 ? -55.720 58.035 33.387 1.00 18.67 363 LYS B CA 1
ATOM 6193 C C . LYS B 1 368 ? -57.167 57.675 33.096 1.00 17.94 363 LYS B C 1
ATOM 6194 O O . LYS B 1 368 ? -57.496 57.320 31.960 1.00 21.68 363 LYS B O 1
ATOM 6200 N N . GLU B 1 369 ? -57.956 57.587 34.153 1.00 14.66 364 GLU B N 1
ATOM 6201 C CA . GLU B 1 369 ? -59.413 57.403 34.045 1.00 17.68 364 GLU B CA 1
ATOM 6202 C C . GLU B 1 369 ? -60.150 58.463 34.853 1.00 13.79 364 GLU B C 1
ATOM 6203 O O . GLU B 1 369 ? -60.198 58.426 36.084 1.00 16.30 364 GLU B O 1
ATOM 6209 N N . GLY B 1 370 ? -60.558 59.526 34.158 1.00 15.55 365 GLY B N 1
ATOM 6210 C CA . GLY B 1 370 ? -61.112 60.682 34.852 1.00 14.11 365 GLY B CA 1
ATOM 6211 C C . GLY B 1 370 ? -60.052 61.305 35.740 1.00 16.44 365 GLY B C 1
ATOM 6212 O O . GLY B 1 370 ? -58.952 61.578 35.273 1.00 16.57 365 GLY B O 1
ATOM 6213 N N . PRO B 1 371 ? -60.336 61.425 37.048 1.00 17.20 366 PRO B N 1
ATOM 6214 C CA . PRO B 1 371 ? -59.403 61.999 38.017 1.00 18.25 366 PRO B CA 1
ATOM 6215 C C . PRO B 1 371 ? -58.274 61.038 38.422 1.00 19.59 366 PRO B C 1
ATOM 6216 O O . PRO B 1 371 ? -57.298 61.462 39.045 1.00 21.32 366 PRO B O 1
ATOM 6220 N N . LEU B 1 372 ? -58.405 59.767 38.063 1.00 18.71 367 LEU B N 1
ATOM 6221 C CA . LEU B 1 372 ? -57.606 58.713 38.689 1.00 20.09 367 LEU B CA 1
ATOM 6222 C C . LEU B 1 372 ? -56.388 58.361 37.859 1.00 18.93 367 LEU B C 1
ATOM 6223 O O . LEU B 1 372 ? -56.495 58.083 36.664 1.00 18.80 367 LEU B O 1
ATOM 6228 N N . ASP B 1 373 ? -55.233 58.276 38.516 1.00 17.96 368 ASP B N 1
ATOM 6229 C CA . ASP B 1 373 ? -54.114 57.522 37.977 1.00 17.73 368 ASP B CA 1
ATOM 6230 C C . ASP B 1 373 ? -54.352 56.033 38.159 1.00 18.13 368 ASP B C 1
ATOM 6231 O O . ASP B 1 373 ? -54.552 55.554 39.287 1.00 20.57 368 ASP B O 1
ATOM 6236 N N . VAL B 1 374 ? -54.411 55.315 37.045 1.00 15.28 369 VAL B N 1
ATOM 6237 C CA . VAL B 1 374 ? -54.582 53.872 37.097 1.00 16.82 369 VAL B CA 1
ATOM 6238 C C . VAL B 1 374 ? -53.246 53.178 36.877 1.00 18.14 369 VAL B C 1
ATOM 6239 O O . VAL B 1 374 ? -52.571 53.424 35.883 1.00 16.86 369 VAL B O 1
ATOM 6243 N N . LEU B 1 375 ? -52.820 52.409 37.869 1.00 17.36 370 LEU B N 1
ATOM 6244 C CA . LEU B 1 375 ? -51.579 51.654 37.774 1.00 17.26 370 LEU B CA 1
ATOM 6245 C C . LEU B 1 375 ? -51.939 50.202 37.565 1.00 16.18 370 LEU B C 1
ATOM 6246 O O . LEU B 1 375 ? -52.600 49.584 38.421 1.00 16.97 370 LEU B O 1
ATOM 6251 N N . THR B 1 376 ? -51.656 49.710 36.364 1.00 15.34 371 THR B N 1
ATOM 6252 C CA . THR B 1 376 ? -51.958 48.335 36.022 1.00 15.34 371 THR B CA 1
ATOM 6253 C C . THR B 1 376 ? -50.649 47.566 36.033 1.00 13.54 371 THR B C 1
ATOM 6254 O O . THR B 1 376 ? -49.685 47.962 35.371 1.00 16.85 371 THR B O 1
ATOM 6258 N N . LEU B 1 377 ? -50.583 46.569 36.904 1.00 12.70 372 LEU B N 1
ATOM 6259 C CA . LEU B 1 377 ? -49.374 45.746 37.013 1.00 14.02 372 LEU B CA 1
ATOM 6260 C C . LEU B 1 377 ? -49.577 44.464 36.222 1.00 13.67 372 LEU B C 1
ATOM 6261 O O . LEU B 1 377 ? -50.446 43.649 36.578 1.00 17.36 372 LEU B O 1
ATOM 6266 N N . ASN B 1 378 ? -48.916 44.364 35.076 1.00 15.06 373 ASN B N 1
ATOM 6267 C CA . ASN B 1 378 ? -49.006 43.166 34.227 1.00 14.82 373 ASN B CA 1
ATOM 6268 C C . ASN B 1 378 ? -48.064 42.107 34.769 1.00 17.16 373 ASN B C 1
ATOM 6269 O O . ASN B 1 378 ? -46.907 42.403 35.057 1.00 17.62 373 ASN B O 1
ATOM 6274 N N . VAL B 1 379 ? -48.636 40.963 35.135 1.00 15.63 374 VAL B N 1
ATOM 6275 C CA . VAL B 1 379 ? -47.867 39.845 35.694 1.00 14.00 374 VAL B CA 1
ATOM 6276 C C . VAL B 1 379 ? -48.172 38.570 34.885 1.00 14.75 374 VAL B C 1
ATOM 6277 O O . VAL B 1 379 ? -49.056 38.573 34.034 1.00 17.19 374 VAL B O 1
ATOM 6281 N N . GLU B 1 380 ? -47.459 37.490 35.182 1.00 15.59 375 GLU B N 1
ATOM 6282 C CA . GLU B 1 380 ? -47.719 36.185 34.562 1.00 18.41 375 GLU B CA 1
ATOM 6283 C C . GLU B 1 380 ? -47.716 35.110 35.654 1.00 17.65 375 GLU B C 1
ATOM 6284 O O . GLU B 1 380 ? -47.020 35.248 36.658 1.00 15.32 375 GLU B O 1
ATOM 6290 N N . PRO B 1 381 ? -48.445 34.006 35.430 1.00 18.24 376 PRO B N 1
ATOM 6291 C CA . PRO B 1 381 ? -48.239 32.847 36.298 1.00 18.09 376 PRO B CA 1
ATOM 6292 C C . PRO B 1 381 ? -46.847 32.264 36.080 1.00 19.31 376 PRO B C 1
ATOM 6293 O O . PRO B 1 381 ? -46.278 32.419 35.000 1.00 19.22 376 PRO B O 1
ATOM 6297 N N . CYS B 1 382 ? -46.358 31.498 37.049 1.00 20.82 377 CYS B N 1
ATOM 6298 C CA . CYS B 1 382 ? -45.382 30.453 36.745 1.00 27.90 377 CYS B CA 1
ATOM 6299 C C . CYS B 1 382 ? -45.975 29.435 35.786 1.00 28.82 377 CYS B C 1
ATOM 6300 O O . CYS B 1 382 ? -47.167 29.123 35.862 1.00 32.05 377 CYS B O 1
ATOM 6303 N N . PRO B 1 383 ? -45.130 28.862 34.924 1.00 33.28 378 PRO B N 1
ATOM 6304 C CA . PRO B 1 383 ? -45.513 27.725 34.088 1.00 34.76 378 PRO B CA 1
ATOM 6305 C C . PRO B 1 383 ? -46.300 26.649 34.854 1.00 35.80 378 PRO B C 1
ATOM 6306 O O . PRO B 1 383 ? -47.380 26.244 34.415 1.00 36.51 378 PRO B O 1
ATOM 6310 N N . GLU B 1 384 ? -45.817 26.271 36.034 1.00 36.15 379 GLU B N 1
ATOM 6311 C CA . GLU B 1 384 ? -46.437 25.199 36.813 1.00 36.13 379 GLU B CA 1
ATOM 6312 C C . GLU B 1 384 ? -47.818 25.588 37.360 1.00 36.79 379 GLU B C 1
ATOM 6313 O O . GLU B 1 384 ? -48.701 24.737 37.512 1.00 35.72 379 GLU B O 1
ATOM 6319 N N . THR B 1 385 ? -48.028 26.879 37.603 1.00 34.64 380 THR B N 1
ATOM 6320 C CA . THR B 1 385 ? -49.236 27.322 38.308 1.00 33.83 380 THR B CA 1
ATOM 6321 C C . THR B 1 385 ? -50.276 27.942 37.368 1.00 33.27 380 THR B C 1
ATOM 6322 O O . THR B 1 385 ? -51.399 28.240 37.784 1.00 33.15 380 THR B O 1
ATOM 6326 N N . ALA B 1 386 ? -49.935 28.032 36.083 1.00 31.45 381 ALA B N 1
ATOM 6327 C CA . ALA B 1 386 ? -50.804 28.671 35.095 1.00 31.34 381 ALA B CA 1
ATOM 6328 C C . ALA B 1 386 ? -52.206 28.067 35.081 1.00 32.27 381 ALA B C 1
ATOM 6329 O O . ALA B 1 386 ? -53.193 28.789 34.942 1.00 31.43 381 ALA B O 1
ATOM 6331 N N . PRO B 1 387 ? -52.300 26.733 35.208 1.00 31.41 382 PRO B N 1
ATOM 6332 C CA . PRO B 1 387 ? -53.646 26.156 35.094 1.00 31.37 382 PRO B CA 1
ATOM 6333 C C . PRO B 1 387 ? -54.374 26.195 36.430 1.00 32.13 382 PRO B C 1
ATOM 6334 O O . PRO B 1 387 ? -55.572 25.893 36.498 1.00 32.16 382 PRO B O 1
ATOM 6338 N N . ASP B 1 388 ? -53.664 26.614 37.475 1.00 30.90 383 ASP B N 1
ATOM 6339 C CA . ASP B 1 388 ? -54.229 26.634 38.820 1.00 28.58 383 ASP B CA 1
ATOM 6340 C C . ASP B 1 388 ? -54.933 27.954 39.077 1.00 25.85 383 ASP B C 1
ATOM 6341 O O . ASP B 1 388 ? -54.412 28.816 39.786 1.00 23.98 383 ASP B O 1
ATOM 6346 N N . THR B 1 389 ? -56.171 28.046 38.605 1.00 26.52 384 THR B N 1
ATOM 6347 C CA . THR B 1 389 ? -56.911 29.294 38.630 1.00 25.56 384 THR B CA 1
ATOM 6348 C C . THR B 1 389 ? -57.116 29.799 40.054 1.00 23.56 384 THR B C 1
ATOM 6349 O O . THR B 1 389 ? -57.163 31.000 40.272 1.00 23.95 384 THR B O 1
ATOM 6353 N N . ALA B 1 390 ? -57.385 28.896 40.997 1.00 22.02 385 ALA B N 1
ATOM 6354 C CA . ALA B 1 390 ? -57.567 29.315 42.389 1.00 21.60 385 ALA B CA 1
ATOM 6355 C C . ALA B 1 390 ? -56.308 29.960 42.967 1.00 19.55 385 ALA B C 1
ATOM 6356 O O . ALA B 1 390 ? -56.396 30.945 43.695 1.00 18.82 385 ALA B O 1
ATOM 6358 N N . ALA B 1 391 ? -55.153 29.352 42.728 1.00 19.33 386 ALA B N 1
ATOM 6359 C CA . ALA B 1 391 ? -53.908 29.891 43.281 1.00 17.18 386 ALA B CA 1
ATOM 6360 C C . ALA B 1 391 ? -53.623 31.275 42.698 1.00 18.16 386 ALA B C 1
ATOM 6361 O O . ALA B 1 391 ? -53.172 32.195 43.410 1.00 17.30 386 ALA B O 1
ATOM 6363 N N . ILE B 1 392 ? -53.873 31.412 41.403 1.00 16.98 387 ILE B N 1
ATOM 6364 C CA . ILE B 1 392 ? -53.649 32.690 40.719 1.00 15.97 387 ILE B CA 1
ATOM 6365 C C . ILE B 1 392 ? -54.588 33.765 41.271 1.00 16.98 387 ILE B C 1
ATOM 6366 O O . ILE B 1 392 ? -54.163 34.891 41.506 1.00 16.75 387 ILE B O 1
ATOM 6371 N N . GLN B 1 393 ? -55.842 33.400 41.547 1.00 15.72 388 GLN B N 1
ATOM 6372 C CA . GLN B 1 393 ? -56.791 34.362 42.097 1.00 18.14 388 GLN B CA 1
ATOM 6373 C C . GLN B 1 393 ? -56.310 34.874 43.451 1.00 17.07 388 GLN B C 1
ATOM 6374 O O . GLN B 1 393 ? -56.361 36.064 43.723 1.00 19.57 388 GLN B O 1
ATOM 6380 N N . VAL B 1 394 ? -55.785 33.976 44.279 1.00 14.13 389 VAL B N 1
ATOM 6381 C CA . VAL B 1 394 ? -55.392 34.375 45.613 1.00 16.60 389 VAL B CA 1
ATOM 6382 C C . VAL B 1 394 ? -54.163 35.285 45.485 1.00 15.19 389 VAL B C 1
ATOM 6383 O O . VAL B 1 394 ? -54.060 36.289 46.189 1.00 15.63 389 VAL B O 1
ATOM 6387 N N . ALA B 1 395 ? -53.236 34.912 44.607 1.00 16.42 390 ALA B N 1
ATOM 6388 C CA . ALA B 1 395 ? -52.018 35.718 44.379 1.00 17.37 390 ALA B CA 1
ATOM 6389 C C . ALA B 1 395 ? -52.348 37.148 43.929 1.00 16.91 390 ALA B C 1
ATOM 6390 O O . ALA B 1 395 ? -51.811 38.117 44.473 1.00 15.78 390 ALA B O 1
ATOM 6392 N N . LYS B 1 396 ? -53.326 37.277 43.038 1.00 15.56 391 LYS B N 1
ATOM 6393 C CA . LYS B 1 396 ? -53.751 38.594 42.553 1.00 15.57 391 LYS B CA 1
ATOM 6394 C C . LYS B 1 396 ? -54.235 39.431 43.727 1.00 17.64 391 LYS B C 1
ATOM 6395 O O . LYS B 1 396 ? -53.922 40.616 43.829 1.00 17.96 391 LYS B O 1
ATOM 6401 N N . GLN B 1 397 ? -55.150 38.850 44.504 1.00 14.69 392 GLN B N 1
ATOM 6402 C CA . GLN B 1 397 ? -55.783 39.582 45.574 1.00 17.06 392 GLN B CA 1
ATOM 6403 C C . GLN B 1 397 ? -54.759 39.991 46.601 1.00 11.44 392 GLN B C 1
ATOM 6404 O O . GLN B 1 397 ? -54.859 41.067 47.170 1.00 13.53 392 GLN B O 1
ATOM 6410 N N . ALA B 1 398 ? -53.886 39.052 46.971 1.00 12.79 393 ALA B N 1
ATOM 6411 C CA . ALA B 1 398 ? -52.897 39.296 48.020 1.00 14.15 393 ALA B CA 1
ATOM 6412 C C . ALA B 1 398 ? -51.898 40.368 47.581 1.00 14.12 393 ALA B C 1
ATOM 6413 O O . ALA B 1 398 ? -51.559 41.264 48.356 1.00 13.32 393 ALA B O 1
ATOM 6415 N N . LEU B 1 399 ? -51.581 40.365 46.296 1.00 15.15 394 LEU B N 1
ATOM 6416 C CA . LEU B 1 399 ? -50.660 41.350 45.733 1.00 14.52 394 LEU B CA 1
ATOM 6417 C C . LEU B 1 399 ? -51.277 42.750 45.727 1.00 17.30 394 LEU B C 1
ATOM 6418 O O . LEU B 1 399 ? -50.655 43.716 46.171 1.00 16.60 394 LEU B O 1
ATOM 6423 N N . ALA B 1 400 ? -52.556 42.832 45.366 1.00 15.78 395 ALA B N 1
ATOM 6424 C CA . ALA B 1 400 ? -53.248 44.110 45.387 1.00 13.96 395 ALA B CA 1
ATOM 6425 C C . ALA B 1 400 ? -53.285 44.650 46.814 1.00 15.10 395 ALA B C 1
ATOM 6426 O O . ALA B 1 400 ? -53.101 45.838 47.041 1.00 16.93 395 ALA B O 1
ATOM 6428 N N . TYR B 1 401 ? -53.631 43.781 47.767 1.00 12.94 396 TYR B N 1
ATOM 6429 C CA . TYR B 1 401 ? -53.673 44.155 49.178 1.00 16.75 396 TYR B CA 1
ATOM 6430 C C . TYR B 1 401 ? -52.323 44.639 49.686 1.00 15.50 396 TYR B C 1
ATOM 6431 O O . TYR B 1 401 ? -52.259 45.610 50.438 1.00 16.96 396 TYR B O 1
ATOM 6440 N N . ASP B 1 402 ? -51.265 43.897 49.373 1.00 16.09 397 ASP B N 1
ATOM 6441 C CA . ASP B 1 402 ? -49.923 44.285 49.786 1.00 16.06 397 ASP B CA 1
ATOM 6442 C C . ASP B 1 402 ? -49.529 45.658 49.242 1.00 16.34 397 ASP B C 1
ATOM 6443 O O . ASP B 1 402 ? -48.951 46.482 49.977 1.00 17.33 397 ASP B O 1
ATOM 6448 N N . ILE B 1 403 ? -49.884 45.925 47.990 1.00 15.81 398 ILE B N 1
ATOM 6449 C CA . ILE B 1 403 ? -49.538 47.206 47.367 1.00 14.64 398 ILE B CA 1
ATOM 6450 C C . ILE B 1 403 ? -50.339 48.329 48.034 1.00 17.32 398 ILE B C 1
ATOM 6451 O O . ILE B 1 403 ? -49.789 49.371 48.380 1.00 17.74 398 ILE B O 1
ATOM 6456 N N . LYS B 1 404 ? -51.622 48.078 48.300 1.00 14.30 399 LYS B N 1
ATOM 6457 C CA . LYS B 1 404 ? -52.456 49.102 48.922 1.00 16.37 399 LYS B CA 1
ATOM 6458 C C . LYS B 1 404 ? -51.993 49.374 50.349 1.00 18.20 399 LYS B C 1
ATOM 6459 O O . LYS B 1 404 ? -51.838 50.526 50.747 1.00 16.60 399 LYS B O 1
ATOM 6465 N N . SER B 1 405 ? -51.847 48.314 51.143 1.00 17.30 400 SER B N 1
ATOM 6466 C CA . SER B 1 405 ? -51.615 48.472 52.570 1.00 19.54 400 SER B CA 1
ATOM 6467 C C . SER B 1 405 ? -50.207 48.971 52.874 1.00 19.37 400 SER B C 1
ATOM 6468 O O . SER B 1 405 ? -50.007 49.703 53.846 1.00 22.38 400 SER B O 1
ATOM 6471 N N . LEU B 1 406 ? -49.227 48.554 52.080 1.00 19.27 401 LEU B N 1
ATOM 6472 C CA . LEU B 1 406 ? -47.835 48.883 52.381 1.00 19.79 401 LEU B CA 1
ATOM 6473 C C . LEU B 1 406 ? -47.305 50.082 51.595 1.00 21.97 401 LEU B C 1
ATOM 6474 O O . LEU B 1 406 ? -46.353 50.728 52.034 1.00 24.40 401 LEU B O 1
ATOM 6479 N N . ILE B 1 407 ? -47.848 50.316 50.404 1.00 20.97 402 ILE B N 1
ATOM 6480 C CA . ILE B 1 407 ? -47.359 51.392 49.531 1.00 20.33 402 ILE B CA 1
ATOM 6481 C C . ILE B 1 407 ? -48.366 52.551 49.456 1.00 22.49 402 ILE B C 1
ATOM 6482 O O . ILE B 1 407 ? -47.986 53.701 49.243 1.00 22.85 402 ILE B O 1
ATOM 6487 N N . GLY B 1 408 ? -49.645 52.253 49.663 1.00 19.63 403 GLY B N 1
ATOM 6488 C CA . GLY B 1 408 ? -50.678 53.288 49.626 1.00 20.78 403 GLY B CA 1
ATOM 6489 C C . GLY B 1 408 ? -51.218 53.557 48.234 1.00 21.69 403 GLY B C 1
ATOM 6490 O O . GLY B 1 408 ? -51.851 54.590 47.992 1.00 23.28 403 GLY B O 1
ATOM 6491 N N . VAL B 1 409 ? -51.124 52.547 47.374 1.00 18.20 404 VAL B N 1
ATOM 6492 C CA . VAL B 1 409 ? -51.444 52.675 45.956 1.00 18.80 404 VAL B CA 1
ATOM 6493 C C . VAL B 1 409 ? -52.488 51.614 45.589 1.00 15.63 404 VAL B C 1
ATOM 6494 O O . VAL B 1 409 ? -52.359 50.458 45.972 1.00 15.68 404 VAL B O 1
ATOM 6498 N N . THR B 1 410 ? -53.570 52.025 44.933 1.00 15.43 405 THR B N 1
ATOM 6499 C CA . THR B 1 410 ? -54.466 51.064 44.312 1.00 14.73 405 THR B CA 1
ATOM 6500 C C . THR B 1 410 ? -53.948 50.589 42.957 1.00 17.25 405 THR B C 1
ATOM 6501 O O . THR B 1 410 ? -53.815 51.376 42.020 1.00 18.24 405 THR B O 1
ATOM 6505 N N . ALA B 1 411 ? -53.671 49.294 42.843 1.00 16.05 406 ALA B N 1
ATOM 6506 C CA . ALA B 1 411 ? -53.245 48.748 41.570 1.00 13.57 406 ALA B CA 1
ATOM 6507 C C . ALA B 1 411 ? -54.218 47.718 41.044 1.00 16.27 406 ALA B C 1
ATOM 6508 O O . ALA B 1 411 ? -54.752 46.903 41.806 1.00 17.06 406 ALA B O 1
ATOM 6510 N N . VAL B 1 412 ? -54.339 47.681 39.723 1.00 15.61 407 VAL B N 1
ATOM 6511 C CA . VAL B 1 412 ? -55.049 46.630 39.026 1.00 16.70 407 VAL B CA 1
ATOM 6512 C C . VAL B 1 412 ? -54.047 45.562 38.669 1.00 19.41 407 VAL B C 1
ATOM 6513 O O . VAL B 1 412 ? -52.999 45.874 38.109 1.00 18.76 407 VAL B O 1
ATOM 6517 N N . ILE B 1 413 ? -54.294 44.337 39.123 1.00 16.87 408 ILE B N 1
ATOM 6518 C CA . ILE B 1 413 ? -53.411 43.223 38.804 1.00 18.20 408 ILE B CA 1
ATOM 6519 C C . ILE B 1 413 ? -53.939 42.469 37.583 1.00 19.88 408 ILE B C 1
ATOM 6520 O O . ILE B 1 413 ? -55.075 41.951 37.576 1.00 21.24 408 ILE B O 1
ATOM 6525 N N . ASN B 1 414 ? -53.180 42.567 36.501 1.00 16.63 409 ASN B N 1
ATOM 6526 C CA . ASN B 1 414 ? -53.555 41.995 35.217 1.00 18.10 409 ASN B CA 1
ATOM 6527 C C . ASN B 1 414 ? -52.705 40.768 34.900 1.00 19.27 409 ASN B C 1
ATOM 6528 O O . ASN B 1 414 ? -51.508 40.885 34.580 1.00 17.29 409 ASN B O 1
ATOM 6533 N N . VAL B 1 415 ? -53.307 39.589 35.029 1.00 19.18 410 VAL B N 1
ATOM 6534 C CA . VAL B 1 415 ? -52.571 38.345 34.833 1.00 18.74 410 VAL B CA 1
ATOM 6535 C C . VAL B 1 415 ? -52.597 37.932 33.365 1.00 21.04 410 VAL B C 1
ATOM 6536 O O . VAL B 1 415 ? -53.670 37.740 32.783 1.00 19.33 410 VAL B O 1
ATOM 6540 N N . LEU B 1 416 ? -51.446 38.060 32.720 1.00 19.37 411 LEU B N 1
ATOM 6541 C CA . LEU B 1 416 ? -51.301 37.705 31.313 1.00 20.32 411 LEU B CA 1
ATOM 6542 C C . LEU B 1 416 ? -50.932 36.236 31.205 1.00 20.29 411 LEU B C 1
ATOM 6543 O O . LEU B 1 416 ? -50.590 35.595 32.197 1.00 20.89 411 LEU B O 1
ATOM 6548 N N . PRO B 1 417 ? -51.039 35.675 29.997 1.00 22.57 412 PRO B N 1
ATOM 6549 C CA . PRO B 1 417 ? -50.596 34.308 29.830 1.00 22.72 412 PRO B CA 1
ATOM 6550 C C . PRO B 1 417 ? -49.084 34.260 29.949 1.00 21.68 412 PRO B C 1
ATOM 6551 O O . PRO B 1 417 ? -48.417 35.285 29.757 1.00 22.61 412 PRO B O 1
ATOM 6555 N N . VAL B 1 418 ? -48.547 33.068 30.162 1.00 21.84 413 VAL B N 1
ATOM 6556 C CA . VAL B 1 418 ? -47.100 32.873 30.116 1.00 22.52 413 VAL B CA 1
ATOM 6557 C C . VAL B 1 418 ? -46.515 33.414 28.814 1.00 24.31 413 VAL B C 1
ATOM 6558 O O . VAL B 1 418 ? -47.096 33.220 27.740 1.00 25.33 413 VAL B O 1
ATOM 6562 N N . ASN B 1 419 ? -45.438 34.189 28.925 1.00 24.09 414 ASN B N 1
ATOM 6563 C CA . ASN B 1 419 ? -44.837 34.863 27.771 1.00 25.73 414 ASN B CA 1
ATOM 6564 C C . ASN B 1 419 ? -45.645 36.032 27.211 1.00 24.79 414 ASN B C 1
ATOM 6565 O O . ASN B 1 419 ? -45.291 36.584 26.175 1.00 25.40 414 ASN B O 1
ATOM 6570 N N . GLY B 1 420 ? -46.664 36.479 27.939 1.00 25.27 415 GLY B N 1
ATOM 6571 C CA . GLY B 1 420 ? -47.462 37.628 27.500 1.00 24.04 415 GLY B CA 1
ATOM 6572 C C . GLY B 1 420 ? -46.760 38.975 27.603 1.00 24.58 415 GLY B C 1
ATOM 6573 O O . GLY B 1 420 ? -47.128 39.939 26.925 1.00 23.61 415 GLY B O 1
ATOM 6574 N N . ILE B 1 421 ? -45.794 39.070 28.505 1.00 24.18 416 ILE B N 1
ATOM 6575 C CA . ILE B 1 421 ? -45.021 40.297 28.659 1.00 26.95 416 ILE B CA 1
ATOM 6576 C C . ILE B 1 421 ? -43.765 40.246 27.797 1.00 25.48 416 ILE B C 1
ATOM 6577 O O . ILE B 1 421 ? -43.029 39.257 27.813 1.00 24.53 416 ILE B O 1
ATOM 6582 N N . GLU B 1 422 ? -43.619 41.243 26.927 1.00 29.18 417 GLU B N 1
ATOM 6583 C CA . GLU B 1 422 ? -42.419 41.389 26.111 1.00 30.91 417 GLU B CA 1
ATOM 6584 C C . GLU B 1 422 ? -41.182 41.194 26.975 1.00 28.44 417 GLU B C 1
ATOM 6585 O O . GLU B 1 422 ? -41.060 41.814 28.025 1.00 29.29 417 GLU B O 1
ATOM 6591 N N . ARG B 1 423 ? -40.312 40.274 26.570 1.00 29.02 418 ARG B N 1
ATOM 6592 C CA . ARG B 1 423 ? -39.120 39.955 27.347 1.00 29.60 418 ARG B CA 1
ATOM 6593 C C . ARG B 1 423 ? -38.024 40.996 27.124 1.00 30.21 418 ARG B C 1
ATOM 6594 O O . ARG B 1 423 ? -37.834 41.497 26.016 1.00 31.30 418 ARG B O 1
ATOM 6602 N N . SER B 1 424 ? -37.257 41.260 28.172 1.00 28.14 419 SER B N 1
ATOM 6603 C CA . SER B 1 424 ? -36.134 42.177 28.082 1.00 27.62 419 SER B CA 1
ATOM 6604 C C . SER B 1 424 ? -34.954 41.500 27.389 1.00 29.41 419 SER B C 1
ATOM 6605 O O . SER B 1 424 ? -34.638 40.357 27.693 1.00 31.82 419 SER B O 1
ATOM 6608 N N . VAL B 1 425 ? -34.219 42.248 26.569 1.00 30.24 420 VAL B N 1
ATOM 6609 C CA . VAL B 1 425 ? -32.901 41.796 26.129 1.00 33.92 420 VAL B CA 1
ATOM 6610 C C . VAL B 1 425 ? -31.772 42.473 26.898 1.00 32.36 420 VAL B C 1
ATOM 6611 O O . VAL B 1 425 ? -30.611 42.053 26.835 1.00 34.85 420 VAL B O 1
ATOM 6615 N N . GLY B 1 426 ? -32.125 43.479 27.682 1.00 26.45 421 GLY B N 1
ATOM 6616 C CA . GLY B 1 426 ? -31.124 44.223 28.424 1.00 24.06 421 GLY B CA 1
ATOM 6617 C C . GLY B 1 426 ? -31.752 44.964 29.577 1.00 20.93 421 GLY B C 1
ATOM 6618 O O . GLY B 1 426 ? -32.124 44.361 30.586 1.00 19.56 421 GLY B O 1
ATOM 6619 N N . LYS B 1 427 ? -31.946 46.262 29.395 1.00 17.26 422 LYS B N 1
ATOM 6620 C CA . LYS B 1 427 ? -32.596 47.081 30.409 1.00 15.70 422 LYS B CA 1
ATOM 6621 C C . LYS B 1 427 ? -34.107 46.972 30.193 1.00 15.25 422 LYS B C 1
ATOM 6622 O O . LYS B 1 427 ? -34.604 47.393 29.158 1.00 19.16 422 LYS B O 1
ATOM 6628 N N . ALA B 1 428 ? -34.789 46.259 31.082 1.00 15.14 423 ALA B N 1
ATOM 6629 C CA . ALA B 1 428 ? -36.245 46.097 30.976 1.00 15.64 423 ALA B CA 1
ATOM 6630 C C . ALA B 1 428 ? -36.925 47.466 31.012 1.00 17.90 423 ALA B C 1
ATOM 6631 O O . ALA B 1 428 ? -36.599 48.317 31.853 1.00 18.17 423 ALA B O 1
ATOM 6633 N N . ARG B 1 429 ? -37.980 47.624 30.222 1.00 15.56 424 ARG B N 1
ATOM 6634 C CA . ARG B 1 429 ? -38.835 48.786 30.387 1.00 17.69 424 ARG B CA 1
ATOM 6635 C C . ARG B 1 429 ? -39.918 48.503 31.434 1.00 17.32 424 ARG B C 1
ATOM 6636 O O . ARG B 1 429 ? -40.860 47.764 31.168 1.00 17.78 424 ARG B O 1
ATOM 6644 N N . ARG B 1 430 ? -39.724 49.011 32.649 1.00 15.67 425 ARG B N 1
ATOM 6645 C CA . ARG B 1 430 ? -40.560 48.596 33.777 1.00 15.02 425 ARG B CA 1
ATOM 6646 C C . ARG B 1 430 ? -41.866 49.362 33.696 1.00 15.72 425 ARG B C 1
ATOM 6647 O O . ARG B 1 430 ? -42.875 48.905 34.228 1.00 15.27 425 ARG B O 1
ATOM 6655 N N . VAL B 1 431 ? -41.831 50.550 33.098 1.00 14.73 426 VAL B N 1
ATOM 6656 C CA . VAL B 1 431 ? -43.013 51.416 33.115 1.00 15.41 426 VAL B CA 1
ATOM 6657 C C . VAL B 1 431 ? -43.376 51.950 31.745 1.00 17.55 426 VAL B C 1
ATOM 6658 O O . VAL B 1 431 ? -42.534 52.522 31.045 1.00 19.59 426 VAL B O 1
ATOM 6662 N N . VAL B 1 432 ? -44.637 51.754 31.361 1.00 17.73 427 VAL B N 1
ATOM 6663 C CA . VAL B 1 432 ? -45.157 52.334 30.122 1.00 18.79 427 VAL B CA 1
ATOM 6664 C C . VAL B 1 432 ? -46.210 53.360 30.499 1.00 19.82 427 VAL B C 1
ATOM 6665 O O . VAL B 1 432 ? -47.277 52.994 30.985 1.00 19.03 427 VAL B O 1
ATOM 6669 N N . ASP B 1 433 ? -45.864 54.641 30.407 1.00 20.78 428 ASP B N 1
ATOM 6670 C CA . ASP B 1 433 ? -46.740 55.695 30.935 1.00 21.70 428 ASP B CA 1
ATOM 6671 C C . ASP B 1 433 ? -47.554 56.287 29.807 1.00 24.92 428 ASP B C 1
ATOM 6672 O O . ASP B 1 433 ? -47.027 57.019 28.969 1.00 25.41 428 ASP B O 1
ATOM 6677 N N . LYS B 1 434 ? -48.832 55.921 29.761 1.00 22.05 429 LYS B N 1
ATOM 6678 C CA . LYS B 1 434 ? -49.704 56.312 28.671 1.00 25.84 429 LYS B CA 1
ATOM 6679 C C . LYS B 1 434 ? -50.560 57.518 29.041 1.00 26.07 429 LYS B C 1
ATOM 6680 O O . LYS B 1 434 ? -51.413 57.939 28.260 1.00 30.62 429 LYS B O 1
ATOM 6686 N N . ARG B 1 435 ? -50.295 58.123 30.194 1.00 24.87 430 ARG B N 1
ATOM 6687 C CA . ARG B 1 435 ? -51.027 59.328 30.579 1.00 27.38 430 ARG B CA 1
ATOM 6688 C C . ARG B 1 435 ? -50.598 60.529 29.732 1.00 32.81 430 ARG B C 1
ATOM 6689 O O . ARG B 1 435 ? -51.416 61.406 29.428 1.00 37.88 430 ARG B O 1
#

Sequence (832 aa):
LEPIETASRDELTALQLERLKWSLRHAYDHSPVYRRKFDEAGVHHPDDLKTLADLSRFPFTTKGDLRDSYPFGFAVPQDRISRIHASSGTTGKPTVVGYTAADIDDTWANLVARSIRAAGARRGDKVHVSYYGYGLFTGGLGAHYGAERAGLTVIPFGGGQTEKQVQLIQDFRPDIIVTPSYLSIADEIERQGLDPVQSSLRIGIFGAEPWTNDRVAIEQRGIDAVDIYGLSEVGPGVASECVETKDGPTIWEDHFYPEIIDPETGEVLPDGELGELVFTSLTKEALPIIRYRTRDLTRLLPGTARTRREKITGRSDDIVRGVNVFPTQIEEQLLKQRALAPHYQIVLTKEGPLDVLTLNVEPCPETAPDTAAIQVAKQALAYDIKSLIGVTAVINVLPVNGIERSVGKARRVVDKRKPLPLEPIETASRDELTALQLERLKWSLRHAYDHSPVYRRKFDEAGVHPDDDLKTLADLSRFPFTTKGDLRDSSYPFGFAVPQQDRISRIIHASSGTTGKPTVVGYTAADIDTWANLVARSIRAAGARRGDKVHVSYYGYGLFTGGLGAHYGAERAGLTVIPFGGGQTEKQVQLIQDFRPDIIVTPSYLSIADEIERQGLDPVQSSLRIGIFGAEPWTNDRVAIEQRGIDAVDIYGLSEVGPGVASECVETKDGPTIWEDHFYPEIIDPETGEVLPDGELGELVFTSLTKEALPIIRYRTRDLTRLLPGTARTRREKITGRSDDIVRGVNVFPTQIEEQLLKQRALAPHYQIVLTKEGPLDVLTLNVEPCPETAPDTAAIQVAKQALAYDIKSLIGVTAVINVLPVNGIERSVGKARRVVDKR

Solvent-accessible surface area: 32863 Å² total

B-factor: mean 21.87, std 9.42, range [2.0, 70.94]

Nearest PDB structures (foldseek):
  2y27-assembly1_A  TM=1.002E+00  e=1.002E-89  Burkholderia cenocepacia J2315
  2y4n-assembly1_A  TM=9.903E-01  e=6.608E-83  Burkholderia cenocepacia J2315
  2y4n-assembly1_B  TM=9.856E-01  e=6.965E-82  Burkholderia cenocepacia J2315
  2y4o-assembly1_B  TM=7.636E-01  e=2.742E-63  Burkholderia cenocepacia J2315
  4rvo-assembly2_D  TM=9.491E-01  e=2.777E-49  Bacteroides thetaiotaomicron VPI-5482

Organism: Burkholderia cenocepacia (strain ATCC BAA-245 / DSM 16553 / LMG 16656 / NCTC 13227 / J2315 / CF5610) (NCBI:txid216591)

Secondary structure (DSSP, 8-state):
--GGGG--HHHHHHHHHHHHHHHHHHHHHH-HHHHHHHHHHT--GGG-SSGGGGGGSPPB-HHHHHHTTTT---S-GGG--EEEE---TTSSPPEEEE-HHHHHHHHHHHHHHHHHTT--TT-EEE--SPPSSSHHHHHHHHHHHHTT-EEE---S--HHHHHHHHHHH--SB---S---HHHHHHHHTT--GGGSS--EEEEESS------HHHHH---EEEEEEE-TT--EEEEE--TTT-SSPEE-TTTEEEEEE-TTT-PBPPTT--EEEEEEESS-SSS---SEEEEEEE-----SS--------EETT--BTTB---HHHHHHHHTT-TTB-S--EEEEEEETTEEEEEEEE-B-TTTTT-HHHHHHHHHHHHHHIIIII---EEEEE--TT-SPPPSSS---EEE---/-PPPPGGGGS-HHHHHHHHHHHHHHHHHHHHHH-HHHHHHHHHTT--GGG-SSGGGGGGSPPB-HHHHHHTTTT---S-GGG--EEEE---SSSSPPEEEE-HHHHHHHHHHHHHHHHHTT--TT-EEEE-SPPSSSHHHHHHHHHHHHTT-EEEE--S--HHHHHHHHHHH--SB---S---HHHHHHHHTT--GGGSS--EEEEESS------HHHHH---EEEEEEE-TT--EEEEE--TTT-SSPEE-TTTEEEEEE-TTT-PBPPTTS-EEEEEEESS-SSS---SEEEEEEE-----SS--------EETT--BTTB---HHHHHHHHTT-TTB-S--EEEEEEETTEEEEEEEE-B-GGGTT-HHHHHHHHHHHHHHHHHHH---EEEEEPPTT-S---SSS---EEE--

Foldseek 3Di:
DDPQFADAPVVLQVLLLVLQLVLQQLCCPQQPLSVVQCVVLVHHSVQPPGPVSLLSGDADEPVSQVVCPAQSWRDDPVQFPDKAWFDQPPHDIGIDTAGPVRLVVLLCLLLVQCVLQPDDPAAEEEEAAADDSAQRQVSNQSNCVVNVHHYHRDYFDPLLVSLVCQVVVLGQEYAAPLVLVNLVNCVVVVHQVQPGSYAEYEHEPFFDDPLCVVVCVSPYNYWYWYDTPLLHTRQFIHRSVPNAFTHGPCSFKPWFFAAPVPSHTDPAPDKHWIFIFGRDGHTRGHRRYGPQWIDGWAQDDSGRIGHGTQHRVVQAFQRFDDGLNLLLSLLSVQPQWRSDWAWEWEDDVNHIAIEIETEGDPVCRVVVVSVVVSQVSSQVCCCVPRVDRYHYHYDYVVPDDGDRHHDDRYHYPHD/DQDDDPQFADDPVVLQVLLLVLQLVLQQLCCVFQVLSVVQCVVLVHHSVQPPGPVSQLSGDADEPVSQVVCPPQSWRDDPVQFPDKAWFDQPPHDIGIDTAGPVRLVVLLCLLLNQVVLQVDDPAFEEEEAAADDRAQRQVSNQSNCVSNVYHYDRDYWDPLLVSLVCLVVVQGAEYAAPQVLVNLVNCVVVVHQQLPGSYAEYEHEPFFDDPLCVVVCVSPYQYWYWDDGPLLHTRQFIHRSVPNAFTHGPCSFKPKFFAAPVPRHTDPAPDKHWIFIFGSNGHTRGHRRYGPQWIDGWDQDDVGRIGHGTQHGVVQAFPRFDDGLNVLLVLLSVQPQWRSDWAWEWDDDPPGTAIEIETEGPPVCRVVVVSVVVSQVSSQVCCCVPRVHGYHYHYDYVVPDDGDRHHDNRYHYPD

CATH classification: 3.40.50.12780 (+1 more: 3.30.300.30)

InterPro domains:
  IPR000873 AMP-dependent synthetase/ligase domain [PF00501] (85-288)
  IPR011880 Phenylacetate-CoA ligase [PIRSF006444] (8-431)
  IPR011880 Phenylacetate-CoA ligase [cd05913] (8-431)
  IPR028154 AMP-dependent ligase, C-terminal [PF14535] (335-430)
  IPR042099 ANL, N-terminal domain [G3DSA:3.40.50.12780] (1-326)
  IPR045851 AMP-binding enzyme domain superfamily [G3DSA:3.30.300.30] (327-431)
  IPR049623 Phenylacetate--CoA ligase PaaK, proteobacteria/actinomycetes [TIGR02155] (11-430)

Radius of gyration: 29.42 Å; Cα contacts (8 Å, |Δi|>4): 1854; chains: 2; bounding box: 77×74×80 Å